Protein 7CRN (pdb70)

Foldseek 3Di:
DCQQDQKAFLDQAADDEAEEEEDALLFHDLLLNLQCVQAPVRHTYIYGGFPCQVPVPDDGDQALLVSLVVVLVVSCVSPVADAHHYEYAQLGLLSVLSNQVVCVVVVGHHAAYEYEAAFAAPLVDGDPVNHDDPVLSLLLLCLSQPHDDVPPDDLVVSLVSCCVRPVVSPVVDPSNSVSSVVSSVSSRSRHSVDDGAAHADEYEYEHAALDPPDDPVVVVVRQCSCVRRYPYHYHYHYDNHDRSCCSHNPNSNVVSNVVNVRVD/DCQQPQKAWLDQAADDEAEEEEDALLFHDLLLNLLCVFQDVRHTYIYGGFPCQVPVPDDGDQALLVSLVVVLVVSCVSPVADAHHYEYAHLGLLSVLSNQVVCVVVVGHHAAYEYEAAFAAPLVDGDPVNHDDPVLSLLLLCLSQPHDPVVPDDLVVSLVSCCVRPVVSVPVDVSNSVSSVVSSVSSRSHRSPDDGAAHADEYEYEHAALDPVDDPVVVVVRQCSCVRRYPDHYHYDYDNHDRSCCSHNPNSNVVSNVNSVRSD/DCQQPQKAFLDQAADDEAEEEEDALLFHDLLLNLLCVQAPVRHTYIYGGFPCQVPVPDDGDQALLVVLVVVLVVSCVSPVADAHHYEYAQLSLLNVLSNLVVCVVVVGHHAAYEYEAAFAAPLVDGDPVNHDDPCLSLLLLCLSQPHDPCPDDLVVSLVCCCVRDVVSVPVDPSNSVSSVVSSVSSRSHRSPDDGAAHADEYEYEHAALDPVDDPVVVVVRQCSCVRRYPDHYHYHYDNHDSSCCSHNPNSNVVSNVNNVSVD

Sequence (791 aa):
GDTLDVLLPLRTTGEKAPLFCVHPAGGLSWVYSGLMQHIGADRPLYGLQARGLADPSATLPSSIEEMAADYVTQIRGVQPSGPYHLLGWSLGSLVIHAMATQLRAEGEEVGLLVNLDQYPIDRSRPAPESQPDQQDALRIMLDFVGYDMDSPLDYAMVADVLRERQSVFANLDETAITALANVFANSRSLFGSFAPQPLDSDVLVIVAEPDETVPAAELAARVEQWRPFVTGKIEYQTVRCSHPHMMQPEPAAEIGRLIAEKLGGDTLDVLLPLRTTGEKAPLFCVHPAGGLSWVYSGLMQHIGADRPLYGLQARGLADPSATLPSSIEEMAADYVTQIRGVQPSGPYHLLGWSLGSLVIHAMATQLRAEGEEVGLLVNLDQYPIDRSRPAPESQPDQQDALRIMLDFVGYDMDSPLDYAMVADVLRERQSVFANLDETAITALANVFANSRSLFGSFAPQPLDSDVLVIVAEPDETVPAAELAARVEQWRPFVTGKIEYQTVRCSHPHMMQPEPAAEIGRLIAEKLGGDTLDVLLPLRTTGEKAPLFCVHPAGGLSWVYSGLMQHIGADRPLYGLQARGLADPSATLPSSIEEMAADYVTQIRGVQPSGPYHLLGWSLGSLVIHAMATQLRAEGEEVGLLVNLDQYPIDRSRPAPESQPDQQDALRIMLDFVGYDMDPLDYAMVADVLRERQSVFANLDETAITALANVFANSRSLFGSFAPQPLDSDVLVIVAEPDETVPAAELAARVEQWRPFVTGKIEYQTVRCSHPHMMQPEPAAEIGRLIAEKLG

Organism: Streptomyces sp. (NCBI:txid1931)

Solvent-accessible surface area: 30283 Å² total; per-residue (Å²): 131,82,26,32,46,14,43,5,66,26,40,74,100,38,185,91,18,8,0,0,0,0,0,5,2,4,0,9,0,49,8,0,41,30,0,60,158,36,3,27,93,63,14,6,0,23,0,0,0,2,87,3,5,57,68,54,98,29,123,32,10,40,35,1,72,81,5,0,46,31,1,22,89,46,0,94,71,47,26,104,68,28,44,0,14,0,0,0,0,5,0,0,2,2,0,5,10,4,0,0,24,48,2,90,91,134,66,31,99,15,22,23,5,0,11,0,17,7,24,27,24,72,110,78,177,13,39,75,144,31,21,15,61,2,37,34,8,0,78,10,9,0,17,47,18,56,63,100,57,139,120,141,40,21,15,21,60,3,3,76,18,3,76,155,133,64,85,67,2,54,151,10,78,63,50,9,12,6,4,7,6,27,3,3,1,10,1,19,14,3,11,11,23,12,35,18,100,88,2,84,12,78,12,3,0,0,0,10,20,71,64,120,116,24,84,68,77,84,8,34,63,52,2,74,89,6,93,88,41,1,97,22,119,17,52,83,71,23,0,100,15,39,44,9,33,0,19,52,115,116,11,2,13,48,2,0,127,32,0,31,136,75,21,96,128,48,24,33,49,16,44,0,13,0,26,44,77,38,177,84,19,7,0,0,0,0,0,5,3,5,0,7,0,2,8,0,5,23,0,5,22,14,1,13,35,49,17,6,0,21,0,0,0,2,88,3,4,58,71,61,101,27,124,37,10,88,33,1,72,82,4,0,46,33,0,22,90,43,0,86,70,47,27,99,62,26,42,0,17,0,0,0,1,6,0,0,2,3,0,6,10,4,0,0,25,56,1,88,93,114,70,29,98,19,22,19,4,0,12,0,16,6,26,28,19,81,120,90,174,54,38,106,154,35,30,16,66,76,43,38,7,0,72,9,9,0,16,18,0,29,58,86,50,137,121,171,35,75,36,54,55,3,4,83,23,3,61,115,50,0,34,34,3,55,148,8,78,113,82,8,16,90,4,7,39,65,3,16,59,30,1,96,73,4,0,30,82,9,38,13,104,84,1,86,13,81,14,2,0,0,0,9,17,73,63,119,119,26,83,66,77,83,6,35,62,52,2,75,89,8,95,92,37,3,90,21,118,16,69,75,71,23,1,114,14,39,49,9,35,0,19,56,68,125,14,3,13,56,1,0,82,36,0,6,125,86,25,96,125,72,28,34,47,14,42,4,65,26,41,77,105,33,174,98,17,7,0,0,0,0,0,5,3,4,0,10,0,48,8,0,36,28,0,54,157,37,3,27,94,51,20,6,0,20,0,0,0,1,86,1,5,57,69,53,98,28,125,32,10,39,31,1,73,83,3,0,45,33,0,14,92,46,0,93,72,48,26,96,63,27,43,0,14,0,0,0,1,4,0,0,3,1,0,6,9,2,0,0,24,42,0,82,90,101,64,32,101,18,23,23,5,0,11,0,16,7,26,7,9,12,104,61,97,13,17,73,124,30,22,15,71,5,39,39,8,0,81,8,9,1,18,48,20,59,75,100,69,171,140,31,20,15,22,58,3,2,83,18,2,66,155,122,65,90,69,3,56,145,7,78,62,52,9,12,5,4,7,6,20,4,3,1,10,0,21,16,2,0,16,21,8,36,13,100,87,1,82,13,86,14,3,0,0,0,8,17,70,68,133,110,12,45,60,4,2,6,0,0,40,0,3,20,6,19,36,25,2,50,14,38,0,38,37,79,32,2,108,15,46,47,10,34,0,19,54,113,120,12,2,13,52,2,0,135,36,0,29,145,97,25,94

Radius of gyration: 28.95 Å; Cα contacts (8 Å, |Δi|>4): 1644; chains: 3; bounding box: 73×71×80 Å

CATH classification: 3.40.50.1820

Secondary structure (DSSP, 8-state):
--TT-SEEEEE---SSPPEEEE--TT---GGGGGGTTTS-TT--EEEE--TTSS-TTSPPPSSHHHHHHHHHHHHHHH-SSS-EEEEEETHHHHHHHHHHHHHHHTT--EEEEEEES-----TTS--GGGS--HHHHHHHHHHHTT--S-----HHHHHHHHHHH-GGGTT--HHHHHHHHHHHHHHHHHTTT--PPPB-S-EEEEEE---TTS-HHHHHHHHHTTGGGB-S-EEEEEESS-GGGTTSHHHHHHHHHHHHHHH-/--TT-SEEEEE---SSPPEEEE--TT---GGGGGGTTTS-TTS-EEEE--TTSS-TTSPPPSSHHHHHHHHHHHHHHH--SS-EEEEEETHHHHHHHHHHHHHHHTT--EEEEEEES-----TTS--GGGS--HHHHHHHHHHHTT--S-----HHHHHHHHHHHBGGGTT--HHHHHHHHHHHHHHHHHHTT--PPPB-S-EEEEEE---TTS-HHHHHHHHHTTGGGB-S-EEEEEESS-GGGTTSHHHHHHHHHHHHHHH-/--TT-SEEEEE---SSPPEEEE--TT---GGGGGGTTTS-TTS-EEEE--TTSS-TTSPPPSSHHHHHHHHHHHHHHH--SS-EEEEEETHHHHHHHHHHHHHHHTT--EEEEEEES-----TTS--GGGS--HHHHHHHHHHHTT-------HHHHHHHHHHH-GGGTT--HHHHHHHHHHHHHHHHHHTT--PPPB-S-EEEEEE---TTS-HHHHHHHHGGGGGGB-S-EEEEEESS-GGGTTSHHHHHHHHHHHHHHH-

B-factor: mean 45.1, std 15.08, range [18.15, 125.32]

Nearest PDB structures (foldseek):
  7crn-assembly2_B-2  TM=1.003E+00  e=1.207E-54  Streptomyces abietis
  7crn-assembly1_C  TM=1.003E+00  e=2.085E-54  Streptomyces abietis
  7dxo-assembly2_C-2  TM=1.002E+00  e=3.015E-53  Streptomyces abietis
  2px6-assembly1_A  TM=7.302E-01  e=9.497E-14  Homo sapiens
  6n8e-assembly1_A  TM=6.819E-01  e=7.042E-13  Burkholderia diffusa

Structure (mmCIF, N/CA/C/O backbone):
data_7CRN
#
_entry.id   7CRN
#
_cell.length_a   68.132
_cell.length_b   117.665
_cell.length_c   209.793
_cell.angle_alpha   90.000
_cell.angle_beta   90.000
_cell.angle_gamma   90.000
#
_symmetry.space_group_name_H-M   'C 2 2 21'
#
loop_
_entity.id
_entity.type
_entity.pdbx_description
1 polymer 'Non-ribosomal peptide synthetase 4'
2 water water
#
loop_
_atom_site.group_PDB
_atom_site.id
_atom_site.type_symbol
_atom_site.label_atom_id
_atom_site.label_alt_id
_atom_site.label_comp_id
_atom_site.label_asym_id
_atom_site.label_entity_id
_atom_site.label_seq_id
_atom_site.pdbx_PDB_ins_code
_atom_site.Cartn_x
_atom_site.Cartn_y
_atom_site.Cartn_z
_atom_site.occupancy
_atom_site.B_iso_or_equiv
_atom_site.auth_seq_id
_atom_site.auth_comp_id
_atom_site.auth_asym_id
_atom_site.auth_atom_id
_atom_site.pdbx_PDB_model_num
ATOM 1 N N . GLY A 1 8 ? 3.642 24.549 84.574 1.00 60.01 8 GLY A N 1
ATOM 2 C CA . GLY A 1 8 ? 3.354 25.966 84.703 1.00 64.55 8 GLY A CA 1
ATOM 3 C C . GLY A 1 8 ? 4.574 26.831 84.971 1.00 74.32 8 GLY A C 1
ATOM 4 O O . GLY A 1 8 ? 5.424 27.016 84.101 1.00 64.41 8 GLY A O 1
ATOM 5 N N . ASP A 1 9 ? 4.663 27.354 86.196 1.00 66.77 9 ASP A N 1
ATOM 6 C CA . ASP A 1 9 ? 5.712 28.290 86.585 1.00 59.63 9 ASP A CA 1
ATOM 7 C C . ASP A 1 9 ? 6.578 27.755 87.723 1.00 51.82 9 ASP A C 1
ATOM 8 O O . ASP A 1 9 ? 7.420 28.488 88.250 1.00 42.32 9 ASP A O 1
ATOM 13 N N . THR A 1 10 ? 6.416 26.483 88.088 1.00 39.61 10 THR A N 1
ATOM 14 C CA . THR A 1 10 ? 7.141 25.919 89.222 1.00 45.00 10 THR A CA 1
ATOM 15 C C . THR A 1 10 ? 8.653 25.915 89.013 1.00 47.14 10 THR A C 1
ATOM 16 O O . THR A 1 10 ? 9.412 26.093 89.975 1.00 37.41 10 THR A O 1
ATOM 20 N N . LEU A 1 11 ? 9.111 25.727 87.775 1.00 32.57 11 LEU A N 1
ATOM 21 C CA . LEU A 1 11 ? 10.522 25.497 87.492 1.00 41.79 11 LEU A CA 1
ATOM 22 C C . LEU A 1 11 ? 11.189 26.675 86.790 1.00 42.08 11 LEU A C 1
ATOM 23 O O . LEU A 1 11 ? 12.264 26.513 86.204 1.00 51.67 11 LEU A O 1
ATOM 28 N N . ASP A 1 12 ? 10.592 27.857 86.846 1.00 33.58 12 ASP A N 1
ATOM 29 C CA . ASP A 1 12 ? 11.174 28.975 86.126 1.00 35.96 12 ASP A CA 1
ATOM 30 C C . ASP A 1 12 ? 12.411 29.504 86.847 1.00 43.31 12 ASP A C 1
ATOM 31 O O . ASP A 1 12 ? 12.593 29.319 88.058 1.00 32.35 12 ASP A O 1
ATOM 36 N N . VAL A 1 13 ? 13.275 30.160 86.066 1.00 32.85 13 VAL A N 1
ATOM 37 C CA . VAL A 1 13 ? 14.549 30.657 86.583 1.00 37.16 13 VAL A CA 1
ATOM 38 C C . VAL A 1 13 ? 14.321 31.652 87.717 1.00 40.51 13 VAL A C 1
ATOM 39 O O . VAL A 1 13 ? 15.006 31.611 88.745 1.00 41.42 13 VAL A O 1
ATOM 43 N N . LEU A 1 14 ? 13.378 32.577 87.542 1.00 36.82 14 LEU A N 1
ATOM 44 C CA . LEU A 1 14 ? 13.016 33.520 88.597 1.00 37.00 14 LEU A CA 1
ATOM 45 C C . LEU A 1 14 ? 11.737 33.035 89.267 1.00 39.30 14 LEU A C 1
ATOM 46 O O . LEU A 1 14 ? 10.695 32.913 88.613 1.00 45.61 14 LEU A O 1
ATOM 51 N N . LEU A 1 15 ? 11.819 32.758 90.565 1.00 42.43 15 LEU A N 1
ATOM 52 C CA . LEU A 1 15 ? 10.726 32.128 91.294 1.00 33.88 15 LEU A CA 1
ATOM 53 C C . LEU A 1 15 ? 10.158 33.107 92.309 1.00 34.95 15 LEU A C 1
ATOM 54 O O . LEU A 1 15 ? 10.821 33.403 93.314 1.00 37.51 15 LEU A O 1
ATOM 59 N N . PRO A 1 16 ? 8.960 33.646 92.091 1.00 37.86 16 PRO A N 1
ATOM 60 C CA . PRO A 1 16 ? 8.419 34.649 93.020 1.00 35.13 16 PRO A CA 1
ATOM 61 C C . PRO A 1 16 ? 7.780 34.033 94.255 1.00 42.11 16 PRO A C 1
ATOM 62 O O . PRO A 1 16 ? 6.584 33.730 94.254 1.00 47.45 16 PRO A O 1
ATOM 66 N N . LEU A 1 17 ? 8.560 33.865 95.322 1.00 36.10 17 LEU A N 1
ATOM 67 C CA . LEU A 1 17 ? 8.028 33.276 96.548 1.00 40.96 17 LEU A CA 1
ATOM 68 C C . LEU A 1 17 ? 7.178 34.276 97.327 1.00 37.61 17 LEU A C 1
ATOM 69 O O . LEU A 1 17 ? 6.194 33.893 97.971 1.00 43.70 17 LEU A O 1
ATOM 74 N N . ARG A 1 18 ? 7.556 35.550 97.305 1.00 41.55 18 ARG A N 1
ATOM 75 C CA . ARG A 1 18 ? 6.702 36.616 97.820 1.00 43.39 18 ARG A CA 1
ATOM 76 C C . ARG A 1 18 ? 7.085 37.902 97.106 1.00 44.85 18 ARG A C 1
ATOM 77 O O . ARG A 1 18 ? 8.249 38.307 97.142 1.00 43.67 18 ARG A O 1
ATOM 85 N N . THR A 1 19 ? 6.125 38.527 96.485 1.00 41.16 19 THR A N 1
ATOM 86 C CA . THR A 1 19 ? 6.394 39.694 95.739 1.00 41.28 19 THR A CA 1
ATOM 87 C C . THR A 1 19 ? 5.971 40.928 96.453 1.00 52.30 19 THR A C 1
ATOM 88 O O . THR A 1 19 ? 6.445 41.982 96.157 1.00 47.26 19 THR A O 1
ATOM 92 N N . THR A 1 20 ? 5.095 40.803 97.417 1.00 43.54 20 THR A N 1
ATOM 93 C CA . THR A 1 20 ? 4.653 41.977 98.101 1.00 58.76 20 THR A CA 1
ATOM 94 C C . THR A 1 20 ? 5.595 42.460 99.178 1.00 57.17 20 THR A C 1
ATOM 95 O O . THR A 1 20 ? 6.218 41.698 99.847 1.00 60.89 20 THR A O 1
ATOM 99 N N . GLY A 1 21 ? 5.709 43.760 99.312 1.00 62.35 21 GLY A N 1
ATOM 100 C CA . GLY A 1 21 ? 6.563 44.339 100.314 1.00 61.90 21 GLY A CA 1
ATOM 101 C C . GLY A 1 21 ? 7.249 45.551 99.786 1.00 62.91 21 GLY A C 1
ATOM 102 O O . GLY A 1 21 ? 7.597 45.593 98.642 1.00 65.69 21 GLY A O 1
ATOM 103 N N . GLU A 1 22 ? 7.458 46.540 100.629 1.00 65.09 22 GLU A N 1
ATOM 104 C CA . GLU A 1 22 ? 8.090 47.751 100.168 1.00 76.92 22 GLU A CA 1
ATOM 105 C C . GLU A 1 22 ? 9.602 47.699 100.222 1.00 69.33 22 GLU A C 1
ATOM 106 O O . GLU A 1 22 ? 10.255 48.405 99.499 1.00 70.62 22 GLU A O 1
ATOM 112 N N . LYS A 1 23 ? 10.147 46.832 101.069 1.00 62.25 23 LYS A N 1
ATOM 113 C CA . LYS A 1 23 ? 11.596 46.714 101.216 1.00 42.73 23 LYS A CA 1
ATOM 114 C C . LYS A 1 23 ? 12.282 45.927 100.096 1.00 44.86 23 LYS A C 1
ATOM 115 O O . LYS A 1 23 ? 11.645 45.167 99.366 1.00 46.16 23 LYS A O 1
ATOM 121 N N . ALA A 1 24 ? 13.592 46.128 99.980 1.00 42.75 24 ALA A N 1
ATOM 122 C CA . ALA A 1 24 ? 14.418 45.471 99.006 1.00 47.86 24 ALA A CA 1
ATOM 123 C C . ALA A 1 24 ? 14.289 43.978 99.167 1.00 47.18 24 ALA A C 1
ATOM 124 O O . ALA A 1 24 ? 14.363 43.476 100.248 1.00 37.12 24 ALA A O 1
ATOM 126 N N . PRO A 1 25 ? 14.132 43.264 98.065 1.00 37.56 25 PRO A N 1
ATOM 127 C CA . PRO A 1 25 ? 13.952 41.812 98.166 1.00 37.43 25 PRO A CA 1
ATOM 128 C C . PRO A 1 25 ? 15.214 41.096 98.627 1.00 42.47 25 PRO A C 1
ATOM 129 O O . PRO A 1 25 ? 16.336 41.600 98.532 1.00 34.03 25 PRO A O 1
ATOM 133 N N . LEU A 1 26 ? 15.005 39.885 99.125 1.00 32.54 26 LEU A N 1
ATOM 134 C CA . LEU A 1 26 ? 16.069 38.907 99.294 1.00 37.69 26 LEU A CA 1
ATOM 135 C C . LEU A 1 26 ? 16.009 37.941 98.115 1.00 34.56 26 LEU A C 1
ATOM 136 O O . LEU A 1 26 ? 14.955 37.348 97.848 1.00 38.21 26 LEU A O 1
ATOM 141 N N . PHE A 1 27 ? 17.124 37.800 97.401 1.00 27.75 27 PHE A N 1
ATOM 142 C CA . PHE A 1 27 ? 17.238 36.877 96.278 1.00 41.41 27 PHE A CA 1
ATOM 143 C C . PHE A 1 27 ? 18.056 35.677 96.732 1.00 32.74 27 PHE A C 1
ATOM 144 O O . PHE A 1 27 ? 19.185 35.842 97.202 1.00 34.37 27 PHE A O 1
ATOM 152 N N . CYS A 1 28 ? 17.501 34.476 96.581 1.00 28.37 28 CYS A N 1
ATOM 153 C CA . CYS A 1 28 ? 18.163 33.253 97.016 1.00 27.88 28 CYS A CA 1
ATOM 154 C C . CYS A 1 28 ? 18.440 32.357 95.823 1.00 33.76 28 CYS A C 1
ATOM 155 O O . CYS A 1 28 ? 17.523 32.025 95.067 1.00 37.01 28 CYS A O 1
ATOM 158 N N . VAL A 1 29 ? 19.695 31.930 95.696 1.00 27.24 29 VAL A N 1
ATOM 159 C CA . VAL A 1 29 ? 20.158 31.113 94.583 1.00 31.37 29 VAL A CA 1
ATOM 160 C C . VAL A 1 29 ? 20.195 29.653 95.018 1.00 31.16 29 VAL A C 1
ATOM 161 O O . VAL A 1 29 ? 20.664 29.325 96.117 1.00 27.27 29 VAL A O 1
ATOM 165 N N . HIS A 1 30 ? 19.689 28.783 94.160 1.00 28.02 30 HIS A N 1
ATOM 166 C CA . HIS A 1 30 ? 19.540 27.353 94.390 1.00 31.88 30 HIS A CA 1
ATOM 167 C C . HIS A 1 30 ? 20.819 26.657 94.844 1.00 33.46 30 HIS A C 1
ATOM 168 O O . HIS A 1 30 ? 21.929 27.068 94.475 1.00 31.04 30 HIS A O 1
ATOM 175 N N . PRO A 1 31 ? 20.699 25.568 95.605 1.00 27.56 31 PRO A N 1
ATOM 176 C CA . PRO A 1 31 ? 21.840 24.659 95.762 1.00 29.75 31 PRO A CA 1
ATOM 177 C C . PRO A 1 31 ? 22.124 23.939 94.452 1.00 33.03 31 PRO A C 1
ATOM 178 O O . PRO A 1 31 ? 21.540 24.281 93.418 1.00 36.67 31 PRO A O 1
ATOM 182 N N . ALA A 1 32 ? 23.020 22.954 94.461 1.00 34.48 32 ALA A N 1
ATOM 183 C CA . ALA A 1 32 ? 23.365 22.281 93.211 1.00 38.05 32 ALA A CA 1
ATOM 184 C C . ALA A 1 32 ? 22.157 21.597 92.569 1.00 31.70 32 ALA A C 1
ATOM 185 O O . ALA A 1 32 ? 22.130 21.412 91.348 1.00 45.51 32 ALA A O 1
ATOM 187 N N . GLY A 1 33 ? 21.153 21.221 93.363 1.00 37.79 33 GLY A N 1
ATOM 188 C CA . GLY A 1 33 ? 19.974 20.559 92.827 1.00 33.82 33 GLY A CA 1
ATOM 189 C C . GLY A 1 33 ? 19.181 21.391 91.836 1.00 48.28 33 GLY A C 1
ATOM 190 O O . GLY A 1 33 ? 18.435 20.829 91.023 1.00 43.76 33 GLY A O 1
ATOM 191 N N . GLY A 1 34 ? 19.305 22.716 91.898 1.00 37.38 34 GLY A N 1
ATOM 192 C CA . GLY A 1 34 ? 18.684 23.607 90.939 1.00 28.56 34 GLY A CA 1
ATOM 193 C C . GLY A 1 34 ? 17.377 24.237 91.384 1.00 33.10 34 GLY A C 1
ATOM 194 O O . GLY A 1 34 ? 16.909 25.167 90.716 1.00 30.66 34 GLY A O 1
ATOM 195 N N . LEU A 1 35 ? 16.784 23.770 92.488 1.00 30.78 35 LEU A N 1
ATOM 196 C CA . LEU A 1 35 ? 15.474 24.220 92.951 1.00 31.66 35 LEU A CA 1
ATOM 197 C C . LEU A 1 35 ? 15.616 25.186 94.119 1.00 30.67 35 LEU A C 1
ATOM 198 O O . LEU A 1 35 ? 16.403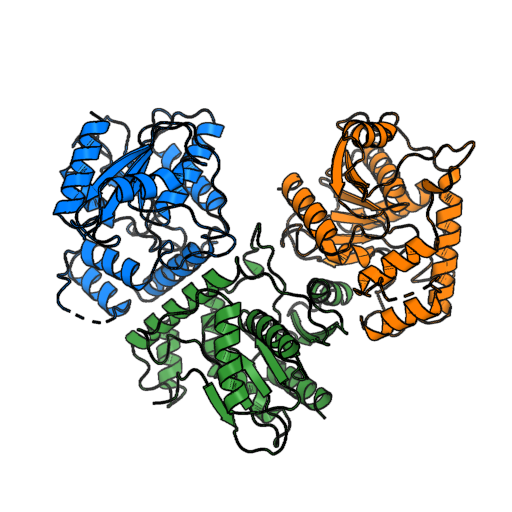 24.950 95.039 1.00 33.19 35 LEU A O 1
ATOM 203 N N . SER A 1 36 ? 14.815 26.250 94.105 1.00 28.45 36 SER A N 1
ATOM 204 C CA . SER A 1 36 ? 14.853 27.253 95.159 1.00 32.45 36 SER A CA 1
ATOM 205 C C . SER A 1 36 ? 13.580 27.273 95.992 1.00 33.17 36 SER A C 1
ATOM 206 O O . SER A 1 36 ? 13.405 28.175 96.820 1.00 26.79 36 SER A O 1
ATOM 209 N N . TRP A 1 37 ? 12.704 26.286 95.823 1.00 26.13 37 TRP A N 1
ATOM 210 C CA . TRP A 1 37 ? 11.540 26.186 96.696 1.00 32.29 37 TRP A CA 1
ATOM 211 C C . TRP A 1 37 ? 11.932 26.022 98.161 1.00 40.65 37 TRP A C 1
ATOM 212 O O . TRP A 1 37 ? 11.166 26.412 99.053 1.00 37.66 37 TRP A O 1
ATOM 223 N N . VAL A 1 38 ? 13.126 25.481 98.427 1.00 29.18 38 VAL A N 1
ATOM 224 C CA . VAL A 1 38 ? 13.545 25.202 99.801 1.00 37.45 38 VAL A CA 1
ATOM 225 C C . VAL A 1 38 ? 13.592 26.480 100.630 1.00 35.72 38 VAL A C 1
ATOM 226 O O . VAL A 1 38 ? 13.300 26.472 101.839 1.00 40.97 38 VAL A O 1
ATOM 230 N N . TYR A 1 39 ? 13.903 27.605 99.991 1.00 27.13 39 TYR A N 1
ATOM 231 C CA . TYR A 1 39 ? 14.035 28.847 100.727 1.00 34.31 39 TYR A CA 1
ATOM 232 C C . TYR A 1 39 ? 12.693 29.403 101.163 1.00 37.49 39 TYR A C 1
ATOM 233 O O . TYR A 1 39 ? 12.660 30.396 101.903 1.00 32.22 39 TYR A O 1
ATOM 242 N N . SER A 1 40 ? 11.590 28.785 100.739 1.00 32.32 40 SER A N 1
ATOM 243 C CA . SER A 1 40 ? 10.307 29.138 101.326 1.00 46.07 40 SER A CA 1
ATOM 244 C C . SER A 1 40 ? 10.320 28.938 102.837 1.00 39.07 40 SER A C 1
ATOM 245 O O . SER A 1 40 ? 9.515 29.556 103.541 1.00 37.49 40 SER A O 1
ATOM 248 N N . GLY A 1 41 ? 11.230 28.109 103.357 1.00 40.31 41 GLY A N 1
ATOM 249 C CA . GLY A 1 41 ? 11.346 27.992 104.804 1.00 36.81 41 GLY A CA 1
ATOM 250 C C . GLY A 1 41 ? 11.757 29.278 105.515 1.00 45.50 41 GLY A C 1
ATOM 251 O O . GLY A 1 41 ? 11.690 29.326 106.750 1.00 36.47 41 GLY A O 1
ATOM 252 N N . LEU A 1 42 ? 12.197 30.303 104.775 1.00 37.58 42 LEU A N 1
ATOM 253 C CA . LEU A 1 42 ? 12.622 31.577 105.350 1.00 36.20 42 LEU A CA 1
ATOM 254 C C . LEU A 1 42 ? 11.509 32.611 105.498 1.00 42.54 42 LEU A C 1
ATOM 255 O O . LEU A 1 42 ? 11.660 33.538 106.303 1.00 36.20 42 LEU A O 1
ATOM 260 N N . MET A 1 43 ? 10.419 32.495 104.729 1.00 28.41 43 MET A N 1
ATOM 261 C CA . MET A 1 43 ? 9.433 33.574 104.636 1.00 45.22 43 MET A CA 1
ATOM 262 C C . MET A 1 43 ? 8.848 33.944 105.994 1.00 35.77 43 MET A C 1
ATOM 263 O O . MET A 1 43 ? 8.627 35.127 106.280 1.00 50.19 43 MET A O 1
ATOM 268 N N . GLN A 1 44 ? 8.541 32.945 106.821 1.00 37.71 44 GLN A N 1
ATOM 269 C CA . GLN A 1 44 ? 7.979 33.211 108.141 1.00 42.85 44 GLN A CA 1
ATOM 270 C C . GLN A 1 44 ? 8.901 34.076 108.997 1.00 41.25 44 GLN A C 1
ATOM 271 O O . GLN A 1 44 ? 8.424 34.797 109.880 1.00 48.48 44 GLN A O 1
ATOM 277 N N . HIS A 1 45 ? 10.215 34.046 108.743 1.00 39.11 45 HIS A N 1
ATOM 278 C CA . HIS A 1 45 ? 11.173 34.607 109.687 1.00 35.64 45 HIS A CA 1
ATOM 279 C C . HIS A 1 45 ? 11.880 35.855 109.198 1.00 37.67 45 HIS A C 1
ATOM 280 O O . HIS A 1 45 ? 12.398 36.610 110.024 1.00 40.07 45 HIS A O 1
ATOM 287 N N . ILE A 1 46 ? 11.940 36.088 107.898 1.00 48.17 46 ILE A N 1
ATOM 288 C CA . ILE A 1 46 ? 12.417 37.378 107.444 1.00 51.79 46 ILE A CA 1
ATOM 289 C C . ILE A 1 46 ? 11.246 38.347 107.513 1.00 52.72 46 ILE A C 1
ATOM 290 O O . ILE A 1 46 ? 10.080 37.940 107.513 1.00 64.84 46 ILE A O 1
ATOM 295 N N . GLY A 1 47 ? 11.556 39.628 107.648 1.00 58.10 47 GLY A N 1
ATOM 296 C CA . GLY A 1 47 ? 10.498 40.608 107.790 1.00 62.83 47 GLY A CA 1
ATOM 297 C C . GLY A 1 47 ? 9.363 40.391 106.809 1.00 61.26 47 GLY A C 1
ATOM 298 O O . GLY A 1 47 ? 9.612 40.099 105.634 1.00 75.03 47 GLY A O 1
ATOM 299 N N . ALA A 1 48 ? 8.112 40.489 107.280 1.00 57.97 48 ALA A N 1
ATOM 300 C CA . ALA A 1 48 ? 6.945 40.239 106.428 1.00 61.79 48 ALA A CA 1
ATOM 301 C C . ALA A 1 48 ? 6.699 41.381 105.451 1.00 64.29 48 ALA A C 1
ATOM 302 O O . ALA A 1 48 ? 5.704 41.444 104.704 1.00 71.52 48 ALA A O 1
ATOM 304 N N . ASP A 1 49 ? 7.669 42.289 105.461 1.00 63.28 49 ASP A N 1
ATOM 305 C CA . ASP A 1 49 ? 7.751 43.395 104.522 1.00 61.89 49 ASP A CA 1
ATOM 306 C C . ASP A 1 49 ? 8.807 43.162 103.450 1.00 59.98 49 ASP A C 1
ATOM 307 O O . ASP A 1 49 ? 9.004 44.026 102.589 1.00 50.56 49 ASP A O 1
ATOM 312 N N . ARG A 1 50 ? 9.492 42.019 103.489 1.00 50.03 50 ARG A N 1
ATOM 313 C CA . ARG A 1 50 ? 10.571 41.727 102.559 1.00 42.63 50 ARG A CA 1
ATOM 314 C C . ARG A 1 50 ? 10.080 40.814 101.452 1.00 33.57 50 ARG A C 1
ATOM 315 O O . ARG A 1 50 ? 9.654 39.688 101.741 1.00 44.19 50 ARG A O 1
ATOM 323 N N . PRO A 1 51 ? 10.145 41.218 100.190 1.00 31.98 51 PRO A N 1
ATOM 324 C CA . PRO A 1 51 ? 9.926 40.252 99.112 1.00 31.69 51 PRO A CA 1
ATOM 325 C C . PRO A 1 51 ? 11.015 39.190 99.143 1.00 38.98 51 PRO A C 1
ATOM 326 O O . PRO A 1 51 ? 12.120 39.408 99.651 1.00 35.57 51 PRO A O 1
ATOM 330 N N . LEU A 1 52 ? 10.684 38.018 98.615 1.00 26.63 52 LEU A N 1
ATOM 331 C CA . LEU A 1 52 ? 11.614 36.899 98.557 1.00 33.04 52 LEU A CA 1
ATOM 332 C C . LEU A 1 52 ? 11.508 36.279 97.176 1.00 36.38 52 LEU A C 1
ATOM 333 O O . LEU A 1 52 ? 10.418 35.851 96.778 1.00 33.29 52 LEU A O 1
ATOM 338 N N . TYR A 1 53 ? 12.621 36.246 96.443 1.00 29.49 53 TYR A N 1
ATOM 339 C CA . TYR A 1 53 ? 12.661 35.640 95.120 1.00 28.36 53 TYR A CA 1
ATOM 340 C C . TYR A 1 53 ? 13.675 34.514 95.104 1.00 41.12 53 TYR A C 1
ATOM 341 O O . TYR A 1 53 ? 14.770 34.640 95.669 1.00 43.69 53 TYR A O 1
ATOM 350 N N . GLY A 1 54 ? 13.316 33.429 94.435 1.00 37.80 54 GLY A N 1
ATOM 351 C CA . GLY A 1 54 ? 14.231 32.339 94.192 1.00 30.22 54 GLY A CA 1
ATOM 352 C C . GLY A 1 54 ? 14.795 32.418 92.787 1.00 38.11 54 GLY A C 1
ATOM 353 O O . GLY A 1 54 ? 14.163 32.932 91.870 1.00 40.01 54 GLY A O 1
ATOM 354 N N . LEU A 1 55 ? 16.011 31.913 92.643 1.00 35.11 55 LEU A N 1
ATOM 355 C CA . LEU A 1 55 ? 16.682 31.776 91.363 1.00 29.47 55 LEU A CA 1
ATOM 356 C C . LEU A 1 55 ? 16.955 30.294 91.180 1.00 36.77 55 LEU A C 1
ATOM 357 O O . LEU A 1 55 ? 17.574 29.666 92.048 1.00 31.04 55 LEU A O 1
ATOM 362 N N . GLN A 1 56 ? 16.418 29.724 90.108 1.00 27.17 56 GLN A N 1
ATOM 363 C CA . GLN A 1 56 ? 16.536 28.303 89.823 1.00 26.67 56 GLN A CA 1
ATOM 364 C C . GLN A 1 56 ? 17.353 28.094 88.554 1.00 28.28 56 GLN A C 1
ATOM 365 O O . GLN A 1 56 ? 17.563 29.016 87.764 1.00 31.44 56 GLN A O 1
ATOM 371 N N . ALA A 1 57 ? 17.808 26.861 88.365 1.00 28.33 57 ALA A N 1
ATOM 372 C CA . ALA A 1 57 ? 18.714 26.551 87.271 1.00 31.97 57 ALA A CA 1
ATOM 373 C C . ALA A 1 57 ? 18.002 26.570 85.924 1.00 32.32 57 ALA A C 1
ATOM 374 O O . ALA A 1 57 ? 16.868 26.099 85.794 1.00 34.67 57 ALA A O 1
ATOM 376 N N . ARG A 1 58 ? 18.673 27.140 84.924 1.00 30.18 58 ARG A N 1
ATOM 377 C CA . ARG A 1 58 ? 18.306 26.886 83.538 1.00 37.65 58 ARG A CA 1
ATOM 378 C C . ARG A 1 58 ? 18.381 25.391 83.276 1.00 40.87 58 ARG A C 1
ATOM 379 O O . ARG A 1 58 ? 19.266 24.701 83.793 1.00 33.08 58 ARG A O 1
ATOM 387 N N . GLY A 1 59 ? 17.462 24.890 82.460 1.00 39.43 59 GLY A N 1
ATOM 388 C CA . GLY A 1 59 ? 17.413 23.481 82.152 1.00 31.74 59 GLY A CA 1
ATOM 389 C C . GLY A 1 59 ? 16.322 22.724 82.869 1.00 42.21 59 GLY A C 1
ATOM 390 O O . GLY A 1 59 ? 16.124 21.538 82.583 1.00 40.47 59 GLY A O 1
ATOM 391 N N . LEU A 1 60 ? 15.621 23.366 83.802 1.00 35.03 60 LEU A N 1
ATOM 392 C CA . LEU A 1 60 ? 14.505 22.715 84.472 1.00 40.98 60 LEU A CA 1
ATOM 393 C C . LEU A 1 60 ? 13.181 23.026 83.784 1.00 43.69 60 LEU A C 1
ATOM 394 O O . LEU A 1 60 ? 12.443 22.108 83.417 1.00 40.36 60 LEU A O 1
ATOM 399 N N . ALA A 1 61 ? 12.869 24.315 83.609 1.00 44.12 61 ALA A N 1
ATOM 400 C CA . ALA A 1 61 ? 11.668 24.696 82.869 1.00 53.18 61 ALA A CA 1
ATOM 401 C C . ALA A 1 61 ? 11.781 24.306 81.404 1.00 53.59 61 ALA A C 1
ATOM 402 O O . ALA A 1 61 ? 10.803 23.860 80.793 1.00 62.16 61 ALA A O 1
ATOM 404 N N . ASP A 1 62 ? 12.967 24.457 80.828 1.00 53.40 62 ASP A N 1
ATOM 405 C CA . ASP A 1 62 ? 13.219 24.097 79.434 1.00 48.56 62 ASP A CA 1
ATOM 406 C C . ASP A 1 62 ? 14.380 23.115 79.391 1.00 44.16 62 ASP A C 1
ATOM 407 O O . ASP A 1 62 ? 15.552 23.533 79.442 1.00 49.12 62 ASP A O 1
ATOM 412 N N . PRO A 1 63 ? 14.118 21.805 79.323 1.00 57.25 63 PRO A N 1
ATOM 413 C CA . PRO A 1 63 ? 15.221 20.833 79.304 1.00 54.62 63 PRO A CA 1
ATOM 414 C C . PRO A 1 63 ? 16.085 20.939 78.062 1.00 48.04 63 PRO A C 1
ATOM 415 O O . PRO A 1 63 ? 17.130 20.274 77.995 1.00 64.17 63 PRO A O 1
ATOM 419 N N . SER A 1 64 ? 15.681 21.780 77.117 1.00 54.82 64 SER A N 1
ATOM 420 C CA . SER A 1 64 ? 16.433 21.963 75.883 1.00 64.23 64 SER A CA 1
ATOM 421 C C . SER A 1 64 ? 17.297 23.223 75.911 1.00 61.33 64 SER A C 1
ATOM 422 O O . SER A 1 64 ? 17.918 23.572 74.907 1.00 64.97 64 SER A O 1
ATOM 425 N N . ALA A 1 65 ? 17.340 23.904 77.054 1.00 61.71 65 ALA A N 1
ATOM 426 C CA . ALA A 1 65 ? 18.143 25.115 77.160 1.00 67.29 65 ALA A CA 1
ATOM 427 C C . ALA A 1 65 ? 19.633 24.791 77.231 1.00 57.33 65 ALA A C 1
ATOM 428 O O . ALA A 1 65 ? 20.045 23.736 77.721 1.00 51.17 65 ALA A O 1
ATOM 430 N N . THR A 1 66 ? 20.441 25.710 76.708 1.00 51.50 66 THR A N 1
ATOM 431 C CA . THR A 1 66 ? 21.888 25.611 76.842 1.00 50.17 66 THR A CA 1
ATOM 432 C C . THR A 1 66 ? 22.278 25.882 78.292 1.00 45.85 66 THR A C 1
ATOM 433 O O . THR A 1 66 ? 22.066 26.987 78.805 1.00 55.93 66 THR A O 1
ATOM 437 N N . LEU A 1 67 ? 22.848 24.885 78.954 1.00 44.96 67 LEU A N 1
ATOM 438 C CA . LEU A 1 67 ? 23.248 25.080 80.333 1.00 38.36 67 LEU A CA 1
ATOM 439 C C . LEU A 1 67 ? 24.461 26.003 80.403 1.00 44.07 67 LEU A C 1
ATOM 440 O O . LEU A 1 67 ? 25.301 26.008 79.499 1.00 41.87 67 LEU A O 1
ATOM 445 N N . PRO A 1 68 ? 24.575 26.798 81.465 1.00 47.82 68 PRO A N 1
ATOM 446 C CA . PRO A 1 68 ? 25.786 27.607 81.644 1.00 45.29 68 PRO A CA 1
ATOM 447 C C . PRO A 1 68 ? 27.003 26.713 81.814 1.00 39.38 68 PRO A C 1
ATOM 448 O O . PRO A 1 68 ? 26.917 25.624 82.382 1.00 41.38 68 PRO A O 1
ATOM 452 N N . SER A 1 69 ? 28.138 27.161 81.276 1.00 44.45 69 SER A N 1
ATOM 453 C CA . SER A 1 69 ? 29.382 26.406 81.371 1.00 34.53 69 SER A CA 1
ATOM 454 C C . SER A 1 69 ? 30.335 26.960 82.414 1.00 37.57 69 SER A C 1
ATOM 455 O O . SER A 1 69 ? 31.413 26.391 82.609 1.00 46.93 69 SER A O 1
ATOM 458 N N . SER A 1 70 ? 29.964 28.042 83.095 1.00 31.56 70 SER A N 1
ATOM 459 C CA . SER A 1 70 ? 30.778 28.581 84.172 1.00 39.60 70 SER A CA 1
ATOM 460 C C . SER A 1 70 ? 29.859 29.246 85.183 1.00 31.11 70 SER A C 1
ATOM 461 O O . SER A 1 70 ? 28.739 29.656 84.863 1.00 36.53 70 SER A O 1
ATOM 464 N N . ILE A 1 71 ? 30.357 29.358 86.413 1.00 30.07 71 ILE A N 1
ATOM 465 C CA . ILE A 1 71 ? 29.619 30.058 87.455 1.00 27.46 71 ILE A CA 1
ATOM 466 C C . ILE A 1 71 ? 29.449 31.529 87.100 1.00 34.90 71 ILE A C 1
ATOM 467 O O . ILE A 1 71 ? 28.425 32.141 87.430 1.00 32.66 71 ILE A O 1
ATOM 472 N N . GLU A 1 72 ? 30.417 32.109 86.385 1.00 33.68 72 GLU A N 1
ATOM 473 C CA . GLU A 1 72 ? 30.310 33.507 85.974 1.00 39.41 72 GLU A CA 1
ATOM 474 C C . GLU A 1 72 ? 29.136 33.725 85.023 1.00 36.61 72 GLU A C 1
ATOM 475 O O . GLU A 1 72 ? 28.403 34.714 85.143 1.00 40.13 72 GLU A O 1
ATOM 481 N N . GLU A 1 73 ? 28.925 32.797 84.088 1.00 34.16 73 GLU A N 1
ATOM 482 C CA . GLU A 1 73 ? 27.836 32.935 83.124 1.00 39.52 73 GLU A CA 1
ATOM 483 C C . GLU A 1 73 ? 26.478 32.735 83.792 1.00 32.25 73 GLU A C 1
ATOM 484 O O . GLU A 1 73 ? 25.520 33.478 83.524 1.00 45.54 73 GLU A O 1
ATOM 490 N N . MET A 1 74 ? 26.382 31.735 84.671 1.00 39.74 74 MET A N 1
ATOM 491 C CA . MET A 1 74 ? 25.177 31.538 85.470 1.00 32.62 74 MET A CA 1
ATOM 492 C C . MET A 1 74 ? 24.866 32.785 86.290 1.00 29.86 74 MET A C 1
ATOM 493 O O . MET A 1 74 ? 23.717 33.247 86.336 1.00 36.60 74 MET A O 1
ATOM 498 N N . ALA A 1 75 ? 25.896 33.363 86.912 1.00 35.20 75 ALA A N 1
ATOM 499 C CA . ALA A 1 75 ? 25.724 34.572 87.710 1.00 31.07 75 ALA A CA 1
ATOM 500 C C . ALA A 1 75 ? 25.267 35.751 86.860 1.00 37.98 75 ALA A C 1
ATOM 501 O O . ALA A 1 75 ? 24.471 36.575 87.319 1.00 37.37 75 ALA A O 1
ATOM 503 N N . ALA A 1 76 ? 25.780 35.873 85.632 1.00 35.76 76 ALA A N 1
ATOM 504 C CA . ALA A 1 76 ? 25.351 36.978 84.772 1.00 39.34 76 ALA A CA 1
ATOM 505 C C . ALA A 1 76 ? 23.878 36.840 84.398 1.00 40.09 76 ALA A C 1
ATOM 506 O O . ALA A 1 76 ? 23.111 37.816 84.446 1.00 45.77 76 ALA A O 1
ATOM 508 N N . ASP A 1 77 ? 23.473 35.628 84.007 1.00 37.74 77 ASP A N 1
ATOM 509 C CA . ASP A 1 77 ? 22.055 35.328 83.809 1.00 38.55 77 ASP A CA 1
ATOM 510 C C . ASP A 1 77 ? 21.214 35.763 85.017 1.00 45.68 77 ASP A C 1
ATOM 511 O O . ASP A 1 77 ? 20.198 36.466 84.880 1.00 37.54 77 ASP A O 1
ATOM 516 N N . TYR A 1 78 ? 21.635 35.361 86.221 1.00 35.60 78 TYR A N 1
ATOM 517 C CA . TYR A 1 78 ? 20.813 35.646 87.396 1.00 33.44 78 TYR A CA 1
ATOM 518 C C . TYR A 1 78 ? 20.829 37.128 87.746 1.00 31.50 78 TYR A C 1
ATOM 519 O O . TYR A 1 78 ? 19.849 37.641 88.297 1.00 41.53 78 TYR A O 1
ATOM 528 N N . VAL A 1 79 ? 21.935 37.824 87.470 1.00 36.67 79 VAL A N 1
ATOM 529 C CA . VAL A 1 79 ? 21.975 39.267 87.685 1.00 34.88 79 VAL A CA 1
ATOM 530 C C . VAL A 1 79 ? 20.964 39.954 86.778 1.00 42.97 79 VAL A C 1
ATOM 531 O O . VAL A 1 79 ? 20.231 40.850 87.207 1.00 38.80 79 VAL A O 1
ATOM 535 N N . THR A 1 80 ? 20.910 39.540 85.506 1.00 40.49 80 THR A N 1
ATOM 536 C CA . THR A 1 80 ? 19.848 40.024 84.622 1.00 41.48 80 THR A CA 1
ATOM 537 C C . THR A 1 80 ? 18.478 39.845 85.275 1.00 48.87 80 THR A C 1
ATOM 538 O O . THR A 1 80 ? 17.680 40.794 85.379 1.00 46.63 80 THR A O 1
ATOM 542 N N . GLN A 1 81 ? 18.213 38.629 85.764 1.00 41.45 81 GLN A N 1
ATOM 543 C CA . GLN A 1 81 ? 16.892 38.334 86.315 1.00 41.94 81 GLN A CA 1
ATOM 544 C C . GLN A 1 81 ? 16.568 39.227 87.511 1.00 43.28 81 GLN A C 1
ATOM 545 O O . GLN A 1 81 ? 15.469 39.785 87.598 1.00 42.57 81 GLN A O 1
ATOM 551 N N . ILE A 1 82 ? 17.517 39.387 88.441 1.00 38.23 82 ILE A N 1
ATOM 552 C CA . ILE A 1 82 ? 17.203 40.143 89.654 1.00 37.42 82 ILE A CA 1
ATOM 553 C C . ILE A 1 82 ? 17.142 41.641 89.372 1.00 48.83 82 ILE A C 1
ATOM 554 O O . ILE A 1 82 ? 16.370 42.364 90.017 1.00 40.94 82 ILE A O 1
ATOM 559 N N . ARG A 1 83 ? 17.927 42.140 88.408 1.00 44.19 83 ARG A N 1
ATOM 560 C CA . ARG A 1 83 ? 17.794 43.541 88.024 1.00 51.99 83 ARG A CA 1
ATOM 561 C C . ARG A 1 83 ? 16.430 43.809 87.410 1.00 54.88 83 ARG A C 1
ATOM 562 O O . ARG A 1 83 ? 15.906 44.922 87.529 1.00 43.62 83 ARG A O 1
ATOM 570 N N . GLY A 1 84 ? 15.835 42.798 86.770 1.00 45.85 84 GLY A N 1
ATOM 571 C CA . GLY A 1 84 ? 14.458 42.942 86.326 1.00 37.56 84 GLY A CA 1
ATOM 572 C C . GLY A 1 84 ? 13.477 43.199 87.460 1.00 55.33 84 GLY A C 1
ATOM 573 O O . GLY A 1 84 ? 12.461 43.871 87.264 1.00 57.75 84 GLY A O 1
ATOM 574 N N . VAL A 1 85 ? 13.766 42.685 88.657 1.00 52.68 85 VAL A N 1
ATOM 575 C CA . VAL A 1 85 ? 12.885 42.901 89.806 1.00 50.88 85 VAL A CA 1
ATOM 576 C C . VAL A 1 85 ? 13.270 44.146 90.603 1.00 45.44 85 VAL A C 1
ATOM 577 O O . VAL A 1 85 ? 12.397 44.827 91.152 1.00 41.93 85 VAL A O 1
ATOM 581 N N . GLN A 1 86 ? 14.553 44.463 90.665 1.00 50.61 86 GLN A N 1
ATOM 582 C CA . GLN A 1 86 ? 15.048 45.520 91.531 1.00 48.77 86 GLN A CA 1
ATOM 583 C C . GLN A 1 86 ? 16.049 46.370 90.756 1.00 48.58 86 GLN A C 1
ATOM 584 O O . GLN A 1 86 ? 17.186 45.941 90.522 1.00 45.02 86 GLN A O 1
ATOM 590 N N . PRO A 1 87 ? 15.658 47.578 90.340 1.00 59.29 87 PRO A N 1
ATOM 591 C CA . PRO A 1 87 ? 16.485 48.335 89.384 1.00 54.24 87 PRO A CA 1
ATOM 592 C C . PRO A 1 87 ? 17.741 48.911 89.999 1.00 57.05 87 PRO A C 1
ATOM 593 O O . PRO A 1 87 ? 18.703 49.192 89.274 1.00 57.70 87 PRO A O 1
ATOM 597 N N . SER A 1 88 ? 17.731 49.113 91.308 1.00 48.34 88 SER A N 1
ATOM 598 C CA . SER A 1 88 ? 18.883 49.661 92.007 1.00 59.52 88 SER A CA 1
ATOM 599 C C . SER A 1 88 ? 18.729 49.346 93.481 1.00 76.31 88 SER A C 1
ATOM 600 O O . SER A 1 88 ? 17.965 48.454 93.853 1.00 54.50 88 SER A O 1
ATOM 603 N N . GLY A 1 89 ? 19.449 50.067 94.331 1.00 100.72 89 GLY A N 1
ATOM 604 C CA . GLY A 1 89 ? 19.323 49.814 95.742 1.00 69.12 89 GLY A CA 1
ATOM 605 C C . GLY A 1 89 ? 20.296 48.744 96.166 1.00 69.47 89 GLY A C 1
ATOM 606 O O . GLY A 1 89 ? 21.098 48.251 95.365 1.00 68.01 89 GLY A O 1
ATOM 607 N N . PRO A 1 90 ? 20.233 48.347 97.437 1.00 69.95 90 PRO A N 1
ATOM 608 C CA . PRO A 1 90 ? 21.101 47.265 97.917 1.00 62.40 90 PRO A CA 1
ATOM 609 C C . PRO A 1 90 ? 20.563 45.914 97.462 1.00 44.88 90 PRO A C 1
ATOM 610 O O . PRO A 1 90 ? 19.380 45.614 97.629 1.00 52.88 90 PRO A O 1
ATOM 614 N N . TYR A 1 91 ? 21.433 45.102 96.870 1.00 43.73 91 TYR A N 1
ATOM 615 C CA . TYR A 1 91 ? 21.056 43.757 96.457 1.00 37.11 91 TYR A CA 1
ATOM 616 C C . TYR A 1 91 ? 21.396 42.783 97.577 1.00 32.23 91 TYR A C 1
ATOM 617 O O . TYR A 1 91 ? 22.565 42.633 97.941 1.00 43.25 91 TYR A O 1
ATOM 626 N N . HIS A 1 92 ? 20.375 42.132 98.123 1.00 41.19 92 HIS A N 1
ATOM 627 C CA . HIS A 1 92 ? 20.542 41.183 99.216 1.00 35.68 92 HIS A CA 1
ATOM 628 C C . HIS A 1 92 ? 20.512 39.779 98.626 1.00 34.88 92 HIS A C 1
ATOM 629 O O . HIS A 1 92 ? 19.474 39.328 98.132 1.00 33.15 92 HIS A O 1
ATOM 636 N N . LEU A 1 93 ? 21.650 39.099 98.667 1.00 28.81 93 LEU A N 1
ATOM 637 C CA . LEU A 1 93 ? 21.787 37.781 98.073 1.00 27.27 93 LEU A CA 1
ATOM 638 C C . LEU A 1 93 ? 22.002 36.735 99.158 1.00 29.54 93 LEU A C 1
ATOM 639 O O . LEU A 1 93 ? 22.644 36.991 100.181 1.00 35.43 93 LEU A O 1
ATOM 644 N N . LEU A 1 94 ? 21.449 35.553 98.917 1.00 30.47 94 LEU A N 1
ATOM 645 C CA . LEU A 1 94 ? 21.620 34.395 99.779 1.00 21.39 94 LEU A CA 1
ATOM 646 C C . LEU A 1 94 ? 21.911 33.207 98.882 1.00 30.80 94 LEU A C 1
ATOM 647 O O . LEU A 1 94 ? 21.270 33.040 97.841 1.00 28.74 94 LEU A O 1
ATOM 652 N N . GLY A 1 95 ? 22.877 32.387 99.283 1.00 27.18 95 GLY A N 1
ATOM 653 C CA . GLY A 1 95 ? 23.205 31.199 98.530 1.00 27.25 95 GLY A CA 1
ATOM 654 C C . GLY A 1 95 ? 23.417 30.028 99.466 1.00 30.17 95 GLY A C 1
ATOM 655 O O . GLY A 1 95 ? 23.600 30.191 100.673 1.00 35.27 95 GLY A O 1
ATOM 656 N N . TRP A 1 96 ? 23.380 28.837 98.878 1.00 29.94 96 TRP A N 1
ATOM 657 C CA . TRP A 1 96 ? 23.535 27.574 99.596 1.00 31.29 96 TRP A CA 1
ATOM 658 C C . TRP A 1 96 ? 24.264 26.635 98.652 1.00 31.15 96 TRP A C 1
ATOM 659 O O . TRP A 1 96 ? 23.813 26.450 97.518 1.00 32.39 96 TRP A O 1
ATOM 670 N N . SER A 1 97 ? 25.400 26.092 99.083 1.00 26.84 97 SER A N 1
ATOM 671 C CA . SER A 1 97 ? 26.184 25.156 98.270 1.00 35.46 97 SER A CA 1
ATOM 672 C C . SER A 1 97 ? 26.594 25.901 97.014 1.00 27.99 97 SER A C 1
ATOM 673 O O . SER A 1 97 ? 27.172 27.005 97.143 1.00 34.54 97 SER A O 1
ATOM 676 N N . LEU A 1 98 ? 26.288 25.415 95.807 1.00 32.05 98 LEU A N 1
ATOM 677 C CA . LEU A 1 98 ? 26.642 26.116 94.578 1.00 28.91 98 LEU A CA 1
ATOM 678 C C . LEU A 1 98 ? 26.174 27.564 94.597 1.00 27.46 98 LEU A C 1
ATOM 679 O O . LEU A 1 98 ? 26.887 28.458 94.128 1.00 31.74 98 LEU A O 1
ATOM 684 N N . GLY A 1 99 ? 24.957 27.808 95.099 1.00 27.45 99 GLY A N 1
ATOM 685 C CA . GLY A 1 99 ? 24.431 29.167 95.126 1.00 23.82 99 GLY A CA 1
ATOM 686 C C . GLY A 1 99 ? 25.372 30.154 95.785 1.00 27.79 99 GLY A C 1
ATOM 687 O O . GLY A 1 99 ? 25.513 31.296 95.333 1.00 30.26 99 GLY A O 1
ATOM 688 N N . SER A 1 100 ? 26.048 29.721 96.847 1.00 21.45 100 SER A N 1
ATOM 689 C CA . SER A 1 100 ? 27.030 30.586 97.491 1.00 36.65 100 SER A CA 1
ATOM 690 C C . SER A 1 100 ? 28.078 31.040 96.477 1.00 27.43 100 SER A C 1
ATOM 691 O O . SER A 1 100 ? 28.285 32.243 96.277 1.00 33.33 100 SER A O 1
ATOM 694 N N . LEU A 1 101 ? 28.672 30.094 95.742 1.00 29.13 101 LEU A N 1
ATOM 695 C CA . LEU A 1 101 ? 29.631 30.502 94.722 1.00 28.67 101 LEU A CA 1
ATOM 696 C C . LEU A 1 101 ? 28.968 31.457 93.746 1.00 30.21 101 LEU A C 1
ATOM 697 O O . LEU A 1 101 ? 29.505 32.537 93.458 1.00 32.46 101 LEU A O 1
ATOM 702 N N . VAL A 1 102 ? 27.736 31.140 93.336 1.00 22.34 102 VAL A N 1
ATOM 703 C CA . VAL A 1 102 ? 27.063 31.981 92.352 1.00 27.16 102 VAL A CA 1
ATOM 704 C C . VAL A 1 102 ? 26.869 33.384 92.904 1.00 36.74 102 VAL A C 1
ATOM 705 O O . VAL A 1 102 ? 27.180 34.377 92.222 1.00 28.13 102 VAL A O 1
ATOM 709 N N . ILE A 1 103 ? 26.427 33.498 94.170 1.00 28.52 103 ILE A N 1
ATOM 710 C CA . ILE A 1 103 ? 26.152 34.845 94.666 1.00 34.75 103 ILE A CA 1
ATOM 711 C C . ILE A 1 103 ? 27.456 35.606 94.787 1.00 37.63 103 ILE A C 1
ATOM 712 O O . ILE A 1 103 ? 27.498 36.818 94.529 1.00 31.37 103 ILE A O 1
ATOM 717 N N . HIS A 1 104 ? 28.555 34.909 95.091 1.00 24.65 104 HIS A N 1
ATOM 718 C CA . HIS A 1 104 ? 29.826 35.614 95.121 1.00 30.55 104 HIS A CA 1
ATOM 719 C C . HIS A 1 104 ? 30.095 36.241 93.764 1.00 32.61 104 HIS A C 1
ATOM 720 O O . HIS A 1 104 ? 30.301 37.460 93.660 1.00 31.32 104 HIS A O 1
ATOM 727 N N . ALA A 1 105 ? 29.991 35.436 92.698 1.00 31.59 105 ALA A N 1
ATOM 728 C CA . ALA A 1 105 ? 30.179 35.979 91.359 1.00 30.08 105 ALA A CA 1
ATOM 729 C C . ALA A 1 105 ? 29.187 37.098 91.097 1.00 36.20 105 ALA A C 1
ATOM 730 O O . ALA A 1 105 ? 29.569 38.174 90.611 1.00 40.33 105 ALA A O 1
ATOM 732 N N . MET A 1 106 ? 27.919 36.895 91.487 1.00 35.04 106 MET A N 1
ATOM 733 C CA . MET A 1 106 ? 26.932 37.937 91.240 1.00 32.89 106 MET A CA 1
ATOM 734 C C . MET A 1 106 ? 27.369 39.221 91.915 1.00 34.64 106 MET A C 1
ATOM 735 O O . MET A 1 106 ? 27.438 40.280 91.274 1.00 36.46 106 MET A O 1
ATOM 740 N N . ALA A 1 107 ? 27.807 39.115 93.171 1.00 35.45 107 ALA A N 1
ATOM 741 C CA . ALA A 1 107 ? 28.171 40.317 93.902 1.00 39.97 107 ALA A CA 1
ATOM 742 C C . ALA A 1 107 ? 29.318 41.031 93.204 1.00 45.67 107 ALA A C 1
ATOM 743 O O . ALA A 1 107 ? 29.252 42.247 92.973 1.00 41.93 107 ALA A O 1
ATOM 745 N N . THR A 1 108 ? 30.312 40.274 92.728 1.00 38.32 108 THR A N 1
ATOM 746 C CA . THR A 1 108 ? 31.440 40.958 92.114 1.00 46.58 108 THR A CA 1
ATOM 747 C C . THR A 1 108 ? 30.996 41.631 90.830 1.00 45.41 108 THR A C 1
ATOM 748 O O . THR A 1 108 ? 31.322 42.802 90.591 1.00 50.73 108 THR A O 1
ATOM 752 N N . GLN A 1 109 ? 30.152 40.953 90.051 1.00 39.83 109 GLN A N 1
ATOM 753 C CA . GLN A 1 109 ? 29.651 41.582 88.839 1.00 43.36 109 GLN A CA 1
ATOM 754 C C . GLN A 1 109 ? 28.853 42.822 89.198 1.00 49.87 109 GLN A C 1
ATOM 755 O O . GLN A 1 109 ? 29.058 43.897 88.619 1.00 49.17 109 GLN A O 1
ATOM 761 N N . LEU A 1 110 ? 27.986 42.704 90.209 1.00 40.30 110 LEU A N 1
ATOM 762 C CA . LEU A 1 110 ? 27.194 43.852 90.622 1.00 39.99 110 LEU A CA 1
ATOM 763 C C . LEU A 1 110 ? 28.095 44.994 91.056 1.00 52.39 110 LEU A C 1
ATOM 764 O O . LEU A 1 110 ? 27.798 46.163 90.787 1.00 52.28 110 LEU A O 1
ATOM 769 N N . ARG A 1 111 ? 29.216 44.679 91.712 1.00 46.87 111 ARG A N 1
ATOM 770 C CA . ARG A 1 111 ? 30.073 45.767 92.156 1.00 59.94 111 ARG A CA 1
ATOM 771 C C . ARG A 1 111 ? 30.930 46.288 91.025 1.00 53.92 111 ARG A C 1
ATOM 772 O O . ARG A 1 111 ? 31.349 47.450 91.055 1.00 61.55 111 ARG A O 1
ATOM 780 N N . ALA A 1 112 ? 31.179 45.463 90.011 1.00 47.00 112 ALA A N 1
ATOM 781 C CA . ALA A 1 112 ? 31.884 45.997 88.861 1.00 63.06 112 ALA A CA 1
ATOM 782 C C . ALA A 1 112 ? 31.010 46.948 88.062 1.00 56.77 112 ALA A C 1
ATOM 783 O O . ALA A 1 112 ? 31.538 47.843 87.401 1.00 70.35 112 ALA A O 1
ATOM 785 N N . GLU A 1 113 ? 29.700 46.808 88.198 1.00 65.95 113 GLU A N 1
ATOM 786 C CA . GLU A 1 113 ? 28.784 47.695 87.513 1.00 72.97 113 GLU A CA 1
ATOM 787 C C . GLU A 1 113 ? 28.409 48.863 88.424 1.00 69.72 113 GLU A C 1
ATOM 788 O O . GLU A 1 113 ? 27.395 49.520 88.193 1.00 87.06 113 GLU A O 1
ATOM 794 N N . GLY A 1 114 ? 29.211 49.131 89.458 1.00 69.57 114 GLY A N 1
ATOM 795 C CA . GLY A 1 114 ? 28.867 50.232 90.332 1.00 54.31 114 GLY A CA 1
ATOM 796 C C . GLY A 1 114 ? 27.572 50.091 91.092 1.00 71.10 114 GLY A C 1
ATOM 797 O O . GLY A 1 114 ? 27.049 51.096 91.586 1.00 59.42 114 GLY A O 1
ATOM 798 N N . GLU A 1 115 ? 27.037 48.879 91.220 1.00 64.91 115 GLU A N 1
ATOM 799 C CA . GLU A 1 115 ? 25.814 48.683 91.982 1.00 55.90 115 GLU A CA 1
ATOM 800 C C . GLU A 1 115 ? 26.181 48.364 93.420 1.00 59.74 115 GLU A C 1
ATOM 801 O O . GLU A 1 115 ? 27.280 47.879 93.706 1.00 55.48 115 GLU A O 1
ATOM 807 N N . GLU A 1 116 ? 25.258 48.653 94.329 1.00 52.83 116 GLU A N 1
ATOM 808 C CA . GLU A 1 116 ? 25.502 48.454 95.748 1.00 53.50 116 GLU A CA 1
ATOM 809 C C . GLU A 1 116 ? 25.025 47.068 96.154 1.00 53.06 116 GLU A C 1
ATOM 810 O O . GLU A 1 116 ? 23.900 46.672 95.833 1.00 58.09 116 GLU A O 1
ATOM 816 N N . VAL A 1 117 ? 25.875 46.343 96.872 1.00 47.74 117 VAL A N 1
ATOM 817 C CA . VAL A 1 117 ? 25.569 45.000 97.347 1.00 42.37 117 VAL A CA 1
ATOM 818 C C . VAL A 1 117 ? 25.326 45.080 98.844 1.00 50.60 117 VAL A C 1
ATOM 819 O O . VAL A 1 117 ? 26.145 45.634 99.587 1.00 53.83 117 VAL A O 1
ATOM 823 N N . GLY A 1 118 ? 24.184 44.561 99.279 1.00 47.70 118 GLY A N 1
ATOM 824 C CA . GLY A 1 118 ? 23.833 44.617 100.680 1.00 49.88 118 GLY A CA 1
ATOM 825 C C . GLY A 1 118 ? 24.271 43.374 101.417 1.00 46.83 118 GLY A C 1
ATOM 826 O O . GLY A 1 118 ? 25.467 43.086 101.523 1.00 46.94 118 GLY A O 1
ATOM 827 N N . LEU A 1 119 ? 23.302 42.621 101.921 1.00 45.13 119 LEU A N 1
ATOM 828 C CA . LEU A 1 119 ? 23.588 41.408 102.666 1.00 37.30 119 LEU A CA 1
ATOM 829 C C . LEU A 1 119 ? 23.978 40.290 101.711 1.00 46.70 119 LEU A C 1
ATOM 830 O O . LEU A 1 119 ? 23.329 40.087 100.678 1.00 39.36 119 LEU A O 1
ATOM 835 N N . LEU A 1 120 ? 25.044 39.571 102.055 1.00 32.15 120 LEU A N 1
ATOM 836 C CA . LEU A 1 120 ? 25.425 38.348 101.361 1.00 37.50 120 LEU A CA 1
ATOM 837 C C . LEU A 1 120 ? 25.447 37.231 102.388 1.00 34.61 120 LEU A C 1
ATOM 838 O O . LEU A 1 120 ? 26.187 37.311 103.374 1.00 36.62 120 LEU A O 1
ATOM 843 N N . VAL A 1 121 ? 24.620 36.211 102.175 1.00 28.53 121 VAL A N 1
ATOM 844 C CA . VAL A 1 121 ? 24.496 35.098 103.108 1.00 36.80 121 VAL A CA 1
ATOM 845 C C . VAL A 1 121 ? 24.940 33.831 102.399 1.00 34.78 121 VAL A C 1
ATOM 846 O O . VAL A 1 121 ? 24.340 33.424 101.397 1.00 30.80 121 VAL A O 1
ATOM 850 N N . ASN A 1 122 ? 25.986 33.219 102.920 1.00 30.63 122 ASN A N 1
ATOM 851 C CA . ASN A 1 122 ? 26.571 32.001 102.385 1.00 33.06 122 ASN A CA 1
ATOM 852 C C . ASN A 1 122 ? 26.235 30.869 103.352 1.00 30.27 122 ASN A C 1
ATOM 853 O O . ASN A 1 122 ? 26.731 30.848 104.481 1.00 35.16 122 ASN A O 1
ATOM 858 N N . LEU A 1 123 ? 25.418 29.917 102.902 1.00 31.90 123 LEU A N 1
ATOM 859 C CA . LEU A 1 123 ? 25.070 28.742 103.702 1.00 28.04 123 LEU A CA 1
ATOM 860 C C . LEU A 1 123 ? 26.128 27.657 103.493 1.00 39.01 123 LEU A C 1
ATOM 861 O O . LEU A 1 123 ? 26.051 26.848 102.561 1.00 26.17 123 LEU A O 1
ATOM 866 N N . ASP A 1 124 ? 27.149 27.670 104.361 1.00 29.32 124 ASP A N 1
ATOM 867 C CA . ASP A 1 124 ? 28.065 26.540 104.589 1.00 32.55 124 ASP A CA 1
ATOM 868 C C . ASP A 1 124 ? 28.784 26.072 103.324 1.00 22.07 124 ASP A C 1
ATOM 869 O O . ASP A 1 124 ? 28.947 24.872 103.096 1.00 35.47 124 ASP A O 1
ATOM 874 N N . GLN A 1 125 ? 29.238 27.007 102.497 1.00 30.64 125 GLN A N 1
ATOM 875 C CA . GLN A 1 125 ? 30.079 26.679 101.350 1.00 32.21 125 GLN A CA 1
ATOM 876 C C . GLN A 1 125 ? 31.430 27.367 101.505 1.00 33.95 125 GLN A C 1
ATOM 877 O O . GLN A 1 125 ? 31.488 28.555 101.842 1.00 31.08 125 GLN A O 1
ATOM 883 N N . TYR A 1 126 ? 32.505 26.631 101.252 1.00 27.25 126 TYR A N 1
ATOM 884 C CA . TYR A 1 126 ? 33.862 27.137 101.385 1.00 29.12 126 TYR A CA 1
ATOM 885 C C . TYR A 1 126 ? 34.599 27.067 100.052 1.00 39.00 126 TYR A C 1
ATOM 886 O O . TYR A 1 126 ? 34.201 26.316 99.153 1.00 34.18 126 TYR A O 1
ATOM 895 N N . PRO A 1 127 ? 35.645 27.882 99.870 1.00 38.35 127 PRO A N 1
ATOM 896 C CA . PRO A 1 127 ? 36.355 27.903 98.583 1.00 35.27 127 PRO A CA 1
ATOM 897 C C . PRO A 1 127 ? 36.900 26.535 98.201 1.00 29.98 127 PRO A C 1
ATOM 898 O O . PRO A 1 127 ? 37.216 25.704 99.055 1.00 33.82 127 PRO A O 1
ATOM 902 N N . ILE A 1 128 ? 37.016 26.319 96.891 1.00 36.09 128 ILE A N 1
ATOM 903 C CA . ILE A 1 128 ? 37.463 25.050 96.321 1.00 44.16 128 ILE A CA 1
ATOM 904 C C . ILE A 1 128 ? 38.950 25.138 95.995 1.00 42.44 128 ILE A C 1
ATOM 905 O O . ILE A 1 128 ? 39.409 26.131 95.417 1.00 43.24 128 ILE A O 1
ATOM 910 N N . ASP A 1 129 ? 39.705 24.104 96.363 1.00 43.31 129 ASP A N 1
ATOM 911 C CA . ASP A 1 129 ? 41.067 23.929 95.856 1.00 47.29 129 ASP A CA 1
ATOM 912 C C . ASP A 1 129 ? 40.960 23.389 94.433 1.00 45.44 129 ASP A C 1
ATOM 913 O O . ASP A 1 129 ? 40.734 22.197 94.221 1.00 40.19 129 ASP A O 1
ATOM 918 N N . ARG A 1 130 ? 41.127 24.269 93.447 1.00 37.16 130 ARG A N 1
ATOM 919 C CA . ARG A 1 130 ? 40.919 23.879 92.058 1.00 50.15 130 ARG A CA 1
ATOM 920 C C . ARG A 1 130 ? 41.947 22.865 91.565 1.00 63.13 130 ARG A C 1
ATOM 921 O O . ARG A 1 130 ? 41.675 22.155 90.589 1.00 57.19 130 ARG A O 1
ATOM 929 N N . SER A 1 131 ? 43.120 22.785 92.200 1.00 56.28 131 SER A N 1
ATOM 930 C CA . SER A 1 131 ? 44.101 21.794 91.778 1.00 61.11 131 SER A CA 1
ATOM 931 C C . SER A 1 131 ? 43.795 20.393 92.307 1.00 52.30 131 SER A C 1
ATOM 932 O O . SER A 1 131 ? 44.310 19.418 91.753 1.00 57.82 131 SER A O 1
ATOM 935 N N . ARG A 1 132 ? 42.945 20.263 93.341 1.00 52.76 132 ARG A N 1
ATOM 936 C CA . ARG A 1 132 ? 42.562 19.004 93.988 1.00 50.18 132 ARG A CA 1
ATOM 937 C C . ARG A 1 132 ? 41.244 19.210 94.723 1.00 51.86 132 ARG A C 1
ATOM 938 O O . ARG A 1 132 ? 41.238 19.355 95.952 1.00 49.25 132 ARG A O 1
ATOM 946 N N . PRO A 1 133 ? 40.110 19.217 94.020 1.00 54.34 133 PRO A N 1
ATOM 947 C CA . PRO A 1 133 ? 38.843 19.562 94.681 1.00 47.51 133 PRO A CA 1
ATOM 948 C C . PRO A 1 133 ? 38.430 18.516 95.713 1.00 41.95 133 PRO A C 1
ATOM 949 O O . PRO A 1 133 ? 38.202 17.356 95.363 1.00 55.68 133 PRO A O 1
ATOM 953 N N . ALA A 1 134 ? 38.376 18.912 96.988 1.00 47.71 134 ALA A N 1
ATOM 954 C CA . ALA A 1 134 ? 37.931 18.028 98.065 1.00 50.50 134 ALA A CA 1
ATOM 955 C C . ALA A 1 134 ? 36.490 17.582 97.819 1.00 50.81 134 ALA A C 1
ATOM 956 O O . ALA A 1 134 ? 35.638 18.422 97.501 1.00 49.31 134 ALA A O 1
ATOM 958 N N . PRO A 1 135 ? 36.178 16.284 97.926 1.00 60.90 135 PRO A N 1
ATOM 959 C CA . PRO A 1 135 ? 34.771 15.860 97.757 1.00 61.69 135 PRO A CA 1
ATOM 960 C C . PRO A 1 135 ? 33.771 16.494 98.718 1.00 55.38 135 PRO A C 1
ATOM 961 O O . PRO A 1 135 ? 32.690 16.882 98.275 1.00 59.41 135 PRO A O 1
ATOM 965 N N . GLU A 1 136 ? 34.160 16.634 99.991 1.00 51.29 136 GLU A N 1
ATOM 966 C CA . GLU A 1 136 ? 33.310 17.212 101.018 1.00 70.18 136 GLU A CA 1
ATOM 967 C C . GLU A 1 136 ? 32.965 18.683 100.792 1.00 60.97 136 GLU A C 1
ATOM 968 O O . GLU A 1 136 ? 31.995 19.174 101.370 1.00 63.12 136 GLU A O 1
ATOM 974 N N . SER A 1 137 ? 33.737 19.397 99.954 1.00 42.62 137 SER A N 1
ATOM 975 C CA . SER A 1 137 ? 33.405 20.777 99.768 1.00 43.07 137 SER A CA 1
ATOM 976 C C . SER A 1 137 ? 32.578 20.910 98.517 1.00 51.56 137 SER A C 1
ATOM 977 O O . SER A 1 137 ? 32.291 21.972 98.074 1.00 45.32 137 SER A O 1
ATOM 980 N N . GLN A 1 138 ? 32.212 19.791 97.958 1.00 40.38 138 GLN A N 1
ATOM 981 C CA . GLN A 1 138 ? 31.484 19.722 96.697 1.00 45.79 138 GLN A CA 1
ATOM 982 C C . GLN A 1 138 ? 30.103 19.130 96.930 1.00 39.06 138 GLN A C 1
ATOM 983 O O . GLN A 1 138 ? 29.872 18.467 97.947 1.00 39.86 138 GLN A O 1
ATOM 989 N N . PRO A 1 139 ? 29.156 19.340 96.016 1.00 48.25 139 PRO A N 1
ATOM 990 C CA . PRO A 1 139 ? 27.813 18.793 96.235 1.00 43.06 139 PRO A CA 1
ATOM 991 C C . PRO A 1 139 ? 27.812 17.278 96.144 1.00 43.06 139 PRO A C 1
ATOM 992 O O . PRO A 1 139 ? 28.518 16.677 95.329 1.00 43.06 139 PRO A O 1
ATOM 996 N N . ASP A 1 140 ? 27.007 16.668 97.001 1.00 30.19 140 ASP A N 1
ATOM 997 C CA . ASP A 1 140 ? 26.767 15.238 97.004 1.00 38.86 140 ASP A CA 1
ATOM 998 C C . ASP A 1 140 ? 25.317 14.994 96.596 1.00 41.14 140 ASP A C 1
ATOM 999 O O . ASP A 1 140 ? 24.415 15.738 97.000 1.00 36.23 140 ASP A O 1
ATOM 1004 N N . GLN A 1 141 ? 25.103 13.987 95.744 1.00 40.42 141 GLN A N 1
ATOM 1005 C CA . GLN A 1 141 ? 23.767 13.734 95.203 1.00 40.77 141 GLN A CA 1
ATOM 1006 C C . GLN A 1 141 ? 22.763 13.387 96.296 1.00 33.37 141 GLN A C 1
ATOM 1007 O O . GLN A 1 141 ? 21.611 13.850 96.272 1.00 32.32 141 GLN A O 1
ATOM 1013 N N . GLN A 1 142 ? 23.159 12.524 97.231 1.00 31.46 142 GLN A N 1
ATOM 1014 C CA . GLN A 1 142 ? 22.257 12.174 98.318 1.00 40.48 142 GLN A CA 1
ATOM 1015 C C . GLN A 1 142 ? 21.881 13.401 99.137 1.00 37.20 142 GLN A C 1
ATOM 1016 O O . GLN A 1 142 ? 20.750 13.503 99.626 1.00 38.79 142 GLN A O 1
ATOM 1022 N N . ASP A 1 143 ? 22.797 14.367 99.250 1.00 34.18 143 ASP A N 1
ATOM 1023 C CA . ASP A 1 143 ? 22.488 15.604 99.958 1.00 39.69 143 ASP A CA 1
ATOM 1024 C C . ASP A 1 143 ? 21.480 16.453 99.186 1.00 38.02 143 ASP A C 1
ATOM 1025 O O . ASP A 1 143 ? 20.584 17.053 99.788 1.00 29.44 143 ASP A O 1
ATOM 1030 N N . ALA A 1 144 ? 21.593 16.504 97.855 1.00 35.53 144 ALA A N 1
ATOM 1031 C CA . ALA A 1 144 ? 20.605 17.233 97.060 1.00 31.86 144 ALA A CA 1
ATOM 1032 C C . ALA A 1 144 ? 19.221 16.608 97.206 1.00 31.83 144 ALA A C 1
ATOM 1033 O O . ALA A 1 144 ? 18.208 17.318 97.349 1.00 39.76 144 ALA A O 1
ATOM 1035 N N . LEU A 1 145 ? 19.163 15.274 97.242 1.00 32.26 145 LEU A N 1
ATOM 1036 C CA . LEU A 1 145 ? 17.876 14.614 97.451 1.00 33.74 145 LEU A CA 1
ATOM 1037 C C . LEU A 1 145 ? 17.342 14.865 98.858 1.00 33.81 145 LEU A C 1
ATOM 1038 O O . LEU A 1 145 ? 16.130 15.041 99.044 1.00 39.44 145 LEU A O 1
ATOM 1043 N N . ARG A 1 146 ? 18.226 14.891 99.861 1.00 32.34 146 ARG A N 1
ATOM 1044 C CA . ARG A 1 146 ? 17.800 15.197 101.227 1.00 34.13 146 ARG A CA 1
ATOM 1045 C C . ARG A 1 146 ? 17.251 16.612 101.337 1.00 28.42 146 ARG A C 1
ATOM 1046 O O . ARG A 1 146 ? 16.284 16.856 102.062 1.00 36.34 146 ARG A O 1
ATOM 1054 N N . ILE A 1 147 ? 17.881 17.563 100.654 1.00 33.74 147 ILE A N 1
ATOM 1055 C CA . ILE A 1 147 ? 17.361 18.928 100.617 1.00 28.82 147 ILE A CA 1
ATOM 1056 C C . ILE A 1 147 ? 15.940 18.928 100.066 1.00 33.09 147 ILE A C 1
ATOM 1057 O O . ILE A 1 147 ? 15.019 19.538 100.640 1.00 32.46 147 ILE A O 1
ATOM 1062 N N . MET A 1 148 ? 15.731 18.210 98.956 1.00 32.95 148 MET A N 1
ATOM 1063 C CA . MET A 1 148 ? 14.386 18.161 98.379 1.00 30.94 148 MET A CA 1
ATOM 1064 C C . MET A 1 148 ? 13.385 17.497 99.327 1.00 29.66 148 MET A C 1
ATOM 1065 O O . MET A 1 148 ? 12.219 17.900 99.387 1.00 45.43 148 MET A O 1
ATOM 1070 N N . LEU A 1 149 ? 13.816 16.478 100.078 1.00 32.53 149 LEU A N 1
ATOM 1071 C CA . LEU A 1 149 ? 12.887 15.795 100.977 1.00 37.85 149 LEU A CA 1
ATOM 1072 C C . LEU A 1 149 ? 12.557 16.654 102.194 1.00 46.32 149 LEU A C 1
ATOM 1073 O O . LEU A 1 149 ? 11.417 16.647 102.676 1.00 37.60 149 LEU A O 1
ATOM 1078 N N . ASP A 1 150 ? 13.552 17.377 102.715 1.00 34.84 150 ASP A N 1
ATOM 1079 C CA . ASP A 1 150 ? 13.307 18.372 103.754 1.00 42.49 150 ASP A CA 1
ATOM 1080 C C . ASP A 1 150 ? 12.274 19.395 103.302 1.00 37.25 150 ASP A C 1
ATOM 1081 O O . ASP A 1 150 ? 11.446 19.840 104.102 1.00 35.86 150 ASP A O 1
ATOM 1086 N N . PHE A 1 151 ? 12.321 19.795 102.025 1.00 31.79 151 PHE A N 1
ATOM 1087 C CA . PHE A 1 151 ? 11.357 20.778 101.529 1.00 32.71 151 PHE A CA 1
ATOM 1088 C C . PHE A 1 151 ? 9.914 20.408 101.880 1.00 40.08 151 PHE A C 1
ATOM 1089 O O . PHE A 1 151 ? 9.086 21.291 102.143 1.00 35.85 151 PHE A O 1
ATOM 1097 N N . VAL A 1 152 ? 9.587 19.118 101.888 1.00 30.57 152 VAL A N 1
ATOM 1098 C CA . VAL A 1 152 ? 8.229 18.685 102.201 1.00 44.41 152 VAL A CA 1
ATOM 1099 C C . VAL A 1 152 ? 8.167 17.965 103.544 1.00 36.20 152 VAL A C 1
ATOM 1100 O O . VAL A 1 152 ? 7.270 17.158 103.770 1.00 45.85 152 VAL A O 1
ATOM 1104 N N . GLY A 1 153 ? 9.112 18.248 104.435 1.00 38.93 153 GLY A N 1
ATOM 1105 C CA . GLY A 1 153 ? 9.025 17.776 105.804 1.00 40.48 153 GLY A CA 1
ATOM 1106 C C . GLY A 1 153 ? 9.082 16.278 105.979 1.00 49.92 153 GLY A C 1
ATOM 1107 O O . GLY A 1 153 ? 8.531 15.757 106.955 1.00 49.36 153 GLY A O 1
ATOM 1108 N N . TYR A 1 154 ? 9.731 15.566 105.062 1.00 44.69 154 TYR A N 1
ATOM 1109 C CA . TYR A 1 154 ? 9.882 14.129 105.221 1.00 49.01 154 TYR A CA 1
ATOM 1110 C C . TYR A 1 154 ? 10.749 13.863 106.444 1.00 59.90 154 TYR A C 1
ATOM 1111 O O . TYR A 1 154 ? 11.686 14.613 106.727 1.00 60.74 154 TYR A O 1
ATOM 1120 N N . ASP A 1 155 ? 10.446 12.793 107.174 1.00 54.23 155 ASP A N 1
ATOM 1121 C CA . ASP A 1 155 ? 11.209 12.505 108.380 1.00 64.14 155 ASP A CA 1
ATOM 1122 C C . ASP A 1 155 ? 12.335 11.545 108.032 1.00 68.63 155 ASP A C 1
ATOM 1123 O O . ASP A 1 155 ? 12.102 10.473 107.468 1.00 59.11 155 ASP A O 1
ATOM 1128 N N . MET A 1 156 ? 13.547 11.915 108.428 1.00 63.93 156 MET A N 1
ATOM 1129 C CA . MET A 1 156 ? 14.770 11.363 107.865 1.00 76.73 156 MET A CA 1
ATOM 1130 C C . MET A 1 156 ? 15.240 10.089 108.553 1.00 79.07 156 MET A C 1
ATOM 1131 O O . MET A 1 156 ? 16.145 9.428 108.033 1.00 87.98 156 MET A O 1
ATOM 1136 N N . ASP A 1 157 ? 14.655 9.717 109.690 1.00 86.25 157 ASP A N 1
ATOM 1137 C CA . ASP A 1 157 ? 14.981 8.435 110.315 1.00 96.41 157 ASP A CA 1
ATOM 1138 C C . ASP A 1 157 ? 14.095 7.345 109.709 1.00 94.18 157 ASP A C 1
ATOM 1139 O O . ASP A 1 157 ? 13.214 6.766 110.346 1.00 92.79 157 ASP A O 1
ATOM 1144 N N . SER A 1 158 ? 14.348 7.064 108.435 1.00 99.95 158 SER A N 1
ATOM 1145 C CA . SER A 1 158 ? 13.593 6.048 107.710 1.00 76.35 158 SER A CA 1
ATOM 1146 C C . SER A 1 158 ? 14.502 5.238 106.791 1.00 86.12 158 SER A C 1
ATOM 1147 O O . SER A 1 158 ? 15.696 5.518 106.679 1.00 73.65 158 SER A O 1
ATOM 1150 N N . PRO A 1 163 ? 19.893 4.986 101.253 1.00 63.44 163 PRO A N 1
ATOM 1151 C CA . PRO A 1 163 ? 20.163 5.375 99.861 1.00 56.61 163 PRO A CA 1
ATOM 1152 C C . PRO A 1 163 ? 18.917 5.905 99.157 1.00 58.69 163 PRO A C 1
ATOM 1153 O O . PRO A 1 163 ? 18.027 5.125 98.817 1.00 59.06 163 PRO A O 1
ATOM 1157 N N . LEU A 1 164 ? 18.854 7.218 98.950 1.00 52.78 164 LEU A N 1
ATOM 1158 C CA . LEU A 1 164 ? 17.689 7.814 98.319 1.00 43.84 164 LEU A CA 1
ATOM 1159 C C . LEU A 1 164 ? 17.792 7.716 96.804 1.00 46.84 164 LEU A C 1
ATOM 1160 O O . LEU A 1 164 ? 18.881 7.604 96.233 1.00 54.49 164 LEU A O 1
ATOM 1165 N N . ASP A 1 165 ? 16.635 7.779 96.146 1.00 43.30 165 ASP A N 1
ATOM 1166 C CA . ASP A 1 165 ? 16.593 7.771 94.691 1.00 38.00 165 ASP A CA 1
ATOM 1167 C C . ASP A 1 165 ? 15.605 8.821 94.203 1.00 39.46 165 ASP A C 1
ATOM 1168 O O . ASP A 1 165 ? 14.700 9.242 94.927 1.00 39.94 165 ASP A O 1
ATOM 1173 N N . TYR A 1 166 ? 15.803 9.239 92.950 1.00 42.60 166 TYR A N 1
ATOM 1174 C CA . TYR A 1 166 ? 15.024 10.338 92.387 1.00 41.76 166 TYR A CA 1
ATOM 1175 C C . TYR A 1 166 ? 13.538 10.007 92.336 1.00 46.34 166 TYR A C 1
ATOM 1176 O O . TYR A 1 166 ? 12.696 10.876 92.586 1.00 39.37 166 TYR A O 1
ATOM 1185 N N . ALA A 1 167 ? 13.196 8.761 91.996 1.00 44.57 167 ALA A N 1
ATOM 1186 C CA . ALA A 1 167 ? 11.789 8.399 91.837 1.00 51.66 167 ALA A CA 1
ATOM 1187 C C . ALA A 1 167 ? 11.028 8.521 93.153 1.00 44.44 167 ALA A C 1
ATOM 1188 O O . ALA A 1 167 ? 9.905 9.046 93.186 1.00 49.47 167 ALA A O 1
ATOM 1190 N N . MET A 1 168 ? 11.647 8.066 94.237 1.00 38.01 168 MET A N 1
ATOM 1191 C CA . MET A 1 168 ? 11.030 8.136 95.556 1.00 46.81 168 MET A CA 1
ATOM 1192 C C . MET A 1 168 ? 10.795 9.584 95.979 1.00 49.53 168 MET A C 1
ATOM 1193 O O . MET A 1 168 ? 9.730 9.924 96.494 1.00 50.95 168 MET A O 1
ATOM 1198 N N . VAL A 1 169 ? 11.794 10.434 95.758 1.00 39.06 169 VAL A N 1
ATOM 1199 C CA . VAL A 1 169 ? 11.691 11.843 96.116 1.00 39.91 169 VAL A CA 1
ATOM 1200 C C . VAL A 1 169 ? 10.615 12.524 95.286 1.00 40.27 169 VAL A C 1
ATOM 1201 O O . VAL A 1 169 ? 9.832 13.332 95.801 1.00 38.53 169 VAL A O 1
ATOM 1205 N N . ALA A 1 170 ? 10.555 12.207 93.993 1.00 39.06 170 ALA A N 1
ATOM 1206 C CA . ALA A 1 170 ? 9.531 12.790 93.135 1.00 48.54 170 ALA A CA 1
ATOM 1207 C C . ALA A 1 170 ? 8.138 12.395 93.598 1.00 47.62 170 ALA A C 1
ATOM 1208 O O . ALA A 1 170 ? 7.216 13.218 93.581 1.00 52.49 170 ALA A O 1
ATOM 1210 N N . ASP A 1 171 ? 7.961 11.140 94.021 1.00 41.50 171 ASP A N 1
ATOM 1211 C CA . ASP A 1 171 ? 6.637 10.717 94.473 1.00 57.04 171 ASP A CA 1
ATOM 1212 C C . ASP A 1 171 ? 6.242 11.417 95.769 1.00 49.86 171 ASP A C 1
ATOM 1213 O O . ASP A 1 171 ? 5.090 11.839 95.925 1.00 49.16 171 ASP A O 1
ATOM 1218 N N . VAL A 1 172 ? 7.178 11.543 96.713 1.00 47.93 172 VAL A N 1
ATOM 1219 C CA . VAL A 1 172 ? 6.886 12.296 97.932 1.00 45.77 172 VAL A CA 1
ATOM 1220 C C . VAL A 1 172 ? 6.522 13.741 97.598 1.00 46.33 172 VAL A C 1
ATOM 1221 O O . VAL A 1 172 ? 5.548 14.296 98.133 1.00 48.81 172 VAL A O 1
ATOM 1225 N N . LEU A 1 173 ? 7.279 14.362 96.685 1.00 40.77 173 LEU A N 1
ATOM 1226 C CA . LEU A 1 173 ? 7.017 15.748 96.310 1.00 43.35 173 LEU A CA 1
ATOM 1227 C C . LEU A 1 173 ? 5.640 15.890 95.685 1.00 52.78 173 LEU A C 1
ATOM 1228 O O . LEU A 1 173 ? 4.918 16.856 95.960 1.00 58.77 173 LEU A O 1
ATOM 1233 N N . ARG A 1 174 ? 5.256 14.953 94.847 1.00 42.20 174 ARG A N 1
ATOM 1234 C CA . ARG A 1 174 ? 3.975 15.040 94.184 1.00 56.00 174 ARG A CA 1
ATOM 1235 C C . ARG A 1 174 ? 2.849 14.837 95.164 1.00 55.08 174 ARG A C 1
ATOM 1236 O O . ARG A 1 174 ? 1.850 15.488 95.101 1.00 57.24 174 ARG A O 1
ATOM 1244 N N . GLU A 1 175 ? 3.061 13.937 96.119 1.00 50.79 175 GLU A N 1
ATOM 1245 C CA . GLU A 1 175 ? 2.053 13.629 97.130 1.00 60.06 175 GLU A CA 1
ATOM 1246 C C . GLU A 1 175 ? 1.839 14.731 98.173 1.00 64.92 175 GLU A C 1
ATOM 1247 O O . GLU A 1 175 ? 0.710 14.972 98.599 1.00 64.44 175 GLU A O 1
ATOM 1253 N N . ARG A 1 176 ? 2.913 15.411 98.563 1.00 49.94 176 ARG A N 1
ATOM 1254 C CA . ARG A 1 176 ? 2.825 16.449 99.591 1.00 50.86 176 ARG A CA 1
ATOM 1255 C C . ARG A 1 176 ? 2.491 17.870 99.122 1.00 43.87 176 ARG A C 1
ATOM 1256 O O . ARG A 1 176 ? 1.735 18.578 99.788 1.00 51.16 176 ARG A O 1
ATOM 1264 N N . GLN A 1 177 ? 3.046 18.289 97.990 1.00 51.50 177 GLN A N 1
ATOM 1265 C CA . GLN A 1 177 ? 2.817 19.651 97.497 1.00 59.52 177 GLN A CA 1
ATOM 1266 C C . GLN A 1 177 ? 2.344 19.510 96.083 1.00 62.70 177 GLN A C 1
ATOM 1267 O O . GLN A 1 177 ? 3.109 19.152 95.238 1.00 58.62 177 GLN A O 1
ATOM 1273 N N . SER A 1 178 ? 1.135 19.914 95.770 1.00 64.74 178 SER A N 1
ATOM 1274 C CA . SER A 1 178 ? 0.649 19.571 94.433 1.00 80.92 178 SER A CA 1
ATOM 1275 C C . SER A 1 178 ? 1.032 20.595 93.368 1.00 70.85 178 SER A C 1
ATOM 1276 O O . SER A 1 178 ? 0.491 20.522 92.259 1.00 73.28 178 SER A O 1
ATOM 1279 N N . VAL A 1 179 ? 1.891 21.581 93.664 1.00 64.02 179 VAL A N 1
ATOM 1280 C CA . VAL A 1 179 ? 2.489 22.346 92.571 1.00 56.76 179 VAL A CA 1
ATOM 1281 C C . VAL A 1 179 ? 3.679 21.610 91.996 1.00 62.96 179 VAL A C 1
ATOM 1282 O O . VAL A 1 179 ? 4.356 22.130 91.099 1.00 72.22 179 VAL A O 1
ATOM 1286 N N . PHE A 1 180 ? 3.969 20.419 92.506 1.00 44.96 180 PHE A N 1
ATOM 1287 C CA . PHE A 1 180 ? 4.867 19.490 91.853 1.00 61.88 180 PHE A CA 1
ATOM 1288 C C . PHE A 1 180 ? 4.084 18.358 91.214 1.00 70.60 180 PHE A C 1
ATOM 1289 O O . PHE A 1 180 ? 4.680 17.371 90.774 1.00 65.01 180 PHE A O 1
ATOM 1297 N N . ALA A 1 181 ? 2.756 18.472 91.176 1.00 72.91 181 ALA A N 1
ATOM 1298 C CA . ALA A 1 181 ? 1.960 17.553 90.382 1.00 74.02 181 ALA A CA 1
ATOM 1299 C C . ALA A 1 181 ? 2.398 17.690 88.932 1.00 79.17 181 ALA A C 1
ATOM 1300 O O . ALA A 1 181 ? 2.777 18.775 88.480 1.00 101.20 181 ALA A O 1
ATOM 1302 N N . ASN A 1 182 ? 2.359 16.580 88.203 1.00 74.67 182 ASN A N 1
ATOM 1303 C CA . ASN A 1 182 ? 2.815 16.549 86.813 1.00 97.79 182 ASN A CA 1
ATOM 1304 C C . ASN A 1 182 ? 4.299 16.910 86.723 1.00 99.34 182 ASN A C 1
ATOM 1305 O O . ASN A 1 182 ? 4.744 17.587 85.793 1.00 82.17 182 ASN A O 1
ATOM 1310 N N . LEU A 1 183 ? 5.064 16.465 87.719 1.00 79.88 183 LEU A N 1
ATOM 1311 C CA . LEU A 1 183 ? 6.521 16.464 87.661 1.00 79.93 183 LEU A CA 1
ATOM 1312 C C . LEU A 1 183 ? 6.902 15.093 87.117 1.00 74.48 183 LEU A C 1
ATOM 1313 O O . LEU A 1 183 ? 6.824 14.090 87.835 1.00 76.65 183 LEU A O 1
ATOM 1318 N N . ASP A 1 184 ? 7.303 15.045 85.850 1.00 67.66 184 ASP A N 1
ATOM 1319 C CA . ASP A 1 184 ? 7.408 13.793 85.119 1.00 66.77 184 ASP A CA 1
ATOM 1320 C C . ASP A 1 184 ? 8.855 13.307 85.027 1.00 58.53 184 ASP A C 1
ATOM 1321 O O . ASP A 1 184 ? 9.776 13.868 85.635 1.00 48.82 184 ASP A O 1
ATOM 1326 N N . GLU A 1 185 ? 9.054 12.229 84.263 1.00 55.01 185 GLU A N 1
ATOM 1327 C CA . GLU A 1 185 ? 10.387 11.662 84.103 1.00 52.13 185 GLU A CA 1
ATOM 1328 C C . GLU A 1 185 ? 11.299 12.611 83.337 1.00 43.70 185 GLU A C 1
ATOM 1329 O O . GLU A 1 185 ? 12.509 12.661 83.598 1.00 46.18 185 GLU A O 1
ATOM 1335 N N . THR A 1 186 ? 10.726 13.396 82.422 1.00 39.26 186 THR A N 1
ATOM 1336 C CA . THR A 1 186 ? 11.475 14.469 81.779 1.00 45.59 186 THR A CA 1
ATOM 1337 C C . THR A 1 186 ? 12.081 15.410 82.816 1.00 49.19 186 THR A C 1
ATOM 1338 O O . THR A 1 186 ? 13.277 15.723 82.759 1.00 47.50 186 THR A O 1
ATOM 1342 N N . ALA A 1 187 ? 11.282 15.834 83.802 1.00 46.47 187 ALA A N 1
ATOM 1343 C CA . ALA A 1 187 ? 11.768 16.786 84.796 1.00 46.24 187 ALA A CA 1
ATOM 1344 C C . ALA A 1 187 ? 12.787 16.147 85.732 1.00 37.46 187 ALA A C 1
ATOM 1345 O O . ALA A 1 187 ? 13.765 16.795 86.119 1.00 39.90 187 ALA A O 1
ATOM 1347 N N . ILE A 1 188 ? 12.574 14.885 86.114 1.00 32.64 188 ILE A N 1
ATOM 1348 C CA . ILE A 1 188 ? 13.537 14.186 86.966 1.00 38.42 188 ILE A CA 1
ATOM 1349 C C . ILE A 1 188 ? 14.895 14.102 86.277 1.00 41.72 188 ILE A C 1
ATOM 1350 O O . ILE A 1 188 ? 15.947 14.379 86.877 1.00 40.30 188 ILE A O 1
ATOM 1355 N N . THR A 1 189 ? 14.859 13.763 84.992 1.00 35.59 189 THR A N 1
ATOM 1356 C CA . THR A 1 189 ? 16.068 13.673 84.189 1.00 33.24 189 THR A CA 1
ATOM 1357 C C . THR A 1 189 ? 16.727 15.046 84.118 1.00 33.25 189 THR A C 1
ATOM 1358 O O . THR A 1 189 ? 17.944 15.166 84.261 1.00 31.11 189 THR A O 1
ATOM 1362 N N . ALA A 1 190 ? 15.920 16.082 83.899 1.00 33.68 190 ALA A N 1
ATOM 1363 C CA . ALA A 1 190 ? 16.448 17.444 83.830 1.00 36.89 190 ALA A CA 1
ATOM 1364 C C . ALA A 1 190 ? 17.102 17.859 85.149 1.00 32.52 190 ALA A C 1
ATOM 1365 O O . ALA A 1 190 ? 18.111 18.576 85.156 1.00 30.81 190 ALA A O 1
ATOM 1367 N N . LEU A 1 191 ? 16.537 17.421 86.277 1.00 29.89 191 LEU A N 1
ATOM 1368 C CA . LEU A 1 191 ? 17.160 17.681 87.574 1.00 35.88 191 LEU A CA 1
ATOM 1369 C C . LEU A 1 191 ? 18.527 17.016 87.664 1.00 31.99 191 LEU A C 1
ATOM 1370 O O . LEU A 1 191 ? 19.498 17.622 88.138 1.00 33.93 191 LEU A O 1
ATOM 1375 N N . ALA A 1 192 ? 18.612 15.749 87.244 1.00 31.20 192 ALA A N 1
ATOM 1376 C CA . ALA A 1 192 ? 19.911 15.075 87.220 1.00 28.03 192 ALA A CA 1
ATOM 1377 C C . ALA A 1 192 ? 20.901 15.816 86.324 1.00 29.55 192 ALA A C 1
ATOM 1378 O O . ALA A 1 192 ? 22.076 15.982 86.676 1.00 28.58 192 ALA A O 1
ATOM 1380 N N . ASN A 1 193 ? 20.439 16.259 85.154 1.00 30.12 193 ASN A N 1
ATOM 1381 C CA . ASN A 1 193 ? 21.286 17.003 84.228 1.00 30.99 193 ASN A CA 1
ATOM 1382 C C . ASN A 1 193 ? 21.833 18.265 84.880 1.00 32.26 193 ASN A C 1
ATOM 1383 O O . ASN A 1 193 ? 23.034 18.553 84.810 1.00 33.83 193 ASN A O 1
ATOM 1388 N N . VAL A 1 194 ? 20.938 19.013 85.517 1.00 31.19 194 VAL A N 1
ATOM 1389 C CA . VAL A 1 194 ? 21.303 20.248 86.194 1.00 34.53 194 VAL A CA 1
ATOM 1390 C C . VAL A 1 194 ? 22.321 19.983 87.295 1.00 28.29 194 VAL A C 1
ATOM 1391 O O . VAL A 1 194 ? 23.271 20.746 87.467 1.00 33.94 194 VAL A O 1
ATOM 1395 N N . PHE A 1 195 ? 22.122 18.900 88.041 1.00 32.88 195 PHE A N 1
ATOM 1396 C CA . PHE A 1 195 ? 23.046 18.563 89.121 1.00 32.52 195 PHE A CA 1
ATOM 1397 C C . PHE A 1 195 ? 24.430 18.216 88.578 1.00 31.09 195 PHE A C 1
ATOM 1398 O O . PHE A 1 195 ? 25.450 18.688 89.095 1.00 28.21 195 PHE A O 1
ATOM 1406 N N . ALA A 1 196 ? 24.483 17.384 87.535 1.00 32.14 196 ALA A N 1
ATOM 1407 C CA . ALA A 1 196 ? 25.764 17.044 86.920 1.00 33.97 196 ALA A CA 1
ATOM 1408 C C . ALA A 1 196 ? 26.480 18.288 86.401 1.00 33.09 196 ALA A C 1
ATOM 1409 O O . ALA A 1 196 ? 27.693 18.447 86.596 1.00 42.81 196 ALA A O 1
ATOM 1411 N N . ASN A 1 197 ? 25.746 19.186 85.739 1.00 33.23 197 ASN A N 1
ATOM 1412 C CA . ASN A 1 197 ? 26.365 20.404 85.220 1.00 31.84 197 ASN A CA 1
ATOM 1413 C C . ASN A 1 197 ? 26.909 21.271 86.354 1.00 39.06 197 ASN A C 1
ATOM 1414 O O . ASN A 1 197 ? 28.065 21.732 86.315 1.00 41.40 197 ASN A O 1
ATOM 1419 N N . SER A 1 198 ? 26.097 21.474 87.396 1.00 40.54 198 SER A N 1
ATOM 1420 C CA . SER A 1 198 ? 26.525 22.293 88.523 1.00 37.68 198 SER A CA 1
ATOM 1421 C C . SER A 1 198 ? 27.763 21.705 89.174 1.00 33.01 198 SER A C 1
ATOM 1422 O O . SER A 1 198 ? 28.678 22.439 89.564 1.00 34.62 198 SER A O 1
ATOM 1425 N N . ARG A 1 199 ? 27.830 20.373 89.252 1.00 37.52 199 ARG A N 1
ATOM 1426 C CA . ARG A 1 199 ? 29.018 19.724 89.788 1.00 37.45 199 ARG A CA 1
ATOM 1427 C C . ARG A 1 199 ? 30.222 19.956 88.892 1.00 37.65 199 ARG A C 1
ATOM 1428 O O . ARG A 1 199 ? 31.350 20.054 89.383 1.00 45.30 199 ARG A O 1
ATOM 1436 N N . SER A 1 200 ? 30.007 20.040 87.581 1.00 39.01 200 SER A N 1
ATOM 1437 C CA . SER A 1 200 ? 31.140 20.342 86.719 1.00 39.12 200 SER A CA 1
ATOM 1438 C C . SER A 1 200 ? 31.553 21.803 86.809 1.00 38.06 200 SER A C 1
ATOM 1439 O O . SER A 1 200 ? 32.620 22.152 86.295 1.00 42.92 200 SER A O 1
ATOM 1442 N N . LEU A 1 201 ? 30.769 22.659 87.476 1.00 44.70 201 LEU A N 1
ATOM 1443 C CA . LEU A 1 201 ? 31.177 24.061 87.570 1.00 37.74 201 LEU A CA 1
ATOM 1444 C C . LEU A 1 201 ? 32.100 24.353 88.749 1.00 45.36 201 LEU A C 1
ATOM 1445 O O . LEU A 1 201 ? 32.776 25.388 88.741 1.00 42.62 201 LEU A O 1
ATOM 1450 N N . PHE A 1 202 ? 32.140 23.495 89.763 1.00 44.16 202 PHE A N 1
ATOM 1451 C CA . PHE A 1 202 ? 33.141 23.650 90.806 1.00 45.28 202 PHE A CA 1
ATOM 1452 C C . PHE A 1 202 ? 34.510 23.312 90.219 1.00 56.77 202 PHE A C 1
ATOM 1453 O O . PHE A 1 202 ? 34.621 22.660 89.178 1.00 78.08 202 PHE A O 1
ATOM 1461 N N . GLY A 1 203 ? 35.568 23.747 90.893 1.00 56.56 203 GLY A N 1
ATOM 1462 C CA . GLY A 1 203 ? 36.911 23.484 90.415 1.00 68.42 203 GLY A CA 1
ATOM 1463 C C . GLY A 1 203 ? 37.364 24.314 89.236 1.00 61.54 203 GLY A C 1
ATOM 1464 O O . GLY A 1 203 ? 38.573 24.410 88.999 1.00 62.98 203 GLY A O 1
ATOM 1465 N N . SER A 1 204 ? 36.441 24.881 88.461 1.00 47.94 204 SER A N 1
ATOM 1466 C CA . SER A 1 204 ? 36.790 25.782 87.375 1.00 57.31 204 SER A CA 1
ATOM 1467 C C . SER A 1 204 ? 36.630 27.237 87.786 1.00 51.45 204 SER A C 1
ATOM 1468 O O . SER A 1 204 ? 37.176 28.122 87.121 1.00 52.23 204 SER A O 1
ATOM 1471 N N . PHE A 1 205 ? 35.886 27.497 88.857 1.00 49.33 205 PHE A N 1
ATOM 1472 C CA . PHE A 1 205 ? 35.502 28.844 89.250 1.00 41.47 205 PHE A CA 1
ATOM 1473 C C . PHE A 1 205 ? 36.581 29.446 90.140 1.00 40.34 205 PHE A C 1
ATOM 1474 O O . PHE A 1 205 ? 36.907 28.886 91.192 1.00 40.93 205 PHE A O 1
ATOM 1482 N N . ALA A 1 206 ? 37.105 30.600 89.733 1.00 48.29 206 ALA A N 1
ATOM 1483 C CA . ALA A 1 206 ? 38.089 31.351 90.507 1.00 48.51 206 ALA A CA 1
ATOM 1484 C C . ALA A 1 206 ? 37.424 32.610 91.040 1.00 44.77 206 ALA A C 1
ATOM 1485 O O . ALA A 1 206 ? 37.216 33.571 90.282 1.00 36.98 206 ALA A O 1
ATOM 1487 N N . PRO A 1 207 ? 37.054 32.655 92.316 1.00 42.47 207 PRO A N 1
ATOM 1488 C CA . PRO A 1 207 ? 36.346 33.829 92.830 1.00 33.07 207 PRO A CA 1
ATOM 1489 C C . PRO A 1 207 ? 37.257 35.046 92.893 1.00 44.65 207 PRO A C 1
ATOM 1490 O O . PRO A 1 207 ? 38.463 34.944 93.130 1.00 38.49 207 PRO A O 1
ATOM 1494 N N . GLN A 1 208 ? 36.664 36.194 92.677 1.00 43.02 208 GLN A N 1
ATOM 1495 C CA . GLN A 1 208 ? 37.421 37.430 92.666 1.00 49.12 208 GLN A CA 1
ATOM 1496 C C . GLN A 1 208 ? 37.229 38.178 93.979 1.00 43.03 208 GLN A C 1
ATOM 1497 O O . GLN A 1 208 ? 36.213 37.993 94.657 1.00 42.95 208 GLN A O 1
ATOM 1503 N N . PRO A 1 209 ? 38.197 39.011 94.363 1.00 45.60 209 PRO A N 1
ATOM 1504 C CA . PRO A 1 209 ? 38.053 39.789 95.601 1.00 38.19 209 PRO A CA 1
ATOM 1505 C C . PRO A 1 209 ? 36.781 40.627 95.587 1.00 40.06 209 PRO A C 1
ATOM 1506 O O . PRO A 1 209 ? 36.428 41.250 94.586 1.00 40.25 209 PRO A O 1
ATOM 1510 N N . LEU A 1 210 ? 36.082 40.618 96.715 1.00 40.22 210 LEU A N 1
ATOM 1511 C CA . LEU A 1 210 ? 34.813 41.309 96.885 1.00 35.68 210 LEU A CA 1
ATOM 1512 C C . LEU A 1 210 ? 34.907 42.237 98.095 1.00 41.19 210 LEU A C 1
ATOM 1513 O O . LEU A 1 210 ? 35.321 41.815 99.181 1.00 44.46 210 LEU A O 1
ATOM 1518 N N . ASP A 1 211 ? 34.674 43.522 97.872 1.00 54.25 211 ASP A N 1
ATOM 1519 C CA . ASP A 1 211 ? 34.805 44.488 98.949 1.00 57.98 211 ASP A CA 1
ATOM 1520 C C . ASP A 1 211 ? 33.542 44.582 99.776 1.00 56.46 211 ASP A C 1
ATOM 1521 O O . ASP A 1 211 ? 33.098 45.680 100.113 1.00 84.40 211 ASP A O 1
ATOM 1526 N N . SER A 1 212 ? 32.959 43.439 100.119 1.00 62.80 212 SER A N 1
ATOM 1527 C CA . SER A 1 212 ? 31.749 43.509 100.903 1.00 56.71 212 SER A CA 1
ATOM 1528 C C . SER A 1 212 ? 31.817 42.651 102.155 1.00 55.54 212 SER A C 1
ATOM 1529 O O . SER A 1 212 ? 32.677 41.778 102.316 1.00 51.73 212 SER A O 1
ATOM 1532 N N . ASP A 1 213 ? 30.920 42.966 103.079 1.00 39.42 213 ASP A N 1
ATOM 1533 C CA . ASP A 1 213 ? 30.760 42.083 104.212 1.00 46.04 213 ASP A CA 1
ATOM 1534 C C . ASP A 1 213 ? 29.983 40.848 103.775 1.00 50.46 213 ASP A C 1
ATOM 1535 O O . ASP A 1 213 ? 29.127 40.902 102.884 1.00 45.57 213 ASP A O 1
ATOM 1540 N N . VAL A 1 214 ? 30.320 39.718 104.383 1.00 40.12 214 VAL A N 1
ATOM 1541 C CA . VAL A 1 214 ? 29.627 38.467 104.126 1.00 32.84 214 VAL A CA 1
ATOM 1542 C C . VAL A 1 214 ? 29.269 37.848 105.463 1.00 41.22 214 VAL A C 1
ATOM 1543 O O . VAL A 1 214 ? 29.982 38.004 106.460 1.00 45.67 214 VAL A O 1
ATOM 1547 N N . LEU A 1 215 ? 28.138 37.160 105.480 1.00 32.52 215 LEU A N 1
ATOM 1548 C CA . LEU A 1 215 ? 27.693 36.374 106.611 1.00 31.86 215 LEU A CA 1
ATOM 1549 C C . LEU A 1 215 ? 27.709 34.915 106.187 1.00 32.30 215 LEU A C 1
ATOM 1550 O O . LEU A 1 215 ? 27.037 34.543 105.221 1.00 35.47 215 LEU A O 1
ATOM 1555 N N . VAL A 1 216 ? 28.459 34.094 106.907 1.00 25.14 216 VAL A N 1
ATOM 1556 C CA . VAL A 1 216 ? 28.573 32.676 106.603 1.00 26.58 216 VAL A CA 1
ATOM 1557 C C . VAL A 1 216 ? 27.870 31.906 107.705 1.00 33.26 216 VAL A C 1
ATOM 1558 O O . VAL A 1 216 ? 28.166 32.090 108.890 1.00 35.02 216 VAL A O 1
ATOM 1562 N N . ILE A 1 217 ? 26.921 31.067 107.320 1.00 28.51 217 ILE A N 1
ATOM 1563 C CA . ILE A 1 217 ? 26.266 30.159 108.249 1.00 26.72 217 ILE A CA 1
ATOM 1564 C C . ILE A 1 217 ? 26.991 28.826 108.190 1.00 36.94 217 ILE A C 1
ATOM 1565 O O . ILE A 1 217 ? 27.101 28.213 107.119 1.00 32.78 217 ILE A O 1
ATOM 1570 N N . VAL A 1 218 ? 27.481 28.375 109.339 1.00 28.43 218 VAL A N 1
ATOM 1571 C CA . VAL A 1 218 ? 28.239 27.140 109.444 1.00 27.39 218 VAL A CA 1
ATOM 1572 C C . VAL A 1 218 ? 27.301 26.039 109.904 1.00 33.39 218 VAL A C 1
ATOM 1573 O O . VAL A 1 218 ? 26.579 26.201 110.895 1.00 33.56 218 VAL A O 1
ATOM 1577 N N . ALA A 1 219 ? 27.306 24.925 109.181 1.00 31.25 219 ALA A N 1
ATOM 1578 C CA . ALA A 1 219 ? 26.547 23.744 109.572 1.00 32.21 219 ALA A CA 1
ATOM 1579 C C . ALA A 1 219 ? 27.494 22.843 110.350 1.00 36.17 219 ALA A C 1
ATOM 1580 O O . ALA A 1 219 ? 28.366 22.192 109.771 1.00 33.44 219 ALA A O 1
ATOM 1582 N N . GLU A 1 220 ? 27.343 22.816 111.671 1.00 36.20 220 GLU A N 1
ATOM 1583 C CA . GLU A 1 220 ? 28.169 21.963 112.522 1.00 37.37 220 GLU A CA 1
ATOM 1584 C C . GLU A 1 220 ? 27.262 21.261 113.521 1.00 44.55 220 GLU A C 1
ATOM 1585 O O . GLU A 1 220 ? 26.861 21.864 114.533 1.00 41.92 220 GLU A O 1
ATOM 1591 N N . PRO A 1 221 ? 26.908 19.998 113.272 1.00 42.17 221 PRO A N 1
ATOM 1592 C CA . PRO A 1 221 ? 26.082 19.267 114.240 1.00 46.57 221 PRO A CA 1
ATOM 1593 C C . PRO A 1 221 ? 26.853 18.812 115.465 1.00 45.32 221 PRO A C 1
ATOM 1594 O O . PRO A 1 221 ? 26.226 18.474 116.478 1.00 48.45 221 PRO A O 1
ATOM 1598 N N . ASP A 1 222 ? 28.183 18.790 115.403 1.00 47.69 222 ASP A N 1
ATOM 1599 C CA . ASP A 1 222 ? 29.023 18.371 116.519 1.00 39.74 222 ASP A CA 1
ATOM 1600 C C . ASP A 1 222 ? 29.309 19.580 117.404 1.00 53.50 222 ASP A C 1
ATOM 1601 O O . ASP A 1 222 ? 30.065 20.477 117.015 1.00 49.06 222 ASP A O 1
ATOM 1606 N N . GLU A 1 223 ? 28.748 19.566 118.608 1.00 43.62 223 GLU A N 1
ATOM 1607 C CA . GLU A 1 223 ? 28.947 20.647 119.562 1.00 48.90 223 GLU A CA 1
ATOM 1608 C C . GLU A 1 223 ? 30.359 20.634 120.146 1.00 43.35 223 GLU A C 1
ATOM 1609 O O . GLU A 1 223 ? 30.838 21.656 120.638 1.00 47.81 223 GLU A O 1
ATOM 1615 N N . THR A 1 224 ? 31.027 19.483 120.094 1.00 46.42 224 THR A N 1
ATOM 1616 C CA . THR A 1 224 ? 32.381 19.386 120.633 1.00 59.60 224 THR A CA 1
ATOM 1617 C C . THR A 1 224 ? 33.421 20.074 119.756 1.00 52.08 224 THR A C 1
ATOM 1618 O O . THR A 1 224 ? 34.603 20.070 120.112 1.00 64.77 224 THR A O 1
ATOM 1622 N N . VAL A 1 225 ? 33.024 20.637 118.622 1.00 56.22 225 VAL A N 1
ATOM 1623 C CA . VAL A 1 225 ? 33.974 21.345 117.756 1.00 45.51 225 VAL A CA 1
ATOM 1624 C C . VAL A 1 225 ? 34.240 22.714 118.344 1.00 41.84 225 VAL A C 1
ATOM 1625 O O . VAL A 1 225 ? 33.287 23.469 118.602 1.00 45.14 225 VAL A O 1
ATOM 1629 N N . PRO A 1 226 ? 35.500 23.089 118.579 1.00 42.49 226 PRO A N 1
ATOM 1630 C CA . PRO A 1 226 ? 35.787 24.380 119.212 1.00 43.75 226 PRO A CA 1
ATOM 1631 C C . PRO A 1 226 ? 35.403 25.553 118.318 1.00 40.47 226 PRO A C 1
ATOM 1632 O O . PRO A 1 226 ? 35.375 25.453 117.089 1.00 47.53 226 PRO A O 1
ATOM 1636 N N . ALA A 1 227 ? 35.098 26.680 118.964 1.00 39.77 227 ALA A N 1
ATOM 1637 C CA . ALA A 1 227 ? 34.668 27.869 118.237 1.00 46.47 227 ALA A CA 1
ATOM 1638 C C . ALA A 1 227 ? 35.753 28.382 117.300 1.00 46.45 227 ALA A C 1
ATOM 1639 O O . ALA A 1 227 ? 35.448 28.914 116.220 1.00 47.08 227 ALA A O 1
ATOM 1641 N N . ALA A 1 228 ? 37.022 28.218 117.685 1.00 42.93 228 ALA A N 1
ATOM 1642 C CA . ALA A 1 228 ? 38.114 28.648 116.823 1.00 36.27 228 ALA A CA 1
ATOM 1643 C C . ALA A 1 228 ? 38.104 27.893 115.504 1.00 40.56 228 ALA A C 1
ATOM 1644 O O . ALA A 1 228 ? 38.459 28.459 114.463 1.00 38.59 228 ALA A O 1
ATOM 1646 N N . GLU A 1 229 ? 37.690 26.622 115.522 1.00 35.45 229 GLU A N 1
ATOM 1647 C CA . GLU A 1 229 ? 37.653 25.849 114.286 1.00 41.80 229 GLU A CA 1
ATOM 1648 C C . GLU A 1 229 ? 36.567 26.367 113.350 1.00 42.06 229 GLU A C 1
ATOM 1649 O O . GLU A 1 229 ? 36.785 26.471 112.136 1.00 38.36 229 GLU A O 1
ATOM 1655 N N . LEU A 1 230 ? 35.407 26.735 113.902 1.00 36.87 230 LEU A N 1
ATOM 1656 C CA . LEU A 1 230 ? 34.352 27.338 113.091 1.00 37.82 230 LEU A CA 1
ATOM 1657 C C . LEU A 1 230 ? 34.822 28.653 112.488 1.00 40.99 230 LEU A C 1
ATOM 1658 O O . LEU A 1 230 ? 34.575 28.938 111.302 1.00 35.98 230 LEU A O 1
ATOM 1663 N N . ALA A 1 231 ? 35.533 29.455 113.287 1.00 34.86 231 ALA A N 1
ATOM 1664 C CA . ALA A 1 231 ? 36.024 30.738 112.797 1.00 40.34 231 ALA A CA 1
ATOM 1665 C C . ALA A 1 231 ? 37.073 30.562 111.698 1.00 33.07 231 ALA A C 1
ATOM 1666 O O . ALA A 1 231 ? 37.067 31.298 110.705 1.00 37.56 231 ALA A O 1
ATOM 1668 N N . ALA A 1 232 ? 37.962 29.576 111.835 1.00 36.09 232 ALA A N 1
ATOM 1669 C CA . ALA A 1 232 ? 38.987 29.365 110.811 1.00 42.32 232 ALA A CA 1
ATOM 1670 C C . ALA A 1 232 ? 38.376 28.824 109.523 1.00 43.59 232 ALA A C 1
ATOM 1671 O O . ALA A 1 232 ? 38.759 29.234 108.405 1.00 34.22 232 ALA A O 1
ATOM 1673 N N . ARG A 1 233 ? 37.420 27.899 109.666 1.00 38.57 233 ARG A N 1
ATOM 1674 C CA . ARG A 1 233 ? 36.665 27.413 108.521 1.00 31.84 233 ARG A CA 1
ATOM 1675 C C . ARG A 1 233 ? 36.078 28.579 107.745 1.00 35.90 233 ARG A C 1
ATOM 1676 O O . ARG A 1 233 ? 36.191 28.644 106.515 1.00 36.47 233 ARG A O 1
ATOM 1684 N N . VAL A 1 234 ? 35.501 29.544 108.461 1.00 28.51 234 VAL A N 1
ATOM 1685 C CA . VAL A 1 234 ? 34.914 30.702 107.797 1.00 25.71 234 VAL A CA 1
ATOM 1686 C C . VAL A 1 234 ? 35.995 31.603 107.189 1.00 33.84 234 VAL A C 1
ATOM 1687 O O . VAL A 1 234 ? 35.808 32.181 106.110 1.00 32.13 234 VAL A O 1
ATOM 1691 N N . GLU A 1 235 ? 37.142 31.736 107.855 1.00 36.48 235 GLU A N 1
ATOM 1692 C CA . GLU A 1 235 ? 38.170 32.624 107.318 1.00 36.81 235 GLU A CA 1
ATOM 1693 C C . GLU A 1 235 ? 38.844 32.057 106.083 1.00 34.57 235 GLU A C 1
ATOM 1694 O O . GLU A 1 235 ? 39.651 32.756 105.459 1.00 33.77 235 GLU A O 1
ATOM 1700 N N . GLN A 1 236 ? 38.521 30.825 105.698 1.00 31.94 236 GLN A N 1
ATOM 1701 C CA . GLN A 1 236 ? 38.928 30.391 104.358 1.00 31.98 236 GLN A CA 1
ATOM 1702 C C . GLN A 1 236 ? 38.436 31.336 103.256 1.00 37.52 236 GLN A C 1
ATOM 1703 O O . GLN A 1 236 ? 38.990 31.319 102.150 1.00 30.60 236 GLN A O 1
ATOM 1709 N N . TRP A 1 237 ? 37.413 32.156 103.518 1.00 30.87 237 TRP A N 1
ATOM 1710 C CA . TRP A 1 237 ? 36.927 33.092 102.507 1.00 30.23 237 TRP A CA 1
ATOM 1711 C C . TRP A 1 237 ? 37.736 34.376 102.447 1.00 27.32 237 TRP A C 1
ATOM 1712 O O . TRP A 1 237 ? 37.483 35.198 101.560 1.00 26.42 237 TRP A O 1
ATOM 1723 N N . ARG A 1 238 ? 38.732 34.536 103.321 1.00 28.32 238 ARG A N 1
ATOM 1724 C CA . ARG A 1 238 ? 39.462 35.801 103.406 1.00 36.88 238 ARG A CA 1
ATOM 1725 C C . ARG A 1 238 ? 40.124 36.247 102.103 1.00 27.32 238 ARG A C 1
ATOM 1726 O O . ARG A 1 238 ? 40.060 37.452 101.804 1.00 33.61 238 ARG A O 1
ATOM 1734 N N . PRO A 1 239 ? 40.737 35.380 101.288 1.00 32.90 239 PRO A N 1
ATOM 1735 C CA . PRO A 1 239 ? 41.322 35.865 100.022 1.00 28.87 239 PRO A CA 1
ATOM 1736 C C . PRO A 1 239 ? 40.319 36.501 99.071 1.00 33.37 239 PRO A C 1
ATOM 1737 O O . PRO A 1 239 ? 40.728 37.196 98.133 1.00 36.04 239 PRO A O 1
ATOM 1741 N N . PHE A 1 240 ? 39.026 36.280 99.268 1.00 34.18 240 PHE A N 1
ATOM 1742 C CA . PHE A 1 240 ? 38.018 36.741 98.329 1.00 28.89 240 PHE A CA 1
ATOM 1743 C C . PHE A 1 240 ? 37.055 37.741 98.939 1.00 33.91 240 PHE A C 1
ATOM 1744 O O . PHE A 1 240 ? 36.128 38.191 98.254 1.00 35.66 240 PHE A O 1
ATOM 1752 N N . VAL A 1 241 ? 37.244 38.097 100.205 1.00 31.68 241 VAL A N 1
ATOM 1753 C CA . VAL A 1 241 ? 36.400 39.056 100.900 1.00 34.40 241 VAL A CA 1
ATOM 1754 C C . VAL A 1 241 ? 37.316 40.032 101.613 1.00 37.74 241 VAL A C 1
ATOM 1755 O O . VAL A 1 241 ? 38.090 39.631 102.489 1.00 42.66 241 VAL A O 1
ATOM 1759 N N . THR A 1 242 ? 37.237 41.307 101.241 1.00 43.49 242 THR A N 1
ATOM 1760 C CA . THR A 1 242 ? 38.024 42.345 101.894 1.00 62.95 242 THR A CA 1
ATOM 1761 C C . THR A 1 242 ? 37.253 43.065 102.989 1.00 57.97 242 THR A C 1
ATOM 1762 O O . THR A 1 242 ? 37.810 43.946 103.648 1.00 59.17 242 THR A O 1
ATOM 1766 N N . GLY A 1 243 ? 35.984 42.735 103.181 1.00 55.23 243 GLY A N 1
ATOM 1767 C CA . GLY A 1 243 ? 35.184 43.333 104.218 1.00 45.69 243 GLY A CA 1
ATOM 1768 C C . GLY A 1 243 ? 35.147 42.460 105.453 1.00 50.95 243 GLY A C 1
ATOM 1769 O O . GLY A 1 243 ? 36.040 41.640 105.700 1.00 45.70 243 GLY A O 1
ATOM 1770 N N . LYS A 1 244 ? 34.108 42.656 106.256 1.00 35.47 244 LYS A N 1
ATOM 1771 C CA . LYS A 1 244 ? 33.917 41.846 107.446 1.00 39.51 244 LYS A CA 1
ATOM 1772 C C . LYS A 1 244 ? 33.346 40.488 107.059 1.00 46.90 244 LYS A C 1
ATOM 1773 O O . LYS A 1 244 ? 32.467 40.389 106.201 1.00 42.16 244 LYS A O 1
ATOM 1779 N N . ILE A 1 245 ? 33.885 39.436 107.657 1.00 39.74 245 ILE A N 1
ATOM 1780 C CA . ILE A 1 245 ? 33.365 38.086 107.498 1.00 44.75 245 ILE A CA 1
ATOM 1781 C C . ILE A 1 245 ? 32.708 37.722 108.827 1.00 43.04 245 ILE A C 1
ATOM 1782 O O . ILE A 1 245 ? 33.412 37.376 109.784 1.00 48.91 245 ILE A O 1
ATOM 1787 N N . GLU A 1 246 ? 31.367 37.774 108.906 1.00 41.82 246 GLU A N 1
ATOM 1788 C CA . GLU A 1 246 ? 30.659 37.440 110.140 1.00 35.12 246 GLU A CA 1
ATOM 1789 C C . GLU A 1 246 ? 30.203 35.997 109.990 1.00 41.58 246 GLU A C 1
ATOM 1790 O O . GLU A 1 246 ? 29.985 35.528 108.869 1.00 37.25 246 GLU A O 1
ATOM 1796 N N . TYR A 1 247 ? 30.017 35.293 111.104 1.00 35.84 247 TYR A N 1
ATOM 1797 C CA . TYR A 1 247 ? 29.529 33.927 110.985 1.00 35.01 247 TYR A CA 1
ATOM 1798 C C . TYR A 1 247 ? 28.606 33.581 112.143 1.00 41.20 247 TYR A C 1
ATOM 1799 O O . TYR A 1 247 ? 28.608 34.223 113.196 1.00 43.22 247 TYR A O 1
ATOM 1808 N N . GLN A 1 248 ? 27.812 32.540 111.915 1.00 34.09 248 GLN A N 1
ATOM 1809 C CA . GLN A 1 248 ? 26.868 32.024 112.888 1.00 33.72 248 GLN A CA 1
ATOM 1810 C C . GLN A 1 248 ? 26.694 30.540 112.618 1.00 32.83 248 GLN A C 1
ATOM 1811 O O . GLN A 1 248 ? 26.650 30.119 111.462 1.00 35.86 248 GLN A O 1
ATOM 1817 N N . THR A 1 249 ? 26.600 29.755 113.683 1.00 29.73 249 THR A N 1
ATOM 1818 C CA . THR A 1 249 ? 26.536 28.306 113.587 1.00 39.47 249 THR A CA 1
ATOM 1819 C C . THR A 1 249 ? 25.109 27.823 113.803 1.00 40.84 249 THR A C 1
ATOM 1820 O O . THR A 1 249 ? 24.401 28.329 114.678 1.00 39.66 249 THR A O 1
ATOM 1824 N N . VAL A 1 250 ? 24.684 26.860 112.979 1.00 29.32 250 VAL A N 1
ATOM 1825 C CA . VAL A 1 250 ? 23.452 26.113 113.208 1.00 35.21 250 VAL A CA 1
ATOM 1826 C C . VAL A 1 250 ? 23.830 24.668 113.501 1.00 36.19 250 VAL A C 1
ATOM 1827 O O . VAL A 1 250 ? 24.815 24.144 112.969 1.00 35.10 250 VAL A O 1
ATOM 1831 N N . ARG A 1 251 ? 23.026 24.015 114.336 1.00 32.51 251 ARG A N 1
ATOM 1832 C CA . ARG A 1 251 ? 23.363 22.688 114.852 1.00 42.20 251 ARG A CA 1
ATOM 1833 C C . ARG A 1 251 ? 22.708 21.589 114.016 1.00 44.83 251 ARG A C 1
ATOM 1834 O O . ARG A 1 251 ? 21.920 20.771 114.492 1.00 44.83 251 ARG A O 1
ATOM 1842 N N . CYS A 1 252 ? 23.084 21.573 112.739 1.00 47.23 252 CYS A N 1
ATOM 1843 C CA . CYS A 1 252 ? 22.592 20.603 111.773 1.00 34.40 252 CYS A CA 1
ATOM 1844 C C . CYS A 1 252 ? 23.679 20.395 110.730 1.00 42.70 252 CYS A C 1
ATOM 1845 O O . CYS A 1 252 ? 24.600 21.205 110.602 1.00 42.95 252 CYS A O 1
ATOM 1848 N N . SER A 1 253 ? 23.560 19.304 109.980 1.00 32.90 253 SER A N 1
ATOM 1849 C CA . SER A 1 253 ? 24.451 19.062 108.855 1.00 42.27 253 SER A CA 1
ATOM 1850 C C . SER A 1 253 ? 24.067 19.920 107.647 1.00 36.80 253 SER A C 1
ATOM 1851 O O . SER A 1 253 ? 22.947 20.431 107.532 1.00 34.12 253 SER A O 1
ATO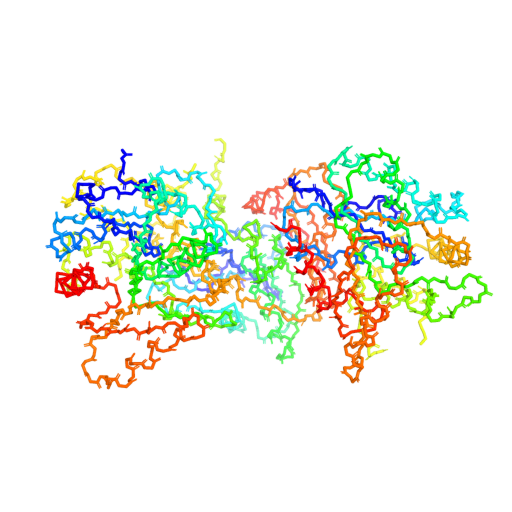M 1854 N N . HIS A 1 254 ? 25.032 20.068 106.740 1.00 33.05 254 HIS A N 1
ATOM 1855 C CA . HIS A 1 254 ? 24.874 20.832 105.498 1.00 38.38 254 HIS A CA 1
ATOM 1856 C C . HIS A 1 254 ? 23.522 20.679 104.801 1.00 35.32 254 HIS A C 1
ATOM 1857 O O . HIS A 1 254 ? 22.903 21.707 104.500 1.00 33.93 254 HIS A O 1
ATOM 1864 N N . PRO A 1 255 ? 23.007 19.476 104.511 1.00 30.62 255 PRO A N 1
ATOM 1865 C CA . PRO A 1 255 ? 21.743 19.401 103.755 1.00 34.33 255 PRO A CA 1
ATOM 1866 C C . PRO A 1 255 ? 20.509 19.791 104.554 1.00 32.59 255 PRO A C 1
ATOM 1867 O O . PRO A 1 255 ? 19.455 20.029 103.947 1.00 32.60 255 PRO A O 1
ATOM 1871 N N . HIS A 1 256 ? 20.600 19.880 105.880 1.00 31.25 256 HIS A N 1
ATOM 1872 C CA . HIS A 1 256 ? 19.438 20.063 106.737 1.00 32.65 256 HIS A CA 1
ATOM 1873 C C . HIS A 1 256 ? 19.251 21.506 107.186 1.00 35.54 256 HIS A C 1
ATOM 1874 O O . HIS A 1 256 ? 18.476 21.763 108.115 1.00 37.70 256 HIS A O 1
ATOM 1881 N N . MET A 1 257 ? 19.915 22.456 106.530 1.00 32.61 257 MET A N 1
ATOM 1882 C CA . MET A 1 257 ? 19.911 23.832 107.009 1.00 30.57 257 MET A CA 1
ATOM 1883 C C . MET A 1 257 ? 18.590 24.556 106.791 1.00 40.68 257 MET A C 1
ATOM 1884 O O . MET A 1 257 ? 18.411 25.638 107.359 1.00 43.11 257 MET A O 1
ATOM 1889 N N . MET A 1 258 ? 17.655 23.991 106.026 1.00 29.00 258 MET A N 1
ATOM 1890 C CA . MET A 1 258 ? 16.329 24.582 105.886 1.00 38.66 258 MET A CA 1
ATOM 1891 C C . MET A 1 258 ? 15.261 23.820 106.658 1.00 34.37 258 MET A C 1
ATOM 1892 O O . MET A 1 258 ? 14.068 24.069 106.453 1.00 36.74 258 MET A O 1
ATOM 1897 N N . GLN A 1 259 ? 15.651 22.909 107.546 1.00 30.64 259 GLN A N 1
ATOM 1898 C CA . GLN A 1 259 ? 14.704 22.315 108.471 1.00 32.55 259 GLN A CA 1
ATOM 1899 C C . GLN A 1 259 ? 14.223 23.395 109.436 1.00 35.17 259 GLN A C 1
ATOM 1900 O O . GLN A 1 259 ? 14.813 24.474 109.501 1.00 33.10 259 GLN A O 1
ATOM 1906 N N . PRO A 1 260 ? 13.132 23.143 110.180 1.00 39.34 260 PRO A N 1
ATOM 1907 C CA . PRO A 1 260 ? 12.474 24.251 110.905 1.00 34.13 260 PRO A CA 1
ATOM 1908 C C . PRO A 1 260 ? 13.371 25.035 111.850 1.00 34.86 260 PRO A C 1
ATOM 1909 O O . PRO A 1 260 ? 13.347 26.272 111.819 1.00 37.33 260 PRO A O 1
ATOM 1913 N N . GLU A 1 261 ? 14.175 24.368 112.685 1.00 27.74 261 GLU A N 1
ATOM 1914 C CA . GLU A 1 261 ? 14.988 25.122 113.636 1.00 33.09 261 GLU A CA 1
ATOM 1915 C C . GLU A 1 261 ? 16.115 25.888 112.943 1.00 38.24 261 GLU A C 1
ATOM 1916 O O . GLU A 1 261 ? 16.261 27.094 113.206 1.00 36.81 261 GLU A O 1
ATOM 1922 N N . PRO A 1 262 ? 16.935 25.276 112.078 1.00 34.93 262 PRO A N 1
ATOM 1923 C CA . PRO A 1 262 ? 17.958 26.092 111.400 1.00 37.96 262 PRO A CA 1
ATOM 1924 C C . PRO A 1 262 ? 17.355 27.162 110.519 1.00 28.37 262 PRO A C 1
ATOM 1925 O O . PRO A 1 262 ? 17.908 28.261 110.442 1.00 33.73 262 PRO A O 1
ATOM 1929 N N . ALA A 1 263 ? 16.230 26.885 109.855 1.00 29.17 263 ALA A N 1
ATOM 1930 C CA . ALA A 1 263 ? 15.600 27.926 109.050 1.00 29.92 263 ALA A CA 1
ATOM 1931 C C . ALA A 1 263 ? 15.145 29.078 109.929 1.00 37.93 263 ALA A C 1
ATOM 1932 O O . ALA A 1 263 ? 15.286 30.244 109.552 1.00 34.74 263 ALA A O 1
ATOM 1934 N N . ALA A 1 264 ? 14.614 28.776 111.117 1.00 31.58 264 ALA A N 1
ATOM 1935 C CA . ALA A 1 264 ? 14.200 29.840 112.023 1.00 36.30 264 ALA A CA 1
ATOM 1936 C C . ALA A 1 264 ? 15.395 30.678 112.453 1.00 33.70 264 ALA A C 1
ATOM 1937 O O . ALA A 1 264 ? 15.343 31.912 112.424 1.00 35.73 264 ALA A O 1
ATOM 1939 N N . GLU A 1 265 ? 16.498 30.026 112.828 1.00 32.20 265 GLU A N 1
ATOM 1940 C CA . GLU A 1 265 ? 17.681 30.783 113.241 1.00 32.04 265 GLU A CA 1
ATOM 1941 C C . GLU A 1 265 ? 18.220 31.636 112.097 1.00 31.55 265 GLU A C 1
ATOM 1942 O O . GLU A 1 265 ? 18.520 32.822 112.277 1.00 36.97 265 GLU A O 1
ATOM 1948 N N . ILE A 1 266 ? 18.326 31.055 110.899 1.00 34.05 266 ILE A N 1
ATOM 1949 C CA . ILE A 1 266 ? 18.874 31.795 109.765 1.00 35.39 266 ILE A CA 1
ATOM 1950 C C . ILE A 1 266 ? 17.970 32.965 109.405 1.00 34.31 266 ILE A C 1
ATOM 1951 O O . ILE A 1 266 ? 18.435 34.097 109.219 1.00 30.57 266 ILE A O 1
ATOM 1956 N N . GLY A 1 267 ? 16.665 32.707 109.292 1.00 36.55 267 GLY A N 1
ATOM 1957 C CA . GLY A 1 267 ? 15.732 33.766 108.954 1.00 38.99 267 GLY A CA 1
ATOM 1958 C C . GLY A 1 267 ? 15.735 34.885 109.973 1.00 37.54 267 GLY A C 1
ATOM 1959 O O . GLY A 1 267 ? 15.732 36.067 109.616 1.00 41.45 267 GLY A O 1
ATOM 1960 N N . ARG A 1 268 ? 15.730 34.532 111.262 1.00 33.74 268 ARG A N 1
ATOM 1961 C CA . ARG A 1 268 ? 15.729 35.578 112.273 1.00 40.76 268 ARG A CA 1
ATOM 1962 C C . ARG A 1 268 ? 17.014 36.383 112.213 1.00 45.75 268 ARG A C 1
ATOM 1963 O O . ARG A 1 268 ? 16.959 37.613 112.194 1.00 41.99 268 ARG A O 1
ATOM 1971 N N . LEU A 1 269 ? 18.163 35.718 112.041 1.00 33.09 269 LEU A N 1
ATOM 1972 C CA . LEU A 1 269 ? 19.421 36.450 111.900 1.00 38.60 269 LEU A CA 1
ATOM 1973 C C . LEU A 1 269 ? 19.382 37.399 110.703 1.00 37.78 269 LEU A C 1
ATOM 1974 O O . LEU A 1 269 ? 19.868 38.538 110.779 1.00 40.70 269 LEU A O 1
ATOM 1979 N N . ILE A 1 270 ? 18.788 36.953 109.593 1.00 35.88 270 ILE A N 1
ATOM 1980 C CA . ILE A 1 270 ? 18.708 37.790 108.398 1.00 40.80 270 ILE A CA 1
ATOM 1981 C C . ILE A 1 270 ? 17.825 39.005 108.653 1.00 43.55 270 ILE A C 1
ATOM 1982 O O . ILE A 1 270 ? 18.162 40.127 108.260 1.00 34.32 270 ILE A O 1
ATOM 1987 N N . ALA A 1 271 ? 16.659 38.790 109.269 1.00 30.80 271 ALA A N 1
ATOM 1988 C CA . ALA A 1 271 ? 15.791 39.907 109.635 1.00 43.64 271 ALA A CA 1
ATOM 1989 C C . ALA A 1 271 ? 16.532 40.893 110.519 1.00 44.12 271 ALA A C 1
ATOM 1990 O O . ALA A 1 271 ? 16.404 42.113 110.356 1.00 48.47 271 ALA A O 1
ATOM 1992 N N . GLU A 1 272 ? 17.351 40.361 111.428 1.00 40.59 272 GLU A N 1
ATOM 1993 C CA . GLU A 1 272 ? 18.094 41.149 112.401 1.00 53.17 272 GLU A CA 1
ATOM 1994 C C . GLU A 1 272 ? 19.079 42.063 111.676 1.00 59.62 272 GLU A C 1
ATOM 1995 O O . GLU A 1 272 ? 19.242 43.240 112.025 1.00 53.76 272 GLU A O 1
ATOM 2001 N N . LYS A 1 273 ? 19.716 41.525 110.629 1.00 48.66 273 LYS A N 1
ATOM 2002 C CA . LYS A 1 273 ? 20.711 42.262 109.861 1.00 47.14 273 LYS A CA 1
ATOM 2003 C C . LYS A 1 273 ? 20.098 43.217 108.855 1.00 50.86 273 LYS A C 1
ATOM 2004 O O . LYS A 1 273 ? 20.712 44.236 108.525 1.00 52.74 273 LYS A O 1
ATOM 2010 N N . LEU A 1 274 ? 18.910 42.904 108.349 1.00 46.71 274 LEU A N 1
ATOM 2011 C CA . LEU A 1 274 ? 18.235 43.797 107.422 1.00 53.78 274 LEU A CA 1
ATOM 2012 C C . LEU A 1 274 ? 17.422 44.882 108.120 1.00 54.54 274 LEU A C 1
ATOM 2013 O O . LEU A 1 274 ? 17.037 45.858 107.466 1.00 58.64 274 LEU A O 1
ATOM 2018 N N . GLY A 1 275 ? 17.171 44.750 109.420 1.00 48.69 275 GLY A N 1
ATOM 2019 C CA . GLY A 1 275 ? 16.307 45.673 110.136 1.00 59.60 275 GLY A CA 1
ATOM 2020 C C . GLY A 1 275 ? 16.958 46.986 110.527 1.00 63.52 275 GLY A C 1
ATOM 2021 O O . GLY A 1 275 ? 18.180 47.132 110.469 1.00 67.20 275 GLY A O 1
ATOM 2022 N N . GLY B 1 8 ? 48.478 15.476 49.650 1.00 64.10 8 GLY B N 1
ATOM 2023 C CA . GLY B 1 8 ? 47.121 15.970 49.801 1.00 64.67 8 GLY B CA 1
ATOM 2024 C C . GLY B 1 8 ? 47.027 17.465 50.060 1.00 71.38 8 GLY B C 1
ATOM 2025 O O . GLY B 1 8 ? 47.311 18.277 49.180 1.00 70.65 8 GLY B O 1
ATOM 2026 N N . ASP B 1 9 ? 46.647 17.821 51.289 1.00 63.74 9 ASP B N 1
ATOM 2027 C CA . ASP B 1 9 ? 46.403 19.204 51.689 1.00 60.99 9 ASP B CA 1
ATOM 2028 C C . ASP B 1 9 ? 47.336 19.636 52.822 1.00 48.06 9 ASP B C 1
ATOM 2029 O O . ASP B 1 9 ? 47.217 20.757 53.328 1.00 44.18 9 ASP B O 1
ATOM 2034 N N . THR B 1 10 ? 48.327 18.810 53.163 1.00 39.15 10 THR B N 1
ATOM 2035 C CA . THR B 1 10 ? 49.215 19.113 54.282 1.00 46.27 10 THR B CA 1
ATOM 2036 C C . THR B 1 10 ? 49.999 20.406 54.067 1.00 40.78 10 THR B C 1
ATOM 2037 O O . THR B 1 10 ? 50.262 21.140 55.028 1.00 39.51 10 THR B O 1
ATOM 2041 N N . LEU B 1 11 ? 50.363 20.714 52.824 1.00 33.05 11 LEU B N 1
ATOM 2042 C CA . LEU B 1 11 ? 51.263 21.818 52.525 1.00 38.65 11 LEU B CA 1
ATOM 2043 C C . LEU B 1 11 ? 50.558 22.978 51.830 1.00 42.26 11 LEU B C 1
ATOM 2044 O O . LEU B 1 11 ? 51.218 23.825 51.218 1.00 48.75 11 LEU B O 1
ATOM 2049 N N . ASP B 1 12 ? 49.235 23.048 51.914 1.00 33.41 12 ASP B N 1
ATOM 2050 C CA . ASP B 1 12 ? 48.525 24.096 51.196 1.00 30.66 12 ASP B CA 1
ATOM 2051 C C . ASP B 1 12 ? 48.699 25.439 51.894 1.00 43.21 12 ASP B C 1
ATOM 2052 O O . ASP B 1 12 ? 48.982 25.510 53.096 1.00 30.63 12 ASP B O 1
ATOM 2057 N N . VAL B 1 13 ? 48.545 26.511 51.111 1.00 31.67 13 VAL B N 1
ATOM 2058 C CA . VAL B 1 13 ? 48.767 27.862 51.623 1.00 36.03 13 VAL B CA 1
ATOM 2059 C C . VAL B 1 13 ? 47.813 28.167 52.772 1.00 40.48 13 VAL B C 1
ATOM 2060 O O . VAL B 1 13 ? 48.218 28.701 53.811 1.00 43.98 13 VAL B O 1
ATOM 2064 N N . LEU B 1 14 ? 46.533 27.838 52.605 1.00 35.85 14 LEU B N 1
ATOM 2065 C CA . LEU B 1 14 ? 45.543 28.007 53.663 1.00 37.08 14 LEU B CA 1
ATOM 2066 C C . LEU B 1 14 ? 45.326 26.655 54.329 1.00 37.75 14 LEU B C 1
ATOM 2067 O O . LEU B 1 14 ? 44.916 25.692 53.673 1.00 41.82 14 LEU B O 1
ATOM 2072 N N . LEU B 1 15 ? 45.615 26.587 55.624 1.00 38.80 15 LEU B N 1
ATOM 2073 C CA . LEU B 1 15 ? 45.619 25.326 56.352 1.00 34.95 15 LEU B CA 1
ATOM 2074 C C . LEU B 1 15 ? 44.491 25.338 57.369 1.00 33.80 15 LEU B C 1
ATOM 2075 O O . LEU B 1 15 ? 44.584 26.057 58.374 1.00 36.13 15 LEU B O 1
ATOM 2080 N N . PRO B 1 16 ? 43.406 24.582 57.154 1.00 34.96 16 PRO B N 1
ATOM 2081 C CA . PRO B 1 16 ? 42.270 24.638 58.085 1.00 34.53 16 PRO B CA 1
ATOM 2082 C C . PRO B 1 16 ? 42.475 23.771 59.312 1.00 38.08 16 PRO B C 1
ATOM 2083 O O . PRO B 1 16 ? 42.114 22.591 59.316 1.00 43.35 16 PRO B O 1
ATOM 2087 N N . LEU B 1 17 ? 43.026 24.356 60.373 1.00 37.42 17 LEU B N 1
ATOM 2088 C CA . LEU B 1 17 ? 43.266 23.595 61.594 1.00 37.67 17 LEU B CA 1
ATOM 2089 C C . LEU B 1 17 ? 41.971 23.355 62.365 1.00 35.16 17 LEU B C 1
ATOM 2090 O O . LEU B 1 17 ? 41.803 22.299 62.985 1.00 45.13 17 LEU B O 1
ATOM 2095 N N . ARG B 1 18 ? 41.051 24.317 62.341 1.00 39.21 18 ARG B N 1
ATOM 2096 C CA . ARG B 1 18 ? 39.703 24.115 62.870 1.00 41.01 18 ARG B CA 1
ATOM 2097 C C . ARG B 1 18 ? 38.763 25.070 62.152 1.00 46.05 18 ARG B C 1
ATOM 2098 O O . ARG B 1 18 ? 38.987 26.283 62.163 1.00 44.89 18 ARG B O 1
ATOM 2106 N N . THR B 1 19 ? 37.727 24.525 61.515 1.00 43.53 19 THR B N 1
ATOM 2107 C CA . THR B 1 19 ? 36.779 25.341 60.765 1.00 51.23 19 THR B CA 1
ATOM 2108 C C . THR B 1 19 ? 35.470 25.576 61.503 1.00 56.72 19 THR B C 1
ATOM 2109 O O . THR B 1 19 ? 34.770 26.548 61.198 1.00 53.04 19 THR B O 1
ATOM 2113 N N . THR B 1 20 ? 35.147 24.720 62.467 1.00 45.83 20 THR B N 1
ATOM 2114 C CA . THR B 1 20 ? 33.917 24.873 63.237 1.00 60.09 20 THR B CA 1
ATOM 2115 C C . THR B 1 20 ? 34.060 25.997 64.261 1.00 52.23 20 THR B C 1
ATOM 2116 O O . THR B 1 20 ? 35.114 26.153 64.877 1.00 53.35 20 THR B O 1
ATOM 2120 N N . GLY B 1 21 ? 32.998 26.778 64.439 1.00 58.67 21 GLY B N 1
ATOM 2121 C CA . GLY B 1 21 ? 33.021 27.876 65.379 1.00 57.54 21 GLY B CA 1
ATOM 2122 C C . GLY B 1 21 ? 32.289 29.072 64.814 1.00 58.26 21 GLY B C 1
ATOM 2123 O O . GLY B 1 21 ? 32.398 29.347 63.616 1.00 67.13 21 GLY B O 1
ATOM 2124 N N . GLU B 1 22 ? 31.545 29.791 65.654 1.00 60.51 22 GLU B N 1
ATOM 2125 C CA . GLU B 1 22 ? 30.764 30.934 65.196 1.00 78.49 22 GLU B CA 1
ATOM 2126 C C . GLU B 1 22 ? 31.543 32.236 65.310 1.00 70.62 22 GLU B C 1
ATOM 2127 O O . GLU B 1 22 ? 31.264 33.189 64.566 1.00 65.59 22 GLU B O 1
ATOM 2133 N N . LYS B 1 23 ? 32.526 32.271 66.202 1.00 59.74 23 LYS B N 1
ATOM 2134 C CA . LYS B 1 23 ? 33.346 33.461 66.387 1.00 50.71 23 LYS B CA 1
ATOM 2135 C C . LYS B 1 23 ? 34.334 33.631 65.235 1.00 54.40 23 LYS B C 1
ATOM 2136 O O . LYS B 1 23 ? 34.635 32.680 64.514 1.00 42.50 23 LYS B O 1
ATOM 2142 N N . ALA B 1 24 ? 34.834 34.852 65.072 1.00 46.19 24 ALA B N 1
ATOM 2143 C CA . ALA B 1 24 ? 35.789 35.173 64.021 1.00 43.77 24 ALA B CA 1
ATOM 2144 C C . ALA B 1 24 ? 37.047 34.317 64.170 1.00 47.54 24 ALA B C 1
ATOM 2145 O O . ALA B 1 24 ? 37.519 34.101 65.293 1.00 39.34 24 ALA B O 1
ATOM 2147 N N . PRO B 1 25 ? 37.621 33.826 63.075 1.00 35.73 25 PRO B N 1
ATOM 2148 C CA . PRO B 1 25 ? 38.793 32.951 63.190 1.00 37.94 25 PRO B CA 1
ATOM 2149 C C . PRO B 1 25 ? 40.035 33.689 63.672 1.00 39.89 25 PRO B C 1
ATOM 2150 O O . PRO B 1 25 ? 40.151 34.913 63.591 1.00 35.62 25 PRO B O 1
ATOM 2154 N N . LEU B 1 26 ? 40.979 32.905 64.187 1.00 35.77 26 LEU B N 1
ATOM 2155 C CA . LEU B 1 26 ? 42.358 33.340 64.362 1.00 32.95 26 LEU B CA 1
ATOM 2156 C C . LEU B 1 26 ? 43.167 32.798 63.188 1.00 32.79 26 LEU B C 1
ATOM 2157 O O . LEU B 1 26 ? 43.128 31.591 62.912 1.00 36.13 26 LEU B O 1
ATOM 2162 N N . PHE B 1 27 ? 43.863 33.690 62.481 1.00 25.49 27 PHE B N 1
ATOM 2163 C CA . PHE B 1 27 ? 44.724 33.329 61.360 1.00 39.39 27 PHE B CA 1
ATOM 2164 C C . PHE B 1 27 ? 46.181 33.417 61.801 1.00 34.16 27 PHE B C 1
ATOM 2165 O O . PHE B 1 27 ? 46.611 34.460 62.296 1.00 30.77 27 PHE B O 1
ATOM 2173 N N . CYS B 1 28 ? 46.938 32.335 61.616 1.00 25.86 28 CYS B N 1
ATOM 2174 C CA . CYS B 1 28 ? 48.326 32.277 62.054 1.00 32.40 28 CYS B CA 1
ATOM 2175 C C . CYS B 1 28 ? 49.247 32.088 60.862 1.00 36.14 28 CYS B C 1
ATOM 2176 O O . CYS B 1 28 ? 49.082 31.137 60.092 1.00 37.78 28 CYS B O 1
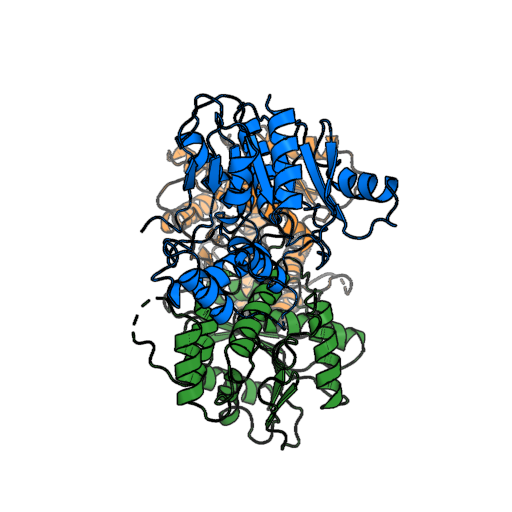ATOM 2179 N N . VAL B 1 29 ? 50.246 32.957 60.752 1.00 30.63 29 VAL B N 1
ATOM 2180 C CA . VAL B 1 29 ? 51.183 32.963 59.634 1.00 33.02 29 VAL B CA 1
ATOM 2181 C C . VAL B 1 29 ? 52.464 32.261 60.061 1.00 29.24 29 VAL B C 1
ATOM 2182 O O . VAL B 1 29 ? 52.977 32.493 61.163 1.00 29.51 29 VAL B O 1
ATOM 2186 N N . HIS B 1 30 ? 52.967 31.393 59.192 1.00 29.31 30 HIS B N 1
ATOM 2187 C CA . HIS B 1 30 ? 54.128 30.538 59.394 1.00 30.96 30 HIS B CA 1
ATOM 2188 C C . HIS B 1 30 ? 55.380 31.282 59.847 1.00 31.02 30 HIS B C 1
ATOM 2189 O O . HIS B 1 30 ? 55.588 32.447 59.479 1.00 30.43 30 HIS B O 1
ATOM 2196 N N . PRO B 1 31 ? 56.264 30.627 60.602 1.00 28.80 31 PRO B N 1
ATOM 2197 C CA . PRO B 1 31 ? 57.623 31.164 60.761 1.00 32.97 31 PRO B CA 1
ATOM 2198 C C . PRO B 1 31 ? 58.389 31.050 59.452 1.00 29.25 31 PRO B C 1
ATOM 2199 O O . PRO B 1 31 ? 57.811 30.690 58.422 1.00 33.71 31 PRO B O 1
ATOM 2203 N N . ALA B 1 32 ? 59.684 31.352 59.463 1.00 29.59 32 ALA B N 1
ATOM 2204 C CA . ALA B 1 32 ? 60.439 31.312 58.215 1.00 35.68 32 ALA B CA 1
ATOM 2205 C C . ALA B 1 32 ? 60.446 29.916 57.591 1.00 28.23 32 ALA B C 1
ATOM 2206 O O . ALA B 1 32 ? 60.587 29.784 56.372 1.00 40.19 32 ALA B O 1
ATOM 2208 N N . GLY B 1 33 ? 60.284 28.866 58.398 1.00 34.55 33 GLY B N 1
ATOM 2209 C CA . GLY B 1 33 ? 60.272 27.512 57.866 1.00 27.03 33 GLY B CA 1
ATOM 2210 C C . GLY B 1 33 ? 59.156 27.244 56.875 1.00 43.53 33 GLY B C 1
ATOM 2211 O O . GLY B 1 33 ? 59.278 26.330 56.050 1.00 40.35 33 GLY B O 1
ATOM 2212 N N . GLY B 1 34 ? 58.069 28.015 56.938 1.00 28.95 34 GLY B N 1
ATOM 2213 C CA . GLY B 1 34 ? 56.992 27.926 55.975 1.00 28.71 34 GLY B CA 1
ATOM 2214 C C . GLY B 1 34 ? 55.789 27.112 56.413 1.00 32.83 34 GLY B C 1
ATOM 2215 O O . GLY B 1 34 ? 54.755 27.165 55.734 1.00 31.47 34 GLY B O 1
ATOM 2216 N N . LEU B 1 35 ? 55.888 26.370 57.518 1.00 26.64 35 LEU B N 1
ATOM 2217 C CA . LEU B 1 35 ? 54.839 25.463 57.970 1.00 33.51 35 LEU B CA 1
ATOM 2218 C C . LEU B 1 35 ? 54.070 26.077 59.131 1.00 32.21 35 LEU B C 1
ATOM 2219 O O . LEU B 1 35 ? 54.663 26.677 60.029 1.00 29.82 35 LEU B O 1
ATOM 2224 N N . SER B 1 36 ? 52.747 25.914 59.119 1.00 28.68 36 SER B N 1
ATOM 2225 C CA . SER B 1 36 ? 51.907 26.452 60.179 1.00 25.01 36 SER B CA 1
ATOM 2226 C C . SER B 1 36 ? 51.248 25.365 61.008 1.00 33.72 36 SER B C 1
ATOM 2227 O O . SER B 1 36 ? 50.396 25.669 61.849 1.00 31.99 36 SER B O 1
ATOM 2230 N N . TRP B 1 37 ? 51.641 24.109 60.816 1.00 25.05 37 TRP B N 1
ATOM 2231 C CA . TRP B 1 37 ? 51.173 23.053 61.699 1.00 30.51 37 TRP B CA 1
ATOM 2232 C C . TRP B 1 37 ? 51.562 23.314 63.149 1.00 44.11 37 TRP B C 1
ATOM 2233 O O . TRP B 1 37 ? 50.880 22.828 64.062 1.00 33.50 37 TRP B O 1
ATOM 2244 N N . VAL B 1 38 ? 52.620 24.099 63.372 1.00 26.04 38 VAL B N 1
ATOM 2245 C CA . VAL B 1 38 ? 53.129 24.339 64.720 1.00 35.95 38 VAL B CA 1
ATOM 2246 C C . VAL B 1 38 ? 52.075 24.992 65.598 1.00 34.82 38 VAL B C 1
ATOM 2247 O O . VAL B 1 38 ? 52.084 24.822 66.822 1.00 41.80 38 VAL B O 1
ATOM 2251 N N . TYR B 1 39 ? 51.180 25.776 65.006 1.00 27.29 39 TYR B N 1
ATOM 2252 C CA . TYR B 1 39 ? 50.151 26.480 65.755 1.00 34.56 39 TYR B CA 1
ATOM 2253 C C . TYR B 1 39 ? 49.004 25.582 66.193 1.00 36.10 39 TYR B C 1
ATOM 2254 O O . TYR B 1 39 ? 48.118 26.048 66.923 1.00 35.13 39 TYR B O 1
ATOM 2263 N N . SER B 1 40 ? 48.992 24.313 65.783 1.00 29.87 40 SER B N 1
ATOM 2264 C CA . SER B 1 40 ? 48.010 23.394 66.345 1.00 46.33 40 SER B CA 1
ATOM 2265 C C . SER B 1 40 ? 48.112 23.313 67.867 1.00 39.79 40 SER B C 1
ATOM 2266 O O . SER B 1 40 ? 47.125 22.974 68.527 1.00 36.14 40 SER B O 1
ATOM 2269 N N . GLY B 1 41 ? 49.266 23.655 68.441 1.00 36.91 41 GLY B N 1
ATOM 2270 C CA . GLY B 1 41 ? 49.407 23.706 69.888 1.00 38.49 41 GLY B CA 1
ATOM 2271 C C . GLY B 1 41 ? 48.534 24.745 70.575 1.00 48.09 41 GLY B C 1
ATOM 2272 O O . GLY B 1 41 ? 48.419 24.709 71.806 1.00 39.45 41 GLY B O 1
ATOM 2273 N N . LEU B 1 42 ? 47.927 25.666 69.821 1.00 35.01 42 LEU B N 1
ATOM 2274 C CA . LEU B 1 42 ? 47.071 26.696 70.402 1.00 38.35 42 LEU B CA 1
ATOM 2275 C C . LEU B 1 42 ? 45.614 26.277 70.547 1.00 43.09 42 LEU B C 1
ATOM 2276 O O . LEU B 1 42 ? 44.889 26.892 71.342 1.00 37.86 42 LEU B O 1
ATOM 2281 N N . MET B 1 43 ? 45.172 25.274 69.783 1.00 33.89 43 MET B N 1
ATOM 2282 C CA . MET B 1 43 ? 43.747 24.962 69.663 1.00 42.94 43 MET B CA 1
ATOM 2283 C C . MET B 1 43 ? 43.103 24.645 71.008 1.00 36.40 43 MET B C 1
ATOM 2284 O O . MET B 1 43 ? 41.966 25.050 71.270 1.00 50.88 43 MET B O 1
ATOM 2289 N N . GLN B 1 44 ? 43.796 23.884 71.855 1.00 34.70 44 GLN B N 1
ATOM 2290 C CA . GLN B 1 44 ? 43.260 23.520 73.160 1.00 44.41 44 GLN B CA 1
ATOM 2291 C C . GLN B 1 44 ? 42.912 24.737 74.018 1.00 41.83 44 GLN B C 1
ATOM 2292 O O . GLN B 1 44 ? 42.073 24.623 74.917 1.00 44.87 44 GLN B O 1
ATOM 2298 N N . HIS B 1 45 ? 43.536 25.894 73.766 1.00 35.78 45 HIS B N 1
ATOM 2299 C CA . HIS B 1 45 ? 43.512 27.007 74.707 1.00 35.14 45 HIS B CA 1
ATOM 2300 C C . HIS B 1 45 ? 42.794 28.267 74.239 1.00 35.69 45 HIS B C 1
ATOM 2301 O O . HIS B 1 45 ? 42.499 29.122 75.079 1.00 37.63 45 HIS B O 1
ATOM 2308 N N . ILE B 1 46 ? 42.552 28.446 72.935 1.00 44.77 46 ILE B N 1
ATOM 2309 C CA . ILE B 1 46 ? 41.888 29.669 72.475 1.00 45.00 46 ILE B CA 1
ATOM 2310 C C . ILE B 1 46 ? 40.371 29.628 72.567 1.00 42.60 46 ILE B C 1
ATOM 2311 O O . ILE B 1 46 ? 39.718 30.610 72.189 1.00 54.55 46 ILE B O 1
ATOM 2316 N N . GLY B 1 47 ? 39.787 28.547 73.072 1.00 55.64 47 GLY B N 1
ATOM 2317 C CA . GLY B 1 47 ? 38.339 28.430 73.119 1.00 51.06 47 GLY B CA 1
ATOM 2318 C C . GLY B 1 47 ? 37.827 27.571 71.984 1.00 57.81 47 GLY B C 1
ATOM 2319 O O . GLY B 1 47 ? 38.223 27.770 70.833 1.00 69.28 47 GLY B O 1
ATOM 2320 N N . ALA B 1 48 ? 36.941 26.623 72.286 1.00 49.60 48 ALA B N 1
ATOM 2321 C CA . ALA B 1 48 ? 36.496 25.638 71.301 1.00 67.22 48 ALA B CA 1
ATOM 2322 C C . ALA B 1 48 ? 35.459 26.160 70.303 1.00 65.31 48 ALA B C 1
ATOM 2323 O O . ALA B 1 48 ? 34.975 25.367 69.487 1.00 77.03 48 ALA B O 1
ATOM 2325 N N . ASP B 1 49 ? 35.107 27.446 70.329 1.00 53.69 49 ASP B N 1
ATOM 2326 C CA . ASP B 1 49 ? 34.234 28.020 69.311 1.00 66.02 49 ASP B CA 1
ATOM 2327 C C . ASP B 1 49 ? 34.974 28.941 68.345 1.00 61.96 49 ASP B C 1
ATOM 2328 O O . ASP B 1 49 ? 34.335 29.589 67.512 1.00 50.58 49 ASP B O 1
ATOM 2333 N N . ARG B 1 50 ? 36.278 29.010 68.456 1.00 52.93 50 ARG B N 1
ATOM 2334 C CA . ARG B 1 50 ? 36.963 29.863 67.540 1.00 45.75 50 ARG B CA 1
ATOM 2335 C C . ARG B 1 50 ? 37.633 29.018 66.489 1.00 35.73 50 ARG B C 1
ATOM 2336 O O . ARG B 1 50 ? 38.356 28.076 66.812 1.00 43.83 50 ARG B O 1
ATOM 2344 N N . PRO B 1 51 ? 37.401 29.351 65.201 1.00 33.51 51 PRO B N 1
ATOM 2345 C CA . PRO B 1 51 ? 38.151 28.688 64.132 1.00 30.94 51 PRO B CA 1
ATOM 2346 C C . PRO B 1 51 ? 39.608 29.118 64.163 1.00 40.32 51 PRO B C 1
ATOM 2347 O O . PRO B 1 51 ? 39.957 30.189 64.670 1.00 33.59 51 PRO B O 1
ATOM 2351 N N . LEU B 1 52 ? 40.464 28.249 63.636 1.00 26.62 52 LEU B N 1
ATOM 2352 C CA . LEU B 1 52 ? 41.898 28.496 63.577 1.00 31.87 52 LEU B CA 1
ATOM 2353 C C . LEU B 1 52 ? 42.377 28.094 62.194 1.00 31.46 52 LEU B C 1
ATOM 2354 O O . LEU B 1 52 ? 42.204 26.938 61.797 1.00 34.74 52 LEU B O 1
ATOM 2359 N N . TYR B 1 53 ? 42.961 29.042 61.460 1.00 30.51 53 TYR B N 1
ATOM 2360 C CA . TYR B 1 53 ? 43.510 28.771 60.139 1.00 32.95 53 TYR B CA 1
ATOM 2361 C C . TYR B 1 53 ? 44.994 29.082 60.136 1.00 39.54 53 TYR B C 1
ATOM 2362 O O . TYR B 1 53 ? 45.428 30.069 60.735 1.00 40.11 53 TYR B O 1
ATOM 2371 N N . GLY B 1 54 ? 45.763 28.234 59.462 1.00 41.23 54 GLY B N 1
ATOM 2372 C CA . GLY B 1 54 ? 47.165 28.490 59.214 1.00 30.86 54 GLY B CA 1
ATOM 2373 C C . GLY B 1 54 ? 47.382 29.012 57.805 1.00 38.95 54 GLY B C 1
ATOM 2374 O O . GLY B 1 54 ? 46.632 28.700 56.882 1.00 41.06 54 GLY B O 1
ATOM 2375 N N . LEU B 1 55 ? 48.426 29.818 57.660 1.00 30.50 55 LEU B N 1
ATOM 2376 C CA . LEU B 1 55 ? 48.890 30.342 56.384 1.00 32.12 55 LEU B CA 1
ATOM 2377 C C . LEU B 1 55 ? 50.301 29.810 56.201 1.00 39.39 55 LEU B C 1
ATOM 2378 O O . LEU B 1 55 ? 51.160 30.027 57.065 1.00 31.22 55 LEU B O 1
ATOM 2383 N N . GLN B 1 56 ? 50.518 29.056 55.127 1.00 30.49 56 GLN B N 1
ATOM 2384 C CA . GLN B 1 56 ? 51.799 28.425 54.846 1.00 28.57 56 GLN B CA 1
ATOM 2385 C C . GLN B 1 56 ? 52.413 29.014 53.583 1.00 28.76 56 GLN B C 1
ATOM 2386 O O . GLN B 1 56 ? 51.737 29.652 52.775 1.00 33.68 56 GLN B O 1
ATOM 2392 N N . ALA B 1 57 ? 53.708 28.769 53.408 1.00 28.98 57 ALA B N 1
ATOM 2393 C CA . ALA B 1 57 ? 54.446 29.398 52.324 1.00 33.88 57 ALA B CA 1
ATOM 2394 C C . ALA B 1 57 ? 54.073 28.805 50.970 1.00 30.46 57 ALA B C 1
ATOM 2395 O O . ALA B 1 57 ? 53.938 27.588 50.821 1.00 35.14 57 ALA B O 1
ATOM 2397 N N . ARG B 1 58 ? 53.904 29.678 49.978 1.00 31.45 58 ARG B N 1
ATOM 2398 C CA . ARG B 1 58 ? 53.933 29.233 48.592 1.00 38.29 58 ARG B CA 1
ATOM 2399 C C . ARG B 1 58 ? 55.268 28.561 48.323 1.00 40.64 58 ARG B C 1
ATOM 2400 O O . ARG B 1 58 ? 56.303 28.975 48.855 1.00 32.93 58 ARG B O 1
ATOM 2408 N N . GLY B 1 59 ? 55.248 27.521 47.498 1.00 34.12 59 GLY B N 1
ATOM 2409 C CA . GLY B 1 59 ? 56.444 26.779 47.178 1.00 34.31 59 GLY B CA 1
ATOM 2410 C C . GLY B 1 59 ? 56.559 25.447 47.879 1.00 43.65 59 GLY B C 1
ATOM 2411 O O . GLY B 1 59 ? 57.481 24.681 47.570 1.00 38.25 59 GLY B O 1
ATOM 2412 N N . LEU B 1 60 ? 55.661 25.148 48.816 1.00 33.99 60 LEU B N 1
ATOM 2413 C CA . LEU B 1 60 ? 55.678 23.848 49.475 1.00 40.55 60 LEU B CA 1
ATOM 2414 C C . LEU B 1 60 ? 54.743 22.866 48.778 1.00 44.48 60 LEU B C 1
ATOM 2415 O O . LEU B 1 60 ? 55.166 21.775 48.381 1.00 42.74 60 LEU B O 1
ATOM 2420 N N . ALA B 1 61 ? 53.470 23.244 48.621 1.00 41.11 61 ALA B N 1
ATOM 2421 C CA . ALA B 1 61 ? 52.533 22.404 47.877 1.00 53.30 61 ALA B CA 1
ATOM 2422 C C . ALA B 1 61 ? 52.923 22.322 46.409 1.00 51.80 61 ALA B C 1
ATOM 2423 O O . ALA B 1 61 ? 52.787 21.266 45.780 1.00 54.72 61 ALA B O 1
ATOM 2425 N N . ASP B 1 62 ? 53.403 23.427 45.851 1.00 50.16 62 ASP B N 1
ATOM 2426 C CA . ASP B 1 62 ? 53.849 23.488 44.461 1.00 45.41 62 ASP B CA 1
ATOM 2427 C C . ASP B 1 62 ? 55.282 24.001 44.450 1.00 44.76 62 ASP B C 1
ATOM 2428 O O . ASP B 1 62 ? 55.506 25.223 44.494 1.00 50.79 62 ASP B O 1
ATOM 2433 N N . PRO B 1 63 ? 56.286 23.118 44.402 1.00 53.83 63 PRO B N 1
ATOM 2434 C CA . PRO B 1 63 ? 57.681 23.588 44.459 1.00 56.03 63 PRO B CA 1
ATOM 2435 C C . PRO B 1 63 ? 58.108 24.402 43.249 1.00 54.94 63 PRO B C 1
ATOM 2436 O O . PRO B 1 63 ? 59.165 25.041 43.302 1.00 62.37 63 PRO B O 1
ATOM 2440 N N . SER B 1 64 ? 57.319 24.412 42.176 1.00 53.51 64 SER B N 1
ATOM 2441 C CA . SER B 1 64 ? 57.605 25.211 40.991 1.00 67.69 64 SER B CA 1
ATOM 2442 C C . SER B 1 64 ? 56.951 26.586 41.036 1.00 59.70 64 SER B C 1
ATOM 2443 O O . SER B 1 64 ? 57.131 27.376 40.104 1.00 58.40 64 SER B O 1
ATOM 2446 N N . ALA B 1 65 ? 56.182 26.881 42.080 1.00 65.46 65 ALA B N 1
ATOM 2447 C CA . ALA B 1 65 ? 55.462 28.142 42.145 1.00 65.34 65 ALA B CA 1
ATOM 2448 C C . ALA B 1 65 ? 56.438 29.305 42.268 1.00 67.48 65 ALA B C 1
ATOM 2449 O O . ALA B 1 65 ? 57.542 29.167 42.806 1.00 52.16 65 ALA B O 1
ATOM 2451 N N . THR B 1 66 ? 56.030 30.454 41.734 1.00 58.50 66 THR B N 1
ATOM 2452 C CA . THR B 1 66 ? 56.809 31.675 41.885 1.00 56.62 66 THR B CA 1
ATOM 2453 C C . THR B 1 66 ? 56.753 32.142 43.337 1.00 50.67 66 THR B C 1
ATOM 2454 O O . THR B 1 66 ? 55.680 32.479 43.849 1.00 53.66 66 THR B O 1
ATOM 2458 N N . LEU B 1 67 ? 57.903 32.154 44.003 1.00 44.07 67 LEU B N 1
ATOM 2459 C CA . LEU B 1 67 ? 57.941 32.607 45.381 1.00 42.85 67 LEU B CA 1
ATOM 2460 C C . LEU B 1 67 ? 57.740 34.118 45.438 1.00 39.03 67 LEU B C 1
ATOM 2461 O O . LEU B 1 67 ? 58.165 34.842 44.533 1.00 43.03 67 LEU B O 1
ATOM 2466 N N . PRO B 1 68 ? 57.105 34.620 46.494 1.00 44.41 68 PRO B N 1
ATOM 2467 C CA . PRO B 1 68 ? 57.008 36.074 46.661 1.00 42.24 68 PRO B CA 1
ATOM 2468 C C . PRO B 1 68 ? 58.392 36.677 46.858 1.00 38.62 68 PRO B C 1
ATOM 2469 O O . PRO B 1 68 ? 59.268 36.070 47.473 1.00 39.86 68 PRO B O 1
ATOM 2473 N N . SER B 1 69 ? 58.595 37.873 46.308 1.00 45.77 69 SER B N 1
ATOM 2474 C CA . SER B 1 69 ? 59.879 38.555 46.419 1.00 32.71 69 SER B CA 1
ATOM 2475 C C . SER B 1 69 ? 59.868 39.662 47.458 1.00 38.83 69 SER B C 1
ATOM 2476 O O . SER B 1 69 ? 60.894 40.322 47.651 1.00 53.10 69 SER B O 1
ATOM 2479 N N . SER B 1 70 ? 58.744 39.875 48.134 1.00 34.72 70 SER B N 1
ATOM 2480 C CA . SER B 1 70 ? 58.674 40.855 49.205 1.00 46.65 70 SER B CA 1
ATOM 2481 C C . SER B 1 70 ? 57.645 40.388 50.221 1.00 34.35 70 SER B C 1
ATOM 2482 O O . SER B 1 70 ? 56.742 39.607 49.908 1.00 37.52 70 SER B O 1
ATOM 2485 N N . ILE B 1 71 ? 57.797 40.874 51.453 1.00 33.56 71 ILE B N 1
ATOM 2486 C CA . ILE B 1 71 ? 56.811 40.574 52.485 1.00 29.24 71 ILE B CA 1
ATOM 2487 C C . ILE B 1 71 ? 55.460 41.179 52.125 1.00 39.14 71 ILE B C 1
ATOM 2488 O O . ILE B 1 71 ? 54.413 40.613 52.451 1.00 29.58 71 ILE B O 1
ATOM 2493 N N . GLU B 1 72 ? 55.458 42.312 51.417 1.00 32.93 72 GLU B N 1
ATOM 2494 C CA . GLU B 1 72 ? 54.202 42.935 51.007 1.00 41.62 72 GLU B CA 1
ATOM 2495 C C . GLU B 1 72 ? 53.414 42.038 50.057 1.00 37.75 72 GLU B C 1
ATOM 2496 O O . GLU B 1 72 ? 52.188 41.915 50.173 1.00 37.57 72 GLU B O 1
ATOM 2502 N N . GLU B 1 73 ? 54.106 41.382 49.127 1.00 33.58 73 GLU B N 1
ATOM 2503 C CA . GLU B 1 73 ? 53.439 40.507 48.165 1.00 39.77 73 GLU B CA 1
ATOM 2504 C C . GLU B 1 73 ? 52.929 39.235 48.837 1.00 35.09 73 GLU B C 1
ATOM 2505 O O . GLU B 1 73 ? 51.813 38.768 48.556 1.00 45.31 73 GLU B O 1
ATOM 2511 N N . MET B 1 74 ? 53.742 38.661 49.727 1.00 46.91 74 MET B N 1
ATOM 2512 C CA . MET B 1 74 ? 53.308 37.524 50.531 1.00 35.19 74 MET B CA 1
ATOM 2513 C C . MET B 1 74 ? 52.069 37.882 51.342 1.00 28.92 74 MET B C 1
ATOM 2514 O O . MET B 1 74 ? 51.098 37.112 51.401 1.00 35.75 74 MET B O 1
ATOM 2519 N N . ALA B 1 75 ? 52.079 39.067 51.953 1.00 28.60 75 ALA B N 1
ATOM 2520 C CA . ALA B 1 75 ? 50.947 39.521 52.750 1.00 33.11 75 ALA B CA 1
ATOM 2521 C C . ALA B 1 75 ? 49.696 39.707 51.899 1.00 39.56 75 ALA B C 1
ATOM 2522 O O . ALA B 1 75 ? 48.590 39.398 52.350 1.00 35.94 75 ALA B O 1
ATOM 2524 N N . ALA B 1 76 ? 49.843 40.222 50.672 1.00 34.61 76 ALA B N 1
ATOM 2525 C CA . ALA B 1 76 ? 48.670 40.402 49.812 1.00 39.56 76 ALA B CA 1
ATOM 2526 C C . ALA B 1 76 ? 48.057 39.057 49.434 1.00 43.17 76 ALA B C 1
ATOM 2527 O O . ALA B 1 76 ? 46.826 38.877 49.486 1.00 40.57 76 ALA B O 1
ATOM 2529 N N . ASP B 1 77 ? 48.907 38.102 49.041 1.00 37.70 77 ASP B N 1
ATOM 2530 C CA . ASP B 1 77 ? 48.461 36.722 48.845 1.00 38.86 77 ASP B CA 1
ATOM 2531 C C . ASP B 1 77 ? 47.658 36.215 50.049 1.00 41.64 77 ASP B C 1
ATOM 2532 O O . ASP B 1 77 ? 46.532 35.704 49.909 1.00 38.82 77 ASP B O 1
ATOM 2537 N N . TYR B 1 78 ? 48.212 36.379 51.255 1.00 32.41 78 TYR B N 1
ATOM 2538 C CA . TYR B 1 78 ? 47.556 35.802 52.425 1.00 33.38 78 TYR B CA 1
ATOM 2539 C C . TYR B 1 78 ? 46.268 36.539 52.770 1.00 32.33 78 TYR B C 1
ATOM 2540 O O . TYR B 1 78 ? 45.339 35.929 53.307 1.00 39.43 78 TYR B O 1
ATOM 2549 N N . VAL B 1 79 ? 46.206 37.847 52.505 1.00 33.98 79 VAL B N 1
ATOM 2550 C CA . VAL B 1 79 ? 44.973 38.594 52.724 1.00 31.39 79 VAL B CA 1
ATOM 2551 C C . VAL B 1 79 ? 43.877 38.074 51.807 1.00 44.90 79 VAL B C 1
ATOM 2552 O O . VAL B 1 79 ? 42.726 37.901 52.228 1.00 36.50 79 VAL B O 1
ATOM 2556 N N . THR B 1 80 ? 44.214 37.827 50.538 1.00 37.74 80 THR B N 1
ATOM 2557 C CA . THR B 1 80 ? 43.269 37.148 49.655 1.00 46.58 80 THR B CA 1
ATOM 2558 C C . THR B 1 80 ? 42.742 35.877 50.314 1.00 51.01 80 THR B C 1
ATOM 2559 O O . THR B 1 80 ? 41.521 35.657 50.415 1.00 45.70 80 THR B O 1
ATOM 2563 N N . GLN B 1 81 ? 43.664 35.050 50.813 1.00 41.88 81 GLN B N 1
ATOM 2564 C CA . GLN B 1 81 ? 43.267 33.764 51.382 1.00 42.87 81 GLN B CA 1
ATOM 2565 C C . GLN B 1 81 ? 42.331 33.937 52.577 1.00 44.33 81 GLN B C 1
ATOM 2566 O O . GLN B 1 81 ? 41.303 33.257 52.673 1.00 44.39 81 GLN B O 1
ATOM 2572 N N . ILE B 1 82 ? 42.665 34.843 53.502 1.00 39.37 82 ILE B N 1
ATOM 2573 C CA . ILE B 1 82 ? 41.860 34.946 54.718 1.00 38.46 82 ILE B CA 1
ATOM 2574 C C . ILE B 1 82 ? 40.531 35.644 54.439 1.00 50.35 82 ILE B C 1
ATOM 2575 O O . ILE B 1 82 ? 39.523 35.348 55.095 1.00 36.80 82 ILE B O 1
ATOM 2580 N N . ARG B 1 83 ? 40.488 36.565 53.469 1.00 46.62 83 ARG B N 1
ATOM 2581 C CA . ARG B 1 83 ? 39.204 37.139 53.084 1.00 53.23 83 ARG B CA 1
ATOM 2582 C C . ARG B 1 83 ? 38.300 36.081 52.472 1.00 56.27 83 ARG B C 1
ATOM 2583 O O . ARG B 1 83 ? 37.072 36.176 52.584 1.00 48.20 83 ARG B O 1
ATOM 2591 N N . GLY B 1 84 ? 38.890 35.062 51.839 1.00 46.21 84 GLY B N 1
ATOM 2592 C CA . GLY B 1 84 ? 38.092 33.925 51.407 1.00 35.25 84 GLY B CA 1
ATOM 2593 C C . GLY B 1 84 ? 37.395 33.199 52.548 1.00 56.52 84 GLY B C 1
ATOM 2594 O O . GLY B 1 84 ? 36.320 32.624 52.356 1.00 50.56 84 GLY B O 1
ATOM 2595 N N . VAL B 1 85 ? 37.984 33.211 53.745 1.00 51.01 85 VAL B N 1
ATOM 2596 C CA . VAL B 1 85 ? 37.363 32.550 54.895 1.00 44.52 85 VAL B CA 1
ATOM 2597 C C . VAL B 1 85 ? 36.465 33.495 55.688 1.00 38.49 85 VAL B C 1
ATOM 2598 O O . VAL B 1 85 ? 35.437 33.069 56.229 1.00 39.82 85 VAL B O 1
ATOM 2602 N N . GLN B 1 86 ? 36.820 34.764 55.755 1.00 40.74 86 GLN B N 1
ATOM 2603 C CA . GLN B 1 86 ? 36.140 35.718 56.613 1.00 45.39 86 GLN B CA 1
ATOM 2604 C C . GLN B 1 86 ? 35.906 36.994 55.817 1.00 47.47 86 GLN B C 1
ATOM 2605 O O . GLN B 1 86 ? 36.842 37.769 55.582 1.00 47.31 86 GLN B O 1
ATOM 2611 N N . PRO B 1 87 ? 34.668 37.244 55.391 1.00 58.14 87 PRO B N 1
ATOM 2612 C CA . PRO B 1 87 ? 34.429 38.316 54.415 1.00 47.27 87 PRO B CA 1
ATOM 2613 C C . PRO B 1 87 ? 34.588 39.696 54.996 1.00 51.08 87 PRO B C 1
ATOM 2614 O O . PRO B 1 87 ? 34.814 40.656 54.250 1.00 53.35 87 PRO B O 1
ATOM 2618 N N . SER B 1 88 ? 34.425 39.828 56.308 1.00 40.17 88 SER B N 1
ATOM 2619 C CA . SER B 1 88 ? 34.538 41.119 56.979 1.00 55.54 88 SER B CA 1
ATOM 2620 C C . SER B 1 88 ? 34.717 40.877 58.463 1.00 65.23 88 SER B C 1
ATOM 2621 O O . SER B 1 88 ? 35.111 39.785 58.873 1.00 48.58 88 SER B O 1
ATOM 2624 N N . GLY B 1 89 ? 34.431 41.887 59.278 1.00 88.85 89 GLY B N 1
ATOM 2625 C CA . GLY B 1 89 ? 34.565 41.698 60.705 1.00 62.57 89 GLY B CA 1
ATOM 2626 C C . GLY B 1 89 ? 35.978 41.955 61.165 1.00 65.54 89 GLY B C 1
ATOM 2627 O O . GLY B 1 89 ? 36.839 42.360 60.376 1.00 63.22 89 GLY B O 1
ATOM 2628 N N . PRO B 1 90 ? 36.260 41.702 62.446 1.00 62.42 90 PRO B N 1
ATOM 2629 C CA . PRO B 1 90 ? 37.633 41.879 62.937 1.00 47.06 90 PRO B CA 1
ATOM 2630 C C . PRO B 1 90 ? 38.524 40.731 62.479 1.00 42.33 90 PRO B C 1
ATOM 2631 O O . PRO B 1 90 ? 38.168 39.559 62.613 1.00 49.81 90 PRO B O 1
ATOM 2635 N N . TYR B 1 91 ? 39.676 41.071 61.910 1.00 42.53 91 TYR B N 1
ATOM 2636 C CA . TYR B 1 91 ? 40.655 40.069 61.510 1.00 36.05 91 TYR B CA 1
ATOM 2637 C C . TYR B 1 91 ? 41.667 39.884 62.636 1.00 39.36 91 TYR B C 1
ATOM 2638 O O . TYR B 1 91 ? 42.377 40.826 63.002 1.00 42.70 91 TYR B O 1
ATOM 2647 N N . HIS B 1 92 ? 41.722 38.676 63.189 1.00 40.75 92 HIS B N 1
ATOM 2648 C CA . HIS B 1 92 ? 42.630 38.351 64.282 1.00 33.04 92 HIS B CA 1
ATOM 2649 C C . HIS B 1 92 ? 43.828 37.615 63.689 1.00 34.50 92 HIS B C 1
ATOM 2650 O O . HIS B 1 92 ? 43.688 36.497 63.182 1.00 37.22 92 HIS B O 1
ATOM 2657 N N . LEU B 1 93 ? 44.994 38.252 63.729 1.00 31.95 93 LEU B N 1
ATOM 2658 C CA . LEU B 1 93 ? 46.203 37.709 63.131 1.00 29.26 93 LEU B CA 1
ATOM 2659 C C . LEU B 1 93 ? 47.237 37.386 64.200 1.00 28.05 93 LEU B C 1
ATOM 2660 O O . LEU B 1 93 ? 47.371 38.093 65.203 1.00 36.58 93 LEU B O 1
ATOM 2665 N N . LEU B 1 94 ? 47.984 36.316 63.958 1.00 29.88 94 LEU B N 1
ATOM 2666 C CA . LEU B 1 94 ? 49.082 35.885 64.808 1.00 23.85 94 LEU B CA 1
ATOM 2667 C C . LEU B 1 94 ? 50.261 35.537 63.916 1.00 33.57 94 LEU B C 1
ATOM 2668 O O . LEU B 1 94 ? 50.086 34.910 62.867 1.00 29.26 94 LEU B O 1
ATOM 2673 N N . GLY B 1 95 ? 51.456 35.954 64.327 1.00 25.50 95 GLY B N 1
ATOM 2674 C CA . GLY B 1 95 ? 52.656 35.637 63.584 1.00 29.98 95 GLY B CA 1
ATOM 2675 C C . GLY B 1 95 ? 53.779 35.239 64.519 1.00 27.81 95 GLY B C 1
ATOM 2676 O O . GLY B 1 95 ? 53.733 35.479 65.724 1.00 33.53 95 GLY B O 1
ATOM 2677 N N . TRP B 1 96 ? 54.792 34.612 63.928 1.00 30.32 96 TRP B N 1
ATOM 2678 C CA . TRP B 1 96 ? 55.973 34.125 64.638 1.00 27.00 96 TRP B CA 1
ATOM 2679 C C . TRP B 1 96 ? 57.139 34.286 63.680 1.00 27.19 96 TRP B C 1
ATOM 2680 O O . TRP B 1 96 ? 57.066 33.790 62.553 1.00 31.68 96 TRP B O 1
ATOM 2691 N N . SER B 1 97 ? 58.180 35.005 64.095 1.00 27.55 97 SER B N 1
ATOM 2692 C CA . SER B 1 97 ? 59.376 35.199 63.269 1.00 34.11 97 SER B CA 1
ATOM 2693 C C . SER B 1 97 ? 58.932 35.931 62.006 1.00 28.42 97 SER B C 1
ATOM 2694 O O . SER B 1 97 ? 58.285 36.985 62.128 1.00 29.95 97 SER B O 1
ATOM 2697 N N . LEU B 1 98 ? 59.201 35.407 60.806 1.00 28.42 98 LEU B N 1
ATOM 2698 C CA . LEU B 1 98 ? 58.760 36.065 59.580 1.00 26.87 98 LEU B CA 1
ATOM 2699 C C . LEU B 1 98 ? 57.270 36.367 59.608 1.00 25.13 98 LEU B C 1
ATOM 2700 O O . LEU B 1 98 ? 56.837 37.433 59.150 1.00 29.32 98 LEU B O 1
ATOM 2705 N N . GLY B 1 99 ? 56.465 35.428 60.115 1.00 29.34 99 GLY B N 1
ATOM 2706 C CA . GLY B 1 99 ? 55.025 35.645 60.163 1.00 22.07 99 GLY B CA 1
ATOM 2707 C C . GLY B 1 99 ? 54.645 36.956 60.820 1.00 27.22 99 GLY B C 1
ATOM 2708 O O . GLY B 1 99 ? 53.735 37.654 60.360 1.00 29.92 99 GLY B O 1
ATOM 2709 N N . SER B 1 100 ? 55.364 37.331 61.881 1.00 20.30 100 SER B N 1
ATOM 2710 C CA . SER B 1 100 ? 55.100 38.611 62.530 1.00 34.40 100 SER B CA 1
ATOM 2711 C C . SER B 1 100 ? 55.209 39.750 61.525 1.00 31.38 100 SER B C 1
ATOM 2712 O O . SER B 1 100 ? 54.261 40.525 61.343 1.00 32.81 100 SER B O 1
ATOM 2715 N N . LEU B 1 101 ? 56.324 39.806 60.788 1.00 25.60 101 LEU B N 1
ATOM 2716 C CA . LEU B 1 101 ? 56.449 40.838 59.769 1.00 25.91 101 LEU B CA 1
ATOM 2717 C C . LEU B 1 101 ? 55.298 40.735 58.784 1.00 26.36 101 LEU B C 1
ATOM 2718 O O . LEU B 1 101 ? 54.633 41.738 58.485 1.00 32.84 101 LEU B O 1
ATOM 2723 N N . VAL B 1 102 ? 54.966 39.509 58.373 1.00 18.15 102 VAL B N 1
ATOM 2724 C CA . VAL B 1 102 ? 53.906 39.343 57.389 1.00 25.00 102 VAL B CA 1
ATOM 2725 C C . VAL B 1 102 ? 52.595 39.876 57.942 1.00 35.50 102 VAL B C 1
ATOM 2726 O O . VAL B 1 102 ? 51.896 40.648 57.266 1.00 29.31 102 VAL B O 1
ATOM 2730 N N . ILE B 1 103 ? 52.274 39.551 59.207 1.00 29.36 103 ILE B N 1
ATOM 2731 C CA . ILE B 1 103 ? 50.962 39.985 59.681 1.00 37.79 103 ILE B CA 1
ATOM 2732 C C . ILE B 1 103 ? 50.944 41.496 59.789 1.00 38.16 103 ILE B C 1
ATOM 2733 O O . ILE B 1 103 ? 49.920 42.131 59.496 1.00 33.66 103 ILE B O 1
ATOM 2738 N N . HIS B 1 104 ? 52.089 42.108 60.102 1.00 27.90 104 HIS B N 1
ATOM 2739 C CA . HIS B 1 104 ? 52.108 43.562 60.125 1.00 36.47 104 HIS B CA 1
ATOM 2740 C C . HIS B 1 104 ? 51.714 44.106 58.762 1.00 31.67 104 HIS B C 1
ATOM 2741 O O . HIS B 1 104 ? 50.770 44.902 58.647 1.00 33.87 104 HIS B O 1
ATOM 2748 N N . ALA B 1 105 ? 52.367 43.610 57.706 1.00 31.45 105 ALA B N 1
ATOM 2749 C CA . ALA B 1 105 ? 52.005 44.050 56.365 1.00 34.09 105 ALA B CA 1
ATOM 2750 C C . ALA B 1 105 ? 50.535 43.771 56.095 1.00 37.27 105 ALA B C 1
ATOM 2751 O O . ALA B 1 105 ? 49.804 44.659 55.631 1.00 39.58 105 ALA B O 1
ATOM 2753 N N . MET B 1 106 ? 50.060 42.574 56.470 1.00 35.73 106 MET B N 1
ATOM 2754 C CA . MET B 1 106 ? 48.656 42.261 56.232 1.00 36.69 106 MET B CA 1
ATOM 2755 C C . MET B 1 106 ? 47.781 43.282 56.935 1.00 40.40 106 MET B C 1
ATOM 2756 O O . MET B 1 106 ? 46.888 43.887 56.323 1.00 36.88 106 MET B O 1
ATOM 2761 N N . ALA B 1 107 ? 48.108 43.578 58.192 1.00 34.62 107 ALA B N 1
ATOM 2762 C CA . ALA B 1 107 ? 47.259 44.484 58.944 1.00 38.23 107 ALA B CA 1
ATOM 2763 C C . ALA B 1 107 ? 47.212 45.841 58.262 1.00 44.51 107 ALA B C 1
ATOM 2764 O O . ALA B 1 107 ? 46.124 46.388 58.031 1.00 38.79 107 ALA B O 1
ATOM 2766 N N . THR B 1 108 ? 48.364 46.330 57.791 1.00 39.66 108 THR B N 1
ATOM 2767 C CA . THR B 1 108 ? 48.333 47.653 57.185 1.00 40.80 108 THR B CA 1
ATOM 2768 C C . THR B 1 108 ? 47.534 47.604 55.896 1.00 40.16 108 THR B C 1
ATOM 2769 O O . THR B 1 108 ? 46.678 48.467 55.656 1.00 48.40 108 THR B O 1
ATOM 2773 N N . GLN B 1 109 ? 47.712 46.537 55.117 1.00 37.55 109 GLN B N 1
ATOM 2774 C CA . GLN B 1 109 ? 46.927 46.411 53.899 1.00 42.83 109 GLN B CA 1
ATOM 2775 C C . GLN B 1 109 ? 45.455 46.338 54.249 1.00 46.83 109 GLN B C 1
ATOM 2776 O O . GLN B 1 109 ? 44.638 47.069 53.681 1.00 49.14 109 GLN B O 1
ATOM 2782 N N . LEU B 1 110 ? 45.116 45.529 55.259 1.00 44.35 110 LEU B N 1
ATOM 2783 C CA . LEU B 1 110 ? 43.723 45.412 55.664 1.00 41.37 110 LEU B CA 1
ATOM 2784 C C . LEU B 1 110 ? 43.167 46.765 56.084 1.00 52.50 110 LEU B C 1
ATOM 2785 O O . LEU B 1 110 ? 41.994 47.064 55.842 1.00 51.21 110 LEU B O 1
ATOM 2790 N N . ARG B 1 111 ? 44.012 47.600 56.714 1.00 46.93 111 ARG B N 1
ATOM 2791 C CA . ARG B 1 111 ? 43.503 48.888 57.168 1.00 54.14 111 ARG B CA 1
ATOM 2792 C C . ARG B 1 111 ? 43.410 49.899 56.028 1.00 53.27 111 ARG B C 1
ATOM 2793 O O . ARG B 1 111 ? 42.622 50.845 56.118 1.00 59.45 111 ARG B O 1
ATOM 2801 N N . ALA B 1 112 ? 44.240 49.746 55.042 1.00 51.48 112 ALA B N 1
ATOM 2802 C CA . ALA B 1 112 ? 44.197 50.606 53.912 1.00 57.53 112 ALA B CA 1
ATOM 2803 C C . ALA B 1 112 ? 42.997 50.267 53.078 1.00 58.26 112 ALA B C 1
ATOM 2804 O O . ALA B 1 112 ? 42.629 51.014 52.235 1.00 75.18 112 ALA B O 1
ATOM 2806 N N . GLU B 1 113 ? 42.414 49.100 53.326 1.00 61.41 113 GLU B N 1
ATOM 2807 C CA . GLU B 1 113 ? 41.248 48.655 52.577 1.00 60.22 113 GLU B CA 1
ATOM 2808 C C . GLU B 1 113 ? 39.961 48.940 53.337 1.00 56.80 113 GLU B C 1
ATOM 2809 O O . GLU B 1 113 ? 38.881 48.519 52.921 1.00 76.97 113 GLU B O 1
ATOM 2815 N N . GLY B 1 114 ? 40.074 49.655 54.452 1.00 65.78 114 GLY B N 1
ATOM 2816 C CA . GLY B 1 114 ? 38.908 49.974 55.238 1.00 53.51 114 GLY B CA 1
ATOM 2817 C C . GLY B 1 114 ? 38.343 48.861 56.085 1.00 70.69 114 GLY B C 1
ATOM 2818 O O . GLY B 1 114 ? 37.245 48.952 56.588 1.00 55.03 114 GLY B O 1
ATOM 2819 N N . GLU B 1 115 ? 39.116 47.807 56.255 1.00 64.71 115 GLU B N 1
ATOM 2820 C CA . GLU B 1 115 ? 38.680 46.654 57.032 1.00 64.38 115 GLU B CA 1
ATOM 2821 C C . GLU B 1 115 ? 39.129 46.768 58.484 1.00 59.57 115 GLU B C 1
ATOM 2822 O O . GLU B 1 115 ? 40.076 47.486 58.818 1.00 55.04 115 GLU B O 1
ATOM 2828 N N . GLU B 1 116 ? 38.428 46.041 59.352 1.00 52.69 116 GLU B N 1
ATOM 2829 C CA . GLU B 1 116 ? 38.675 46.090 60.786 1.00 50.13 116 GLU B CA 1
ATOM 2830 C C . GLU B 1 116 ? 39.725 45.052 61.157 1.00 54.26 116 GLU B C 1
ATOM 2831 O O . GLU B 1 116 ? 39.625 43.887 60.758 1.00 55.75 116 GLU B O 1
ATOM 2837 N N . VAL B 1 117 ? 40.728 45.478 61.916 1.00 46.47 117 VAL B N 1
ATOM 2838 C CA . VAL B 1 117 ? 41.787 44.598 62.390 1.00 44.81 117 VAL B CA 1
ATOM 2839 C C . VAL B 1 117 ? 41.590 44.403 63.884 1.00 42.87 117 VAL B C 1
ATOM 2840 O O . VAL B 1 117 ? 41.518 45.380 64.642 1.00 46.43 117 VAL B O 1
ATOM 2844 N N . GLY B 1 118 ? 41.493 43.148 64.305 1.00 40.71 118 GLY B N 1
ATOM 2845 C CA . GLY B 1 118 ? 41.264 42.844 65.701 1.00 43.49 118 GLY B CA 1
ATOM 2846 C C . GLY B 1 118 ? 42.559 42.610 66.442 1.00 44.41 118 GLY B C 1
ATOM 2847 O O . GLY B 1 118 ? 43.385 43.516 66.577 1.00 45.29 118 GLY B O 1
ATOM 2848 N N . LEU B 1 119 ? 42.741 41.387 66.925 1.00 43.71 119 LEU B N 1
ATOM 2849 C CA . LEU B 1 119 ? 43.934 41.022 67.671 1.00 38.55 119 LEU B CA 1
ATOM 2850 C C . LEU B 1 119 ? 45.107 40.813 66.722 1.00 44.01 119 LEU B C 1
ATOM 2851 O O . LEU B 1 119 ? 44.968 40.166 65.677 1.00 36.54 119 LEU B O 1
ATOM 2856 N N . LEU B 1 120 ? 46.260 41.371 67.081 1.00 32.54 120 LEU B N 1
ATOM 2857 C CA . LEU B 1 120 ? 47.516 41.095 66.395 1.00 35.11 120 LEU B CA 1
ATOM 2858 C C . LEU B 1 120 ? 48.493 40.561 67.424 1.00 34.08 120 LEU B C 1
ATOM 2859 O O . LEU B 1 120 ? 48.779 41.241 68.414 1.00 35.77 120 LEU B O 1
ATOM 2864 N N . VAL B 1 121 ? 48.971 39.338 67.216 1.00 29.46 121 VAL B N 1
ATOM 2865 C CA . VAL B 1 121 ? 49.873 38.679 68.155 1.00 34.40 121 VAL B CA 1
ATOM 2866 C C . VAL B 1 121 ? 51.192 38.417 67.445 1.00 35.31 121 VAL B C 1
ATOM 2867 O O . VAL B 1 121 ? 51.240 37.673 66.457 1.00 30.31 121 VAL B O 1
ATOM 2871 N N . ASN B 1 122 ? 52.251 39.025 67.952 1.00 31.60 122 ASN B N 1
ATOM 2872 C CA . ASN B 1 122 ? 53.598 38.921 67.410 1.00 29.22 122 ASN B CA 1
ATOM 2873 C C . ASN B 1 122 ? 54.429 38.080 68.376 1.00 26.16 122 ASN B C 1
ATOM 2874 O O . ASN B 1 122 ? 54.726 38.525 69.486 1.00 33.23 122 ASN B O 1
ATOM 2879 N N . LEU B 1 123 ? 54.841 36.888 67.942 1.00 26.74 123 LEU B N 1
ATOM 2880 C CA . LEU B 1 123 ? 55.695 36.018 68.755 1.00 30.56 123 LEU B CA 1
ATOM 2881 C C . LEU B 1 123 ? 57.166 36.388 68.539 1.00 36.32 123 LEU B C 1
ATOM 2882 O O . LEU B 1 123 ? 57.818 35.917 67.601 1.00 26.51 123 LEU B O 1
ATOM 2887 N N . ASP B 1 124 ? 57.669 37.288 69.397 1.00 27.34 124 ASP B N 1
ATOM 2888 C CA . ASP B 1 124 ? 59.108 37.519 69.632 1.00 30.87 124 ASP B CA 1
ATOM 2889 C C . ASP B 1 124 ? 59.885 37.873 68.364 1.00 24.40 124 ASP B C 1
ATOM 2890 O O . ASP B 1 124 ? 61.001 37.396 68.149 1.00 33.83 124 ASP B O 1
ATOM 2895 N N . GLN B 1 125 ? 59.309 38.718 67.515 1.00 33.93 125 GLN B N 1
ATOM 2896 C CA . GLN B 1 125 ? 60.018 39.268 66.364 1.00 32.58 125 GLN B CA 1
ATOM 2897 C C . GLN B 1 125 ? 60.078 40.783 66.517 1.00 38.66 125 GLN B C 1
ATOM 2898 O O . GLN B 1 125 ? 59.066 41.416 66.841 1.00 32.41 125 GLN B O 1
ATOM 2904 N N . TYR B 1 126 ? 61.251 41.359 66.285 1.00 23.29 126 TYR B N 1
ATOM 2905 C CA . TYR B 1 126 ? 61.472 42.788 66.430 1.00 31.22 126 TYR B CA 1
ATOM 2906 C C . TYR B 1 126 ? 61.921 43.400 65.108 1.00 40.08 126 TYR B C 1
ATOM 2907 O O . TYR B 1 126 ? 62.405 42.687 64.220 1.00 37.50 126 TYR B O 1
ATOM 2916 N N . PRO B 1 127 ? 61.727 44.711 64.921 1.00 33.92 127 PRO B N 1
ATOM 2917 C CA . PRO B 1 127 ? 62.073 45.331 63.635 1.00 35.03 127 PRO B CA 1
ATOM 2918 C C . PRO B 1 127 ? 63.534 45.120 63.265 1.00 33.50 127 PRO B C 1
ATOM 2919 O O . PRO B 1 127 ? 64.408 44.985 64.126 1.00 35.59 127 PRO B O 1
ATOM 2923 N N . ILE B 1 128 ? 63.784 45.095 61.957 1.00 34.28 128 ILE B N 1
ATOM 2924 C CA . ILE B 1 128 ? 65.107 44.844 61.394 1.00 45.54 128 ILE B CA 1
ATOM 2925 C C . ILE B 1 128 ? 65.759 46.174 61.040 1.00 47.02 128 ILE B C 1
ATOM 2926 O O . ILE B 1 128 ? 65.121 47.048 60.439 1.00 41.10 128 ILE B O 1
ATOM 2931 N N . ASP B 1 129 ? 67.030 46.324 61.403 1.00 42.71 129 ASP B N 1
ATOM 2932 C CA . ASP B 1 129 ? 67.861 47.418 60.904 1.00 49.51 129 ASP B CA 1
ATOM 2933 C C . ASP B 1 129 ? 68.260 47.070 59.472 1.00 50.63 129 ASP B C 1
ATOM 2934 O O . ASP B 1 129 ? 69.168 46.266 59.245 1.00 45.70 129 ASP B O 1
ATOM 2939 N N . ARG B 1 130 ? 67.585 47.686 58.498 1.00 37.69 130 ARG B N 1
ATOM 2940 C CA . ARG B 1 130 ? 67.785 47.318 57.098 1.00 48.05 130 ARG B CA 1
ATOM 2941 C C . ARG B 1 130 ? 69.189 47.657 56.596 1.00 59.35 130 ARG B C 1
ATOM 2942 O O . ARG B 1 130 ? 69.660 47.039 55.634 1.00 50.44 130 ARG B O 1
ATOM 2950 N N . SER B 1 131 ? 69.872 48.623 57.221 1.00 58.41 131 SER B N 1
ATOM 2951 C CA . SER B 1 131 ? 71.230 48.966 56.806 1.00 57.95 131 SER B CA 1
ATOM 2952 C C . SER B 1 131 ? 72.280 48.011 57.364 1.00 56.09 131 SER B C 1
ATOM 2953 O O . SER B 1 131 ? 73.411 48.002 56.869 1.00 53.65 131 SER B O 1
ATOM 2956 N N . ARG B 1 132 ? 71.935 47.214 58.375 1.00 58.65 132 ARG B N 1
ATOM 2957 C CA . ARG B 1 132 ? 72.857 46.299 59.039 1.00 54.27 132 ARG B CA 1
ATOM 2958 C C . ARG B 1 132 ? 72.059 45.236 59.784 1.00 52.48 132 ARG B C 1
ATOM 2959 O O . ARG B 1 132 ? 71.943 45.293 61.015 1.00 50.84 132 ARG B O 1
ATOM 2967 N N . PRO B 1 133 ? 71.512 44.243 59.084 1.00 58.50 133 PRO B N 1
ATOM 2968 C CA . PRO B 1 133 ? 70.585 43.302 59.730 1.00 44.58 133 PRO B CA 1
ATOM 2969 C C . PRO B 1 133 ? 71.306 42.435 60.751 1.00 41.84 133 PRO B C 1
ATOM 2970 O O . PRO B 1 133 ? 72.219 41.680 60.412 1.00 53.36 133 PRO B O 1
ATOM 2974 N N . ALA B 1 134 ? 70.920 42.589 62.014 1.00 37.92 134 ALA B N 1
ATOM 2975 C CA . ALA B 1 134 ? 71.476 41.783 63.092 1.00 47.42 134 ALA B CA 1
ATOM 2976 C C . ALA B 1 134 ? 71.156 40.306 62.879 1.00 50.61 134 ALA B C 1
ATOM 2977 O O . ALA B 1 134 ? 70.001 39.963 62.590 1.00 54.18 134 ALA B O 1
ATOM 2979 N N . PRO B 1 135 ? 72.138 39.408 63.003 1.00 56.70 135 PRO B N 1
ATOM 2980 C CA . PRO B 1 135 ? 71.827 37.968 62.939 1.00 60.64 135 PRO B CA 1
ATOM 2981 C C . PRO B 1 135 ? 70.787 37.518 63.953 1.00 47.83 135 PRO B C 1
ATOM 2982 O O . PRO B 1 135 ? 69.968 36.644 63.639 1.00 52.34 135 PRO B O 1
ATOM 2986 N N . GLU B 1 136 ? 70.774 38.097 65.154 1.00 45.95 136 GLU B N 1
ATOM 2987 C CA . GLU B 1 136 ? 69.893 37.580 66.192 1.00 44.91 136 GLU B CA 1
ATOM 2988 C C . GLU B 1 136 ? 68.443 37.967 65.957 1.00 52.88 136 GLU B C 1
ATOM 2989 O O . GLU B 1 136 ? 67.545 37.359 66.552 1.00 58.70 136 GLU B O 1
ATOM 2995 N N . SER B 1 137 ? 68.191 38.950 65.100 1.00 47.50 137 SER B N 1
ATOM 2996 C CA . SER B 1 137 ? 66.837 39.340 64.742 1.00 45.69 137 SER B CA 1
ATOM 2997 C C . SER B 1 137 ? 66.284 38.534 63.575 1.00 49.50 137 SER B C 1
ATOM 2998 O O . SER B 1 137 ? 65.104 38.672 63.244 1.00 44.42 137 SER B O 1
ATOM 3001 N N . GLN B 1 138 ? 67.096 37.690 62.961 1.00 42.12 138 GLN B N 1
ATOM 3002 C CA . GLN B 1 138 ? 66.755 37.009 61.726 1.00 44.56 138 GLN B CA 1
ATOM 3003 C C . GLN B 1 138 ? 66.587 35.513 61.959 1.00 46.44 138 GLN B C 1
ATOM 3004 O O . GLN B 1 138 ? 67.080 34.971 62.953 1.00 39.16 138 GLN B O 1
ATOM 3010 N N . PRO B 1 139 ? 65.906 34.805 61.057 1.00 47.95 139 PRO B N 1
ATOM 3011 C CA . PRO B 1 139 ? 65.701 33.370 61.277 1.00 44.88 139 PRO B CA 1
ATOM 3012 C C . PRO B 1 139 ? 67.008 32.603 61.174 1.00 40.12 139 PRO B C 1
ATOM 3013 O O . PRO B 1 139 ? 67.873 32.906 60.350 1.00 46.47 139 PRO B O 1
ATOM 3017 N N . ASP B 1 140 ? 67.138 31.602 62.030 1.00 35.76 140 ASP B N 1
ATOM 3018 C CA . ASP B 1 140 ? 68.262 30.687 62.018 1.00 36.44 140 ASP B CA 1
ATOM 3019 C C . ASP B 1 140 ? 67.763 29.304 61.613 1.00 39.18 140 ASP B C 1
ATOM 3020 O O . ASP B 1 140 ? 66.693 28.867 62.054 1.00 35.90 140 ASP B O 1
ATOM 3025 N N . GLN B 1 141 ? 68.527 28.627 60.753 1.00 38.61 141 GLN B N 1
ATOM 3026 C CA . GLN B 1 141 ? 68.082 27.343 60.213 1.00 39.69 141 GLN B CA 1
ATOM 3027 C C . GLN B 1 141 ? 67.883 26.307 61.313 1.00 31.09 141 GLN B C 1
ATOM 3028 O O . GLN B 1 141 ? 66.877 25.581 61.332 1.00 32.70 141 GLN B O 1
ATOM 3034 N N . GLN B 1 142 ? 68.842 26.211 62.233 1.00 26.06 142 GLN B N 1
ATOM 3035 C CA . GLN B 1 142 ? 68.698 25.264 63.328 1.00 40.75 142 GLN B CA 1
ATOM 3036 C C . GLN B 1 142 ? 67.456 25.566 64.157 1.00 35.34 142 GLN B C 1
ATOM 3037 O O . GLN B 1 142 ? 66.805 24.643 64.657 1.00 39.27 142 GLN B O 1
ATOM 3043 N N . ASP B 1 143 ? 67.078 26.844 64.266 1.00 33.30 143 ASP B N 1
ATOM 3044 C CA . ASP B 1 143 ? 65.852 27.193 64.978 1.00 41.05 143 ASP B CA 1
ATOM 3045 C C . ASP B 1 143 ? 64.607 26.751 64.208 1.00 36.84 143 ASP B C 1
ATOM 3046 O O . ASP B 1 143 ? 63.633 26.289 64.814 1.00 30.02 143 ASP B O 1
ATOM 3051 N N . ALA B 1 144 ? 64.614 26.872 62.877 1.00 36.47 144 ALA B N 1
ATOM 3052 C CA . ALA B 1 144 ? 63.479 26.378 62.097 1.00 33.21 144 ALA B CA 1
ATOM 3053 C C . ALA B 1 144 ? 63.327 24.872 62.262 1.00 35.45 144 ALA B C 1
ATOM 3054 O O . ALA B 1 144 ? 62.206 24.353 62.398 1.00 39.93 144 ALA B O 1
ATOM 3056 N N . LEU B 1 145 ? 64.452 24.153 62.305 1.00 32.81 145 LEU B N 1
ATOM 3057 C CA . LEU B 1 145 ? 64.372 22.712 62.523 1.00 39.88 145 LEU B CA 1
ATOM 3058 C C . LEU B 1 145 ? 63.893 22.392 63.936 1.00 35.61 145 LEU B C 1
ATOM 3059 O O . LEU B 1 145 ? 63.124 21.443 64.133 1.00 35.25 145 LEU B O 1
ATOM 3064 N N . ARG B 1 146 ? 64.323 23.180 64.927 1.00 36.00 146 ARG B N 1
ATOM 3065 C CA . ARG B 1 146 ? 63.853 22.979 66.297 1.00 37.21 146 ARG B CA 1
ATOM 3066 C C . ARG B 1 146 ? 62.351 23.202 66.404 1.00 29.09 146 ARG B C 1
ATOM 3067 O O . ARG B 1 146 ? 61.660 22.482 67.129 1.00 37.09 146 ARG B O 1
ATOM 3075 N N . ILE B 1 147 ? 61.835 24.214 65.711 1.00 34.52 147 ILE B N 1
ATOM 3076 C CA . ILE B 1 147 ? 60.391 24.441 65.674 1.00 31.33 147 ILE B CA 1
ATOM 3077 C C . ILE B 1 147 ? 59.680 23.218 65.110 1.00 34.76 147 ILE B C 1
ATOM 3078 O O . ILE B 1 147 ? 58.692 22.723 65.680 1.00 35.38 147 ILE B O 1
ATOM 3083 N N . MET B 1 148 ? 60.192 22.689 63.991 1.00 34.99 148 MET B N 1
ATOM 3084 C CA . MET B 1 148 ? 59.558 21.512 63.397 1.00 31.77 148 MET B CA 1
ATOM 3085 C C . MET B 1 148 ? 59.614 20.302 64.330 1.00 33.52 148 MET B C 1
ATOM 3086 O O . MET B 1 148 ? 58.677 19.495 64.366 1.00 47.55 148 MET B O 1
ATOM 3091 N N . LEU B 1 149 ? 60.703 20.149 65.088 1.00 30.59 149 LEU B N 1
ATOM 3092 C CA . LEU B 1 149 ? 60.818 19.001 65.992 1.00 35.96 149 LEU B CA 1
ATOM 3093 C C . LEU B 1 149 ? 59.931 19.165 67.223 1.00 42.08 149 LEU B C 1
ATOM 3094 O O . LEU B 1 149 ? 59.383 18.181 67.736 1.00 34.91 149 LEU B O 1
ATOM 3099 N N . ASP B 1 150 ? 59.825 20.390 67.743 1.00 33.21 150 ASP B N 1
ATOM 3100 C CA . ASP B 1 150 ? 58.856 20.673 68.796 1.00 41.94 150 ASP B CA 1
ATOM 3101 C C . ASP B 1 150 ? 57.448 20.298 68.354 1.00 36.47 150 ASP B C 1
ATOM 3102 O O . ASP B 1 150 ? 56.665 19.772 69.149 1.00 38.37 150 ASP B O 1
ATOM 3107 N N . PHE B 1 151 ? 57.112 20.558 67.082 1.00 34.17 151 PHE B N 1
ATOM 3108 C CA . PHE B 1 151 ? 55.783 20.206 66.582 1.00 32.77 151 PHE B CA 1
ATOM 3109 C C . PHE B 1 151 ? 55.395 18.765 66.906 1.00 42.64 151 PHE B C 1
ATOM 3110 O O . PHE B 1 151 ? 54.217 18.484 67.168 1.00 37.00 151 PHE B O 1
ATOM 3118 N N . VAL B 1 152 ? 56.356 17.841 66.907 1.00 30.87 152 VAL B N 1
ATOM 3119 C CA . VAL B 1 152 ? 56.073 16.440 67.194 1.00 38.99 152 VAL B CA 1
ATOM 3120 C C . VAL B 1 152 ? 56.651 16.018 68.541 1.00 29.60 152 VAL B C 1
ATOM 3121 O O . VAL B 1 152 ? 56.881 14.836 68.767 1.00 46.16 152 VAL B O 1
ATOM 3125 N N . GLY B 1 153 ? 56.875 16.969 69.444 1.00 36.29 153 GLY B N 1
ATOM 3126 C CA . GLY B 1 153 ? 57.238 16.634 70.814 1.00 41.61 153 GLY B CA 1
ATOM 3127 C C . GLY B 1 153 ? 58.557 15.913 70.967 1.00 50.92 153 GLY B C 1
ATOM 3128 O O . GLY B 1 153 ? 58.736 15.167 71.938 1.00 50.97 153 GLY B O 1
ATOM 3129 N N . TYR B 1 154 ? 59.494 16.116 70.043 1.00 38.44 154 TYR B N 1
ATOM 3130 C CA . TYR B 1 154 ? 60.796 15.478 70.169 1.00 50.05 154 TYR B CA 1
ATOM 3131 C C . TYR B 1 154 ? 61.503 16.029 71.396 1.00 53.28 154 TYR B C 1
ATOM 3132 O O . TYR B 1 154 ? 61.391 17.219 71.711 1.00 52.77 154 TYR B O 1
ATOM 3141 N N . ASP B 1 155 ? 62.250 15.175 72.089 1.00 48.96 155 ASP B N 1
ATOM 3142 C CA . ASP B 1 155 ? 62.920 15.620 73.301 1.00 58.34 155 ASP B CA 1
ATOM 3143 C C . ASP B 1 155 ? 64.307 16.073 72.894 1.00 70.95 155 ASP B C 1
ATOM 3144 O O . ASP B 1 155 ? 65.134 15.269 72.462 1.00 68.70 155 ASP B O 1
ATOM 3149 N N . MET B 1 156 ? 64.578 17.347 73.081 1.00 55.02 156 MET B N 1
ATOM 3150 C CA . MET B 1 156 ? 65.755 17.946 72.484 1.00 78.98 156 MET B CA 1
ATOM 3151 C C . MET B 1 156 ? 66.966 17.836 73.399 1.00 86.13 156 MET B C 1
ATOM 3152 O O . MET B 1 156 ? 68.073 18.220 73.002 1.00 87.72 156 MET B O 1
ATOM 3157 N N . ASP B 1 157 ? 66.780 17.271 74.586 1.00 87.16 157 ASP B N 1
ATOM 3158 C CA . ASP B 1 157 ? 67.894 17.037 75.493 1.00 94.05 157 ASP B CA 1
ATOM 3159 C C . ASP B 1 157 ? 68.294 15.598 75.192 1.00 89.87 157 ASP B C 1
ATOM 3160 O O . ASP B 1 157 ? 68.370 14.755 76.086 1.00 97.62 157 ASP B O 1
ATOM 3165 N N . SER B 1 158 ? 68.546 15.336 73.912 1.00 86.07 158 SER B N 1
ATOM 3166 C CA . SER B 1 158 ? 68.865 13.997 73.416 1.00 79.81 158 SER B CA 1
ATOM 3167 C C . SER B 1 158 ? 69.592 14.073 72.077 1.00 62.68 158 SER B C 1
ATOM 3168 O O . SER B 1 158 ? 69.898 15.161 71.576 1.00 80.43 158 SER B O 1
ATOM 3171 N N . PRO B 1 163 ? 73.557 19.509 66.495 1.00 61.17 163 PRO B N 1
ATOM 3172 C CA . PRO B 1 163 ? 73.439 19.986 65.109 1.00 63.02 163 PRO B CA 1
ATOM 3173 C C . PRO B 1 163 ? 72.402 19.192 64.315 1.00 64.35 163 PRO B C 1
ATOM 3174 O O . PRO B 1 163 ? 72.674 18.060 63.908 1.00 58.03 163 PRO B O 1
ATOM 3178 N N . LEU B 1 164 ? 71.237 19.790 64.082 1.00 51.84 164 LEU B N 1
ATOM 3179 C CA . LEU B 1 164 ? 70.165 19.094 63.389 1.00 47.04 164 LEU B CA 1
ATOM 3180 C C . LEU B 1 164 ? 70.338 19.182 61.877 1.00 45.14 164 LEU B C 1
ATOM 3181 O O . LEU B 1 164 ? 70.998 20.081 61.348 1.00 47.31 164 LEU B O 1
ATOM 3186 N N . ASP B 1 165 ? 69.710 18.234 61.180 1.00 44.06 165 ASP B N 1
ATOM 3187 C CA . ASP B 1 165 ? 69.710 18.207 59.724 1.00 45.12 165 ASP B CA 1
ATOM 3188 C C . ASP B 1 165 ? 68.305 17.902 59.221 1.00 39.20 165 ASP B C 1
ATOM 3189 O O . ASP B 1 165 ? 67.474 17.340 59.940 1.00 42.20 165 ASP B O 1
ATOM 3194 N N . TYR B 1 166 ? 68.049 18.288 57.967 1.00 40.42 166 TYR B N 1
ATOM 3195 C CA . TYR B 1 166 ? 66.704 18.184 57.405 1.00 40.87 166 TYR B CA 1
ATOM 3196 C C . TYR B 1 166 ? 66.222 16.740 57.349 1.00 48.64 166 TYR B C 1
ATOM 3197 O O . TYR B 1 166 ? 65.039 16.466 57.585 1.00 40.52 166 TYR B O 1
ATOM 3206 N N . ALA B 1 167 ? 67.116 15.807 57.008 1.00 45.79 167 ALA B N 1
ATOM 3207 C CA . ALA B 1 167 ? 66.711 14.412 56.855 1.00 55.44 167 ALA B CA 1
ATOM 3208 C C . ALA B 1 167 ? 66.237 13.817 58.178 1.00 47.90 167 ALA B C 1
ATOM 3209 O O . ALA B 1 167 ? 65.227 13.102 58.221 1.00 50.60 167 ALA B O 1
ATOM 3211 N N . MET B 1 168 ? 66.949 14.108 59.270 1.00 37.92 168 MET B N 1
ATOM 3212 C CA . MET B 1 168 ? 66.563 13.582 60.576 1.00 44.52 168 MET B CA 1
ATOM 3213 C C . MET B 1 168 ? 65.211 14.142 61.018 1.00 41.97 168 MET B C 1
ATOM 3214 O O . MET B 1 168 ? 64.355 13.405 61.537 1.00 47.93 168 MET B O 1
ATOM 3219 N N . VAL B 1 169 ? 64.997 15.441 60.797 1.00 42.25 169 VAL B N 1
ATOM 3220 C CA . VAL B 1 169 ? 63.729 16.061 61.160 1.00 39.99 169 VAL B CA 1
ATOM 3221 C C . VAL B 1 169 ? 62.598 15.473 60.333 1.00 44.30 169 VAL B C 1
ATOM 3222 O O . VAL B 1 169 ? 61.511 15.188 60.854 1.00 40.58 169 VAL B O 1
ATOM 3226 N N . ALA B 1 170 ? 62.839 15.261 59.036 1.00 38.30 170 ALA B N 1
ATOM 3227 C CA . ALA B 1 170 ? 61.817 14.673 58.176 1.00 48.47 170 ALA B CA 1
ATOM 3228 C C . ALA B 1 170 ? 61.455 13.264 58.624 1.00 50.33 170 ALA B C 1
ATOM 3229 O O . ALA B 1 170 ? 60.279 12.882 58.597 1.00 49.52 170 ALA B O 1
ATOM 3231 N N . ASP B 1 171 ? 62.448 12.472 59.040 1.00 38.17 171 ASP B N 1
ATOM 3232 C CA . ASP B 1 171 ? 62.148 11.107 59.470 1.00 52.13 171 ASP B CA 1
ATOM 3233 C C . ASP B 1 171 ? 61.329 11.099 60.759 1.00 49.79 171 ASP B C 1
ATOM 3234 O O . ASP B 1 171 ? 60.357 10.333 60.885 1.00 50.20 171 ASP B O 1
ATOM 3239 N N . VAL B 1 172 ? 61.698 11.953 61.722 1.00 48.80 172 VAL B N 1
ATOM 3240 C CA . VAL B 1 172 ? 60.893 12.076 62.937 1.00 46.05 172 VAL B CA 1
ATOM 3241 C C . VAL B 1 172 ? 59.472 12.500 62.591 1.00 43.30 172 VAL B C 1
ATOM 3242 O O . VAL B 1 172 ? 58.495 11.957 63.127 1.00 46.60 172 VAL B O 1
ATOM 3246 N N . LEU B 1 173 ? 59.332 13.459 61.674 1.00 46.00 173 LEU B N 1
ATOM 3247 C CA . LEU B 1 173 ? 58.007 13.941 61.298 1.00 45.08 173 LEU B CA 1
ATOM 3248 C C . LEU B 1 173 ? 57.169 12.844 60.660 1.00 51.62 173 LEU B C 1
ATOM 3249 O O . LEU B 1 173 ? 55.968 12.731 60.938 1.00 54.63 173 LEU B O 1
ATOM 3254 N N . ARG B 1 174 ? 57.777 12.031 59.792 1.00 39.19 174 ARG B N 1
ATOM 3255 C CA . ARG B 1 174 ? 56.996 10.993 59.134 1.00 56.42 174 ARG B CA 1
ATOM 3256 C C . ARG B 1 174 ? 56.568 9.921 60.117 1.00 52.77 174 ARG B C 1
ATOM 3257 O O . ARG B 1 174 ? 55.474 9.367 59.987 1.00 60.75 174 ARG B O 1
ATOM 3265 N N . GLU B 1 175 ? 57.416 9.585 61.084 1.00 43.05 175 GLU B N 1
ATOM 3266 C CA . GLU B 1 175 ? 57.007 8.546 62.022 1.00 62.73 175 GLU B CA 1
ATOM 3267 C C . GLU B 1 175 ? 55.998 9.049 63.058 1.00 68.44 175 GLU B C 1
ATOM 3268 O O . GLU B 1 175 ? 55.045 8.333 63.376 1.00 71.34 175 GLU B O 1
ATOM 3274 N N . ARG B 1 176 ? 56.133 10.275 63.559 1.00 49.19 176 ARG B N 1
ATOM 3275 C CA . ARG B 1 176 ? 55.260 10.654 64.668 1.00 47.74 176 ARG B CA 1
ATOM 3276 C C . ARG B 1 176 ? 53.908 11.201 64.222 1.00 45.98 176 ARG B C 1
ATOM 3277 O O . ARG B 1 176 ? 52.916 11.016 64.936 1.00 51.86 176 ARG B O 1
ATOM 3285 N N . GLN B 1 177 ? 53.831 11.864 63.069 1.00 55.16 177 GLN B N 1
ATOM 3286 C CA . GLN B 1 177 ? 52.570 12.382 62.547 1.00 54.85 177 GLN B CA 1
ATOM 3287 C C . GLN B 1 177 ? 52.409 11.918 61.106 1.00 65.55 177 GLN B C 1
ATOM 3288 O O . GLN B 1 177 ? 53.195 12.307 60.237 1.00 61.02 177 GLN B O 1
ATOM 3294 N N . SER B 1 178 ? 51.426 11.050 60.893 1.00 63.78 178 SER B N 1
ATOM 3295 C CA . SER B 1 178 ? 51.157 10.436 59.596 1.00 71.36 178 SER B CA 1
ATOM 3296 C C . SER B 1 178 ? 50.855 11.364 58.424 1.00 66.14 178 SER B C 1
ATOM 3297 O O . SER B 1 178 ? 51.095 10.993 57.275 1.00 70.37 178 SER B O 1
ATOM 3300 N N . VAL B 1 179 ? 50.335 12.558 58.684 1.00 58.82 179 VAL B N 1
ATOM 3301 C CA . VAL B 1 179 ? 50.010 13.433 57.558 1.00 50.25 179 VAL B CA 1
ATOM 3302 C C . VAL B 1 179 ? 51.254 14.000 56.900 1.00 54.66 179 VAL B C 1
ATOM 3303 O O . VAL B 1 179 ? 51.142 14.798 55.959 1.00 65.40 179 VAL B O 1
ATOM 3307 N N . PHE B 1 180 ? 52.438 13.629 57.379 1.00 43.55 180 PHE B N 1
ATOM 3308 C CA . PHE B 1 180 ? 53.703 13.906 56.716 1.00 59.66 180 PHE B CA 1
ATOM 3309 C C . PHE B 1 180 ? 54.323 12.643 56.125 1.00 67.61 180 PHE B C 1
ATOM 3310 O O . PHE B 1 180 ? 55.514 12.637 55.805 1.00 72.57 180 PHE B O 1
ATOM 3318 N N . ALA B 1 181 ? 53.535 11.571 55.983 1.00 68.95 181 ALA B N 1
ATOM 3319 C CA . ALA B 1 181 ? 54.057 10.319 55.439 1.00 76.13 181 ALA B CA 1
ATOM 3320 C C . ALA B 1 181 ? 54.694 10.524 54.069 1.00 74.51 181 ALA B C 1
ATOM 3321 O O . ALA B 1 181 ? 55.849 10.142 53.850 1.00 81.94 181 ALA B O 1
ATOM 3323 N N . ASN B 1 182 ? 53.963 11.133 53.136 1.00 79.77 182 ASN B N 1
ATOM 3324 C CA . ASN B 1 182 ? 54.479 11.374 51.785 1.00 92.76 182 ASN B CA 1
ATOM 3325 C C . ASN B 1 182 ? 55.278 12.668 51.689 1.00 87.34 182 ASN B C 1
ATOM 3326 O O . ASN B 1 182 ? 55.196 13.388 50.688 1.00 67.42 182 ASN B O 1
ATOM 3331 N N . LEU B 1 183 ? 56.079 12.970 52.710 1.00 66.52 183 LEU B N 1
ATOM 3332 C CA . LEU B 1 183 ? 57.022 14.088 52.685 1.00 74.06 183 LEU B CA 1
ATOM 3333 C C . LEU B 1 183 ? 58.346 13.571 52.131 1.00 72.67 183 LEU B C 1
ATOM 3334 O O . LEU B 1 183 ? 59.085 12.866 52.818 1.00 70.85 183 LEU B O 1
ATOM 3339 N N . ASP B 1 184 ? 58.643 13.907 50.875 1.00 61.54 184 ASP B N 1
ATOM 3340 C CA . ASP B 1 184 ? 59.769 13.329 50.155 1.00 64.16 184 ASP B CA 1
ATOM 3341 C C . ASP B 1 184 ? 60.937 14.321 50.078 1.00 53.37 184 ASP B C 1
ATOM 3342 O O . ASP B 1 184 ? 60.904 15.410 50.664 1.00 49.56 184 ASP B O 1
ATOM 3347 N N . GLU B 1 185 ? 61.990 13.942 49.344 1.00 50.19 185 GLU B N 1
ATOM 3348 C CA . GLU B 1 185 ? 63.155 14.815 49.210 1.00 50.26 185 GLU B CA 1
ATOM 3349 C C . GLU B 1 185 ? 62.833 16.071 48.406 1.00 39.05 185 GLU B C 1
ATOM 3350 O O . GLU B 1 185 ? 63.440 17.126 48.637 1.00 43.09 185 GLU B O 1
ATOM 3356 N N . THR B 1 186 ? 61.897 15.973 47.458 1.00 43.08 186 THR B N 1
ATOM 3357 C CA . THR B 1 186 ? 61.370 17.166 46.804 1.00 45.44 186 THR B CA 1
ATOM 3358 C C . THR B 1 186 ? 60.834 18.158 47.830 1.00 46.88 186 THR B C 1
ATOM 3359 O O . THR B 1 186 ? 61.128 19.358 47.761 1.00 46.80 186 THR B O 1
ATOM 3363 N N . ALA B 1 187 ? 60.047 17.671 48.794 1.00 44.45 187 ALA B N 1
ATOM 3364 C CA . ALA B 1 187 ? 59.448 18.558 49.787 1.00 42.92 187 ALA B CA 1
ATOM 3365 C C . ALA B 1 187 ? 60.498 19.119 50.742 1.00 33.60 187 ALA B C 1
ATOM 3366 O O . ALA B 1 187 ? 60.412 20.284 51.142 1.00 39.71 187 ALA B O 1
ATOM 3368 N N . ILE B 1 188 ? 61.487 18.308 51.126 1.00 33.54 188 ILE B N 1
ATOM 3369 C CA . ILE B 1 188 ? 62.576 18.794 51.978 1.00 38.14 188 ILE B CA 1
ATOM 3370 C C . ILE B 1 188 ? 63.331 19.926 51.286 1.00 41.78 188 ILE B C 1
ATOM 3371 O O . ILE B 1 188 ? 63.630 20.971 51.888 1.00 39.72 188 ILE B O 1
ATOM 3376 N N . THR B 1 189 ? 63.654 19.733 50.003 1.00 34.80 189 THR B N 1
ATOM 3377 C CA . THR B 1 189 ? 64.328 20.786 49.252 1.00 34.65 189 THR B CA 1
ATOM 3378 C C . THR B 1 189 ? 63.444 22.018 49.112 1.00 29.00 189 THR B C 1
ATOM 3379 O O . THR B 1 189 ? 63.934 23.147 49.193 1.00 34.51 189 THR B O 1
ATOM 3383 N N . ALA B 1 190 ? 62.137 21.824 48.907 1.00 31.87 190 ALA B N 1
ATOM 3384 C CA . ALA B 1 190 ? 61.215 22.957 48.839 1.00 33.75 190 ALA B CA 1
ATOM 3385 C C . ALA B 1 190 ? 61.165 23.720 50.163 1.00 29.94 190 ALA B C 1
ATOM 3386 O O . ALA B 1 190 ? 61.040 24.950 50.179 1.00 27.27 190 ALA B O 1
ATOM 3388 N N . LEU B 1 191 ? 61.258 23.005 51.285 1.00 31.44 191 LEU B N 1
ATOM 3389 C CA . LEU B 1 191 ? 61.342 23.666 52.586 1.00 35.88 191 LEU B CA 1
ATOM 3390 C C . LEU B 1 191 ? 62.603 24.517 52.678 1.00 37.48 191 LEU B C 1
ATOM 3391 O O . LEU B 1 191 ? 62.564 25.663 53.146 1.00 34.69 191 LEU B O 1
ATOM 3396 N N . ALA B 1 192 ? 63.743 23.956 52.259 1.00 29.95 192 ALA B N 1
ATOM 3397 C CA . ALA B 1 192 ? 64.979 24.739 52.239 1.00 29.63 192 ALA B CA 1
ATOM 3398 C C . ALA B 1 192 ? 64.840 25.968 51.345 1.00 29.38 192 ALA B C 1
ATOM 3399 O O . ALA B 1 192 ? 65.294 27.064 51.695 1.00 27.06 192 ALA B O 1
ATOM 3401 N N . ASN B 1 193 ? 64.229 25.793 50.177 1.00 29.77 193 ASN B N 1
ATOM 3402 C CA . ASN B 1 193 ? 64.021 26.898 49.249 1.00 31.28 193 ASN B CA 1
ATOM 3403 C C . ASN B 1 193 ? 63.196 28.004 49.892 1.00 32.60 193 ASN B C 1
ATOM 3404 O O . ASN B 1 193 ? 63.539 29.190 49.802 1.00 33.55 193 ASN B O 1
ATOM 3409 N N . VAL B 1 194 ? 62.101 27.605 50.531 1.00 33.38 194 VAL B N 1
ATOM 3410 C CA . VAL B 1 194 ? 61.210 28.543 51.198 1.00 33.97 194 VAL B CA 1
ATOM 3411 C C . VAL B 1 194 ? 61.950 29.290 52.298 1.00 28.27 194 VAL B C 1
ATOM 3412 O O . VAL B 1 194 ? 61.795 30.502 52.448 1.00 31.22 194 VAL B O 1
ATOM 3416 N N . PHE B 1 195 ? 62.757 28.565 53.067 1.00 33.89 195 PHE B N 1
ATOM 3417 C CA . PHE B 1 195 ? 63.516 29.189 54.147 1.00 35.34 195 PHE B CA 1
ATOM 3418 C C . PHE B 1 195 ? 64.509 30.211 53.597 1.00 31.96 195 PHE B C 1
ATOM 3419 O O . PHE B 1 195 ? 64.629 31.327 54.120 1.00 27.39 195 PHE B O 1
ATOM 3427 N N . ALA B 1 196 ? 65.233 29.844 52.535 1.00 29.43 196 ALA B N 1
ATOM 3428 C CA . ALA B 1 196 ? 66.170 30.775 51.908 1.00 29.17 196 ALA B CA 1
ATOM 3429 C C . ALA B 1 196 ? 65.463 32.034 51.408 1.00 31.29 196 ALA B C 1
ATOM 3430 O O . ALA B 1 196 ? 65.941 33.157 51.627 1.00 38.78 196 ALA B O 1
ATOM 3432 N N . ASN B 1 197 ? 64.314 31.870 50.745 1.00 30.43 197 ASN B N 1
ATOM 3433 C CA . ASN B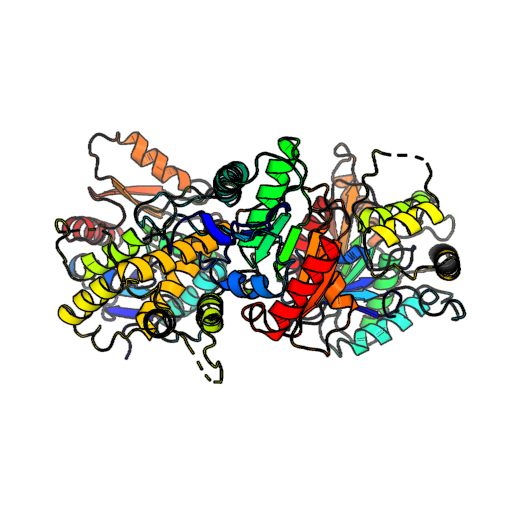 1 197 ? 63.569 33.027 50.248 1.00 32.18 197 ASN B CA 1
ATOM 3434 C C . ASN B 1 197 ? 63.090 33.920 51.393 1.00 37.45 1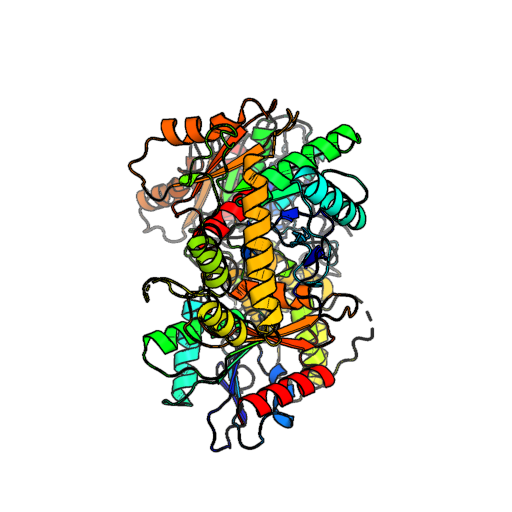97 ASN B C 1
ATOM 3435 O O . ASN B 1 197 ? 63.244 35.156 51.357 1.00 45.26 197 ASN B O 1
ATOM 3440 N N . SER B 1 198 ? 62.500 33.309 52.424 1.00 35.83 198 SER B N 1
ATOM 3441 C CA . SER B 1 198 ? 62.009 34.089 53.553 1.00 35.65 198 SER B CA 1
ATOM 3442 C C . SER B 1 198 ? 63.144 34.845 54.214 1.00 29.68 198 SER B C 1
ATOM 3443 O O . SER B 1 198 ? 62.967 35.989 54.650 1.00 36.42 198 SER B O 1
ATOM 3446 N N . ARG B 1 199 ? 64.327 34.231 54.274 1.00 38.47 199 ARG B N 1
ATOM 3447 C CA . ARG B 1 199 ? 65.484 34.928 54.816 1.00 28.45 199 ARG B CA 1
ATOM 3448 C C . ARG B 1 199 ? 65.889 36.098 53.936 1.00 29.17 199 ARG B C 1
ATOM 3449 O O . ARG B 1 199 ? 66.310 37.139 54.448 1.00 41.45 199 ARG B O 1
ATOM 3457 N N . SER B 1 200 ? 65.736 35.965 52.620 1.00 36.63 200 SER B N 1
ATOM 3458 C CA . SER B 1 200 ? 66.088 37.096 51.771 1.00 40.80 200 SER B CA 1
ATOM 3459 C C . SER B 1 200 ? 65.073 38.228 51.847 1.00 39.34 200 SER B C 1
ATOM 3460 O O . SER B 1 200 ? 65.353 39.318 51.342 1.00 44.87 200 SER B O 1
ATOM 3463 N N . LEU B 1 201 ? 63.914 38.002 52.468 1.00 41.63 201 LEU B N 1
ATOM 3464 C CA . LEU B 1 201 ? 62.925 39.080 52.570 1.00 40.78 201 LEU B CA 1
ATOM 3465 C C . LEU B 1 201 ? 63.034 39.966 53.811 1.00 46.27 201 LEU B C 1
ATOM 3466 O O . LEU B 1 201 ? 62.402 41.030 53.839 1.00 47.46 201 LEU B O 1
ATOM 3471 N N . PHE B 1 202 ? 63.791 39.570 54.835 1.00 46.97 202 PHE B N 1
ATOM 3472 C CA . PHE B 1 202 ? 63.885 40.395 56.041 1.00 40.30 202 PHE B CA 1
ATOM 3473 C C . PHE B 1 202 ? 64.567 41.735 55.778 1.00 46.85 202 PHE B C 1
ATOM 3474 O O . PHE B 1 202 ? 64.116 42.771 56.284 1.00 44.08 202 PHE B O 1
ATOM 3482 N N . GLY B 1 203 ? 65.662 41.740 55.015 1.00 47.88 203 GLY B N 1
ATOM 3483 C CA . GLY B 1 203 ? 66.413 42.968 54.802 1.00 42.42 203 GLY B CA 1
ATOM 3484 C C . GLY B 1 203 ? 65.693 44.021 53.980 1.00 55.32 203 GLY B C 1
ATOM 3485 O O . GLY B 1 203 ? 66.061 45.198 54.048 1.00 54.10 203 GLY B O 1
ATOM 3486 N N . SER B 1 204 ? 64.665 43.633 53.226 1.00 48.73 204 SER B N 1
ATOM 3487 C CA . SER B 1 204 ? 63.993 44.544 52.308 1.00 59.62 204 SER B CA 1
ATOM 3488 C C . SER B 1 204 ? 62.714 45.159 52.863 1.00 49.16 204 SER B C 1
ATOM 3489 O O . SER B 1 204 ? 62.234 46.146 52.299 1.00 52.84 204 SER B O 1
ATOM 3492 N N . PHE B 1 205 ? 62.150 44.615 53.937 1.00 49.91 205 PHE B N 1
ATOM 3493 C CA . PHE B 1 205 ? 60.812 45.004 54.369 1.00 38.77 205 PHE B CA 1
ATOM 3494 C C . PHE B 1 205 ? 60.857 46.257 55.239 1.00 38.13 205 PHE B C 1
ATOM 3495 O O . PHE B 1 205 ? 61.530 46.281 56.275 1.00 42.25 205 PHE B O 1
ATOM 3503 N N . ALA B 1 206 ? 60.118 47.287 54.828 1.00 41.29 206 ALA B N 1
ATOM 3504 C CA . ALA B 1 206 ? 59.952 48.519 55.594 1.00 42.54 206 ALA B CA 1
ATOM 3505 C C . ALA B 1 206 ? 58.518 48.592 56.104 1.00 44.34 206 ALA B C 1
ATOM 3506 O O . ALA B 1 206 ? 57.598 48.925 55.336 1.00 37.35 206 ALA B O 1
ATOM 3508 N N . PRO B 1 207 ? 58.270 48.289 57.375 1.00 39.10 207 PRO B N 1
ATOM 3509 C CA . PRO B 1 207 ? 56.891 48.272 57.871 1.00 36.93 207 PRO B CA 1
ATOM 3510 C C . PRO B 1 207 ? 56.307 49.675 57.950 1.00 45.52 207 PRO B C 1
ATOM 3511 O O . PRO B 1 207 ? 57.004 50.656 58.214 1.00 39.00 207 PRO B O 1
ATOM 3515 N N . GLN B 1 208 ? 55.026 49.754 57.721 1.00 43.37 208 GLN B N 1
ATOM 3516 C CA . GLN B 1 208 ? 54.367 51.045 57.724 1.00 45.99 208 GLN B CA 1
ATOM 3517 C C . GLN B 1 208 ? 53.615 51.255 59.034 1.00 44.35 208 GLN B C 1
ATOM 3518 O O . GLN B 1 208 ? 53.293 50.286 59.727 1.00 39.10 208 GLN B O 1
ATOM 3524 N N . PRO B 1 209 ? 53.370 52.506 59.429 1.00 41.68 209 PRO B N 1
ATOM 3525 C CA . PRO B 1 209 ? 52.624 52.754 60.673 1.00 40.73 209 PRO B CA 1
ATOM 3526 C C . PRO B 1 209 ? 51.268 52.061 60.660 1.00 42.84 209 PRO B C 1
ATOM 3527 O O . PRO B 1 209 ? 50.543 52.091 59.665 1.00 40.11 209 PRO B O 1
ATOM 3531 N N . LEU B 1 210 ? 50.923 51.441 61.783 1.00 39.16 210 LEU B N 1
ATOM 3532 C CA . LEU B 1 210 ? 49.681 50.698 61.906 1.00 37.80 210 LEU B CA 1
ATOM 3533 C C . LEU B 1 210 ? 48.878 51.261 63.072 1.00 47.16 210 LEU B C 1
ATOM 3534 O O . LEU B 1 210 ? 49.376 51.322 64.202 1.00 41.54 210 LEU B O 1
ATOM 3539 N N . ASP B 1 211 ? 47.664 51.718 62.780 1.00 55.77 211 ASP B N 1
ATOM 3540 C CA . ASP B 1 211 ? 46.801 52.324 63.788 1.00 70.61 211 ASP B CA 1
ATOM 3541 C C . ASP B 1 211 ? 46.017 51.312 64.611 1.00 64.13 211 ASP B C 1
ATOM 3542 O O . ASP B 1 211 ? 44.843 51.525 64.913 1.00 80.81 211 ASP B O 1
ATOM 3547 N N . SER B 1 212 ? 46.664 50.211 64.974 1.00 58.69 212 SER B N 1
ATOM 3548 C CA . SER B 1 212 ? 46.005 49.196 65.780 1.00 52.63 212 SER B CA 1
ATOM 3549 C C . SER B 1 212 ? 46.896 48.855 66.967 1.00 58.62 212 SER B C 1
ATOM 3550 O O . SER B 1 212 ? 48.101 49.122 66.969 1.00 60.52 212 SER B O 1
ATOM 3553 N N . ASP B 1 213 ? 46.282 48.288 67.996 1.00 39.29 213 ASP B N 1
ATOM 3554 C CA . ASP B 1 213 ? 47.032 47.741 69.110 1.00 44.88 213 ASP B CA 1
ATOM 3555 C C . ASP B 1 213 ? 47.612 46.376 68.750 1.00 45.51 213 ASP B C 1
ATOM 3556 O O . ASP B 1 213 ? 47.027 45.611 67.979 1.00 47.26 213 ASP B O 1
ATOM 3561 N N . VAL B 1 214 ? 48.787 46.074 69.315 1.00 36.78 214 VAL B N 1
ATOM 3562 C CA . VAL B 1 214 ? 49.461 44.798 69.105 1.00 36.49 214 VAL B CA 1
ATOM 3563 C C . VAL B 1 214 ? 49.858 44.198 70.445 1.00 40.86 214 VAL B C 1
ATOM 3564 O O . VAL B 1 214 ? 50.115 44.910 71.422 1.00 46.57 214 VAL B O 1
ATOM 3568 N N . LEU B 1 215 ? 49.889 42.871 70.485 1.00 37.30 215 LEU B N 1
ATOM 3569 C CA . LEU B 1 215 ? 50.380 42.106 71.619 1.00 35.17 215 LEU B CA 1
ATOM 3570 C C . LEU B 1 215 ? 51.653 41.390 71.192 1.00 34.50 215 LEU B C 1
ATOM 3571 O O . LEU B 1 215 ? 51.633 40.613 70.232 1.00 32.88 215 LEU B O 1
ATOM 3576 N N . VAL B 1 216 ? 52.750 41.642 71.900 1.00 25.05 216 VAL B N 1
ATOM 3577 C CA . VAL B 1 216 ? 54.035 41.026 71.596 1.00 23.83 216 VAL B CA 1
ATOM 3578 C C . VAL B 1 216 ? 54.350 40.030 72.701 1.00 33.29 216 VAL B C 1
ATOM 3579 O O . VAL B 1 216 ? 54.354 40.383 73.884 1.00 34.70 216 VAL B O 1
ATOM 3583 N N . ILE B 1 217 ? 54.589 38.783 72.322 1.00 26.47 217 ILE B N 1
ATOM 3584 C CA . ILE B 1 217 ? 55.037 37.760 73.257 1.00 25.44 217 ILE B CA 1
ATOM 3585 C C . ILE B 1 217 ? 56.558 37.711 73.206 1.00 34.55 217 ILE B C 1
ATOM 3586 O O . ILE B 1 217 ? 57.147 37.479 72.143 1.00 31.13 217 ILE B O 1
ATOM 3591 N N . VAL B 1 218 ? 57.193 37.919 74.353 1.00 29.89 218 VAL B N 1
ATOM 3592 C CA . VAL B 1 218 ? 58.643 37.964 74.458 1.00 25.79 218 VAL B CA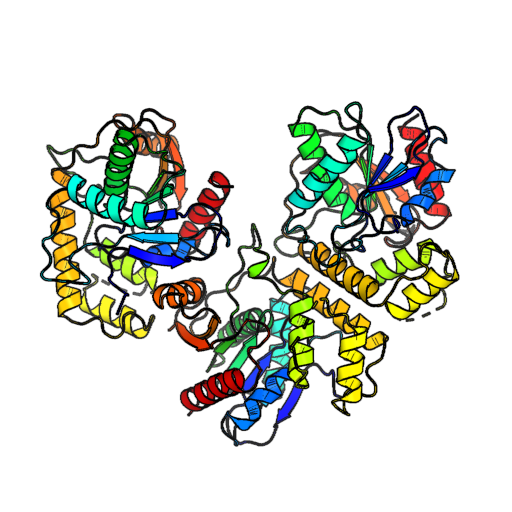 1
ATOM 3593 C C . VAL B 1 218 ? 59.142 36.610 74.932 1.00 33.23 218 VAL B C 1
ATOM 3594 O O . VAL B 1 218 ? 58.648 36.070 75.929 1.00 33.02 218 VAL B O 1
ATOM 3598 N N . ALA B 1 219 ? 60.116 36.059 74.215 1.00 29.72 219 ALA B N 1
ATOM 3599 C CA . ALA B 1 219 ? 60.773 34.821 74.608 1.00 30.59 219 ALA B CA 1
ATOM 3600 C C . ALA B 1 219 ? 62.024 35.184 75.395 1.00 35.84 219 ALA B C 1
ATOM 3601 O O . ALA B 1 219 ? 63.017 35.641 74.821 1.00 34.72 219 ALA B O 1
ATOM 3603 N N . GLU B 1 220 ? 61.972 35.012 76.711 1.00 35.03 220 GLU B N 1
ATOM 3604 C CA . GLU B 1 220 ? 63.119 35.308 77.564 1.00 35.77 220 GLU B CA 1
ATOM 3605 C C . GLU B 1 220 ? 63.308 34.163 78.549 1.00 43.87 220 GLU B C 1
ATOM 3606 O O . GLU B 1 220 ? 62.600 34.093 79.569 1.00 39.83 220 GLU B O 1
ATOM 3612 N N . PRO B 1 221 ? 64.242 33.244 78.280 1.00 45.92 221 PRO B N 1
ATOM 3613 C CA . PRO B 1 221 ? 64.500 32.164 79.242 1.00 46.96 221 PRO B CA 1
ATOM 3614 C C . PRO B 1 221 ? 65.290 32.615 80.457 1.00 40.86 221 PRO B C 1
ATOM 3615 O O . PRO B 1 221 ? 65.285 31.908 81.473 1.00 47.96 221 PRO B O 1
ATOM 3619 N N . ASP B 1 222 ? 65.954 33.767 80.390 1.00 51.77 222 ASP B N 1
ATOM 3620 C CA . ASP B 1 222 ? 66.742 34.293 81.500 1.00 46.16 222 ASP B CA 1
ATOM 3621 C C . ASP B 1 222 ? 65.830 35.126 82.396 1.00 51.19 222 ASP B C 1
ATOM 3622 O O . ASP B 1 222 ? 65.418 36.228 82.020 1.00 47.04 222 ASP B O 1
ATOM 3627 N N . GLU B 1 223 ? 65.532 34.613 83.593 1.00 45.11 223 GLU B N 1
ATOM 3628 C CA . GLU B 1 223 ? 64.679 35.344 84.521 1.00 47.71 223 GLU B CA 1
ATOM 3629 C C . GLU B 1 223 ? 65.411 36.459 85.254 1.00 51.42 223 GLU B C 1
ATOM 3630 O O . GLU B 1 223 ? 64.757 37.271 85.915 1.00 52.06 223 GLU B O 1
ATOM 3636 N N . THR B 1 224 ? 66.737 36.531 85.144 1.00 52.81 224 THR B N 1
ATOM 3637 C CA . THR B 1 224 ? 67.485 37.648 85.707 1.00 56.47 224 THR B CA 1
ATOM 3638 C C . THR B 1 224 ? 67.414 38.894 84.838 1.00 53.02 224 THR B C 1
ATOM 3639 O O . THR B 1 224 ? 67.978 39.925 85.217 1.00 58.71 224 THR B O 1
ATOM 3643 N N . VAL B 1 225 ? 66.749 38.823 83.690 1.00 59.63 225 VAL B N 1
ATOM 3644 C CA . VAL B 1 225 ? 66.615 39.973 82.802 1.00 51.46 225 VAL B CA 1
ATOM 3645 C C . VAL B 1 225 ? 65.544 40.880 83.390 1.00 41.07 225 VAL B C 1
ATOM 3646 O O . VAL B 1 225 ? 64.417 40.429 83.635 1.00 43.42 225 VAL B O 1
ATOM 3650 N N . PRO B 1 226 ? 65.849 42.152 83.633 1.00 51.58 226 PRO B N 1
ATOM 3651 C CA . PRO B 1 226 ? 64.861 43.045 84.252 1.00 44.17 226 PRO B CA 1
ATOM 3652 C C . PRO B 1 226 ? 63.676 43.313 83.335 1.00 42.13 226 PRO B C 1
ATOM 3653 O O . PRO B 1 226 ? 63.778 43.266 82.105 1.00 45.10 226 PRO B O 1
ATOM 3657 N N . ALA B 1 227 ? 62.533 43.600 83.963 1.00 40.14 227 ALA B N 1
ATOM 3658 C CA . ALA B 1 227 ? 61.295 43.831 83.226 1.00 46.13 227 ALA B CA 1
ATOM 3659 C C . ALA B 1 227 ? 61.394 45.042 82.307 1.00 50.82 227 ALA B C 1
ATOM 3660 O O . ALA B 1 227 ? 60.757 45.073 81.241 1.00 44.49 227 ALA B O 1
ATOM 3662 N N . ALA B 1 228 ? 62.175 46.051 82.704 1.00 43.00 228 ALA B N 1
ATOM 3663 C CA . ALA B 1 228 ? 62.345 47.219 81.852 1.00 41.27 228 ALA B CA 1
ATOM 3664 C C . ALA B 1 228 ? 62.994 46.847 80.527 1.00 40.37 228 ALA B C 1
ATOM 3665 O O . ALA B 1 228 ? 62.661 47.432 79.491 1.00 42.32 228 ALA B O 1
ATOM 3667 N N . GLU B 1 229 ? 63.900 45.865 80.531 1.00 35.78 229 GLU B N 1
ATOM 3668 C CA . GLU B 1 229 ? 64.535 45.459 79.283 1.00 44.67 229 GLU B CA 1
ATOM 3669 C C . GLU B 1 229 ? 63.539 44.768 78.357 1.00 40.41 229 GLU B C 1
ATOM 3670 O O . GLU B 1 229 ? 63.562 44.987 77.141 1.00 39.21 229 GLU B O 1
ATOM 3676 N N . LEU B 1 230 ? 62.647 43.949 78.919 1.00 36.71 230 LEU B N 1
ATOM 3677 C CA . LEU B 1 230 ? 61.593 43.327 78.120 1.00 37.39 230 LEU B CA 1
ATOM 3678 C C . LEU B 1 230 ? 60.674 44.381 77.519 1.00 37.52 230 LEU B C 1
ATOM 3679 O O . LEU B 1 230 ? 60.309 44.310 76.331 1.00 35.52 230 LEU B O 1
ATOM 3684 N N . ALA B 1 231 ? 60.324 45.392 78.318 1.00 36.29 231 ALA B N 1
ATOM 3685 C CA . ALA B 1 231 ? 59.447 46.451 77.833 1.00 37.22 231 ALA B CA 1
ATOM 3686 C C . ALA B 1 231 ? 60.119 47.276 76.735 1.00 36.16 231 ALA B C 1
ATOM 3687 O O . ALA B 1 231 ? 59.472 47.655 75.752 1.00 38.19 231 ALA B O 1
ATOM 3689 N N . ALA B 1 232 ? 61.419 47.545 76.868 1.00 37.65 232 ALA B N 1
ATOM 3690 C CA . ALA B 1 232 ? 62.116 48.321 75.842 1.00 42.32 232 ALA B CA 1
ATOM 3691 C C . ALA B 1 232 ? 62.276 47.519 74.552 1.00 40.07 232 ALA B C 1
ATOM 3692 O O . ALA B 1 232 ? 62.093 48.051 73.437 1.00 30.32 232 ALA B O 1
ATOM 3694 N N . ARG B 1 233 ? 62.606 46.229 74.691 1.00 36.09 233 ARG B N 1
ATOM 3695 C CA . ARG B 1 233 ? 62.643 45.336 73.542 1.00 36.22 233 ARG B CA 1
ATOM 3696 C C . ARG B 1 233 ? 61.337 45.423 72.773 1.00 37.86 233 ARG B C 1
ATOM 3697 O O . ARG B 1 233 ? 61.329 45.570 71.544 1.00 34.27 233 ARG B O 1
ATOM 3705 N N . VAL B 1 234 ? 60.234 45.403 73.512 1.00 29.55 234 VAL B N 1
ATOM 3706 C CA . VAL B 1 234 ? 58.904 45.486 72.924 1.00 28.39 234 VAL B CA 1
ATOM 3707 C C . VAL B 1 234 ? 58.605 46.850 72.299 1.00 32.33 234 VAL B C 1
ATOM 3708 O O . VAL B 1 234 ? 57.904 46.926 71.290 1.00 34.39 234 VAL B O 1
ATOM 3712 N N . GLU B 1 235 ? 59.127 47.926 72.887 1.00 30.65 235 GLU B N 1
ATOM 3713 C CA . GLU B 1 235 ? 58.863 49.256 72.343 1.00 40.31 235 GLU B CA 1
ATOM 3714 C C . GLU B 1 235 ? 59.704 49.561 71.115 1.00 39.98 235 GLU B C 1
ATOM 3715 O O . GLU B 1 235 ? 59.513 50.615 70.497 1.00 34.20 235 GLU B O 1
ATOM 3721 N N . GLN B 1 236 ? 60.612 48.662 70.734 1.00 30.07 236 GLN B N 1
ATOM 3722 C CA . GLN B 1 236 ? 61.206 48.803 69.401 1.00 28.19 236 GLN B CA 1
ATOM 3723 C C . GLN B 1 236 ? 60.154 48.863 68.289 1.00 37.06 236 GLN B C 1
ATOM 3724 O O . GLN B 1 236 ? 60.454 49.356 67.195 1.00 35.04 236 GLN B O 1
ATOM 3730 N N . TRP B 1 237 ? 58.928 48.390 68.533 1.00 32.74 237 TRP B N 1
ATOM 3731 C CA . TRP B 1 237 ? 57.877 48.441 67.521 1.00 27.40 237 TRP B CA 1
ATOM 3732 C C . TRP B 1 237 ? 57.162 49.781 67.463 1.00 28.98 237 TRP B C 1
ATOM 3733 O O . TRP B 1 237 ? 56.314 49.965 66.583 1.00 25.71 237 TRP B O 1
ATOM 3744 N N . ARG B 1 238 ? 57.509 50.723 68.339 1.00 26.84 238 ARG B N 1
ATOM 3745 C CA . ARG B 1 238 ? 56.757 51.975 68.425 1.00 33.91 238 ARG B CA 1
ATOM 3746 C C . ARG B 1 238 ? 56.686 52.765 67.119 1.00 27.86 238 ARG B C 1
ATOM 3747 O O . ARG B 1 238 ? 55.601 53.294 66.819 1.00 33.69 238 ARG B O 1
ATOM 3755 N N . PRO B 1 239 ? 57.743 52.875 66.304 1.00 30.23 239 PRO B N 1
ATOM 3756 C CA . PRO B 1 239 ? 57.609 53.627 65.040 1.00 30.24 239 PRO B CA 1
ATOM 3757 C C . PRO B 1 239 ? 56.566 53.072 64.084 1.00 35.35 239 PRO B C 1
ATOM 3758 O O . PRO B 1 239 ? 56.171 53.771 63.142 1.00 37.63 239 PRO B O 1
ATOM 3762 N N . PHE B 1 240 ? 56.117 51.840 64.278 1.00 34.20 240 PHE B N 1
ATOM 3763 C CA . PHE B 1 240 ? 55.209 51.201 63.341 1.00 31.58 240 PHE B CA 1
ATOM 3764 C C . PHE B 1 240 ? 53.863 50.867 63.962 1.00 34.96 240 PHE B C 1
ATOM 3765 O O . PHE B 1 240 ? 53.008 50.285 63.284 1.00 34.00 240 PHE B O 1
ATOM 3773 N N . VAL B 1 241 ? 53.651 51.213 65.227 1.00 31.14 241 VAL B N 1
ATOM 3774 C CA . VAL B 1 241 ? 52.394 50.961 65.920 1.00 38.78 241 VAL B CA 1
ATOM 3775 C C . VAL B 1 241 ? 51.997 52.255 66.609 1.00 37.16 241 VAL B C 1
ATOM 3776 O O . VAL B 1 241 ? 52.745 52.760 67.452 1.00 43.74 241 VAL B O 1
ATOM 3780 N N . THR B 1 242 ? 50.806 52.743 66.274 1.00 47.39 242 THR B N 1
ATOM 3781 C CA . THR B 1 242 ? 50.267 53.963 66.851 1.00 62.58 242 THR B CA 1
ATOM 3782 C C . THR B 1 242 ? 49.379 53.657 68.056 1.00 58.15 242 THR B C 1
ATOM 3783 O O . THR B 1 242 ? 49.115 54.540 68.872 1.00 66.96 242 THR B O 1
ATOM 3787 N N . GLY B 1 243 ? 48.917 52.412 68.172 1.00 56.83 243 GLY B N 1
ATOM 3788 C CA . GLY B 1 243 ? 48.079 52.045 69.294 1.00 46.35 243 GLY B CA 1
ATOM 3789 C C . GLY B 1 243 ? 48.820 51.570 70.518 1.00 52.42 243 GLY B C 1
ATOM 3790 O O . GLY B 1 243 ? 49.921 51.966 70.738 1.00 49.38 243 GLY B O 1
ATOM 3791 N N . LYS B 1 244 ? 48.195 50.722 71.326 1.00 50.65 244 LYS B N 1
ATOM 3792 C CA . LYS B 1 244 ? 48.842 50.227 72.539 1.00 48.46 244 LYS B CA 1
ATOM 3793 C C . LYS B 1 244 ? 49.682 48.981 72.272 1.00 44.72 244 LYS B C 1
ATOM 3794 O O . LYS B 1 244 ? 49.236 48.063 71.584 1.00 48.95 244 LYS B O 1
ATOM 3800 N N . ILE B 1 245 ? 50.907 48.964 72.783 1.00 33.93 245 ILE B N 1
ATOM 3801 C CA . ILE B 1 245 ? 51.789 47.821 72.586 1.00 46.28 245 ILE B CA 1
ATOM 3802 C C . ILE B 1 245 ? 51.866 47.013 73.871 1.00 43.40 245 ILE B C 1
ATOM 3803 O O . ILE B 1 245 ? 52.611 47.363 74.786 1.00 55.38 245 ILE B O 1
ATOM 3808 N N . GLU B 1 246 ? 51.031 45.984 73.971 1.00 41.11 246 GLU B N 1
ATOM 3809 C CA . GLU B 1 246 ? 51.001 45.142 75.159 1.00 39.16 246 GLU B CA 1
ATOM 3810 C C . GLU B 1 246 ? 51.967 43.988 74.979 1.00 46.13 246 GLU B C 1
ATOM 3811 O O . GLU B 1 246 ? 52.206 43.543 73.857 1.00 34.47 246 GLU B O 1
ATOM 3817 N N . TYR B 1 247 ? 52.526 43.497 76.079 1.00 32.02 247 TYR B N 1
ATOM 3818 C CA . TYR B 1 247 ? 53.470 42.403 75.973 1.00 35.62 247 TYR B CA 1
ATOM 3819 C C . TYR B 1 247 ? 53.296 41.438 77.130 1.00 40.41 247 TYR B C 1
ATOM 3820 O O . TYR B 1 247 ? 52.750 41.773 78.182 1.00 37.97 247 TYR B O 1
ATOM 3829 N N . GLN B 1 248 ? 53.802 40.230 76.915 1.00 35.46 248 GLN B N 1
ATOM 3830 C CA . GLN B 1 248 ? 53.753 39.167 77.898 1.00 32.80 248 GLN B CA 1
ATOM 3831 C C . GLN B 1 248 ? 54.972 38.294 77.671 1.00 35.17 248 GLN B C 1
ATOM 3832 O O . GLN B 1 248 ? 55.364 38.054 76.527 1.00 35.02 248 GLN B O 1
ATOM 3838 N N . THR B 1 249 ? 55.566 37.826 78.758 1.00 30.20 249 THR B N 1
ATOM 3839 C CA . THR B 1 249 ? 56.810 37.080 78.707 1.00 42.53 249 THR B CA 1
ATOM 3840 C C . THR B 1 249 ? 56.537 35.592 78.869 1.00 37.83 249 THR B C 1
ATOM 3841 O O . THR B 1 249 ? 55.738 35.188 79.724 1.00 35.73 249 THR B O 1
ATOM 3845 N N . VAL B 1 250 ? 57.196 34.784 78.037 1.00 30.76 250 VAL B N 1
ATOM 3846 C CA . VAL B 1 250 ? 57.240 33.342 78.232 1.00 36.04 250 VAL B CA 1
ATOM 3847 C C . VAL B 1 250 ? 58.685 32.950 78.509 1.00 40.68 250 VAL B C 1
ATOM 3848 O O . VAL B 1 250 ? 59.626 33.562 77.989 1.00 40.63 250 VAL B O 1
ATOM 3852 N N . ARG B 1 251 ? 58.857 31.914 79.325 1.00 30.84 251 ARG B N 1
ATOM 3853 C CA . ARG B 1 251 ? 60.170 31.523 79.835 1.00 43.30 251 ARG B CA 1
ATOM 3854 C C . ARG B 1 251 ? 60.774 30.402 78.988 1.00 49.75 251 ARG B C 1
ATOM 3855 O O . ARG B 1 251 ? 61.032 29.291 79.450 1.00 45.13 251 ARG B O 1
ATOM 3863 N N . CYS B 1 252 ? 60.996 30.721 77.716 1.00 48.01 252 CYS B N 1
ATOM 3864 C CA . CYS B 1 252 ? 61.572 29.787 76.761 1.00 34.63 252 CYS B CA 1
ATOM 3865 C C . CYS B 1 252 ? 62.338 30.593 75.725 1.00 35.55 252 CYS B C 1
ATOM 3866 O O . CYS B 1 252 ? 62.159 31.805 75.597 1.00 39.95 252 CYS B O 1
ATOM 3869 N N . SER B 1 253 ? 63.189 29.905 74.978 1.00 32.27 253 SER B N 1
ATOM 3870 C CA . SER B 1 253 ? 63.862 30.531 73.855 1.00 40.90 253 SER B CA 1
ATOM 3871 C C . SER B 1 253 ? 62.906 30.677 72.673 1.00 37.37 253 SER B C 1
ATOM 3872 O O . SER B 1 253 ? 61.871 30.009 72.584 1.00 32.84 253 SER B O 1
ATOM 3875 N N . HIS B 1 254 ? 63.269 31.586 71.767 1.00 33.09 254 HIS B N 1
ATOM 3876 C CA . HIS B 1 254 ? 62.506 31.861 70.545 1.00 38.08 254 HIS B CA 1
ATOM 3877 C C . HIS B 1 254 ? 61.944 30.627 69.839 1.00 35.53 254 HIS B C 1
ATOM 3878 O O . HIS B 1 254 ? 60.733 30.601 69.585 1.00 32.04 254 HIS B O 1
ATOM 3885 N N . PRO B 1 255 ? 62.723 29.588 69.509 1.00 33.61 255 PRO B N 1
ATOM 3886 C CA . PRO B 1 255 ? 62.149 28.468 68.742 1.00 36.56 255 PRO B CA 1
ATOM 3887 C C . PRO B 1 255 ? 61.208 27.579 69.539 1.00 33.24 255 PRO B C 1
ATOM 3888 O O . PRO B 1 255 ? 60.509 26.755 68.932 1.00 31.34 255 PRO B O 1
ATOM 3892 N N . HIS B 1 256 ? 61.179 27.697 70.867 1.00 32.01 256 HIS B N 1
ATOM 3893 C CA . HIS B 1 256 ? 60.432 26.780 71.717 1.00 36.22 256 HIS B CA 1
ATOM 3894 C C . HIS B 1 256 ? 59.095 27.350 72.174 1.00 31.42 256 HIS B C 1
ATOM 3895 O O . HIS B 1 256 ? 58.480 26.805 73.098 1.00 35.28 256 HIS B O 1
ATOM 3902 N N . MET B 1 257 ? 58.618 28.415 71.534 1.00 30.88 257 MET B N 1
ATOM 3903 C CA . MET B 1 257 ? 57.425 29.100 72.018 1.00 37.27 257 MET B CA 1
ATOM 3904 C C . MET B 1 257 ? 56.133 28.327 71.786 1.00 41.35 257 MET B C 1
ATOM 3905 O O . MET B 1 257 ? 55.091 28.748 72.303 1.00 37.72 257 MET B O 1
ATOM 3910 N N . MET B 1 258 ? 56.156 27.225 71.035 1.00 26.53 258 MET B N 1
ATOM 3911 C CA . MET B 1 258 ? 54.971 26.385 70.897 1.00 38.58 258 MET B CA 1
ATOM 3912 C C . MET B 1 258 ? 55.086 25.081 71.678 1.00 35.76 258 MET B C 1
ATOM 3913 O O . MET B 1 258 ? 54.272 24.172 71.474 1.00 33.29 258 MET B O 1
ATOM 3918 N N . GLN B 1 259 ? 56.065 24.970 72.573 1.00 33.08 259 GLN B N 1
ATOM 3919 C CA . GLN B 1 259 ? 56.110 23.857 73.505 1.00 36.73 259 GLN B CA 1
ATOM 3920 C C . GLN B 1 259 ? 54.928 23.979 74.462 1.00 28.96 259 GLN B C 1
ATOM 3921 O O . GLN B 1 259 ? 54.284 25.026 74.520 1.00 32.43 259 GLN B O 1
ATOM 3927 N N . PRO B 1 260 ? 54.600 22.912 75.208 1.00 36.50 260 PRO B N 1
ATOM 3928 C CA . PRO B 1 260 ? 53.306 22.892 75.924 1.00 29.72 260 PRO B CA 1
ATOM 3929 C C . PRO B 1 260 ? 53.061 24.053 76.879 1.00 36.97 260 PRO B C 1
ATOM 3930 O O . PRO B 1 260 ? 51.970 24.636 76.852 1.00 32.75 260 PRO B O 1
ATOM 3934 N N . GLU B 1 261 ? 54.026 24.413 77.732 1.00 26.95 261 GLU B N 1
ATOM 3935 C CA . GLU B 1 261 ? 53.752 25.491 78.686 1.00 32.93 261 GLU B CA 1
ATOM 3936 C C . GLU B 1 261 ? 53.673 26.854 78.012 1.00 32.52 261 GLU B C 1
ATOM 3937 O O . GLU B 1 261 ? 52.708 27.598 78.284 1.00 37.95 261 GLU B O 1
ATOM 3943 N N . PRO B 1 262 ? 54.625 27.271 77.166 1.00 35.80 262 PRO B N 1
ATOM 3944 C CA . PRO B 1 262 ? 54.447 28.567 76.493 1.00 33.81 262 PRO B CA 1
ATOM 3945 C C . PRO B 1 262 ? 53.233 28.587 75.587 1.00 27.59 262 PRO B C 1
ATOM 3946 O O . PRO B 1 262 ? 52.562 29.619 75.492 1.00 30.63 262 PRO B O 1
ATOM 3950 N N . ALA B 1 263 ? 52.922 27.474 74.916 1.00 28.19 263 ALA B N 1
ATOM 3951 C CA . ALA B 1 263 ? 51.721 27.443 74.087 1.00 28.62 263 ALA B CA 1
ATOM 3952 C C . ALA B 1 263 ? 50.472 27.618 74.937 1.00 35.34 263 ALA B C 1
ATOM 3953 O O . ALA B 1 263 ? 49.535 28.313 74.535 1.00 32.65 263 ALA B O 1
ATOM 3955 N N . ALA B 1 264 ? 50.445 27.005 76.123 1.00 32.12 264 ALA B N 1
ATOM 3956 C CA . ALA B 1 264 ? 49.297 27.170 77.007 1.00 39.26 264 ALA B CA 1
ATOM 3957 C C . ALA B 1 264 ? 49.159 28.621 77.447 1.00 35.36 264 ALA B C 1
ATOM 3958 O O . ALA B 1 264 ? 48.064 29.192 77.400 1.00 39.45 264 ALA B O 1
ATOM 3960 N N . GLU B 1 265 ? 50.270 29.246 77.849 1.00 35.09 265 GLU B N 1
ATOM 3961 C CA . GLU B 1 265 ? 50.205 30.643 78.285 1.00 34.02 265 GLU B CA 1
ATOM 3962 C C . GLU B 1 265 ? 49.763 31.561 77.147 1.00 32.74 265 GLU B C 1
ATOM 3963 O O . GLU B 1 265 ? 48.895 32.428 77.331 1.00 38.10 265 GLU B O 1
ATOM 3969 N N . ILE B 1 266 ? 50.325 31.369 75.951 1.00 31.88 266 ILE B N 1
ATOM 3970 C CA . ILE B 1 266 ? 49.952 32.215 74.820 1.00 34.48 266 ILE B CA 1
ATOM 3971 C C . ILE B 1 266 ? 48.485 32.009 74.464 1.00 31.31 266 ILE B C 1
ATOM 3972 O O . ILE B 1 266 ? 47.735 32.974 74.271 1.00 28.15 266 ILE B O 1
ATOM 3977 N N . GLY B 1 267 ? 48.058 30.746 74.360 1.00 31.79 267 GLY B N 1
ATOM 3978 C CA . GLY B 1 267 ? 46.674 30.461 74.019 1.00 34.77 267 GLY B CA 1
ATOM 3979 C C . GLY B 1 267 ? 45.692 31.032 75.019 1.00 35.31 267 GLY B C 1
ATOM 3980 O O . GLY B 1 267 ? 44.667 31.603 74.638 1.00 42.03 267 GLY B O 1
ATOM 3981 N N . ARG B 1 268 ? 45.980 30.879 76.315 1.00 34.61 268 ARG B N 1
ATOM 3982 C CA . ARG B 1 268 ? 45.076 31.413 77.329 1.00 41.22 268 ARG B CA 1
ATOM 3983 C C . ARG B 1 268 ? 45.026 32.935 77.282 1.00 40.05 268 ARG B C 1
ATOM 3984 O O . ARG B 1 268 ? 43.948 33.528 77.417 1.00 42.96 268 ARG B O 1
ATOM 3992 N N . LEU B 1 269 ? 46.174 33.588 77.074 1.00 34.82 269 LEU B N 1
ATOM 3993 C CA . LEU B 1 269 ? 46.165 35.042 76.925 1.00 41.30 269 LEU B CA 1
ATOM 3994 C C . LEU B 1 269 ? 45.328 35.472 75.725 1.00 34.94 269 LEU B C 1
ATOM 3995 O O . LEU B 1 269 ? 44.577 36.456 75.792 1.00 41.36 269 LEU B O 1
ATOM 4000 N N . ILE B 1 270 ? 45.435 34.734 74.621 1.00 33.48 270 ILE B N 1
ATOM 4001 C CA . ILE B 1 270 ? 44.669 35.067 73.425 1.00 34.42 270 ILE B CA 1
ATOM 4002 C C . ILE B 1 270 ? 43.178 34.907 73.693 1.00 44.89 270 ILE B C 1
ATOM 4003 O O . ILE B 1 270 ? 42.367 35.764 73.322 1.00 33.26 270 ILE B O 1
ATOM 4008 N N . ALA B 1 271 ? 42.796 33.793 74.322 1.00 30.09 271 ALA B N 1
ATOM 4009 C CA . ALA B 1 271 ? 41.397 33.581 74.679 1.00 44.02 271 ALA B CA 1
ATOM 4010 C C . ALA B 1 271 ? 40.889 34.713 75.554 1.00 46.36 271 ALA B C 1
ATOM 4011 O O . ALA B 1 271 ? 39.766 35.198 75.369 1.00 48.27 271 ALA B O 1
ATOM 4013 N N . GLU B 1 272 ? 41.719 35.174 76.490 1.00 41.54 272 GLU B N 1
ATOM 4014 C CA . GLU B 1 272 ? 41.276 36.218 77.404 1.00 52.38 272 GLU B CA 1
ATOM 4015 C C . GLU B 1 272 ? 41.078 37.541 76.677 1.00 54.18 272 GLU B C 1
ATOM 4016 O O . GLU B 1 272 ? 40.117 38.269 76.956 1.00 52.21 272 GLU B O 1
ATOM 4022 N N . LYS B 1 273 ? 41.933 37.843 75.696 1.00 47.24 273 LYS B N 1
ATOM 4023 C CA . LYS B 1 273 ? 41.759 39.105 74.979 1.00 51.19 273 LYS B CA 1
ATOM 4024 C C . LYS B 1 273 ? 40.648 39.036 73.935 1.00 51.58 273 LYS B C 1
ATOM 4025 O O . LYS B 1 273 ? 40.050 40.069 73.608 1.00 56.90 273 LYS B O 1
ATOM 4031 N N . LEU B 1 274 ? 40.362 37.849 73.400 1.00 44.22 274 LEU B N 1
ATOM 4032 C CA . LEU B 1 274 ? 39.253 37.682 72.469 1.00 55.33 274 LEU B CA 1
ATOM 4033 C C . LEU B 1 274 ? 37.915 37.454 73.166 1.00 54.65 274 LEU B C 1
ATOM 4034 O O . LEU B 1 274 ? 36.871 37.551 72.512 1.00 57.28 274 LEU B O 1
ATOM 4039 N N . GLY B 1 275 ? 37.914 37.164 74.463 1.00 51.53 275 GLY B N 1
ATOM 4040 C CA . GLY B 1 275 ? 36.687 36.839 75.167 1.00 59.34 275 GLY B CA 1
ATOM 4041 C C . GLY B 1 275 ? 35.861 38.059 75.525 1.00 66.38 275 GLY B C 1
ATOM 4042 O O . GLY B 1 275 ? 34.645 37.965 75.697 1.00 79.79 275 GLY B O 1
ATOM 4043 N N . GLY C 1 8 ? 23.318 -9.317 90.181 1.00 59.03 8 GLY C N 1
ATOM 4044 C CA . GLY C 1 8 ? 24.469 -10.198 90.101 1.00 66.61 8 GLY C CA 1
ATOM 4045 C C . GLY C 1 8 ? 25.786 -9.481 89.849 1.00 69.35 8 GLY C C 1
ATOM 4046 O O . GLY C 1 8 ? 26.298 -8.775 90.717 1.00 59.13 8 GLY C O 1
ATOM 4047 N N . ASP C 1 9 ? 26.319 -9.651 88.638 1.00 55.86 9 ASP C N 1
ATOM 4048 C CA . ASP C 1 9 ? 27.628 -9.130 88.259 1.00 55.03 9 ASP C CA 1
ATOM 4049 C C . ASP C 1 9 ? 27.517 -8.125 87.117 1.00 42.23 9 ASP C C 1
ATOM 4050 O O . ASP C 1 9 ? 28.536 -7.697 86.565 1.00 43.54 9 ASP C O 1
ATOM 4055 N N . THR C 1 10 ? 26.301 -7.698 86.785 1.00 33.84 10 THR C N 1
ATOM 4056 C CA . THR C 1 10 ? 26.101 -6.788 85.664 1.00 43.30 10 THR C CA 1
ATOM 4057 C C . THR C 1 10 ? 26.817 -5.453 85.866 1.00 41.48 10 THR C C 1
ATOM 4058 O O . THR C 1 10 ? 27.329 -4.869 84.902 1.00 37.82 10 THR C O 1
ATOM 4062 N N . LEU C 1 11 ? 26.900 -4.972 87.104 1.00 39.21 11 LEU C N 1
ATOM 4063 C CA . LEU C 1 11 ? 27.403 -3.633 87.381 1.00 40.77 11 LEU C CA 1
ATOM 4064 C C . LEU C 1 11 ? 28.761 -3.656 88.071 1.00 37.00 11 LEU C C 1
ATOM 4065 O O . LEU C 1 11 ? 29.170 -2.650 88.659 1.00 47.01 11 LEU C O 1
ATOM 4070 N N . ASP C 1 12 ? 29.474 -4.774 88.005 1.00 34.09 12 ASP C N 1
ATOM 4071 C CA . ASP C 1 12 ? 30.737 -4.858 88.719 1.00 40.48 12 ASP C CA 1
ATOM 4072 C C . ASP C 1 12 ? 31.820 -4.060 87.998 1.00 42.28 12 ASP C C 1
ATOM 4073 O O . ASP C 1 12 ? 31.752 -3.812 86.788 1.00 30.73 12 ASP C O 1
ATOM 4078 N N . VAL C 1 13 ? 32.826 -3.647 88.775 1.00 33.52 13 VAL C N 1
ATOM 4079 C CA . VAL C 1 13 ? 33.883 -2.778 88.256 1.00 32.30 13 VAL C CA 1
ATOM 4080 C C . VAL C 1 13 ? 34.615 -3.450 87.100 1.00 41.38 13 VAL C C 1
ATOM 4081 O O . VAL C 1 13 ? 34.892 -2.824 86.070 1.00 40.89 13 VAL C O 1
ATOM 4085 N N . LEU C 1 14 ? 34.961 -4.722 87.257 1.00 32.33 14 LEU C N 1
ATOM 4086 C CA . LEU C 1 14 ? 35.596 -5.490 86.193 1.00 37.26 14 LEU C CA 1
ATOM 4087 C C . LEU C 1 14 ? 34.531 -6.349 85.528 1.00 37.39 14 LEU C C 1
ATOM 4088 O O . LEU C 1 14 ? 33.894 -7.176 86.189 1.00 39.35 14 LEU C O 1
ATOM 4093 N N . LEU C 1 15 ? 34.329 -6.137 84.231 1.00 37.91 15 LEU C N 1
ATOM 4094 C CA . LEU C 1 15 ? 33.237 -6.762 83.498 1.00 31.41 15 LEU C CA 1
ATOM 4095 C C . LEU C 1 15 ? 33.810 -7.745 82.490 1.00 34.26 15 LEU C C 1
ATOM 4096 O O . LEU C 1 15 ? 34.403 -7.319 81.487 1.00 37.36 15 LEU C O 1
ATOM 4101 N N . PRO C 1 16 ? 33.679 -9.049 82.714 1.00 33.25 16 PRO C N 1
ATOM 4102 C CA . PRO C 1 16 ? 34.289 -10.026 81.800 1.00 32.25 16 PRO C CA 1
ATOM 4103 C C . PRO C 1 16 ? 33.447 -10.279 80.561 1.00 38.01 16 PRO C C 1
ATOM 4104 O O . PRO C 1 16 ? 32.597 -11.174 80.556 1.00 43.93 16 PRO C O 1
ATOM 4108 N N . LEU C 1 17 ? 33.695 -9.519 79.495 1.00 39.49 17 LEU C N 1
ATOM 4109 C CA . LEU C 1 17 ? 32.928 -9.686 78.263 1.00 40.13 17 LEU C CA 1
ATOM 4110 C C . LEU C 1 17 ? 33.370 -10.923 77.488 1.00 32.36 17 LEU C C 1
ATOM 4111 O O . LEU C 1 17 ? 32.545 -11.588 76.853 1.00 41.30 17 LEU C O 1
ATOM 4116 N N . ARG C 1 18 ? 34.662 -11.238 77.516 1.00 35.95 18 ARG C N 1
ATOM 4117 C CA . ARG C 1 18 ? 35.165 -12.508 76.997 1.00 41.54 18 ARG C CA 1
ATOM 4118 C C . ARG C 1 18 ? 36.467 -12.827 77.716 1.00 42.91 18 ARG C C 1
ATOM 4119 O O . ARG C 1 18 ? 37.408 -12.032 77.670 1.00 43.21 18 ARG C O 1
ATOM 4127 N N . THR C 1 19 ? 36.529 -13.980 78.378 1.00 41.04 19 THR C N 1
ATOM 4128 C CA . THR C 1 19 ? 37.714 -14.354 79.139 1.00 45.70 19 THR C CA 1
ATOM 4129 C C . THR C 1 19 ? 38.594 -15.371 78.430 1.00 52.35 19 THR C C 1
ATOM 4130 O O . THR C 1 19 ? 39.784 -15.471 78.753 1.00 55.08 19 THR C O 1
ATOM 4134 N N . THR C 1 20 ? 38.044 -16.131 77.490 1.00 48.00 20 THR C N 1
ATOM 4135 C CA . THR C 1 20 ? 38.832 -17.117 76.769 1.00 59.20 20 THR C CA 1
ATOM 4136 C C . THR C 1 20 ? 39.679 -16.426 75.711 1.00 57.09 20 THR C C 1
ATOM 4137 O O . THR C 1 20 ? 39.266 -15.425 75.118 1.00 56.79 20 THR C O 1
ATOM 4141 N N . GLY C 1 21 ? 40.853 -16.947 75.488 1.00 62.16 21 GLY C N 1
ATOM 4142 C CA . GLY C 1 21 ? 41.724 -16.406 74.492 1.00 61.04 21 GLY C CA 1
ATOM 4143 C C . GLY C 1 21 ? 43.101 -16.412 75.045 1.00 60.05 21 GLY C C 1
ATOM 4144 O O . GLY C 1 21 ? 43.285 -16.150 76.195 1.00 67.18 21 GLY C O 1
ATOM 4145 N N . GLU C 1 22 ? 44.081 -16.736 74.208 1.00 64.10 22 GLU C N 1
ATOM 4146 C CA . GLU C 1 22 ? 45.470 -16.821 74.651 1.00 75.53 22 GLU C CA 1
ATOM 4147 C C . GLU C 1 22 ? 46.266 -15.522 74.551 1.00 66.80 22 GLU C C 1
ATOM 4148 O O . GLU C 1 22 ? 47.324 -15.396 75.169 1.00 68.70 22 GLU C O 1
ATOM 4154 N N . LYS C 1 23 ? 45.772 -14.558 73.782 1.00 53.57 23 LYS C N 1
ATOM 4155 C CA . LYS C 1 23 ? 46.493 -13.303 73.633 1.00 48.32 23 LYS C CA 1
ATOM 4156 C C . LYS C 1 23 ? 46.186 -12.349 74.777 1.00 50.11 23 LYS C C 1
ATOM 4157 O O . LYS C 1 23 ? 45.275 -12.587 75.570 1.00 43.34 23 LYS C O 1
ATOM 4163 N N . ALA C 1 24 ? 46.954 -11.266 74.856 1.00 49.39 24 ALA C N 1
ATOM 4164 C CA . ALA C 1 24 ? 46.754 -10.261 75.860 1.00 46.47 24 ALA C CA 1
ATOM 4165 C C . ALA C 1 24 ? 45.381 -9.658 75.672 1.00 49.06 24 ALA C C 1
ATOM 4166 O O . ALA C 1 24 ? 44.995 -9.375 74.571 1.00 45.72 24 ALA C O 1
ATOM 4168 N N . PRO C 1 25 ? 44.664 -9.419 76.757 1.00 36.84 25 PRO C N 1
ATOM 4169 C CA . PRO C 1 25 ? 43.312 -8.865 76.640 1.00 36.67 25 PRO C CA 1
ATOM 4170 C C . PRO C 1 25 ? 43.317 -7.412 76.188 1.00 41.76 25 PRO C C 1
ATOM 4171 O O . PRO C 1 25 ? 44.312 -6.691 76.292 1.00 38.01 25 PRO C O 1
ATOM 4175 N N . LEU C 1 26 ? 42.164 -6.985 75.684 1.00 35.84 26 LEU C N 1
ATOM 4176 C CA . LEU C 1 26 ? 41.845 -5.573 75.529 1.00 34.25 26 LEU C CA 1
ATOM 4177 C C . LEU C 1 26 ? 40.976 -5.147 76.708 1.00 32.83 26 LEU C C 1
ATOM 4178 O O . LEU C 1 26 ? 39.946 -5.778 76.987 1.00 37.18 26 LEU C O 1
ATOM 4183 N N . PHE C 1 27 ? 41.405 -4.104 77.417 1.00 27.41 27 PHE C N 1
ATOM 4184 C CA . PHE C 1 27 ? 40.650 -3.549 78.532 1.00 38.15 27 PHE C CA 1
ATOM 4185 C C . PHE C 1 27 ? 40.012 -2.241 78.082 1.00 32.65 27 PHE C C 1
ATOM 4186 O O . PHE C 1 27 ? 40.719 -1.321 77.669 1.00 32.32 27 PHE C O 1
ATOM 4194 N N . CYS C 1 28 ? 38.689 -2.140 78.208 1.00 26.90 28 CYS C N 1
ATOM 4195 C CA . CYS C 1 28 ? 37.944 -0.963 77.774 1.00 28.67 28 CYS C CA 1
ATOM 4196 C C . CYS C 1 28 ? 37.307 -0.281 78.968 1.00 30.76 28 CYS C C 1
ATOM 4197 O O . CYS C 1 28 ? 36.599 -0.922 79.744 1.00 34.78 28 CYS C O 1
ATOM 4200 N N . VAL C 1 29 ? 37.541 1.024 79.085 1.00 30.25 29 VAL C N 1
ATOM 4201 C CA . VAL C 1 29 ? 37.076 1.839 80.201 1.00 29.66 29 VAL C CA 1
ATOM 4202 C C . VAL C 1 29 ? 35.825 2.602 79.787 1.00 31.83 29 VAL C C 1
ATOM 4203 O O . VAL C 1 29 ? 35.759 3.179 78.693 1.00 30.39 29 VAL C O 1
ATOM 4207 N N . HIS C 1 30 ? 34.831 2.598 80.668 1.00 25.64 30 HIS C N 1
ATOM 4208 C CA . HIS C 1 30 ? 33.516 3.187 80.454 1.00 28.86 30 HIS C CA 1
ATOM 4209 C C . HIS C 1 30 ? 33.551 4.641 80.000 1.00 29.87 30 HIS C C 1
ATOM 4210 O O . HIS C 1 30 ? 34.472 5.392 80.352 1.00 31.22 30 HIS C O 1
ATOM 4217 N N . PRO C 1 31 ? 32.545 5.084 79.245 1.00 33.94 31 PRO C N 1
ATOM 4218 C CA . PRO C 1 31 ? 32.333 6.528 79.094 1.00 31.52 31 PRO C CA 1
ATOM 4219 C C . PRO C 1 31 ? 31.840 7.124 80.403 1.00 31.46 31 PRO C C 1
ATOM 4220 O O . PRO C 1 31 ? 31.781 6.422 81.420 1.00 35.38 31 PRO C O 1
ATOM 4224 N N . ALA C 1 32 ? 31.462 8.402 80.405 1.00 31.11 32 ALA C N 1
ATOM 4225 C CA . ALA C 1 32 ? 31.044 9.026 81.658 1.00 37.78 32 ALA C CA 1
ATOM 4226 C C . ALA C 1 32 ? 29.836 8.322 82.275 1.00 30.00 32 ALA C C 1
ATOM 4227 O O . ALA C 1 32 ? 29.670 8.344 83.500 1.00 45.08 32 ALA C O 1
ATOM 4229 N N . GLY C 1 33 ? 29.009 7.664 81.461 1.00 35.00 33 GLY C N 1
ATOM 4230 C CA . GLY C 1 33 ? 27.846 6.970 81.992 1.00 31.97 33 GLY C CA 1
ATOM 4231 C C . GLY C 1 33 ? 28.179 5.869 82.980 1.00 42.52 33 GLY C C 1
ATOM 4232 O O . GLY C 1 33 ? 27.333 5.515 83.809 1.00 39.13 33 GLY C O 1
ATOM 4233 N N . GLY C 1 34 ? 29.393 5.318 82.914 1.00 30.75 34 GLY C N 1
ATOM 4234 C CA . GLY C 1 34 ? 29.867 4.342 83.873 1.00 24.33 34 GLY C CA 1
ATOM 4235 C C . GLY C 1 34 ? 29.766 2.895 83.433 1.00 26.40 34 GLY C C 1
ATOM 4236 O O . GLY C 1 34 ? 30.341 2.029 84.099 1.00 26.31 34 GLY C O 1
ATOM 4237 N N . LEU C 1 35 ? 29.059 2.610 82.339 1.00 28.03 35 LEU C N 1
ATOM 4238 C CA . LEU C 1 35 ? 28.809 1.251 81.875 1.00 30.06 35 LEU C CA 1
ATOM 4239 C C . LEU C 1 35 ? 29.710 0.916 80.694 1.00 27.99 35 LEU C C 1
ATOM 4240 O O . LEU C 1 35 ? 29.914 1.741 79.799 1.00 27.94 35 LEU C O 1
ATOM 4245 N N . SER C 1 36 ? 30.238 -0.305 80.689 1.00 26.57 36 SER C N 1
ATOM 4246 C CA . SER C 1 36 ? 31.095 -0.770 79.606 1.00 29.93 36 SER C CA 1
ATOM 4247 C C . SER C 1 36 ? 30.459 -1.891 78.803 1.00 30.86 36 SER C C 1
ATOM 4248 O O . SER C 1 36 ? 31.139 -2.523 77.986 1.00 27.36 36 SER C O 1
ATOM 4251 N N . TRP C 1 37 ? 29.168 -2.149 79.002 1.00 28.42 37 TRP C N 1
ATOM 4252 C CA . TRP C 1 37 ? 28.483 -3.104 78.141 1.00 35.07 37 TRP C CA 1
ATOM 4253 C C . TRP C 1 37 ? 28.543 -2.683 76.674 1.00 39.26 37 TRP C C 1
ATOM 4254 O O . TRP C 1 37 ? 28.477 -3.538 75.780 1.00 36.17 37 TRP C O 1
ATOM 4265 N N . VAL C 1 38 ? 28.699 -1.381 76.410 1.00 28.65 38 VAL C N 1
ATOM 4266 C CA . VAL C 1 38 ? 28.680 -0.866 75.041 1.00 32.62 38 VAL C CA 1
ATOM 4267 C C . VAL C 1 38 ? 29.812 -1.459 74.208 1.00 33.11 38 VAL C C 1
ATOM 4268 O O . VAL C 1 38 ? 29.648 -1.727 73.006 1.00 41.18 38 VAL C O 1
ATOM 4272 N N . TYR C 1 39 ? 30.947 -1.747 74.838 1.00 25.30 39 TYR C N 1
ATOM 4273 C CA . TYR C 1 39 ? 32.069 -2.272 74.084 1.00 34.59 39 TYR C CA 1
ATOM 4274 C C . TYR C 1 39 ? 31.855 -3.711 73.668 1.00 38.64 39 TYR C C 1
ATOM 4275 O O . TYR C 1 39 ? 32.694 -4.266 72.944 1.00 36.25 39 TYR C O 1
ATOM 4284 N N . SER C 1 40 ? 30.754 -4.333 74.094 1.00 27.69 40 SER C N 1
ATOM 4285 C CA . SER C 1 40 ? 30.408 -5.621 73.515 1.00 42.53 40 SER C CA 1
ATOM 4286 C C . SER C 1 40 ? 30.263 -5.526 71.998 1.00 39.15 40 SER C C 1
ATOM 4287 O O . SER C 1 40 ? 30.423 -6.538 71.310 1.00 37.29 40 SER C O 1
ATOM 4290 N N . GLY C 1 41 ? 30.005 -4.331 71.457 1.00 34.91 41 GLY C N 1
ATOM 4291 C CA . GLY C 1 41 ? 29.974 -4.199 70.006 1.00 38.45 41 GLY C CA 1
ATOM 4292 C C . GLY C 1 41 ? 31.302 -4.481 69.310 1.00 46.81 41 GLY C C 1
ATOM 4293 O O . GLY C 1 41 ? 31.318 -4.620 68.080 1.00 36.85 41 GLY C O 1
ATOM 4294 N N . LEU C 1 42 ? 32.407 -4.570 70.057 1.00 35.13 42 LEU C N 1
ATOM 4295 C CA . LEU C 1 42 ? 33.727 -4.819 69.485 1.00 33.87 42 LEU C CA 1
ATOM 4296 C C . LEU C 1 42 ? 34.074 -6.296 69.337 1.00 43.58 42 LEU C C 1
ATOM 4297 O O . LEU C 1 42 ? 34.960 -6.629 68.538 1.00 32.27 42 LEU C O 1
ATOM 4302 N N . MET C 1 43 ? 33.418 -7.174 70.100 1.00 31.27 43 MET C N 1
ATOM 4303 C CA . MET C 1 43 ? 33.849 -8.566 70.211 1.00 42.64 43 MET C CA 1
ATOM 4304 C C . MET C 1 43 ? 33.883 -9.270 68.860 1.00 37.76 43 MET C C 1
ATOM 4305 O O . MET C 1 43 ? 34.785 -10.071 68.593 1.00 49.96 43 MET C O 1
ATOM 4310 N N . GLN C 1 44 ? 32.877 -9.028 68.020 1.00 38.54 44 GLN C N 1
ATOM 4311 C CA . GLN C 1 44 ? 32.822 -9.673 66.713 1.00 46.69 44 GLN C CA 1
ATOM 4312 C C . GLN C 1 44 ? 34.042 -9.351 65.853 1.00 39.70 44 GLN C C 1
ATOM 4313 O O . GLN C 1 44 ? 34.418 -10.157 64.995 1.00 41.55 44 GLN C O 1
ATOM 4319 N N . HIS C 1 45 ? 34.698 -8.208 66.085 1.00 37.58 45 HIS C N 1
ATOM 4320 C CA . HIS C 1 45 ? 35.670 -7.686 65.134 1.00 35.89 45 HIS C CA 1
ATOM 4321 C C . HIS C 1 45 ? 37.108 -7.709 65.621 1.00 41.72 45 HIS C C 1
ATOM 4322 O O . HIS C 1 45 ? 38.018 -7.647 64.791 1.00 37.73 45 HIS C O 1
ATOM 4329 N N . ILE C 1 46 ? 37.344 -7.775 66.923 1.00 46.19 46 ILE C N 1
ATOM 4330 C CA . ILE C 1 46 ? 38.702 -7.990 67.390 1.00 53.43 46 ILE C CA 1
ATOM 4331 C C . ILE C 1 46 ? 38.985 -9.485 67.331 1.00 61.25 46 ILE C C 1
ATOM 4332 O O . ILE C 1 46 ? 38.062 -10.305 67.337 1.00 67.24 46 ILE C O 1
ATOM 4337 N N . GLY C 1 47 ? 40.266 -9.838 67.220 1.00 57.39 47 GLY C N 1
ATOM 4338 C CA . GLY C 1 47 ? 40.638 -11.239 67.079 1.00 69.63 47 GLY C CA 1
ATOM 4339 C C . GLY C 1 47 ? 39.835 -12.144 67.993 1.00 69.67 47 GLY C C 1
ATOM 4340 O O . GLY C 1 47 ? 39.658 -11.823 69.172 1.00 76.94 47 GLY C O 1
ATOM 4341 N N . ALA C 1 48 ? 39.319 -13.263 67.474 1.00 63.49 48 ALA C N 1
ATOM 4342 C CA . ALA C 1 48 ? 38.441 -14.066 68.336 1.00 71.08 48 ALA C CA 1
ATOM 4343 C C . ALA C 1 48 ? 39.201 -14.855 69.406 1.00 73.57 48 ALA C C 1
ATOM 4344 O O . ALA C 1 48 ? 38.615 -15.652 70.153 1.00 79.45 48 ALA C O 1
ATOM 4346 N N . ASP C 1 49 ? 40.510 -14.633 69.480 1.00 64.11 49 ASP C N 1
ATOM 4347 C CA . ASP C 1 49 ? 41.352 -15.161 70.543 1.00 63.79 49 ASP C CA 1
ATOM 4348 C C . ASP C 1 49 ? 41.781 -14.073 71.524 1.00 65.03 49 ASP C C 1
ATOM 4349 O O . ASP C 1 49 ? 42.633 -14.325 72.381 1.00 50.88 49 ASP C O 1
ATOM 4354 N N . ARG C 1 50 ? 41.236 -12.856 71.393 1.00 53.22 50 ARG C N 1
ATOM 4355 C CA . ARG C 1 50 ? 41.583 -11.753 72.276 1.00 44.37 50 ARG C CA 1
ATOM 4356 C C . ARG C 1 50 ? 40.535 -11.673 73.367 1.00 40.84 50 ARG C C 1
ATOM 4357 O O . ARG C 1 50 ? 39.354 -11.455 73.053 1.00 42.40 50 ARG C O 1
ATOM 4365 N N . PRO C 1 51 ? 40.897 -11.826 74.638 1.00 37.14 51 PRO C N 1
ATOM 4366 C CA . PRO C 1 51 ? 39.932 -11.549 75.702 1.00 33.13 51 PRO C CA 1
ATOM 4367 C C . PRO C 1 51 ? 39.565 -10.075 75.689 1.00 37.29 51 PRO C C 1
ATOM 4368 O O . PRO C 1 51 ? 40.327 -9.225 75.219 1.00 33.04 51 PRO C O 1
ATOM 4372 N N . LEU C 1 52 ? 38.375 -9.779 76.201 1.00 29.17 52 LEU C N 1
ATOM 4373 C CA . LEU C 1 52 ? 37.859 -8.419 76.265 1.00 30.41 52 LEU C CA 1
ATOM 4374 C C . LEU C 1 52 ? 37.270 -8.211 77.647 1.00 32.09 52 LEU C C 1
ATOM 4375 O O . LEU C 1 52 ? 36.364 -8.947 78.052 1.00 31.69 52 LEU C O 1
ATOM 4380 N N . TYR C 1 53 ? 37.797 -7.230 78.376 1.00 30.19 53 TYR C N 1
ATOM 4381 C CA . TYR C 1 53 ? 37.298 -6.898 79.701 1.00 30.88 53 TYR C CA 1
ATOM 4382 C C . TYR C 1 53 ? 36.819 -5.459 79.711 1.00 33.98 53 TYR C C 1
ATOM 4383 O O . TYR C 1 53 ? 37.461 -4.578 79.130 1.00 39.10 53 TYR C O 1
ATOM 4392 N N . GLY C 1 54 ? 35.699 -5.228 80.384 1.00 36.54 54 GLY C N 1
ATOM 4393 C CA . GLY C 1 54 ? 35.200 -3.893 80.622 1.00 25.70 54 GLY C CA 1
ATOM 4394 C C . GLY C 1 54 ? 35.545 -3.427 82.024 1.00 36.30 54 GLY C C 1
ATOM 4395 O O . GLY C 1 54 ? 35.704 -4.224 82.946 1.00 37.11 54 GLY C O 1
ATOM 4396 N N . LEU C 1 55 ? 35.688 -2.118 82.161 1.00 34.41 55 LEU C N 1
ATOM 4397 C CA . LEU C 1 55 ? 35.907 -1.460 83.436 1.00 29.22 55 LEU C CA 1
ATOM 4398 C C . LEU C 1 55 ? 34.760 -0.485 83.635 1.00 33.43 55 LEU C C 1
ATOM 4399 O O . LEU C 1 55 ? 34.537 0.393 82.791 1.00 27.91 55 LEU C O 1
ATOM 4404 N N . GLN C 1 56 ? 34.002 -0.681 84.707 1.00 27.70 56 GLN C N 1
ATOM 4405 C CA . GLN C 1 56 ? 32.833 0.125 85.014 1.00 31.44 56 GLN C CA 1
ATOM 4406 C C . GLN C 1 56 ? 33.069 0.925 86.290 1.00 29.53 56 GLN C C 1
ATOM 4407 O O . GLN C 1 56 ? 33.948 0.612 87.093 1.00 32.81 56 GLN C O 1
ATOM 4413 N N . ALA C 1 57 ? 32.245 1.950 86.480 1.00 29.81 57 ALA C N 1
ATOM 4414 C CA . ALA C 1 57 ? 32.441 2.889 87.574 1.00 33.37 57 ALA C CA 1
ATOM 4415 C C . ALA C 1 57 ? 32.076 2.282 88.925 1.00 30.23 57 ALA C C 1
ATOM 4416 O O . ALA C 1 57 ? 31.072 1.575 89.060 1.00 35.73 57 ALA C O 1
ATOM 4418 N N . ARG C 1 58 ? 32.902 2.563 89.928 1.00 31.43 58 ARG C N 1
ATOM 4419 C CA . ARG C 1 58 ? 32.479 2.375 91.308 1.00 36.28 58 ARG C CA 1
ATOM 4420 C C . ARG C 1 58 ? 31.233 3.207 91.563 1.00 35.89 58 ARG C C 1
ATOM 4421 O O . ARG C 1 58 ? 31.098 4.323 91.052 1.00 32.32 58 ARG C O 1
ATOM 4429 N N . GLY C 1 59 ? 30.328 2.672 92.370 1.00 32.90 59 GLY C N 1
ATOM 4430 C CA . GLY C 1 59 ? 29.085 3.341 92.668 1.00 32.41 59 GLY C CA 1
ATOM 4431 C C . GLY C 1 59 ? 27.893 2.773 91.938 1.00 40.05 59 GLY C C 1
ATOM 4432 O O . GLY C 1 59 ? 26.760 3.175 92.225 1.00 41.55 59 GLY C O 1
ATOM 4433 N N . LEU C 1 60 ? 28.113 1.854 91.002 1.00 31.51 60 LEU C N 1
ATOM 4434 C CA . LEU C 1 60 ? 27.003 1.203 90.328 1.00 40.14 60 LEU C CA 1
ATOM 4435 C C . LEU C 1 60 ? 26.640 -0.103 91.022 1.00 46.36 60 LEU C C 1
ATOM 4436 O O . LEU C 1 60 ? 25.487 -0.294 91.420 1.00 36.33 60 LEU C O 1
ATOM 4441 N N . ALA C 1 61 ? 27.622 -0.995 91.197 1.00 42.21 61 ALA C N 1
ATOM 4442 C CA . ALA C 1 61 ? 27.379 -2.233 91.933 1.00 52.96 61 ALA C CA 1
ATOM 4443 C C . ALA C 1 61 ? 27.074 -1.949 93.395 1.00 55.02 61 ALA C C 1
ATOM 4444 O O . ALA C 1 61 ? 26.231 -2.619 94.003 1.00 54.36 61 ALA C O 1
ATOM 4446 N N . ASP C 1 62 ? 27.761 -0.972 93.979 1.00 51.47 62 ASP C N 1
ATOM 4447 C CA . ASP C 1 62 ? 27.539 -0.574 95.366 1.00 48.80 62 ASP C CA 1
ATOM 4448 C C . ASP C 1 62 ? 27.263 0.924 95.398 1.00 41.85 62 ASP C C 1
ATOM 4449 O O . ASP C 1 62 ? 28.209 1.731 95.386 1.00 44.95 62 ASP C O 1
ATOM 4454 N N . PRO C 1 63 ? 25.991 1.339 95.435 1.00 51.97 63 PRO C N 1
ATOM 4455 C CA . PRO C 1 63 ? 25.685 2.781 95.404 1.00 51.09 63 PRO C CA 1
ATOM 4456 C C . PRO C 1 63 ? 26.174 3.540 96.628 1.00 53.06 63 PRO C C 1
ATOM 4457 O O . PRO C 1 63 ? 26.150 4.778 96.611 1.00 67.60 63 PRO C O 1
ATOM 4461 N N . SER C 1 64 ? 26.652 2.821 97.638 1.00 50.38 64 SER C N 1
ATOM 4462 C CA . SER C 1 64 ? 27.156 3.447 98.852 1.00 63.82 64 SER C CA 1
ATOM 4463 C C . SER C 1 64 ? 28.683 3.508 98.871 1.00 60.50 64 SER C C 1
ATOM 4464 O O . SER C 1 64 ? 29.278 3.910 99.871 1.00 63.29 64 SER C O 1
ATOM 4467 N N . ALA C 1 65 ? 29.317 3.110 97.770 1.00 68.35 65 ALA C N 1
ATOM 4468 C CA . ALA C 1 65 ? 30.769 3.134 97.696 1.00 62.88 65 ALA C CA 1
ATOM 4469 C C . ALA C 1 65 ? 31.271 4.568 97.582 1.00 56.63 65 ALA C C 1
ATOM 4470 O O . ALA C 1 65 ? 30.589 5.451 97.052 1.00 45.91 65 ALA C O 1
ATOM 4472 N N . THR C 1 66 ? 32.468 4.801 98.119 1.00 50.94 66 THR C N 1
ATOM 4473 C CA . THR C 1 66 ? 33.129 6.089 97.963 1.00 54.06 66 THR C CA 1
ATOM 4474 C C . THR C 1 66 ? 33.585 6.259 96.517 1.00 45.01 66 THR C C 1
ATOM 4475 O O . THR C 1 66 ? 34.401 5.478 96.016 1.00 55.71 66 THR C O 1
ATOM 4479 N N . LEU C 1 67 ? 33.041 7.259 95.838 1.00 49.14 67 LEU C N 1
ATOM 4480 C CA . LEU C 1 67 ? 33.438 7.505 94.465 1.00 43.61 67 LEU C CA 1
ATOM 4481 C C . LEU C 1 67 ? 34.847 8.088 94.422 1.00 45.10 67 LEU C C 1
ATOM 4482 O O . LEU C 1 67 ? 35.260 8.800 95.341 1.00 43.25 67 LEU C O 1
ATOM 4487 N N . PRO C 1 68 ? 35.611 7.789 93.372 1.00 50.37 68 PRO C N 1
ATOM 4488 C CA . PRO C 1 68 ? 36.922 8.434 93.219 1.00 45.17 68 PRO C CA 1
ATOM 4489 C C . PRO C 1 68 ? 36.754 9.932 93.018 1.00 41.86 68 PRO C C 1
ATOM 4490 O O . PRO C 1 68 ? 35.789 10.387 92.403 1.00 39.67 68 PRO C O 1
ATOM 4494 N N . SER C 1 69 ? 37.689 10.706 93.569 1.00 41.06 69 SER C N 1
ATOM 4495 C CA . SER C 1 69 ? 37.645 12.158 93.451 1.00 33.83 69 SER C CA 1
ATOM 4496 C C . SER C 1 69 ? 38.609 12.694 92.405 1.00 41.52 69 SER C C 1
ATOM 4497 O O . SER C 1 69 ? 38.666 13.911 92.200 1.00 48.51 69 SER C O 1
ATOM 4500 N N . SER C 1 70 ? 39.348 11.821 91.727 1.00 32.28 70 SER C N 1
ATOM 4501 C CA . SER C 1 70 ? 40.235 12.248 90.658 1.00 42.49 70 SER C CA 1
ATOM 4502 C C . SER C 1 70 ? 40.344 11.132 89.633 1.00 33.61 70 SER C C 1
ATOM 4503 O O . SER C 1 70 ? 40.117 9.955 89.933 1.00 37.44 70 SER C O 1
ATOM 4506 N N . ILE C 1 71 ? 40.692 11.516 88.405 1.00 34.26 71 ILE C N 1
ATOM 4507 C CA . ILE C 1 71 ? 40.935 10.515 87.372 1.00 30.32 71 ILE C CA 1
ATOM 4508 C C . ILE C 1 71 ? 42.141 9.654 87.729 1.00 35.33 71 ILE C C 1
ATOM 4509 O O . ILE C 1 71 ? 42.179 8.465 87.400 1.00 31.35 71 ILE C O 1
ATOM 4514 N N . GLU C 1 72 ? 43.128 10.220 88.433 1.00 32.66 72 GLU C N 1
ATOM 4515 C CA . GLU C 1 72 ? 44.294 9.434 88.839 1.00 40.09 72 GLU C CA 1
ATOM 4516 C C . GLU C 1 72 ? 43.900 8.307 89.790 1.00 36.06 72 GLU C C 1
ATOM 4517 O O . GLU C 1 72 ? 44.399 7.181 89.678 1.00 36.04 72 GLU C O 1
ATOM 4523 N N . GLU C 1 73 ? 42.987 8.588 90.719 1.00 33.21 73 GLU C N 1
ATOM 4524 C CA . GLU C 1 73 ? 42.550 7.574 91.677 1.00 35.53 73 GLU C CA 1
ATOM 4525 C C . GLU C 1 73 ? 41.697 6.505 90.995 1.00 35.89 73 GLU C C 1
ATOM 4526 O O . GLU C 1 73 ? 41.860 5.302 91.252 1.00 44.17 73 GLU C O 1
ATOM 4532 N N . MET C 1 74 ? 40.790 6.929 90.114 1.00 45.76 74 MET C N 1
ATOM 4533 C CA . MET C 1 74 ? 40.021 5.987 89.308 1.00 37.83 74 MET C CA 1
ATOM 4534 C C . MET C 1 74 ? 40.950 5.090 88.494 1.00 33.53 74 MET C C 1
ATOM 4535 O O . MET C 1 74 ? 40.769 3.865 88.442 1.00 37.81 74 MET C O 1
ATOM 4540 N N . ALA C 1 75 ? 41.973 5.689 87.879 1.00 28.11 75 ALA C N 1
ATOM 4541 C CA . ALA C 1 75 ? 42.936 4.933 87.085 1.00 30.54 75 ALA C CA 1
ATOM 4542 C C . ALA C 1 75 ? 43.721 3.945 87.939 1.00 39.21 75 ALA C C 1
ATOM 4543 O O . ALA C 1 75 ? 44.009 2.832 87.492 1.00 33.11 75 ALA C O 1
ATOM 4545 N N . ALA C 1 76 ? 44.093 4.333 89.164 1.00 33.34 76 ALA C N 1
ATOM 4546 C CA . ALA C 1 76 ? 44.830 3.410 90.028 1.00 40.59 76 ALA C CA 1
ATOM 4547 C C . ALA C 1 76 ? 43.966 2.212 90.409 1.00 38.01 76 ALA C C 1
ATOM 4548 O O . ALA C 1 76 ? 44.420 1.055 90.365 1.00 48.97 76 ALA C O 1
ATOM 4550 N N . ASP C 1 77 ? 42.715 2.480 90.795 1.00 33.02 77 ASP C N 1
ATOM 4551 C CA . ASP C 1 77 ? 41.734 1.415 91.009 1.00 40.12 77 ASP C CA 1
ATOM 4552 C C . ASP C 1 77 ? 41.685 0.450 89.820 1.00 41.23 77 ASP C C 1
ATOM 4553 O O . ASP C 1 77 ? 41.806 -0.779 89.975 1.00 37.67 77 ASP C O 1
ATOM 4558 N N . TYR C 1 78 ? 41.540 0.998 88.611 1.00 32.97 78 TYR C N 1
ATOM 4559 C CA . TYR C 1 78 ? 41.375 0.127 87.450 1.00 36.04 78 TYR C CA 1
ATOM 4560 C C . TYR C 1 78 ? 42.666 -0.599 87.103 1.00 30.58 78 TYR C C 1
ATOM 4561 O O . TYR C 1 78 ? 42.619 -1.713 86.574 1.00 40.69 78 TYR C O 1
ATOM 4570 N N . VAL C 1 79 ? 43.823 0.018 87.357 1.00 35.00 79 VAL C N 1
ATOM 4571 C CA . VAL C 1 79 ? 45.092 -0.665 87.122 1.00 33.18 79 VAL C CA 1
ATOM 4572 C C . VAL C 1 79 ? 45.199 -1.880 88.030 1.00 40.19 79 VAL C C 1
ATOM 4573 O O . VAL C 1 79 ? 45.605 -2.965 87.597 1.00 34.24 79 VAL C O 1
ATOM 4577 N N . THR C 1 80 ? 44.833 -1.715 89.306 1.00 34.75 80 THR C N 1
ATOM 4578 C CA . THR C 1 80 ? 44.736 -2.869 90.197 1.00 40.24 80 THR C CA 1
ATOM 4579 C C . THR C 1 80 ? 43.884 -3.966 89.564 1.00 44.58 80 THR C C 1
ATOM 4580 O O . THR C 1 80 ? 44.303 -5.133 89.465 1.00 50.57 80 THR C O 1
ATOM 4584 N N . GLN C 1 81 ? 42.694 -3.588 89.089 1.00 39.75 81 GLN C N 1
ATOM 4585 C CA . GLN C 1 81 ? 41.770 -4.581 88.542 1.00 40.91 81 GLN C CA 1
ATOM 4586 C C . GLN C 1 81 ? 42.369 -5.309 87.338 1.00 42.37 81 GLN C C 1
ATOM 4587 O O . GLN C 1 81 ? 42.288 -6.539 87.242 1.00 45.86 81 GLN C O 1
ATOM 4593 N N . ILE C 1 82 ? 42.967 -4.570 86.403 1.00 34.73 82 ILE C N 1
ATOM 4594 C CA . ILE C 1 82 ? 43.443 -5.215 85.179 1.00 41.11 82 ILE C CA 1
ATOM 4595 C C . ILE C 1 82 ? 44.726 -6.007 85.428 1.00 51.35 82 ILE C C 1
ATOM 4596 O O . ILE C 1 82 ? 44.968 -7.021 84.762 1.00 39.33 82 ILE C O 1
ATOM 4601 N N . ARG C 1 83 ? 45.566 -5.579 86.375 1.00 45.13 83 ARG C N 1
ATOM 4602 C CA . ARG C 1 83 ? 46.712 -6.400 86.742 1.00 53.35 83 ARG C CA 1
ATOM 4603 C C . ARG C 1 83 ? 46.263 -7.704 87.379 1.00 58.55 83 ARG C C 1
ATOM 4604 O O . ARG C 1 83 ? 46.963 -8.717 87.275 1.00 48.97 83 ARG C O 1
ATOM 4612 N N . GLY C 1 84 ? 45.098 -7.700 88.034 1.00 47.88 84 GLY C N 1
ATOM 4613 C CA . GLY C 1 84 ? 44.537 -8.959 88.498 1.00 38.89 84 GLY C CA 1
ATOM 4614 C C . GLY C 1 84 ? 44.246 -9.951 87.380 1.00 56.05 84 GLY C C 1
ATOM 4615 O O . GLY C 1 84 ? 44.320 -11.165 87.589 1.00 52.80 84 GLY C O 1
ATOM 4616 N N . VAL C 1 85 ? 43.920 -9.459 86.183 1.00 54.60 85 VAL C N 1
ATOM 4617 C CA . VAL C 1 85 ? 43.639 -10.340 85.046 1.00 47.22 85 VAL C CA 1
ATOM 4618 C C . VAL C 1 85 ? 44.897 -10.622 84.234 1.00 42.06 85 VAL C C 1
ATOM 4619 O O . VAL C 1 85 ? 45.066 -11.716 83.688 1.00 41.73 85 VAL C O 1
ATOM 4623 N N . GLN C 1 86 ? 45.798 -9.661 84.158 1.00 41.66 86 GLN C N 1
ATOM 4624 C CA . GLN C 1 86 ? 46.941 -9.776 83.270 1.00 47.49 86 GLN C CA 1
ATOM 4625 C C . GLN C 1 86 ? 48.189 -9.346 84.028 1.00 43.81 86 GLN C C 1
ATOM 4626 O O . GLN C 1 86 ? 48.402 -8.148 84.253 1.00 46.91 86 GLN C O 1
ATOM 4632 N N . PRO C 1 87 ? 49.041 -10.295 84.425 1.00 61.14 87 PRO C N 1
ATOM 4633 C CA . PRO C 1 87 ? 50.111 -9.968 85.381 1.00 49.89 87 PRO C CA 1
ATOM 4634 C C . PRO C 1 87 ? 51.225 -9.131 84.788 1.00 53.41 87 PRO C C 1
ATOM 4635 O O . PRO C 1 87 ? 51.907 -8.416 85.532 1.00 60.45 87 PRO C O 1
ATOM 4639 N N . SER C 1 88 ? 51.440 -9.248 83.486 1.00 41.29 88 SER C N 1
ATOM 4640 C CA . SER C 1 88 ? 52.483 -8.495 82.810 1.00 57.20 88 SER C CA 1
ATOM 4641 C C . SER C 1 88 ? 52.188 -8.506 81.325 1.00 66.16 88 SER C C 1
ATOM 4642 O O . SER C 1 88 ? 51.077 -8.837 80.907 1.00 55.76 88 SER C O 1
ATOM 4645 N N . GLY C 1 89 ? 53.175 -8.143 80.517 1.00 90.90 89 GLY C N 1
ATOM 4646 C CA . GLY C 1 89 ? 52.953 -8.153 79.095 1.00 59.92 89 GLY C CA 1
ATOM 4647 C C . GLY C 1 89 ? 52.475 -6.788 78.673 1.00 66.40 89 GLY C C 1
ATOM 4648 O O . GLY C 1 89 ? 52.368 -5.867 79.492 1.00 66.64 89 GLY C O 1
ATOM 4649 N N . PRO C 1 90 ? 52.142 -6.632 77.394 1.00 60.09 90 PRO C N 1
ATOM 4650 C CA . PRO C 1 90 ? 51.628 -5.341 76.925 1.00 55.94 90 PRO C CA 1
ATOM 4651 C C . PRO C 1 90 ? 50.180 -5.160 77.360 1.00 45.29 90 PRO C C 1
ATOM 4652 O O . PRO C 1 90 ? 49.352 -6.057 77.192 1.00 47.27 90 PRO C O 1
ATOM 4656 N N . TYR C 1 91 ? 49.887 -4.008 77.956 1.00 42.21 91 TYR C N 1
ATOM 4657 C CA . TYR C 1 91 ? 48.526 -3.676 78.351 1.00 41.97 91 TYR C CA 1
ATOM 4658 C C . TYR C 1 91 ? 47.866 -2.894 77.223 1.00 38.69 91 TYR C C 1
ATOM 4659 O O . TYR C 1 91 ? 48.337 -1.816 76.847 1.00 40.21 91 TYR C O 1
ATOM 4668 N N . HIS C 1 92 ? 46.797 -3.455 76.670 1.00 39.36 92 HIS C N 1
ATOM 4669 C CA . HIS C 1 92 ? 46.056 -2.836 75.580 1.00 33.59 92 HIS C CA 1
ATOM 4670 C C . HIS C 1 92 ? 44.817 -2.188 76.180 1.00 32.70 92 HIS C C 1
ATOM 4671 O O . HIS C 1 92 ? 43.932 -2.883 76.690 1.00 34.97 92 HIS C O 1
ATOM 4678 N N . LEU C 1 93 ? 44.771 -0.862 76.149 1.00 31.15 93 LEU C N 1
ATOM 4679 C CA . LEU C 1 93 ? 43.685 -0.101 76.743 1.00 28.45 93 LEU C CA 1
ATOM 4680 C C . LEU C 1 93 ? 42.887 0.617 75.662 1.00 32.20 93 LEU C C 1
ATOM 4681 O O . LEU C 1 93 ? 43.430 1.056 74.644 1.00 33.41 93 LEU C O 1
ATOM 4686 N N . LEU C 1 94 ? 41.586 0.730 75.899 1.00 32.59 94 LEU C N 1
ATOM 4687 C CA . LEU C 1 94 ? 40.670 1.460 75.042 1.00 23.72 94 LEU C CA 1
ATOM 4688 C C . LEU C 1 94 ? 39.788 2.313 75.936 1.00 27.26 94 LEU C C 1
ATOM 4689 O O . LEU C 1 94 ? 39.341 1.856 76.993 1.00 28.55 94 LEU C O 1
ATOM 4694 N N . GLY C 1 95 ? 39.560 3.556 75.522 1.00 24.33 95 GLY C N 1
ATOM 4695 C CA . GLY C 1 95 ? 38.698 4.447 76.266 1.00 28.06 95 GLY C CA 1
ATOM 4696 C C . GLY C 1 95 ? 37.796 5.219 75.325 1.00 27.47 95 GLY C C 1
ATOM 4697 O O . GLY C 1 95 ? 38.032 5.301 74.119 1.00 34.14 95 GLY C O 1
ATOM 4698 N N . TRP C 1 96 ? 36.749 5.782 75.914 1.00 30.22 96 TRP C N 1
ATOM 4699 C CA . TRP C 1 96 ? 35.732 6.551 75.206 1.00 26.73 96 TRP C CA 1
ATOM 4700 C C . TRP C 1 96 ? 35.303 7.643 76.165 1.00 27.95 96 TRP C C 1
ATOM 4701 O O . TRP C 1 96 ? 34.932 7.329 77.298 1.00 32.30 96 TRP C O 1
ATOM 4712 N N . SER C 1 97 ? 35.414 8.905 75.746 1.00 25.65 97 SER C N 1
ATOM 4713 C CA . SER C 1 97 ? 34.993 10.042 76.567 1.00 33.97 97 SER C CA 1
ATOM 4714 C C . SER C 1 97 ? 35.849 10.013 77.832 1.00 28.99 97 SER C C 1
ATOM 4715 O O . SER C 1 97 ? 37.083 9.988 77.709 1.00 36.17 97 SER C O 1
ATOM 4718 N N . LEU C 1 98 ? 35.256 9.972 79.030 1.00 28.28 98 LEU C N 1
ATOM 4719 C CA . LEU C 1 98 ? 36.025 9.912 80.271 1.00 28.21 98 LEU C CA 1
ATOM 4720 C C . LEU C 1 98 ? 37.040 8.779 80.265 1.00 28.16 98 LEU C C 1
ATOM 4721 O O . LEU C 1 98 ? 38.171 8.949 80.736 1.00 29.14 98 LEU C O 1
ATOM 4726 N N . GLY C 1 99 ? 36.647 7.606 79.762 1.00 27.48 99 GLY C N 1
ATOM 4727 C CA . GLY C 1 99 ? 37.570 6.481 79.723 1.00 18.63 99 GLY C CA 1
ATOM 4728 C C . GLY C 1 99 ? 38.889 6.826 79.062 1.00 27.55 99 GLY C C 1
ATOM 4729 O O . GLY C 1 99 ? 39.955 6.379 79.503 1.00 27.59 99 GLY C O 1
ATOM 4730 N N . SER C 1 100 ? 38.839 7.637 78.002 1.00 20.65 100 SER C N 1
ATOM 4731 C CA . SER C 1 100 ? 40.066 8.083 77.348 1.00 29.89 100 SER C CA 1
ATOM 4732 C C . SER C 1 100 ? 40.986 8.786 78.332 1.00 28.22 100 SER C C 1
ATOM 4733 O O . SER C 1 100 ? 42.196 8.538 78.345 1.00 27.33 100 SER C O 1
ATOM 4736 N N . LEU C 1 101 ? 40.451 9.724 79.111 1.00 24.15 101 LEU C N 1
ATOM 4737 C CA . LEU C 1 101 ? 41.292 10.349 80.123 1.00 28.29 101 LEU C CA 1
ATOM 4738 C C . LEU C 1 101 ? 41.813 9.298 81.092 1.00 30.30 101 LEU C C 1
ATOM 4739 O O . LEU C 1 101 ? 43.022 9.233 81.362 1.00 33.04 101 LEU C O 1
ATOM 4744 N N . VAL C 1 102 ? 40.937 8.381 81.513 1.00 21.89 102 VAL C N 1
ATOM 4745 C CA . VAL C 1 102 ? 41.328 7.386 82.508 1.00 27.49 102 VAL C CA 1
ATOM 4746 C C . VAL C 1 102 ? 42.461 6.514 81.977 1.00 33.69 102 VAL C C 1
ATOM 4747 O O . VAL C 1 102 ? 43.478 6.318 82.658 1.00 29.33 102 VAL C O 1
ATOM 4751 N N . ILE C 1 103 ? 42.345 6.041 80.726 1.00 28.73 103 ILE C N 1
ATOM 4752 C CA . ILE C 1 103 ? 43.385 5.146 80.225 1.00 34.93 103 ILE C CA 1
ATOM 4753 C C . ILE C 1 103 ? 44.693 5.906 80.085 1.00 37.39 103 ILE C C 1
ATOM 4754 O O . ILE C 1 103 ? 45.769 5.343 80.332 1.00 28.85 103 ILE C O 1
ATOM 4759 N N . HIS C 1 104 ? 44.634 7.203 79.767 1.00 25.54 104 HIS C N 1
ATOM 4760 C CA . HIS C 1 104 ? 45.875 7.957 79.732 1.00 34.86 104 HIS C CA 1
ATOM 4761 C C . HIS C 1 104 ? 46.550 7.894 81.092 1.00 34.44 104 HIS C C 1
ATOM 4762 O O . HIS C 1 104 ? 47.719 7.491 81.204 1.00 32.66 104 HIS C O 1
ATOM 4769 N N . ALA C 1 105 ? 45.789 8.199 82.150 1.00 32.22 105 ALA C N 1
ATOM 4770 C CA . ALA C 1 105 ? 46.338 8.098 83.495 1.00 31.20 105 ALA C CA 1
ATOM 4771 C C . ALA C 1 105 ? 46.831 6.686 83.762 1.00 37.88 105 ALA C C 1
ATOM 4772 O O . ALA C 1 105 ? 47.964 6.498 84.233 1.00 39.59 105 ALA C O 1
ATOM 4774 N N . MET C 1 106 ? 46.031 5.674 83.384 1.00 33.46 106 MET C N 1
ATOM 4775 C CA . MET C 1 106 ? 46.467 4.302 83.612 1.00 33.40 106 MET C CA 1
ATOM 4776 C C . MET C 1 106 ? 47.779 4.061 82.891 1.00 36.37 106 MET C C 1
ATOM 4777 O O . MET C 1 106 ? 48.753 3.576 83.487 1.00 36.06 106 MET C O 1
ATOM 4782 N N . ALA C 1 107 ? 47.856 4.510 81.638 1.00 34.06 107 ALA C N 1
ATOM 4783 C CA . ALA C 1 107 ? 49.059 4.272 80.859 1.00 38.36 107 ALA C CA 1
ATOM 4784 C C . ALA C 1 107 ? 50.253 4.947 81.516 1.00 37.97 107 ALA C C 1
ATOM 4785 O O . ALA C 1 107 ? 51.342 4.366 81.586 1.00 35.78 107 ALA C O 1
ATOM 4787 N N . THR C 1 108 ? 50.067 6.157 82.051 1.00 46.67 108 THR C N 1
ATOM 4788 C CA . THR C 1 108 ? 51.228 6.792 82.659 1.00 39.81 108 THR C CA 1
ATOM 4789 C C . THR C 1 108 ? 51.637 6.031 83.917 1.00 47.78 108 THR C C 1
ATOM 4790 O O . THR C 1 108 ? 52.823 5.713 84.098 1.00 47.54 108 THR C O 1
ATOM 4794 N N . GLN C 1 109 ? 50.652 5.609 84.724 1.00 39.14 109 GLN C N 1
ATOM 4795 C CA . GLN C 1 109 ? 50.967 4.885 85.950 1.00 43.23 109 GLN C CA 1
ATOM 4796 C C . GLN C 1 109 ? 51.673 3.584 85.626 1.00 48.66 109 GLN C C 1
ATOM 4797 O O . GLN C 1 109 ? 52.724 3.276 86.192 1.00 52.48 109 GLN C O 1
ATOM 4803 N N . LEU C 1 110 ? 51.146 2.852 84.649 1.00 43.46 110 LEU C N 1
ATOM 4804 C CA . LEU C 1 110 ? 51.758 1.595 84.251 1.00 42.58 110 LEU C CA 1
ATOM 4805 C C . LEU C 1 110 ? 53.209 1.783 83.819 1.00 52.12 110 LEU C C 1
ATOM 4806 O O . LEU C 1 110 ? 54.049 0.924 84.101 1.00 55.92 110 LEU C O 1
ATOM 4811 N N . ARG C 1 111 ? 53.488 2.886 83.132 1.00 46.44 111 ARG C N 1
ATOM 4812 C CA . ARG C 1 111 ? 54.836 3.178 82.663 1.00 54.78 111 ARG C CA 1
ATOM 4813 C C . ARG C 1 111 ? 55.769 3.442 83.837 1.00 55.18 111 ARG C C 1
ATOM 4814 O O . ARG C 1 111 ? 56.917 2.997 83.842 1.00 66.04 111 ARG C O 1
ATOM 4822 N N . ALA C 1 112 ? 55.270 4.170 84.830 1.00 55.89 112 ALA C N 1
ATOM 4823 C CA . ALA C 1 112 ? 56.057 4.487 86.005 1.00 62.27 112 ALA C CA 1
ATOM 4824 C C . ALA C 1 112 ? 56.335 3.241 86.832 1.00 61.80 112 ALA C C 1
ATOM 4825 O O . ALA C 1 112 ? 57.317 3.212 87.582 1.00 70.09 112 ALA C O 1
ATOM 4827 N N . GLU C 1 113 ? 55.606 2.220 86.555 1.00 66.67 113 GLU C N 1
ATOM 4828 C CA . GLU C 1 113 ? 55.808 0.957 87.236 1.00 67.24 113 GLU C CA 1
ATOM 4829 C C . GLU C 1 113 ? 56.697 0.052 86.380 1.00 59.34 113 GLU C C 1
ATOM 4830 O O . GLU C 1 113 ? 56.840 -1.134 86.674 1.00 65.93 113 GLU C O 1
ATOM 4836 N N . GLY C 1 114 ? 57.237 0.560 85.303 1.00 69.05 114 GLY C N 1
ATOM 4837 C CA . GLY C 1 114 ? 58.049 -0.263 84.457 1.00 49.81 114 GLY C CA 1
ATOM 4838 C C . GLY C 1 114 ? 57.296 -1.320 83.689 1.00 66.20 114 GLY C C 1
ATOM 4839 O O . GLY C 1 114 ? 57.886 -2.241 83.185 1.00 50.50 114 GLY C O 1
ATOM 4840 N N . GLU C 1 115 ? 55.988 -1.207 83.596 1.00 58.62 115 GLU C N 1
ATOM 4841 C CA . GLU C 1 115 ? 55.257 -2.192 82.827 1.00 62.46 115 GLU C CA 1
ATOM 4842 C C . GLU C 1 115 ? 55.180 -1.744 81.401 1.00 59.77 115 GLU C C 1
ATOM 4843 O O . GLU C 1 115 ? 55.324 -0.595 81.127 1.00 53.34 115 GLU C O 1
ATOM 4849 N N . GLU C 1 116 ? 54.941 -2.668 80.499 1.00 44.91 116 GLU C N 1
ATOM 4850 C CA . GLU C 1 116 ? 54.859 -2.357 79.079 1.00 53.39 116 GLU C CA 1
ATOM 4851 C C . GLU C 1 116 ? 53.425 -2.028 78.680 1.00 54.96 116 GLU C C 1
ATOM 4852 O O . GLU C 1 116 ? 52.491 -2.748 79.046 1.00 58.20 116 GLU C O 1
ATOM 4858 N N . VAL C 1 117 ? 53.256 -0.933 77.941 1.00 49.57 117 VAL C N 1
ATOM 4859 C CA . VAL C 1 117 ? 51.954 -0.492 77.454 1.00 44.92 117 VAL C CA 1
ATOM 4860 C C . VAL C 1 117 ? 51.893 -0.728 75.952 1.00 51.88 117 VAL C C 1
ATOM 4861 O O . VAL C 1 117 ? 52.785 -0.300 75.209 1.00 46.80 117 VAL C O 1
ATOM 4865 N N . GLY C 1 118 ? 50.856 -1.433 75.511 1.00 47.43 118 GLY C N 1
ATOM 4866 C CA . GLY C 1 118 ? 50.709 -1.736 74.105 1.00 41.77 118 GLY C CA 1
ATOM 4867 C C . GLY C 1 118 ? 49.850 -0.719 73.386 1.00 50.35 118 GLY C C 1
ATOM 4868 O O . GLY C 1 118 ? 50.208 0.459 73.285 1.00 44.66 118 GLY C O 1
ATOM 4869 N N . LEU C 1 119 ? 48.708 -1.176 72.881 1.00 48.57 119 LEU C N 1
ATOM 4870 C CA . LEU C 1 119 ? 47.788 -0.322 72.147 1.00 38.48 119 LEU C CA 1
ATOM 4871 C C . LEU C 1 119 ? 46.990 0.549 73.109 1.00 45.46 119 LEU C C 1
ATOM 4872 O O . LEU C 1 119 ? 46.475 0.062 74.123 1.00 34.94 119 LEU C O 1
ATOM 4877 N N . LEU C 1 120 ? 46.887 1.837 72.789 1.00 33.48 120 LEU C N 1
ATOM 4878 C CA . LEU C 1 120 ? 45.992 2.753 73.485 1.00 37.96 120 LEU C CA 1
ATOM 4879 C C . LEU C 1 120 ? 45.052 3.356 72.457 1.00 37.54 120 LEU C C 1
ATOM 4880 O O . LEU C 1 120 ? 45.509 3.993 71.504 1.00 34.36 120 LEU C O 1
ATOM 4885 N N . VAL C 1 121 ? 43.751 3.140 72.637 1.00 28.14 121 VAL C N 1
ATOM 4886 C CA . VAL C 1 121 ? 42.736 3.598 71.695 1.00 31.95 121 VAL C CA 1
ATOM 4887 C C . VAL C 1 121 ? 41.845 4.600 72.405 1.00 32.82 121 VAL C C 1
ATOM 4888 O O . VAL C 1 121 ? 41.187 4.265 73.397 1.00 28.53 121 VAL C O 1
ATOM 4892 N N . ASN C 1 122 ? 41.831 5.822 71.896 1.00 29.07 122 ASN C N 1
ATOM 4893 C CA . ASN C 1 122 ? 41.064 6.930 72.440 1.00 26.96 12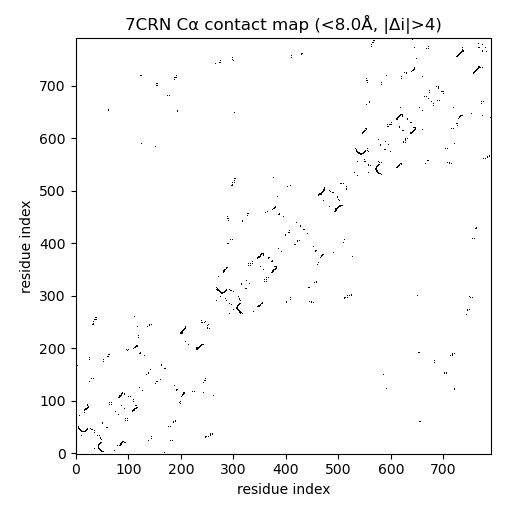2 ASN C CA 1
ATOM 4894 C C . ASN C 1 122 ? 39.906 7.219 71.487 1.00 29.22 122 ASN C C 1
ATOM 4895 O O . ASN C 1 122 ? 40.123 7.692 70.369 1.00 31.55 122 ASN C O 1
ATOM 4900 N N . LEU C 1 123 ? 38.675 6.983 71.943 1.00 29.46 123 LEU C N 1
ATOM 4901 C CA . LEU C 1 123 ? 37.491 7.280 71.134 1.00 33.68 123 LEU C CA 1
ATOM 4902 C C . LEU C 1 123 ? 37.084 8.740 71.336 1.00 40.12 123 LEU C C 1
ATOM 4903 O O . LEU C 1 123 ? 36.302 9.078 72.230 1.00 28.78 123 LEU C O 1
ATOM 4908 N N . ASP C 1 124 ? 37.634 9.615 70.483 1.00 31.94 124 ASP C N 1
ATOM 4909 C CA . ASP C 1 124 ? 37.117 10.971 70.253 1.00 30.45 124 ASP C CA 1
ATOM 4910 C C . ASP C 1 124 ? 37.050 11.811 71.528 1.00 26.09 124 ASP C C 1
ATOM 4911 O O . ASP C 1 124 ? 36.092 12.551 71.752 1.00 33.23 124 ASP C O 1
ATOM 4916 N N . GLN C 1 125 ? 38.074 11.718 72.368 1.00 34.00 125 GLN C N 1
ATOM 4917 C CA . GLN C 1 125 ? 38.208 12.602 73.517 1.00 34.84 125 GLN C CA 1
ATOM 4918 C C . GLN C 1 125 ? 39.487 13.407 73.352 1.00 38.31 125 GLN C C 1
ATOM 4919 O O . GLN C 1 125 ? 40.535 12.847 73.012 1.00 29.76 125 GLN C O 1
ATOM 4925 N N . TYR C 1 126 ? 39.400 14.709 73.593 1.00 28.85 126 TYR C N 1
ATOM 4926 C CA . TYR C 1 126 ? 40.521 15.621 73.446 1.00 26.81 126 TYR C CA 1
ATOM 4927 C C . TYR C 1 126 ? 40.835 16.297 74.772 1.00 40.94 126 TYR C C 1
ATOM 4928 O O . TYR C 1 126 ? 39.997 16.314 75.683 1.00 31.98 126 TYR C O 1
ATOM 4937 N N . PRO C 1 127 ? 42.062 16.797 74.943 1.00 37.25 127 PRO C N 1
ATOM 4938 C CA . PRO C 1 127 ? 42.442 17.402 76.224 1.00 31.12 127 PRO C CA 1
ATOM 4939 C C . PRO C 1 127 ? 41.529 18.554 76.610 1.00 37.13 127 PRO C C 1
ATOM 4940 O O . PRO C 1 127 ? 40.971 19.253 75.757 1.00 31.75 127 PRO C O 1
ATOM 4944 N N . ILE C 1 128 ? 41.405 18.752 77.921 1.00 36.47 128 ILE C N 1
ATOM 4945 C CA . ILE C 1 128 ? 40.534 19.762 78.511 1.00 40.88 128 ILE C CA 1
ATOM 4946 C C . ILE C 1 128 ? 41.358 20.997 78.846 1.00 48.42 128 ILE C C 1
ATOM 4947 O O . ILE C 1 128 ? 42.444 20.890 79.428 1.00 42.74 128 ILE C O 1
ATOM 4952 N N . ASP C 1 129 ? 40.839 22.170 78.492 1.00 41.80 129 ASP C N 1
ATOM 4953 C CA . ASP C 1 129 ? 41.369 23.438 78.991 1.00 49.61 129 ASP C CA 1
ATOM 4954 C C . ASP C 1 129 ? 40.877 23.608 80.426 1.00 49.41 129 ASP C C 1
ATOM 4955 O O . ASP C 1 129 ? 39.718 23.961 80.661 1.00 43.56 129 ASP C O 1
ATOM 4960 N N . ARG C 1 130 ? 41.761 23.350 81.394 1.00 39.20 130 ARG C N 1
ATOM 4961 C CA . ARG C 1 130 ? 41.354 23.351 82.797 1.00 46.36 130 ARG C CA 1
ATOM 4962 C C . ARG C 1 130 ? 40.937 24.736 83.284 1.00 53.00 130 ARG C C 1
ATOM 4963 O O . ARG C 1 130 ? 40.173 24.845 84.250 1.00 54.20 130 ARG C O 1
ATOM 4971 N N . SER C 1 131 ? 41.425 25.805 82.647 1.00 56.51 131 SER C N 1
ATOM 4972 C CA . SER C 1 131 ? 41.036 27.153 83.057 1.00 59.92 131 SER C CA 1
ATOM 4973 C C . SER C 1 131 ? 39.683 27.585 82.497 1.00 56.47 131 SER C C 1
ATOM 4974 O O . SER C 1 131 ? 39.099 28.549 83.004 1.00 60.84 131 SER C O 1
ATOM 4977 N N . ARG C 1 132 ? 39.166 26.894 81.483 1.00 53.52 132 ARG C N 1
ATOM 4978 C CA . ARG C 1 132 ? 37.929 27.288 80.818 1.00 49.77 132 ARG C CA 1
ATOM 4979 C C . ARG C 1 132 ? 37.373 26.083 80.062 1.00 51.69 132 ARG C C 1
ATOM 4980 O O . ARG C 1 132 ? 37.495 26.002 78.833 1.00 50.84 132 ARG C O 1
ATOM 4988 N N . PRO C 1 133 ? 36.753 25.126 80.759 1.00 50.23 133 PRO C N 1
ATOM 4989 C CA . PRO C 1 133 ? 36.374 23.864 80.107 1.00 34.92 133 PRO C CA 1
ATOM 4990 C C . PRO C 1 133 ? 35.273 24.024 79.071 1.00 44.45 133 PRO C C 1
ATOM 4991 O O . PRO C 1 133 ? 34.159 24.445 79.397 1.00 53.54 133 PRO C O 1
ATOM 4995 N N . ALA C 1 134 ? 35.598 23.736 77.813 1.00 38.18 134 ALA C N 1
ATOM 4996 C CA . ALA C 1 134 ? 34.611 23.791 76.743 1.00 49.86 134 ALA C CA 1
ATOM 4997 C C . ALA C 1 134 ? 33.500 22.769 76.980 1.00 47.51 134 ALA C C 1
ATOM 4998 O O . ALA C 1 134 ? 33.792 21.593 77.237 1.00 47.71 134 ALA C O 1
ATOM 5000 N N . PRO C 1 135 ? 32.229 23.167 76.891 1.00 52.54 135 PRO C N 1
ATOM 5001 C CA . PRO C 1 135 ? 31.140 22.175 76.962 1.00 60.39 135 PRO C CA 1
ATOM 5002 C C . PRO C 1 135 ? 31.260 21.066 75.928 1.00 52.66 135 PRO C C 1
ATOM 5003 O O . PRO C 1 135 ? 30.901 19.918 76.219 1.00 53.23 135 PRO C O 1
ATOM 5007 N N . GLU C 1 136 ? 31.764 21.366 74.730 1.00 51.40 136 GLU C N 1
ATOM 5008 C CA . GLU C 1 136 ? 31.776 20.365 73.672 1.00 52.55 136 GLU C CA 1
ATOM 5009 C C . GLU C 1 136 ? 32.853 19.314 73.896 1.00 55.50 136 GLU C C 1
ATOM 5010 O O . GLU C 1 136 ? 32.805 18.249 73.269 1.00 53.56 136 GLU C O 1
ATOM 5016 N N . SER C 1 137 ? 33.818 19.583 74.771 1.00 44.98 137 SER C N 1
ATOM 5017 C CA . SER C 1 137 ? 34.835 18.608 75.139 1.00 44.89 137 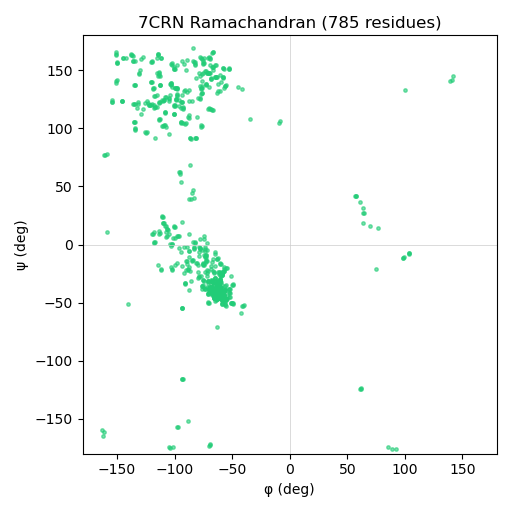SER C CA 1
ATOM 5018 C C . SER C 1 137 ? 34.401 17.720 76.297 1.00 45.63 137 SER C C 1
ATOM 5019 O O . SER C 1 137 ? 35.122 16.784 76.651 1.00 46.73 137 SER C O 1
ATOM 5022 N N . GLN C 1 138 ? 33.253 17.990 76.892 1.00 41.37 138 GLN C N 1
ATOM 5023 C CA . GLN C 1 138 ? 32.827 17.350 78.124 1.00 48.64 138 GLN C CA 1
ATOM 5024 C C . GLN C 1 138 ? 31.626 16.443 77.890 1.00 45.99 138 GLN C C 1
ATOM 5025 O O . GLN C 1 138 ? 30.918 16.579 76.888 1.00 40.88 138 GLN C O 1
ATOM 5031 N N . PRO C 1 139 ? 31.358 15.507 78.799 1.00 48.67 139 PRO C N 1
ATOM 5032 C CA . PRO C 1 139 ? 30.225 14.602 78.585 1.00 47.79 139 PRO C CA 1
ATOM 5033 C C . PRO C 1 139 ? 28.899 15.340 78.689 1.00 41.97 139 PRO C C 1
ATOM 5034 O O . PRO C 1 139 ? 28.733 16.263 79.489 1.00 40.35 139 PRO C O 1
ATOM 5038 N N . ASP C 1 140 ? 27.961 14.931 77.844 1.00 33.27 140 ASP C N 1
ATOM 5039 C CA . ASP C 1 140 ? 26.599 15.433 77.841 1.00 37.85 140 ASP C CA 1
ATOM 5040 C C . ASP C 1 140 ? 25.668 14.308 78.275 1.00 36.51 140 ASP C C 1
ATOM 5041 O O . ASP C 1 140 ? 25.833 13.157 77.855 1.00 33.26 140 ASP C O 1
ATOM 5046 N N . GLN C 1 141 ? 24.699 14.641 79.132 1.00 40.70 141 GLN C N 1
ATOM 5047 C CA . GLN C 1 141 ? 23.812 13.618 79.684 1.00 44.60 141 GLN C CA 1
ATOM 5048 C C . GLN C 1 141 ? 23.005 12.931 78.589 1.00 36.91 141 GLN C C 1
ATOM 5049 O O . GLN C 1 141 ? 22.852 11.699 78.587 1.00 33.52 141 GLN C O 1
ATOM 5055 N N . GLN C 1 142 ? 22.453 13.718 77.664 1.00 29.08 142 GLN C N 1
ATOM 5056 C CA . GLN C 1 142 ? 21.699 13.133 76.562 1.00 34.26 142 GLN C CA 1
ATOM 5057 C C . GLN C 1 142 ? 22.574 12.214 75.721 1.00 37.35 142 GLN C C 1
ATOM 5058 O O . GLN C 1 142 ? 22.092 11.200 75.204 1.00 38.23 142 GLN C O 1
ATOM 5064 N N . ASP C 1 143 ? 23.870 12.524 75.613 1.00 32.45 143 ASP C N 1
ATOM 5065 C CA . ASP C 1 143 ? 24.788 11.645 74.895 1.00 35.85 143 ASP C CA 1
ATOM 5066 C C . ASP C 1 143 ? 25.028 10.339 75.657 1.00 30.95 143 ASP C C 1
ATOM 5067 O O . ASP C 1 143 ? 25.119 9.270 75.043 1.00 31.70 143 ASP C O 1
ATOM 5072 N N . ALA C 1 144 ? 25.126 10.396 76.991 1.00 29.15 144 ALA C N 1
ATOM 5073 C CA . ALA C 1 144 ? 25.265 9.166 77.773 1.00 30.65 144 ALA C CA 1
ATOM 5074 C C . ALA C 1 144 ? 24.037 8.277 77.617 1.00 28.31 144 ALA C C 1
ATOM 5075 O O . ALA C 1 144 ? 24.152 7.049 77.463 1.00 41.38 144 ALA C O 1
ATOM 5077 N N . LEU C 1 145 ? 22.851 8.887 77.597 1.00 31.22 145 LEU C N 1
ATOM 5078 C CA . LEU C 1 145 ? 21.642 8.098 77.388 1.00 29.92 145 LEU C CA 1
ATOM 5079 C C . LEU C 1 145 ? 21.588 7.531 75.972 1.00 29.58 145 LEU C C 1
ATOM 5080 O O . LEU C 1 145 ? 21.135 6.398 75.772 1.00 34.50 145 LEU C O 1
ATOM 5085 N N . ARG C 1 146 ? 22.048 8.299 74.977 1.00 29.36 146 ARG C N 1
ATOM 5086 C CA . ARG C 1 146 ? 22.095 7.791 73.605 1.00 36.37 146 ARG C CA 1
ATOM 5087 C C . ARG C 1 146 ? 23.048 6.610 73.479 1.00 32.12 146 ARG C C 1
ATOM 5088 O O . ARG C 1 146 ? 22.767 5.651 72.755 1.00 35.12 146 ARG C O 1
ATOM 5096 N N . ILE C 1 147 ? 24.192 6.674 74.157 1.00 31.62 147 ILE C N 1
ATOM 5097 C CA . ILE C 1 147 ? 25.113 5.540 74.181 1.00 30.44 147 ILE C CA 1
ATOM 5098 C C . ILE C 1 147 ? 24.409 4.306 74.734 1.00 30.60 147 ILE C C 1
ATOM 5099 O O . ILE C 1 147 ? 24.473 3.206 74.154 1.00 32.60 147 ILE C O 1
ATOM 5104 N N . MET C 1 148 ? 23.694 4.478 75.853 1.00 32.06 148 MET C N 1
ATOM 5105 C CA . MET C 1 148 ? 22.987 3.338 76.441 1.00 28.85 148 MET C CA 1
ATOM 5106 C C . MET C 1 148 ? 21.914 2.790 75.499 1.00 31.46 148 MET C C 1
ATOM 5107 O O . MET C 1 148 ? 21.691 1.575 75.445 1.00 47.97 148 MET C O 1
ATOM 5112 N N . LEU C 1 149 ? 21.238 3.665 74.748 1.00 32.53 149 LEU C N 1
ATOM 5113 C CA . LEU C 1 149 ? 20.181 3.198 73.848 1.00 35.96 149 LEU C CA 1
ATOM 5114 C C . LEU C 1 149 ? 20.757 2.500 72.621 1.00 42.85 149 LEU C C 1
ATOM 5115 O O . LEU C 1 149 ? 20.176 1.527 72.124 1.00 37.70 149 LEU C O 1
ATOM 5120 N N . ASP C 1 150 ? 21.875 3.011 72.095 1.00 32.25 150 ASP C N 1
ATOM 5121 C CA . ASP C 1 150 ? 22.593 2.313 71.032 1.00 42.32 150 ASP C CA 1
ATOM 5122 C C . ASP C 1 150 ? 22.957 0.901 71.463 1.00 32.98 150 ASP C C 1
ATOM 5123 O O . ASP C 1 150 ? 22.848 -0.040 70.671 1.00 40.47 150 ASP C O 1
ATOM 5128 N N . PHE C 1 151 ? 23.368 0.733 72.726 1.00 33.23 151 PHE C N 1
ATOM 5129 C CA . PHE C 1 151 ? 23.715 -0.599 73.221 1.00 31.35 151 PHE C CA 1
ATOM 5130 C C . PHE C 1 151 ? 22.644 -1.646 72.910 1.00 39.33 151 PHE C C 1
ATOM 5131 O O . PHE C 1 151 ? 22.972 -2.815 72.671 1.00 39.21 151 PHE C O 1
ATOM 5139 N N . VAL C 1 152 ? 21.369 -1.266 72.916 1.00 29.32 152 VAL C N 1
ATOM 5140 C CA . VAL C 1 152 ? 20.293 -2.211 72.634 1.00 43.06 152 VAL C CA 1
ATOM 5141 C C . VAL C 1 152 ? 19.623 -1.917 71.294 1.00 31.15 152 VAL C C 1
ATOM 5142 O O . VAL C 1 152 ? 18.477 -2.305 71.079 1.00 49.83 152 VAL C O 1
ATOM 5146 N N . GLY C 1 153 ? 20.328 -1.247 70.387 1.00 37.88 153 GLY C N 1
ATOM 5147 C CA . GLY C 1 153 ? 19.848 -1.105 69.021 1.00 42.37 153 GLY C CA 1
ATOM 5148 C C . GLY C 1 153 ? 18.562 -0.323 68.874 1.00 51.57 153 GLY C C 1
ATOM 5149 O O . GLY C 1 153 ? 17.837 -0.523 67.895 1.00 49.23 153 GLY C O 1
ATOM 5150 N N . TYR C 1 154 ? 18.327 0.643 69.737 1.00 45.66 154 TYR C N 1
ATOM 5151 C CA . TYR C 1 154 ? 17.147 1.456 69.655 1.00 47.81 154 TYR C CA 1
ATOM 5152 C C . TYR C 1 154 ? 17.240 2.340 68.462 1.00 58.15 154 TYR C C 1
ATOM 5153 O O . TYR C 1 154 ? 18.254 2.913 68.196 1.00 60.11 154 TYR C O 1
ATOM 5162 N N . ASP C 1 155 ? 16.174 2.446 67.723 1.00 45.35 155 ASP C N 1
ATOM 5163 C CA . ASP C 1 155 ? 16.219 3.245 66.553 1.00 56.26 155 ASP C CA 1
ATOM 5164 C C . ASP C 1 155 ? 16.062 4.701 66.857 1.00 68.11 155 ASP C C 1
ATOM 5165 O O . ASP C 1 155 ? 14.983 5.167 67.122 1.00 66.30 155 ASP C O 1
ATOM 5170 N N . MET C 1 156 ? 17.130 5.453 66.692 1.00 54.46 156 MET C N 1
ATOM 5171 C CA . MET C 1 156 ? 17.138 6.859 67.003 1.00 76.95 156 MET C CA 1
ATOM 5172 C C . MET C 1 156 ? 16.138 7.755 66.284 1.00 78.53 156 MET C C 1
ATOM 5173 O O . MET C 1 156 ? 15.816 8.792 66.781 1.00 91.41 156 MET C O 1
ATOM 5178 N N . ASP C 1 157 ? 15.668 7.323 65.119 1.00 86.23 157 ASP C N 1
ATOM 5179 C CA . ASP C 1 157 ? 14.706 8.099 64.346 1.00 90.86 157 ASP C CA 1
ATOM 5180 C C . ASP C 1 157 ? 13.384 7.353 64.199 1.00 87.64 157 ASP C C 1
ATOM 5181 O O . ASP C 1 157 ? 12.638 7.196 65.165 1.00 71.36 157 ASP C O 1
ATOM 5186 N N . PRO C 1 163 ? 14.351 14.808 73.632 1.00 50.27 163 PRO C N 1
ATOM 5187 C CA . PRO C 1 163 ? 14.859 14.797 75.011 1.00 58.99 163 PRO C CA 1
ATOM 5188 C C . PRO C 1 163 ? 14.665 13.447 75.691 1.00 64.60 163 PRO C C 1
ATOM 5189 O O . PRO C 1 163 ? 13.533 13.087 76.018 1.00 55.36 163 PRO C O 1
ATOM 5193 N N . LEU C 1 164 ? 15.752 12.704 75.885 1.00 52.19 164 LEU C N 1
ATOM 5194 C CA . LEU C 1 164 ? 15.650 11.397 76.509 1.00 44.84 164 LEU C CA 1
ATOM 5195 C C . LEU C 1 164 ? 15.601 11.539 78.024 1.00 45.31 164 LEU C C 1
ATOM 5196 O O . LEU C 1 164 ? 16.051 12.536 78.596 1.00 49.87 164 LEU C O 1
ATOM 5201 N N . ASP C 1 165 ? 15.073 10.563 78.687 1.00 42.41 165 ASP C N 1
ATOM 5202 C CA . ASP C 1 165 ? 15.043 10.527 80.141 1.00 44.00 165 ASP C CA 1
ATOM 5203 C C . ASP C 1 165 ? 15.470 9.149 80.630 1.00 36.93 165 ASP C C 1
ATOM 5204 O O . ASP C 1 165 ? 15.402 8.155 79.903 1.00 38.54 165 ASP C O 1
ATOM 5209 N N . TYR C 1 166 ? 15.922 9.065 81.877 1.00 45.64 166 TYR C N 1
ATOM 5210 C CA . TYR C 1 166 ? 16.489 7.844 82.438 1.00 42.04 166 TYR C CA 1
ATOM 5211 C C . TYR C 1 166 ? 15.466 6.718 82.486 1.00 50.48 166 TYR C C 1
ATOM 5212 O O . TYR C 1 166 ? 15.803 5.561 82.223 1.00 42.84 166 TYR C O 1
ATOM 5221 N N . ALA C 1 167 ? 14.217 7.031 82.838 1.00 42.57 167 ALA C N 1
ATOM 5222 C CA . ALA C 1 167 ? 13.213 5.980 82.980 1.00 55.17 167 ALA C CA 1
ATOM 5223 C C . ALA C 1 167 ? 12.937 5.291 81.650 1.00 43.64 167 ALA C C 1
ATOM 5224 O O . ALA C 1 167 ? 12.805 4.063 81.598 1.00 49.53 167 ALA C O 1
ATOM 5226 N N . MET C 1 168 ? 12.842 6.061 80.563 1.00 41.77 168 MET C N 1
ATOM 5227 C CA . MET C 1 168 ? 12.592 5.464 79.255 1.00 45.28 168 MET C CA 1
ATOM 5228 C C . MET C 1 168 ? 13.758 4.575 78.826 1.00 41.89 168 MET C C 1
ATOM 5229 O O . MET C 1 168 ? 13.555 3.477 78.288 1.00 45.32 168 MET C O 1
ATOM 5234 N N . VAL C 1 169 ? 14.989 5.033 79.061 1.00 41.12 169 VAL C N 1
ATOM 5235 C CA . VAL C 1 169 ? 16.155 4.234 78.706 1.00 38.53 169 VAL C CA 1
ATOM 5236 C C . VAL C 1 169 ? 16.198 2.966 79.540 1.00 42.01 169 VAL C C 1
ATOM 5237 O O . VAL C 1 169 ? 16.501 1.882 79.033 1.00 37.62 169 VAL C O 1
ATOM 5241 N N . ALA C 1 170 ? 15.896 3.082 80.832 1.00 42.65 170 ALA C N 1
ATOM 5242 C CA . ALA C 1 170 ? 15.862 1.914 81.700 1.00 46.66 170 ALA C CA 1
ATOM 5243 C C . ALA C 1 170 ? 14.804 0.925 81.240 1.00 42.88 170 ALA C C 1
ATOM 5244 O O . ALA C 1 170 ? 15.015 -0.287 81.298 1.00 52.30 170 ALA C O 1
ATOM 5246 N N . ASP C 1 171 ? 13.650 1.424 80.797 1.00 41.90 171 ASP C N 1
ATOM 5247 C CA . ASP C 1 171 ? 12.603 0.525 80.325 1.00 48.66 171 ASP C CA 1
ATOM 5248 C C . ASP C 1 171 ? 13.029 -0.181 79.047 1.00 55.97 171 ASP C C 1
ATOM 5249 O O . ASP C 1 171 ? 12.760 -1.373 78.882 1.00 50.24 171 ASP C O 1
ATOM 5254 N N . VAL C 1 172 ? 13.663 0.544 78.118 1.00 53.69 172 VAL C N 1
ATOM 5255 C CA . VAL C 1 172 ? 14.190 -0.108 76.923 1.00 47.06 172 VAL C CA 1
ATOM 5256 C C . VAL C 1 172 ? 15.257 -1.126 77.292 1.00 50.35 172 VAL C C 1
ATOM 5257 O O . VAL C 1 172 ? 15.306 -2.215 76.719 1.00 49.55 172 VAL C O 1
ATOM 5261 N N . LEU C 1 173 ? 16.147 -0.788 78.227 1.00 45.73 173 LEU C N 1
ATOM 5262 C CA . LEU C 1 173 ? 17.194 -1.735 78.603 1.00 42.81 173 LEU C CA 1
ATOM 5263 C C . LEU C 1 173 ? 16.627 -2.979 79.286 1.00 53.55 173 LEU C C 1
ATOM 5264 O O . LEU C 1 173 ? 17.029 -4.108 78.974 1.00 58.63 173 LEU C O 1
ATOM 5269 N N . ARG C 1 174 ? 15.684 -2.800 80.219 1.00 47.46 174 ARG C N 1
ATOM 5270 C CA . ARG C 1 174 ? 15.139 -3.953 80.922 1.00 60.20 174 ARG C CA 1
ATOM 5271 C C . ARG C 1 174 ? 14.306 -4.783 79.991 1.00 54.16 174 ARG C C 1
ATOM 5272 O O . ARG C 1 174 ? 14.287 -6.039 80.128 1.00 61.47 174 ARG C O 1
ATOM 5280 N N . GLU C 1 175 ? 13.580 -4.100 79.069 1.00 49.20 175 GLU C N 1
ATOM 5281 C CA . GLU C 1 175 ? 12.874 -4.906 78.103 1.00 51.07 175 GLU C CA 1
ATOM 5282 C C . GLU C 1 175 ? 13.919 -5.670 77.289 1.00 75.54 175 GLU C C 1
ATOM 5283 O O . GLU C 1 175 ? 14.048 -6.875 77.394 1.00 76.08 175 GLU C O 1
ATOM 5289 N N . ARG C 1 176 ? 14.621 -4.899 76.465 1.00 66.47 176 ARG C N 1
ATOM 5290 C CA . ARG C 1 176 ? 15.639 -5.370 75.534 1.00 57.05 176 ARG C CA 1
ATOM 5291 C C . ARG C 1 176 ? 16.638 -6.425 75.997 1.00 57.07 176 ARG C C 1
ATOM 5292 O O . ARG C 1 176 ? 16.712 -7.501 75.404 1.00 41.31 176 ARG C O 1
ATOM 5300 N N . GLN C 1 177 ? 17.410 -6.140 77.042 1.00 60.16 177 GLN C N 1
ATOM 5301 C CA . GLN C 1 177 ? 18.438 -7.118 77.432 1.00 59.71 177 GLN C CA 1
ATOM 5302 C C . GLN C 1 177 ? 18.168 -7.699 78.824 1.00 68.05 177 GLN C C 1
ATOM 5303 O O . GLN C 1 177 ? 18.058 -6.964 79.811 1.00 66.82 177 GLN C O 1
ATOM 5309 N N . SER C 1 178 ? 17.959 -9.012 78.866 1.00 67.31 178 SER C N 1
ATOM 5310 C CA . SER C 1 178 ? 17.599 -9.741 80.088 1.00 80.25 178 SER C CA 1
ATOM 5311 C C . SER C 1 178 ? 18.460 -9.530 81.333 1.00 72.41 178 SER C C 1
ATOM 5312 O O . SER C 1 178 ? 17.978 -9.685 82.455 1.00 73.21 178 SER C O 1
ATOM 5315 N N . VAL C 1 179 ? 19.724 -9.181 81.141 1.00 58.16 179 VAL C N 1
ATOM 5316 C CA . VAL C 1 179 ? 20.636 -8.998 82.262 1.00 57.06 179 VAL C CA 1
ATOM 5317 C C . VAL C 1 179 ? 20.505 -7.626 82.903 1.00 55.47 179 VAL C C 1
ATOM 5318 O O . VAL C 1 179 ? 21.250 -7.327 83.843 1.00 63.94 179 VAL C O 1
ATOM 5322 N N . PHE C 1 180 ? 19.601 -6.776 82.419 1.00 42.27 180 PHE C N 1
ATOM 5323 C CA . PHE C 1 180 ? 19.242 -5.536 83.095 1.00 62.59 180 PHE C CA 1
ATOM 5324 C C . PHE C 1 180 ? 17.851 -5.608 83.719 1.00 70.23 180 PHE C C 1
ATOM 5325 O O . PHE C 1 180 ? 17.275 -4.571 84.061 1.00 67.21 180 PHE C O 1
ATOM 5333 N N . ALA C 1 181 ? 17.302 -6.818 83.867 1.00 74.52 181 ALA C N 1
ATOM 5334 C CA . ALA C 1 181 ? 15.969 -6.981 84.444 1.00 75.37 181 ALA C CA 1
ATOM 5335 C C . ALA C 1 181 ? 15.872 -6.344 85.825 1.00 69.43 181 ALA C C 1
ATOM 5336 O O . ALA C 1 181 ? 14.941 -5.578 86.099 1.00 79.49 181 ALA C O 1
ATOM 5338 N N . ASN C 1 182 ? 16.823 -6.644 86.710 1.00 81.43 182 ASN C N 1
ATOM 5339 C CA . ASN C 1 182 ? 16.819 -6.083 88.064 1.00 86.85 182 ASN C CA 1
ATOM 5340 C C . ASN C 1 182 ? 17.521 -4.734 88.135 1.00 84.94 182 ASN C C 1
ATOM 5341 O O . ASN C 1 182 ? 18.223 -4.437 89.107 1.00 70.99 182 ASN C O 1
ATOM 5346 N N . LEU C 1 183 ? 17.335 -3.894 87.117 1.00 72.31 183 LEU C N 1
ATOM 5347 C CA . LEU C 1 183 ? 17.796 -2.507 87.129 1.00 75.71 183 LEU C CA 1
ATOM 5348 C C . LEU C 1 183 ? 16.667 -1.635 87.675 1.00 75.47 183 LEU C C 1
ATOM 5349 O O . LEU C 1 183 ? 15.685 -1.359 86.978 1.00 61.07 183 LEU C O 1
ATOM 5354 N N . ASP C 1 184 ? 16.800 -1.209 88.933 1.00 57.27 184 ASP C N 1
ATOM 5355 C CA . ASP C 1 184 ? 15.739 -0.529 89.662 1.00 61.66 184 ASP C CA 1
ATOM 5356 C C . ASP C 1 184 ? 16.021 0.975 89.765 1.00 53.11 184 ASP C C 1
ATOM 5357 O O . ASP C 1 184 ? 16.983 1.502 89.191 1.00 49.06 184 ASP C O 1
ATOM 5362 N N . GLU C 1 185 ? 15.174 1.681 90.518 1.00 54.56 185 GLU C N 1
ATOM 5363 C CA . GLU C 1 185 ? 15.354 3.121 90.682 1.00 50.52 185 GLU C CA 1
ATOM 5364 C C . GLU C 1 185 ? 16.616 3.438 91.475 1.00 46.67 185 GLU C C 1
ATOM 5365 O O . GLU C 1 185 ? 17.245 4.482 91.252 1.00 41.20 185 GLU C O 1
ATOM 5371 N N . THR C 1 186 ? 17.003 2.546 92.391 1.00 38.54 186 THR C N 1
ATOM 5372 C CA . THR C 1 186 ? 18.304 2.663 93.043 1.00 46.74 186 THR C CA 1
ATOM 5373 C C . THR C 1 186 ? 19.430 2.714 92.013 1.00 48.60 186 THR C C 1
ATOM 5374 O O . THR C 1 186 ? 20.299 3.592 92.072 1.00 48.65 186 THR C O 1
ATOM 5378 N N . ALA C 1 187 ? 19.410 1.801 91.034 1.00 51.16 187 ALA C N 1
ATOM 5379 C CA . ALA C 1 187 ? 20.480 1.754 90.041 1.00 43.64 187 ALA C CA 1
ATOM 5380 C C . ALA C 1 187 ? 20.419 2.955 89.105 1.00 34.84 187 ALA C C 1
ATOM 5381 O O . ALA C 1 187 ? 21.460 3.482 88.704 1.00 42.60 187 ALA C O 1
ATOM 5383 N N . ILE C 1 188 ? 19.214 3.396 88.736 1.00 30.94 188 ILE C N 1
ATOM 5384 C CA . ILE C 1 188 ? 19.081 4.585 87.893 1.00 34.16 188 ILE C CA 1
ATOM 5385 C C . ILE C 1 188 ? 19.704 5.798 88.581 1.00 43.29 188 ILE C C 1
ATOM 5386 O O . ILE C 1 188 ? 20.482 6.555 87.978 1.00 38.00 188 ILE C O 1
ATOM 5391 N N . THR C 1 189 ? 19.385 5.986 89.867 1.00 35.70 189 THR C N 1
ATOM 5392 C CA . THR C 1 189 ? 19.964 7.092 90.622 1.00 34.97 189 THR C CA 1
ATOM 5393 C C . THR C 1 189 ? 21.474 6.938 90.770 1.00 34.82 189 THR C C 1
ATOM 5394 O O . THR C 1 189 ? 22.209 7.925 90.701 1.00 35.27 189 THR C O 1
ATOM 5398 N N . ALA C 1 190 ? 21.957 5.708 90.968 1.00 36.11 190 ALA C N 1
ATOM 5399 C CA . ALA C 1 190 ? 23.400 5.484 91.025 1.00 31.81 190 ALA C CA 1
ATOM 5400 C C . ALA C 1 190 ? 24.076 5.831 89.695 1.00 35.77 190 ALA C C 1
ATOM 5401 O O . ALA C 1 190 ? 25.201 6.348 89.676 1.00 28.61 190 ALA C O 1
ATOM 5403 N N . LEU C 1 191 ? 23.408 5.552 88.573 1.00 26.54 191 LEU C N 1
ATOM 5404 C CA . LEU C 1 191 ? 23.936 5.955 87.268 1.00 34.03 191 LEU C CA 1
ATOM 5405 C C . LEU C 1 191 ? 24.048 7.470 87.173 1.00 30.56 191 LEU C C 1
ATOM 5406 O O . LEU C 1 191 ? 25.054 8.003 86.690 1.00 36.51 191 LEU C O 1
ATOM 5411 N N . ALA C 1 192 ? 22.996 8.179 87.595 1.00 31.41 192 ALA C N 1
ATOM 5412 C CA . ALA C 1 192 ? 23.054 9.642 87.615 1.00 26.49 192 ALA C CA 1
ATOM 5413 C C . ALA C 1 192 ? 24.186 10.145 88.513 1.00 28.00 192 ALA C C 1
ATOM 5414 O O . ALA C 1 192 ? 24.908 11.086 88.157 1.00 30.37 192 ALA C O 1
ATOM 5416 N N . ASN C 1 193 ? 24.339 9.536 89.690 1.00 31.03 193 ASN C N 1
ATOM 5417 C CA . ASN C 1 193 ? 25.402 9.909 90.620 1.00 33.97 193 ASN C CA 1
ATOM 5418 C C . ASN C 1 193 ? 26.773 9.738 89.980 1.00 30.94 193 ASN C C 1
ATOM 5419 O O . ASN C 1 193 ? 27.640 10.617 90.078 1.00 33.40 193 ASN C O 1
ATOM 5424 N N . VAL C 1 194 ? 26.993 8.590 89.340 1.00 29.77 194 VAL C N 1
ATOM 5425 C CA . VAL C 1 194 ? 28.272 8.319 88.695 1.00 35.40 194 VAL C CA 1
ATOM 5426 C C . VAL C 1 194 ? 28.514 9.304 87.559 1.00 31.70 194 VAL C C 1
ATOM 5427 O O . VAL C 1 194 ? 29.641 9.770 87.355 1.00 31.93 194 VAL C O 1
ATOM 5431 N N . PHE C 1 195 ? 27.465 9.649 86.810 1.00 33.28 195 PHE C N 1
ATOM 5432 C CA . PHE C 1 195 ? 27.635 10.612 85.724 1.00 31.81 195 PHE C CA 1
ATOM 5433 C C . PHE C 1 195 ? 28.035 11.984 86.262 1.00 28.29 195 PHE C C 1
ATOM 5434 O O . PHE C 1 195 ? 28.939 12.634 85.726 1.00 30.45 195 PHE C O 1
ATOM 5442 N N . ALA C 1 196 ? 27.359 12.446 87.321 1.00 32.18 196 ALA C N 1
ATOM 5443 C CA . ALA C 1 196 ? 27.709 13.725 87.939 1.00 29.27 196 ALA C CA 1
ATOM 5444 C C . ALA C 1 196 ? 29.149 13.728 88.454 1.00 35.53 196 ALA C C 1
ATOM 5445 O O . ALA C 1 196 ? 29.890 14.701 88.250 1.00 40.73 196 ALA C O 1
ATOM 5447 N N . ASN C 1 197 ? 29.565 12.650 89.124 1.00 33.95 197 ASN C N 1
ATOM 5448 C CA . ASN C 1 197 ? 30.938 12.572 89.623 1.00 30.44 197 ASN C CA 1
ATOM 5449 C C . ASN C 1 197 ? 31.944 12.595 88.471 1.00 39.15 197 ASN C C 1
ATOM 5450 O O . ASN C 1 197 ? 32.947 13.336 88.499 1.00 39.40 197 ASN C O 1
ATOM 5455 N N . SER C 1 198 ? 31.683 11.788 87.439 1.00 36.94 198 SER C N 1
ATOM 5456 C CA . SER C 1 198 ? 32.583 11.732 86.296 1.00 34.85 198 SER C CA 1
ATOM 5457 C C . SER C 1 198 ? 32.703 13.095 85.646 1.00 33.64 198 SER C C 1
ATOM 5458 O O . SER C 1 198 ? 33.796 13.501 85.232 1.00 33.35 198 SER C O 1
ATOM 5461 N N . ARG C 1 199 ? 31.594 13.835 85.590 1.00 36.53 199 ARG C N 1
ATOM 5462 C CA . ARG C 1 199 ? 31.642 15.185 85.049 1.00 38.51 199 ARG C CA 1
ATOM 5463 C C . ARG C 1 199 ? 32.472 16.108 85.928 1.00 31.55 199 ARG C C 1
ATOM 5464 O O . ARG C 1 199 ? 33.167 16.990 85.415 1.00 43.29 199 ARG C O 1
ATOM 5472 N N . SER C 1 200 ? 32.438 15.907 87.243 1.00 36.32 200 SER C N 1
ATOM 5473 C CA . SER C 1 200 ? 33.261 16.761 88.091 1.00 35.62 200 SER C CA 1
ATOM 5474 C C . SER C 1 200 ? 34.740 16.418 88.008 1.00 37.65 200 SER C C 1
ATOM 5475 O O . SER C 1 200 ? 35.559 17.180 88.529 1.00 42.90 200 SER C O 1
ATOM 5478 N N . LEU C 1 201 ? 35.103 15.302 87.376 1.00 38.95 201 LEU C N 1
ATOM 5479 C CA . LEU C 1 201 ? 36.525 14.963 87.282 1.00 38.17 201 LEU C CA 1
ATOM 5480 C C . LEU C 1 201 ? 37.246 15.522 86.056 1.00 44.04 201 LEU C C 1
ATOM 5481 O O . LEU C 1 201 ? 38.482 15.512 86.036 1.00 45.37 201 LEU C O 1
ATOM 5486 N N . PHE C 1 202 ? 36.528 16.006 85.040 1.00 42.83 202 PHE C N 1
ATOM 5487 C CA . PHE C 1 202 ? 37.192 16.500 83.832 1.00 42.11 202 PHE C CA 1
ATOM 5488 C C . PHE C 1 202 ? 38.020 17.756 84.085 1.00 50.02 202 PHE C C 1
ATOM 5489 O O . PHE C 1 202 ? 39.138 17.880 83.571 1.00 49.90 202 PHE C O 1
ATOM 5497 N N . GLY C 1 203 ? 37.482 18.713 84.846 1.00 47.15 203 GLY C N 1
ATOM 5498 C CA . GLY C 1 203 ? 38.162 19.987 85.029 1.00 49.16 203 GLY C CA 1
ATOM 5499 C C . GLY C 1 203 ? 39.450 19.917 85.827 1.00 56.16 203 GLY C C 1
ATOM 5500 O O . GLY C 1 203 ? 40.278 20.828 85.725 1.00 55.45 203 GLY C O 1
ATOM 5501 N N . SER C 1 204 ? 39.623 18.864 86.620 1.00 50.33 204 SER C N 1
ATOM 5502 C CA . SER C 1 204 ? 40.807 18.751 87.469 1.00 55.50 204 SER C CA 1
ATOM 5503 C C . SER C 1 204 ? 41.863 17.724 87.060 1.00 46.59 204 SER C C 1
ATOM 5504 O O . SER C 1 204 ? 42.781 17.451 87.834 1.00 44.72 204 SER C O 1
ATOM 5507 N N . PHE C 1 205 ? 41.755 17.153 85.865 1.00 51.58 205 PHE C N 1
ATOM 5508 C CA . PHE C 1 205 ? 42.762 16.181 85.449 1.00 39.84 205 PHE C CA 1
ATOM 5509 C C . PHE C 1 205 ? 43.840 16.844 84.599 1.00 36.65 205 PHE C C 1
ATOM 5510 O O . PHE C 1 205 ? 43.542 17.461 83.571 1.00 39.10 205 PHE C O 1
ATOM 5518 N N . ALA C 1 206 ? 45.095 16.699 85.028 1.00 43.96 206 ALA C N 1
ATOM 5519 C CA . ALA C 1 206 ? 46.259 17.172 84.284 1.00 50.10 206 ALA C CA 1
ATOM 5520 C C . ALA C 1 206 ? 47.020 15.961 83.764 1.00 44.08 206 ALA C C 1
ATOM 5521 O O . ALA C 1 206 ? 47.745 15.308 84.532 1.00 36.69 206 ALA C O 1
ATOM 5523 N N . PRO C 1 207 ? 46.884 15.610 82.489 1.00 39.18 207 PRO C N 1
ATOM 5524 C CA . PRO C 1 207 ? 47.554 14.410 81.985 1.00 34.71 207 PRO C CA 1
ATOM 5525 C C . PRO C 1 207 ? 49.061 14.609 81.925 1.00 47.28 207 PRO C C 1
ATOM 5526 O O . PRO C 1 207 ? 49.562 15.713 81.705 1.00 40.32 207 PRO C O 1
ATOM 5530 N N . GLN C 1 208 ? 49.766 13.544 82.138 1.00 44.28 208 GLN C N 1
ATOM 5531 C CA . GLN C 1 208 ? 51.215 13.600 82.137 1.00 47.58 208 GLN C CA 1
ATOM 5532 C C . GLN C 1 208 ? 51.767 13.041 80.830 1.00 44.59 208 GLN C C 1
ATOM 5533 O O . GLN C 1 208 ? 51.098 12.245 80.163 1.00 43.47 208 GLN C O 1
ATOM 5539 N N . PRO C 1 209 ? 52.973 13.458 80.432 1.00 39.71 209 PRO C N 1
ATOM 5540 C CA . PRO C 1 209 ? 53.576 12.930 79.196 1.00 40.89 209 PRO C CA 1
ATOM 5541 C C . PRO C 1 209 ? 53.669 11.406 79.209 1.00 38.51 209 PRO C C 1
ATOM 5542 O O . PRO C 1 209 ? 54.043 10.792 80.208 1.00 38.39 209 PRO C O 1
ATOM 5546 N N . LEU C 1 210 ? 53.339 10.802 78.071 1.00 40.21 210 LEU C N 1
ATOM 5547 C CA . LEU C 1 210 ? 53.288 9.355 77.903 1.00 37.67 210 LEU C CA 1
ATOM 5548 C C . LEU C 1 210 ? 54.197 8.939 76.745 1.00 48.53 210 LEU C C 1
ATOM 5549 O O . LEU C 1 210 ? 54.102 9.498 75.646 1.00 44.85 210 LEU C O 1
ATOM 5554 N N . ASP C 1 211 ? 55.144 8.058 77.028 1.00 55.89 211 ASP C N 1
ATOM 5555 C CA . ASP C 1 211 ? 56.087 7.637 76.010 1.00 67.72 211 ASP C CA 1
ATOM 5556 C C . ASP C 1 211 ? 55.523 6.516 75.166 1.00 68.05 211 ASP C C 1
ATOM 5557 O O . ASP C 1 211 ? 56.207 5.523 74.920 1.00 91.33 211 ASP C O 1
ATOM 5562 N N . SER C 1 212 ? 54.279 6.654 74.716 1.00 61.54 212 SER C N 1
ATOM 5563 C CA . SER C 1 212 ? 53.747 5.581 73.907 1.00 53.77 212 SER C CA 1
ATOM 5564 C C . SER C 1 212 ? 52.996 6.114 72.700 1.00 53.99 212 SER C C 1
ATOM 5565 O O . SER C 1 212 ? 52.631 7.290 72.626 1.00 51.85 212 SER C O 1
ATOM 5568 N N . ASP C 1 213 ? 52.808 5.230 71.730 1.00 40.03 213 ASP C N 1
ATOM 5569 C CA . ASP C 1 213 ? 51.941 5.556 70.618 1.00 43.62 213 ASP C CA 1
ATOM 5570 C C . ASP C 1 213 ? 50.484 5.469 71.062 1.00 49.74 213 ASP C C 1
ATOM 5571 O O . ASP C 1 213 ? 50.118 4.677 71.941 1.00 44.42 213 ASP C O 1
ATOM 5576 N N . VAL C 1 214 ? 49.655 6.321 70.464 1.00 39.02 214 VAL C N 1
ATOM 5577 C CA . VAL C 1 214 ? 48.222 6.325 70.717 1.00 33.61 214 VAL C CA 1
ATOM 5578 C C . VAL C 1 214 ? 47.501 6.339 69.379 1.00 39.28 214 VAL C C 1
ATOM 5579 O O . VAL C 1 214 ? 47.991 6.892 68.389 1.00 41.13 214 VAL C O 1
ATOM 5583 N N . LEU C 1 215 ? 46.334 5.706 69.353 1.00 36.28 215 LEU C N 1
ATOM 5584 C CA . LEU C 1 215 ? 45.433 5.728 68.215 1.00 37.28 215 LEU C CA 1
ATOM 5585 C C . LEU C 1 215 ? 44.172 6.472 68.627 1.00 33.60 215 LEU C C 1
ATOM 5586 O O . LEU C 1 215 ? 43.495 6.067 69.580 1.00 32.56 215 LEU C O 1
ATOM 5591 N N . VAL C 1 216 ? 43.842 7.536 67.906 1.00 28.02 216 VAL C N 1
ATOM 5592 C CA . VAL C 1 216 ? 42.672 8.348 68.214 1.00 30.06 216 VAL C CA 1
ATOM 5593 C C . VAL C 1 216 ? 41.644 8.118 67.121 1.00 34.94 216 VAL C C 1
ATOM 5594 O O . VAL C 1 216 ? 41.935 8.309 65.937 1.00 36.68 216 VAL C O 1
ATOM 5598 N N . ILE C 1 217 ? 40.447 7.699 67.514 1.00 31.85 217 ILE C N 1
ATOM 5599 C CA . ILE C 1 217 ? 39.331 7.566 66.587 1.00 25.65 217 ILE C CA 1
ATOM 5600 C C . ILE C 1 217 ? 38.532 8.860 66.631 1.00 36.20 217 ILE C C 1
ATOM 5601 O O . ILE C 1 217 ? 38.041 9.264 67.693 1.00 35.14 217 ILE C O 1
ATOM 5606 N N . VAL C 1 218 ? 38.389 9.502 65.479 1.00 29.72 218 VAL C N 1
ATOM 5607 C CA . VAL C 1 218 ? 37.695 10.777 65.370 1.00 27.37 218 VAL C CA 1
ATOM 5608 C C . VAL C 1 218 ? 36.270 10.520 64.911 1.00 32.70 218 VAL C C 1
ATOM 5609 O O . VAL C 1 218 ? 36.045 9.840 63.900 1.00 33.01 218 VAL C O 1
ATOM 5613 N N . ALA C 1 219 ? 35.309 11.071 65.642 1.00 29.66 219 ALA C N 1
ATOM 5614 C CA . ALA C 1 219 ? 33.907 11.015 65.248 1.00 32.83 219 ALA C CA 1
ATOM 5615 C C . ALA C 1 219 ? 33.617 12.296 64.485 1.00 36.61 219 ALA C C 1
ATOM 5616 O O . ALA C 1 219 ? 33.539 13.379 65.070 1.00 36.01 219 ALA C O 1
ATOM 5618 N N . GLU C 1 220 ? 33.501 12.187 63.167 1.00 37.64 220 GLU C N 1
ATOM 5619 C CA . GLU C 1 220 ? 33.181 13.340 62.331 1.00 36.76 220 GLU C CA 1
ATOM 5620 C C . GLU C 1 220 ? 32.101 12.913 61.348 1.00 40.43 220 GLU C C 1
ATOM 5621 O O . GLU C 1 220 ? 32.406 12.284 60.321 1.00 41.13 220 GLU C O 1
ATOM 5627 N N . PRO C 1 221 ? 30.832 13.226 61.625 1.00 42.96 221 PRO C N 1
ATOM 5628 C CA . PRO C 1 221 ? 29.777 12.890 60.661 1.00 46.96 221 PRO C CA 1
ATOM 5629 C C . PRO C 1 221 ? 29.772 13.800 59.450 1.00 42.94 221 PRO C C 1
ATOM 5630 O O . PRO C 1 221 ? 29.192 13.432 58.421 1.00 47.27 221 PRO C O 1
ATOM 5634 N N . ASP C 1 222 ? 30.416 14.961 59.533 1.00 46.21 222 ASP C N 1
ATOM 5635 C CA . ASP C 1 222 ? 30.457 15.917 58.433 1.00 39.42 222 ASP C CA 1
ATOM 5636 C C . ASP C 1 222 ? 31.639 15.586 57.527 1.00 48.46 222 ASP C C 1
ATOM 5637 O O . ASP C 1 222 ? 32.797 15.807 57.894 1.00 46.45 222 ASP C O 1
ATOM 5642 N N . GLU C 1 223 ? 31.345 15.085 56.330 1.00 42.92 223 GLU C N 1
ATOM 5643 C CA . GLU C 1 223 ? 32.395 14.754 55.380 1.00 43.63 223 GLU C CA 1
ATOM 5644 C C . GLU C 1 223 ? 32.950 15.976 54.658 1.00 42.73 223 GLU C C 1
ATOM 5645 O O . GLU C 1 223 ? 33.930 15.842 53.921 1.00 42.30 223 GLU C O 1
ATOM 5651 N N . THR C 1 224 ? 32.358 17.156 54.844 1.00 45.54 224 THR C N 1
ATOM 5652 C CA . THR C 1 224 ? 32.931 18.370 54.277 1.00 48.00 224 THR C CA 1
ATOM 5653 C C . THR C 1 224 ? 34.120 18.893 55.079 1.00 52.19 224 THR C C 1
ATOM 5654 O O . THR C 1 224 ? 34.735 19.885 54.667 1.00 57.96 224 THR C O 1
ATOM 5658 N N . VAL C 1 225 ? 34.456 18.256 56.195 1.00 52.64 225 VAL C N 1
ATOM 5659 C CA . VAL C 1 225 ? 35.568 18.707 57.037 1.00 44.95 225 VAL C CA 1
ATOM 5660 C C . VAL C 1 225 ? 36.877 18.238 56.418 1.00 40.71 225 VAL C C 1
ATOM 5661 O O . VAL C 1 225 ? 37.032 17.033 56.161 1.00 48.03 225 VAL C O 1
ATOM 5665 N N . PRO C 1 226 ? 37.835 19.135 56.175 1.00 43.37 226 PRO C N 1
ATOM 5666 C CA . PRO C 1 226 ? 39.097 18.722 55.547 1.00 44.39 226 PRO C CA 1
ATOM 5667 C C . PRO C 1 226 ? 39.910 17.813 56.458 1.00 43.63 226 PRO C C 1
ATOM 5668 O O . PRO C 1 226 ? 39.816 17.875 57.687 1.00 44.61 226 PRO C O 1
ATOM 5672 N N . ALA C 1 227 ? 40.729 16.965 55.830 1.00 40.12 227 ALA C N 1
ATOM 5673 C CA . ALA C 1 227 ? 41.533 16.003 56.580 1.00 50.07 227 ALA C CA 1
ATOM 5674 C C . ALA C 1 227 ? 42.517 16.694 57.514 1.00 49.03 227 ALA C C 1
ATOM 5675 O O . ALA C 1 227 ? 42.822 16.171 58.599 1.00 43.84 227 ALA C O 1
ATOM 5677 N N . ALA C 1 228 ? 43.018 17.867 57.120 1.00 42.81 228 ALA C N 1
ATOM 5678 C CA . ALA C 1 228 ? 43.933 18.596 57.987 1.00 38.29 228 ALA C CA 1
ATOM 5679 C C . ALA C 1 228 ? 43.261 18.975 59.296 1.00 43.01 228 ALA C C 1
ATOM 5680 O O . ALA C 1 228 ? 43.913 18.991 60.342 1.00 36.56 228 ALA C O 1
ATOM 5682 N N . GLU C 1 229 ? 41.956 19.257 59.266 1.00 36.13 229 GLU C N 1
ATOM 5683 C CA . GLU C 1 229 ? 41.266 19.620 60.498 1.00 43.71 229 GLU C CA 1
ATOM 5684 C C . GLU C 1 229 ? 41.168 18.428 61.444 1.00 42.73 229 GLU C C 1
ATOM 5685 O O . GLU C 1 229 ? 41.337 18.580 62.662 1.00 32.74 229 GLU C O 1
ATOM 5691 N N . LEU C 1 230 ? 40.919 17.232 60.900 1.00 32.10 230 LEU C N 1
ATOM 5692 C CA . LEU C 1 230 ? 40.905 16.021 61.718 1.00 38.77 230 LEU C CA 1
ATOM 5693 C C . LEU C 1 230 ? 42.276 15.754 62.324 1.00 41.01 230 LEU C C 1
ATOM 5694 O O . LEU C 1 230 ? 42.394 15.409 63.515 1.00 32.94 230 LEU C O 1
ATOM 5699 N N . ALA C 1 231 ? 43.330 15.933 61.523 1.00 33.17 231 ALA C N 1
ATOM 5700 C CA . ALA C 1 231 ? 44.681 15.705 62.024 1.00 38.23 231 ALA C CA 1
ATOM 5701 C C . ALA C 1 231 ? 45.049 16.724 63.099 1.00 36.01 231 ALA C C 1
ATOM 5702 O O . ALA C 1 231 ? 45.682 16.378 64.106 1.00 35.19 231 ALA C O 1
ATOM 5704 N N . ALA C 1 232 ? 44.628 17.978 62.925 1.00 38.06 232 ALA C N 1
ATOM 5705 C CA . ALA C 1 232 ? 44.933 19.004 63.915 1.00 37.57 232 ALA C CA 1
ATOM 5706 C C . ALA C 1 232 ? 44.163 18.767 65.205 1.00 45.42 232 ALA C C 1
ATOM 5707 O O . ALA C 1 232 ? 44.704 18.972 66.299 1.00 33.16 232 ALA C O 1
ATOM 5709 N N . ARG C 1 233 ? 42.891 18.365 65.097 1.00 44.20 233 ARG C N 1
ATOM 5710 C CA . ARG C 1 233 ? 42.126 17.965 66.275 1.00 32.22 233 ARG C CA 1
ATOM 5711 C C . ARG C 1 233 ? 42.863 16.887 67.051 1.00 38.36 233 ARG C C 1
ATOM 5712 O O . ARG C 1 233 ? 42.990 16.959 68.279 1.00 36.83 233 ARG C O 1
ATOM 5720 N N . VAL C 1 234 ? 43.389 15.912 66.318 1.00 31.85 234 VAL C N 1
ATOM 5721 C CA . VAL C 1 234 ? 44.121 14.802 66.913 1.00 28.39 234 VAL C CA 1
ATOM 5722 C C . VAL C 1 234 ? 45.452 15.213 67.543 1.00 35.99 234 VAL C C 1
ATOM 5723 O O . VAL C 1 234 ? 45.889 14.601 68.517 1.00 34.98 234 VAL C O 1
ATOM 5727 N N . GLU C 1 235 ? 46.100 16.241 66.998 1.00 35.52 235 GLU C N 1
ATOM 5728 C CA . GLU C 1 235 ? 47.385 16.667 67.552 1.00 35.19 235 GLU C CA 1
ATOM 5729 C C . GLU C 1 235 ? 47.255 17.497 68.825 1.00 42.62 235 GLU C C 1
ATOM 5730 O O . GLU C 1 235 ? 48.288 17.848 69.412 1.00 35.11 235 GLU C O 1
ATOM 5736 N N . GLN C 1 236 ? 46.039 17.806 69.285 1.00 32.44 236 GLN C N 1
ATOM 5737 C CA . GLN C 1 236 ? 45.880 18.371 70.623 1.00 29.41 236 GLN C CA 1
ATOM 5738 C C . GLN C 1 236 ? 46.474 17.472 71.702 1.00 36.04 236 GLN C C 1
ATOM 5739 O O . GLN C 1 236 ? 46.757 17.953 72.805 1.00 35.99 236 GLN C O 1
ATOM 5745 N N . TRP C 1 237 ? 46.679 16.186 71.412 1.00 31.79 237 TRP C N 1
ATOM 5746 C CA . TRP C 1 237 ? 47.268 15.273 72.383 1.00 28.95 237 TRP C CA 1
ATOM 5747 C C . TRP C 1 237 ? 48.786 15.332 72.416 1.00 30.12 237 TRP C C 1
ATOM 5748 O O . TRP C 1 237 ? 49.389 14.687 73.282 1.00 31.02 237 TRP C O 1
ATOM 5759 N N . ARG C 1 238 ? 49.407 16.121 71.538 1.00 29.82 238 ARG C N 1
ATOM 5760 C CA . ARG C 1 238 ? 50.868 16.134 71.446 1.00 30.94 238 ARG C CA 1
ATOM 5761 C C . ARG C 1 238 ? 51.577 16.506 72.745 1.00 29.27 238 ARG C C 1
ATOM 5762 O O . ARG C 1 238 ? 52.609 15.875 73.046 1.00 32.45 238 ARG C O 1
ATOM 5770 N N . PRO C 1 239 ? 51.118 17.474 73.548 1.00 29.65 239 PRO C N 1
ATOM 5771 C CA . PRO C 1 239 ? 51.821 17.761 74.812 1.00 29.87 239 PRO C CA 1
ATOM 5772 C C . PRO C 1 239 ? 51.884 16.580 75.767 1.00 33.85 239 PRO C C 1
ATOM 5773 O O . PRO C 1 239 ? 52.704 16.592 76.692 1.00 40.54 239 PRO C O 1
ATOM 5777 N N . PHE C 1 240 ? 51.054 15.560 75.576 1.00 32.14 240 PHE C N 1
ATOM 5778 C CA . PHE C 1 240 ? 50.959 14.452 76.511 1.00 24.37 240 PHE C CA 1
ATOM 5779 C C . PHE C 1 240 ? 51.344 13.119 75.898 1.00 36.80 240 PHE C C 1
ATOM 5780 O O . PHE C 1 240 ? 51.277 12.094 76.584 1.00 35.62 240 PHE C O 1
ATOM 5788 N N . VAL C 1 241 ? 51.749 13.100 74.634 1.00 32.98 241 VAL C N 1
ATOM 5789 C CA . VAL C 1 241 ? 52.125 11.873 73.948 1.00 38.09 241 VAL C CA 1
ATOM 5790 C C . VAL C 1 241 ? 53.457 12.119 73.265 1.00 42.88 241 VAL C C 1
ATOM 5791 O O . VAL C 1 241 ? 53.573 13.040 72.447 1.00 39.75 241 VAL C O 1
ATOM 5795 N N . THR C 1 242 ? 54.464 11.324 73.616 1.00 52.53 242 THR C N 1
ATOM 5796 C CA . THR C 1 242 ? 55.785 11.437 73.013 1.00 57.63 242 THR C CA 1
ATOM 5797 C C . THR C 1 242 ? 55.994 10.493 71.839 1.00 58.03 242 THR C C 1
ATOM 5798 O O . THR C 1 242 ? 57.014 10.600 71.154 1.00 60.15 242 THR C O 1
ATOM 5802 N N . GLY C 1 243 ? 55.051 9.598 71.570 1.00 59.71 243 GLY C N 1
ATOM 5803 C CA . GLY C 1 243 ? 55.160 8.662 70.474 1.00 45.88 243 GLY C CA 1
ATOM 5804 C C . GLY C 1 243 ? 54.400 9.118 69.246 1.00 47.68 243 GLY C C 1
ATOM 5805 O O . GLY C 1 243 ? 54.145 10.309 69.041 1.00 52.64 243 GLY C O 1
ATOM 5806 N N . LYS C 1 244 ? 54.054 8.153 68.400 1.00 35.38 244 LYS C N 1
ATOM 5807 C CA . LYS C 1 244 ? 53.250 8.442 67.227 1.00 41.90 244 LYS C CA 1
ATOM 5808 C C . LYS C 1 244 ? 51.800 8.653 67.637 1.00 47.99 244 LYS C C 1
ATOM 5809 O O . LYS C 1 244 ? 51.268 7.935 68.488 1.00 40.88 244 LYS C O 1
ATOM 5815 N N . ILE C 1 245 ? 51.176 9.672 67.069 1.00 40.03 245 ILE C N 1
ATOM 5816 C CA . ILE C 1 245 ? 49.750 9.882 67.234 1.00 40.91 245 ILE C CA 1
ATOM 5817 C C . ILE C 1 245 ? 49.109 9.525 65.901 1.00 47.19 245 ILE C C 1
ATOM 5818 O O . ILE C 1 245 ? 49.147 10.315 64.952 1.00 52.59 245 ILE C O 1
ATOM 5823 N N . GLU C 1 246 ? 48.523 8.335 65.822 1.00 42.42 246 GLU C N 1
ATOM 5824 C CA . GLU C 1 246 ? 47.822 7.895 64.626 1.00 41.58 246 GLU C CA 1
ATOM 5825 C C . GLU C 1 246 ? 46.326 8.081 64.827 1.00 44.64 246 GLU C C 1
ATOM 5826 O O . GLU C 1 246 ? 45.827 8.057 65.955 1.00 36.33 246 GLU C O 1
ATOM 5832 N N . TYR C 1 247 ? 45.605 8.273 63.728 1.00 36.51 247 TYR C N 1
ATOM 5833 C CA . TYR C 1 247 ? 44.182 8.523 63.854 1.00 36.46 247 TYR C CA 1
ATOM 5834 C C . TYR C 1 247 ? 43.421 7.894 62.703 1.00 41.00 247 TYR C C 1
ATOM 5835 O O . TYR C 1 247 ? 43.971 7.589 61.643 1.00 39.99 247 TYR C O 1
ATOM 5844 N N . GLN C 1 248 ? 42.126 7.717 62.941 1.00 38.58 248 GLN C N 1
ATOM 5845 C CA . GLN C 1 248 ? 41.207 7.166 61.967 1.00 34.25 248 GLN C CA 1
ATOM 5846 C C . GLN C 1 248 ? 39.841 7.760 62.257 1.00 39.13 248 GLN C C 1
ATOM 5847 O O . GLN C 1 248 ? 39.451 7.893 63.419 1.00 37.47 248 GLN C O 1
ATOM 5853 N N . THR C 1 249 ? 39.120 8.118 61.205 1.00 28.82 249 THR C N 1
ATOM 5854 C CA . THR C 1 249 ? 37.844 8.798 61.335 1.00 40.90 249 THR C CA 1
ATOM 5855 C C . THR C 1 249 ? 36.705 7.828 61.064 1.00 36.97 249 THR C C 1
ATOM 5856 O O . THR C 1 249 ? 36.793 6.991 60.161 1.00 36.73 249 THR C O 1
ATOM 5860 N N . VAL C 1 250 ? 35.655 7.919 61.879 1.00 29.93 250 VAL C N 1
ATOM 5861 C CA . VAL C 1 250 ? 34.392 7.239 61.614 1.00 33.67 250 VAL C CA 1
ATOM 5862 C C . VAL C 1 250 ? 33.339 8.302 61.341 1.00 34.99 250 VAL C C 1
ATOM 5863 O O . VAL C 1 250 ? 33.388 9.407 61.893 1.00 40.11 250 VAL C O 1
ATOM 5867 N N . ARG C 1 251 ? 32.374 7.965 60.492 1.00 36.10 251 ARG C N 1
ATOM 5868 C CA . ARG C 1 251 ? 31.399 8.943 60.010 1.00 37.61 251 ARG C CA 1
ATOM 5869 C C . ARG C 1 251 ? 30.122 8.896 60.851 1.00 48.39 251 ARG C C 1
ATOM 5870 O O . ARG C 1 251 ? 29.029 8.574 60.382 1.00 43.18 251 ARG C O 1
ATOM 5878 N N . CYS C 1 252 ? 30.285 9.215 62.132 1.00 46.24 252 CYS C N 1
ATOM 5879 C CA . CYS C 1 252 ? 29.176 9.213 63.072 1.00 35.21 252 CYS C CA 1
ATOM 5880 C C . CYS C 1 252 ? 29.464 10.248 64.144 1.00 37.89 252 CYS C C 1
ATOM 5881 O O . CYS C 1 252 ? 30.591 10.735 64.275 1.00 41.26 252 CYS C O 1
ATOM 5884 N N . SER C 1 253 ? 28.431 10.579 64.907 1.00 33.93 253 SER C N 1
ATOM 5885 C CA . SER C 1 253 ? 28.589 11.472 66.038 1.00 41.94 253 SER C CA 1
ATOM 5886 C C . SER C 1 253 ? 29.263 10.762 67.202 1.00 29.85 253 SER C C 1
ATOM 5887 O O . SER C 1 253 ? 29.241 9.531 67.317 1.00 32.10 253 SER C O 1
ATOM 5890 N N . HIS C 1 254 ? 29.859 11.569 68.078 1.00 31.32 254 HIS C N 1
ATOM 5891 C CA . HIS C 1 254 ? 30.501 11.077 69.299 1.00 37.53 254 HIS C CA 1
ATOM 5892 C C . HIS C 1 254 ? 29.722 9.976 70.017 1.00 34.51 254 HIS C C 1
ATOM 5893 O O . HIS C 1 254 ? 30.310 8.918 70.277 1.00 32.52 254 HIS C O 1
ATOM 5900 N N . PRO C 1 255 ? 28.430 10.126 70.344 1.00 31.98 255 PRO C N 1
ATOM 5901 C CA . PRO C 1 255 ? 27.756 9.060 71.104 1.00 38.29 255 PRO C CA 1
ATOM 5902 C C . PRO C 1 255 ? 27.477 7.807 70.294 1.00 30.80 255 PRO C C 1
ATOM 5903 O O . PRO C 1 255 ? 27.180 6.766 70.893 1.00 29.49 255 PRO C O 1
ATOM 5907 N N . HIS C 1 256 ? 27.582 7.854 68.966 1.00 30.92 256 HIS C N 1
ATOM 5908 C CA . HIS C 1 256 ? 27.146 6.747 68.126 1.00 31.84 256 HIS C CA 1
ATOM 5909 C C . HIS C 1 256 ? 28.291 5.852 67.672 1.00 29.45 256 HIS C C 1
ATOM 5910 O O . HIS C 1 256 ? 28.101 5.030 66.769 1.00 38.22 256 HIS C O 1
ATOM 5917 N N . MET C 1 257 ? 29.458 5.959 68.308 1.00 32.47 257 MET C N 1
ATOM 5918 C CA . MET C 1 257 ? 30.648 5.266 67.826 1.00 32.68 257 MET C CA 1
ATOM 5919 C C . MET C 1 257 ? 30.615 3.763 68.062 1.00 43.64 257 MET C C 1
ATOM 5920 O O . MET C 1 257 ? 31.490 3.064 67.543 1.00 37.17 257 MET C O 1
ATOM 5925 N N . MET C 1 258 ? 29.647 3.246 68.818 1.00 27.99 258 MET C N 1
ATOM 5926 C CA . MET C 1 258 ? 29.495 1.804 68.968 1.00 38.79 258 MET C CA 1
ATOM 5927 C C . MET C 1 258 ? 28.300 1.263 68.199 1.00 36.36 258 MET C C 1
ATOM 5928 O O . MET C 1 258 ? 27.889 0.121 68.433 1.00 33.12 258 MET C O 1
ATOM 5933 N N . GLN C 1 259 ? 27.729 2.054 67.295 1.00 30.36 259 GLN C N 1
ATOM 5934 C CA . GLN C 1 259 ? 26.746 1.537 66.366 1.00 33.86 259 GLN C CA 1
ATOM 5935 C C . GLN C 1 259 ? 27.442 0.569 65.415 1.00 35.67 259 GLN C C 1
ATOM 5936 O O . GLN C 1 259 ? 28.670 0.540 65.344 1.00 34.12 259 GLN C O 1
ATOM 5942 N N . PRO C 1 260 ? 26.678 -0.253 64.682 1.00 41.98 260 PRO C N 1
ATOM 5943 C CA . PRO C 1 260 ? 27.304 -1.386 63.969 1.00 33.53 260 PRO C CA 1
ATOM 5944 C C . PRO C 1 260 ? 28.434 -1.021 63.013 1.00 35.56 260 PRO C C 1
ATOM 5945 O O . PRO C 1 260 ? 29.495 -1.657 63.061 1.00 38.61 260 PRO C O 1
ATOM 5949 N N . GLU C 1 261 ? 28.263 -0.011 62.155 1.00 29.17 261 GLU C N 1
ATOM 5950 C CA . GLU C 1 261 ? 29.333 0.288 61.200 1.00 31.01 261 GLU C CA 1
ATOM 5951 C C . GLU C 1 261 ? 30.555 0.902 61.871 1.00 38.70 261 GLU C C 1
ATOM 5952 O O . GLU C 1 261 ? 31.679 0.427 61.614 1.00 37.04 261 GLU C O 1
ATOM 5958 N N . PRO C 1 262 ? 30.437 1.945 62.707 1.00 39.84 262 PRO C N 1
ATOM 5959 C CA . PRO C 1 262 ? 31.647 2.451 63.372 1.00 33.74 262 PRO C CA 1
ATOM 5960 C C . PRO C 1 262 ? 32.290 1.421 64.276 1.00 29.67 262 PRO C C 1
ATOM 5961 O O . PRO C 1 262 ? 33.521 1.372 64.363 1.00 31.07 262 PRO C O 1
ATOM 5965 N N . ALA C 1 263 ? 31.490 0.588 64.951 1.00 28.92 263 ALA C N 1
ATOM 5966 C CA . ALA C 1 263 ? 32.071 -0.464 65.781 1.00 31.17 263 ALA C CA 1
ATOM 5967 C C . ALA C 1 263 ? 32.848 -1.452 64.927 1.00 36.60 263 ALA C C 1
ATOM 5968 O O . ALA C 1 263 ? 33.925 -1.907 65.321 1.00 33.01 263 ALA C O 1
ATOM 5970 N N . ALA C 1 264 ? 32.325 -1.780 63.742 1.00 31.92 264 ALA C N 1
ATOM 5971 C CA . ALA C 1 264 ? 33.035 -2.689 62.851 1.00 37.79 264 ALA C CA 1
ATOM 5972 C C . ALA C 1 264 ? 34.366 -2.091 62.419 1.00 32.74 264 ALA C C 1
ATOM 5973 O O . ALA C 1 264 ? 35.403 -2.764 62.453 1.00 37.30 264 ALA C O 1
ATOM 5975 N N . GLU C 1 265 ? 34.360 -0.813 62.029 1.00 33.57 265 GLU C N 1
ATOM 5976 C CA . GLU C 1 265 ? 35.608 -0.172 61.612 1.00 37.89 265 GLU C CA 1
ATOM 5977 C C . GLU C 1 265 ? 36.618 -0.103 62.755 1.00 37.42 265 GLU C C 1
ATOM 5978 O O . GLU C 1 265 ? 37.808 -0.400 62.568 1.00 35.11 265 GLU C O 1
ATOM 5984 N N . ILE C 1 266 ? 36.167 0.286 63.950 1.00 34.03 266 ILE C N 1
ATOM 5985 C CA . ILE C 1 266 ? 37.091 0.388 65.079 1.00 34.69 266 ILE C CA 1
ATOM 5986 C C . ILE C 1 266 ? 37.652 -0.984 65.430 1.00 34.16 266 ILE C C 1
ATOM 5987 O O . ILE C 1 266 ? 38.861 -1.146 65.640 1.00 31.65 266 ILE C O 1
ATOM 5992 N N . GLY C 1 267 ? 36.777 -1.991 65.511 1.00 35.12 267 GLY C N 1
ATOM 5993 C CA . GLY C 1 267 ? 37.227 -3.333 65.834 1.00 36.63 267 GLY C CA 1
ATOM 5994 C C . GLY C 1 267 ? 38.220 -3.880 64.828 1.00 37.14 267 GLY C C 1
ATOM 5995 O O . GLY C 1 267 ? 39.236 -4.468 65.203 1.00 43.13 267 GLY C O 1
ATOM 5996 N N . ARG C 1 268 ? 37.939 -3.704 63.533 1.00 36.77 268 ARG C N 1
ATOM 5997 C CA . ARG C 1 268 ? 38.862 -4.214 62.521 1.00 37.84 268 ARG C CA 1
ATOM 5998 C C . ARG C 1 268 ? 40.200 -3.486 62.576 1.00 43.76 268 ARG C C 1
ATOM 5999 O O . ARG C 1 268 ? 41.262 -4.114 62.450 1.00 39.47 268 ARG C O 1
ATOM 6007 N N . LEU C 1 269 ? 40.174 -2.166 62.788 1.00 36.11 269 LEU C N 1
ATOM 6008 C CA . LEU C 1 269 ? 41.425 -1.428 62.937 1.00 40.05 269 LEU C CA 1
ATOM 6009 C C . LEU C 1 269 ? 42.227 -1.931 64.136 1.00 35.39 269 LEU C C 1
ATOM 6010 O O . LEU C 1 269 ? 43.454 -2.093 64.058 1.00 38.45 269 LEU C O 1
ATOM 6015 N N . ILE C 1 270 ? 41.540 -2.216 65.244 1.00 34.23 270 ILE C N 1
ATOM 6016 C CA . ILE C 1 270 ? 42.208 -2.718 66.440 1.00 33.13 270 ILE C CA 1
ATOM 6017 C C . ILE C 1 270 ? 42.810 -4.091 66.175 1.00 46.74 270 ILE C C 1
ATOM 6018 O O . ILE C 1 270 ? 43.948 -4.376 66.567 1.00 36.39 270 ILE C O 1
ATOM 6023 N N . ALA C 1 271 ? 42.034 -4.971 65.535 1.00 38.31 271 ALA C N 1
ATOM 6024 C CA . ALA C 1 271 ? 42.528 -6.299 65.192 1.00 45.46 271 ALA C CA 1
ATOM 6025 C C . ALA C 1 271 ? 43.785 -6.213 64.342 1.00 44.81 271 ALA C C 1
ATOM 6026 O O . ALA C 1 271 ? 44.749 -6.953 64.568 1.00 49.09 271 ALA C O 1
ATOM 6028 N N . GLU C 1 272 ? 43.803 -5.304 63.367 1.00 42.45 272 GLU C N 1
ATOM 6029 C CA . GLU C 1 272 ? 44.978 -5.223 62.508 1.00 56.24 272 GLU C CA 1
ATOM 6030 C C . GLU C 1 272 ? 46.176 -4.642 63.246 1.00 54.23 272 GLU C C 1
ATOM 6031 O O . GLU C 1 272 ? 47.314 -5.060 62.996 1.00 52.31 272 GLU C O 1
ATOM 6037 N N . LYS C 1 273 ? 45.952 -3.722 64.186 1.00 49.02 273 LYS C N 1
ATOM 6038 C CA . LYS C 1 273 ? 47.103 -3.188 64.909 1.00 51.30 273 LYS C CA 1
ATOM 6039 C C . LYS C 1 273 ? 47.625 -4.158 65.965 1.00 55.25 273 LYS C C 1
ATOM 6040 O O . LYS C 1 273 ? 48.819 -4.128 66.288 1.00 52.46 273 LYS C O 1
ATOM 6046 N N . LEU C 1 274 ? 46.768 -5.029 66.498 1.00 45.13 274 LEU C N 1
ATOM 6047 C CA . LEU C 1 274 ? 47.216 -6.045 67.443 1.00 51.89 274 LEU C CA 1
ATOM 6048 C C . LEU C 1 274 ? 47.773 -7.288 66.754 1.00 58.91 274 LEU C C 1
ATOM 6049 O O . LEU C 1 274 ? 48.420 -8.107 67.415 1.00 59.03 274 LEU C O 1
ATOM 6054 N N . GLY C 1 275 ? 47.549 -7.444 65.452 1.00 53.54 275 GLY C N 1
ATOM 6055 C CA . GLY C 1 275 ? 47.957 -8.642 64.740 1.00 55.01 275 GLY C CA 1
ATOM 6056 C C . GLY C 1 275 ? 49.429 -8.662 64.380 1.00 73.28 275 GLY C C 1
ATOM 6057 O O . GLY C 1 275 ? 49.949 -9.681 63.925 1.00 81.87 275 GLY C O 1
#

InterPro domains:
  IPR000873 AMP-dependent synthetase/ligase domain [PF00501] (463-807)
  IPR000873 AMP-dependent synthetase/ligase domain [PF00501] (1521-1867)
  IPR000873 AMP-dependent synthetase/ligase domain [PF00501] (3060-3408)
  IPR001031 Thioesterase [PF00975] (3655-3899)
  IPR001242 Condensation domain [PF00668] (8-444)
  IPR001242 Condensation domain [PF00668] (1049-1497)
  IPR001242 Condensation domain [PF00668] (2127-2574)
  IPR001242 Condensation domain [PF00668] (2606-3038)
  IPR006162 Phosphopantetheine attachment site [PS00012] (991-1006)
  IPR006162 Phosphopantetheine attachment site [PS00012] (2049-2064)
  IPR006162 Phosphopantetheine attachment site [PS00012] (3591-3606)
  IPR009081 Phosphopantetheine binding ACP domain [PF00550] (969-1032)
  IPR009081 Phosphopantetheine binding ACP domain [PF00550] (2027-2088)
  IPR009081 Phosphopantetheine binding ACP domain [PF00550] (3569-3630)
  IPR009081 Phosphopantetheine binding ACP domain [PS50075] (961-1036)
  IPR009081 Phosphopantetheine binding ACP domain [PS50075] (2019-2093)
  IPR009081 Phosphopantetheine binding ACP domain [PS50075] (3561-3636)
  IPR010060 Non-ribosomal peptide synthase [TIGR01720] (2434-2595)
  IPR010071 Amino acid adenylation domain [TIGR01733] (484-882)
  IPR010071 Amino acid adenylation domain [TIGR01733] (1541-1941)